Protein AF-0000000077080249 (afdb_homodimer)

Solvent-accessible surface area (backbone atoms only — not comparable to full-atom values): 45562 Å² total; per-residue (Å²): 125,86,86,41,52,81,45,50,29,49,49,34,49,52,46,43,71,72,45,48,53,83,56,49,34,33,29,31,32,39,28,31,31,67,19,73,74,48,73,50,35,30,39,40,52,58,63,45,52,38,62,74,57,43,44,39,67,54,45,46,74,69,49,51,52,52,37,46,57,47,40,34,64,26,60,35,77,87,50,59,55,57,68,62,52,51,46,34,34,70,76,44,60,9,18,46,51,35,38,29,30,26,47,61,57,18,39,75,42,54,41,70,30,68,46,34,37,36,27,34,72,36,49,89,41,22,52,51,42,66,39,48,40,32,54,58,44,25,34,40,44,23,20,46,25,22,28,52,40,42,53,42,49,53,53,51,47,52,47,26,65,67,34,33,95,59,71,83,60,57,44,53,36,48,23,38,55,22,40,40,52,17,64,33,69,67,32,21,10,47,30,38,34,24,35,38,48,62,22,36,26,36,31,30,38,31,10,33,57,40,31,31,73,61,20,73,23,86,65,52,41,31,51,49,52,37,53,48,62,62,42,36,28,63,38,32,81,91,26,40,60,56,34,53,49,43,52,52,62,73,48,54,55,44,60,36,35,38,58,40,29,51,43,48,44,65,52,37,40,45,46,36,48,38,51,76,38,28,67,60,52,52,53,26,29,74,68,62,9,26,46,28,44,24,52,64,52,55,59,57,44,61,44,54,50,51,50,49,50,44,41,28,73,56,73,36,65,43,70,49,95,76,65,17,35,32,53,51,88,33,44,38,35,37,48,38,63,79,36,36,76,70,46,47,53,51,34,53,48,44,30,50,74,69,39,32,20,50,78,39,49,30,36,25,23,17,53,55,52,57,25,72,57,47,48,62,45,36,37,49,47,71,43,54,10,22,34,26,43,70,89,35,80,41,68,13,54,44,56,26,73,68,39,70,89,63,56,54,66,41,31,45,74,32,31,33,74,56,98,89,33,83,42,55,29,46,61,59,70,45,53,81,89,57,31,55,49,38,70,35,32,46,51,22,38,73,67,56,83,68,41,50,67,59,23,27,64,55,48,54,54,71,90,71,68,110,125,86,84,42,52,82,45,51,30,48,48,35,49,52,46,42,73,71,44,47,52,84,56,49,32,33,29,32,30,41,28,31,32,66,19,76,76,48,74,50,34,30,39,39,52,58,64,46,53,38,61,75,56,42,45,40,66,54,44,45,74,69,49,50,54,52,37,46,55,49,38,34,64,26,61,34,76,88,50,62,56,57,68,62,52,50,45,34,33,70,78,44,61,10,18,45,51,35,37,30,31,26,47,60,56,17,39,76,41,55,42,69,30,68,44,34,36,36,27,33,72,36,50,90,40,23,50,49,42,66,40,47,39,32,54,59,44,26,33,39,43,23,19,46,26,23,27,51,39,41,52,43,48,54,53,52,48,52,47,26,68,68,33,36,95,61,70,84,61,56,44,54,36,50,24,37,54,23,40,40,53,16,63,33,69,66,32,22,10,46,30,40,35,24,34,38,49,63,22,34,28,35,31,30,38,33,10,34,57,40,31,30,72,59,21,73,22,88,65,52,42,30,51,49,53,37,52,47,60,62,40,35,29,64,38,34,82,91,27,39,60,55,33,54,50,43,52,51,63,74,49,55,56,44,60,36,35,38,57,38,30,53,43,46,43,66,52,36,39,44,47,38,49,37,50,77,38,28,65,59,51,52,54,27,30,76,69,62,9,25,45,28,44,24,53,63,54,55,56,55,43,62,44,54,50,51,48,51,52,43,43,29,73,55,71,38,64,44,68,49,95,75,66,16,37,33,52,50,88,33,45,37,35,36,47,40,63,79,36,38,76,70,46,46,54,52,33,53,49,45,31,51,75,70,39,33,20,50,78,40,51,30,36,24,24,18,52,55,53,59,26,71,57,48,48,62,46,36,35,49,47,72,43,54,9,23,34,26,43,71,90,34,81,41,69,13,54,43,56,26,73,68,39,70,90,62,57,54,67,40,29,46,73,32,31,32,74,56,95,90,33,82,42,56,31,46,62,59,69,45,52,80,89,58,32,56,49,39,72,35,33,46,52,23,38,72,68,57,83,67,42,49,66,59,24,27,63,55,48,54,55,70,88,71,69,112

Structure (mmCIF, N/CA/C/O backbone):
data_AF-0000000077080249-model_v1
#
loop_
_entity.id
_entity.type
_entity.pdbx_description
1 polymer 'Nicotinamide phosphoribosyltransferase'
#
loop_
_atom_site.group_PDB
_atom_site.id
_atom_site.type_symbol
_atom_site.label_atom_id
_atom_site.label_alt_id
_atom_site.label_comp_id
_atom_site.label_asym_id
_atom_site.label_entity_id
_atom_site.label_seq_id
_atom_site.pdbx_PDB_ins_code
_atom_site.Cartn_x
_atom_site.Cartn_y
_atom_site.Cartn_z
_atom_site.occupancy
_atom_site.B_iso_or_equiv
_atom_site.auth_seq_id
_atom_site.auth_comp_id
_atom_site.auth_asym_id
_atom_site.auth_atom_id
_atom_site.pdbx_PDB_model_num
ATOM 1 N N . MET A 1 1 ? 6.043 -0.335 21.594 1 70.81 1 MET A N 1
ATOM 2 C CA . MET A 1 1 ? 4.996 -1.352 21.672 1 70.81 1 MET A CA 1
ATOM 3 C C . MET A 1 1 ? 4.289 -1.503 20.328 1 70.81 1 MET A C 1
ATOM 5 O O . MET A 1 1 ? 4.141 -0.529 19.594 1 70.81 1 MET A O 1
ATOM 9 N N . GLU A 1 2 ? 3.924 -2.734 20.109 1 76.75 2 GLU A N 1
ATOM 10 C CA . GLU A 1 2 ? 3.211 -3.01 18.859 1 76.75 2 GLU A CA 1
ATOM 11 C C . GLU A 1 2 ? 1.764 -2.531 18.938 1 76.75 2 GLU A C 1
ATOM 13 O O . GLU A 1 2 ? 1.121 -2.643 19.984 1 76.75 2 GLU A O 1
ATOM 18 N N . ASN A 1 3 ? 1.202 -1.863 18.047 1 85.56 3 ASN A N 1
ATOM 19 C CA . ASN A 1 3 ? -0.186 -1.454 17.859 1 85.56 3 ASN A CA 1
ATOM 20 C C . ASN A 1 3 ? -0.612 -0.424 18.906 1 85.56 3 ASN A C 1
ATOM 22 O O . ASN A 1 3 ? -1.645 -0.586 19.562 1 85.56 3 ASN A O 1
ATOM 26 N N . ASN A 1 4 ? 0.205 0.554 19.234 1 97.12 4 ASN A N 1
ATOM 27 C CA . ASN A 1 4 ? -0.193 1.692 20.047 1 97.12 4 ASN A CA 1
ATOM 28 C C . ASN A 1 4 ? -1.088 2.656 19.281 1 97.12 4 ASN A C 1
ATOM 30 O O . ASN A 1 4 ? -0.599 3.473 18.5 1 97.12 4 ASN A O 1
ATOM 34 N N . LEU A 1 5 ? -2.34 2.551 19.562 1 97.81 5 LEU A N 1
ATOM 35 C CA . LEU A 1 5 ? -3.352 3.35 18.875 1 97.81 5 LEU A CA 1
ATOM 36 C C . LEU A 1 5 ? -2.99 4.832 18.906 1 97.81 5 LEU A C 1
ATOM 38 O O . LEU A 1 5 ? -3.246 5.559 17.953 1 97.81 5 LEU A O 1
ATOM 42 N N . LEU A 1 6 ? -2.365 5.285 19.984 1 98.44 6 LEU A N 1
ATOM 43 C CA . LEU A 1 6 ? -2.047 6.695 20.188 1 98.44 6 LEU A CA 1
ATOM 44 C C . LEU A 1 6 ? -0.987 7.16 19.188 1 98.44 6 LEU A C 1
ATOM 46 O O . LEU A 1 6 ? -0.771 8.367 19.016 1 98.44 6 LEU A O 1
ATOM 50 N N . LEU A 1 7 ? -0.348 6.176 18.531 1 98.25 7 LEU A N 1
ATOM 51 C CA . LEU A 1 7 ? 0.711 6.5 17.578 1 98.25 7 LEU A CA 1
ATOM 52 C C . LEU A 1 7 ? 0.292 6.152 16.156 1 98.25 7 LEU A C 1
ATOM 54 O O . LEU A 1 7 ? 1.127 6.109 15.25 1 98.25 7 LEU A O 1
ATOM 58 N N . THR A 1 8 ? -0.985 5.809 15.914 1 97.75 8 THR A N 1
ATOM 59 C CA . THR A 1 8 ? -1.538 5.492 14.602 1 97.75 8 THR A CA 1
ATOM 60 C C . THR A 1 8 ? -2.459 6.609 14.117 1 97.75 8 THR A C 1
ATOM 62 O O . THR A 1 8 ? -3.646 6.379 13.883 1 97.75 8 THR A O 1
ATOM 65 N N . VAL A 1 9 ? -1.829 7.797 13.977 1 98.06 9 VAL A N 1
ATOM 66 C CA . VAL A 1 9 ? -2.617 9 13.711 1 98.06 9 VAL A CA 1
ATOM 67 C C . VAL A 1 9 ? -1.774 10.008 12.938 1 98.06 9 VAL A C 1
ATOM 69 O O . VAL A 1 9 ? -0.542 9.969 12.992 1 98.06 9 VAL A O 1
ATOM 72 N N . ASP A 1 10 ? -2.42 10.883 12.125 1 97.94 10 ASP A N 1
ATOM 73 C CA . ASP A 1 10 ? -1.744 12.07 11.609 1 97.94 10 ASP A CA 1
ATOM 74 C C . ASP A 1 10 ? -1.333 13.008 12.75 1 97.94 10 ASP A C 1
ATOM 76 O O . ASP A 1 10 ? -2.115 13.258 13.664 1 97.94 10 ASP A O 1
ATOM 80 N N . SER A 1 11 ? -0.203 13.594 12.641 1 97.69 11 SER A N 1
ATOM 81 C CA . SER A 1 11 ? 0.403 14.359 13.727 1 97.69 11 SER A CA 1
ATOM 82 C C . SER A 1 11 ? -0.5 15.516 14.156 1 97.69 11 SER A C 1
ATOM 84 O O . SER A 1 11 ? -0.615 15.805 15.344 1 97.69 11 SER A O 1
ATOM 86 N N . TYR A 1 12 ? -1.079 16.141 13.203 1 96.12 12 TYR A N 1
ATOM 87 C CA . TYR A 1 12 ? -1.81 17.359 13.516 1 96.12 12 TYR A CA 1
ATOM 88 C C . TYR A 1 12 ? -3.059 17.062 14.328 1 96.12 12 TYR A C 1
ATOM 90 O O . TYR A 1 12 ? -3.604 17.953 14.992 1 96.12 12 TYR A O 1
ATOM 98 N N . LYS A 1 13 ? -3.52 15.859 14.367 1 97.88 13 LYS A N 1
ATOM 99 C CA . LYS A 1 13 ? -4.73 15.508 15.109 1 97.88 13 LYS A CA 1
ATOM 100 C C . LYS A 1 13 ? -4.465 15.461 16.609 1 97.88 13 LYS A C 1
ATOM 102 O O . LYS A 1 13 ? -5.395 15.516 17.406 1 97.88 13 LYS A O 1
ATOM 107 N N . VAL A 1 14 ? -3.254 15.391 16.969 1 97.75 14 VAL A N 1
ATOM 108 C CA . VAL A 1 14 ? -2.834 15.258 18.359 1 97.75 14 VAL A CA 1
ATOM 109 C C . VAL A 1 14 ? -3.23 16.516 19.141 1 97.75 14 VAL A C 1
ATOM 111 O O . VAL A 1 14 ? -3.508 16.438 20.344 1 97.75 14 VAL A O 1
ATOM 114 N N . THR A 1 15 ? -3.34 17.625 18.469 1 97.88 15 THR A N 1
ATOM 115 C CA . THR A 1 15 ? -3.627 18.875 19.172 1 97.88 15 THR A CA 1
ATOM 116 C C . THR A 1 15 ? -5.066 19.312 18.922 1 97.88 15 THR A C 1
ATOM 118 O O . THR A 1 15 ? -5.473 20.406 19.328 1 97.88 15 THR A O 1
ATOM 121 N N . HIS A 1 16 ? -5.871 18.516 18.281 1 97.94 16 HIS A N 1
ATOM 122 C CA . HIS A 1 16 ? -7.211 18.938 17.891 1 97.94 16 HIS A CA 1
ATOM 123 C C . HIS A 1 16 ? -8.117 19.109 19.109 1 97.94 16 HIS A C 1
ATOM 125 O O . HIS A 1 16 ? -9.109 19.844 19.047 1 97.94 16 HIS A O 1
ATOM 131 N N . TYR A 1 17 ? -7.809 18.516 20.203 1 97.5 17 TYR A N 1
ATOM 132 C CA . TYR A 1 17 ? -8.641 18.578 21.406 1 97.5 17 TYR A CA 1
ATOM 133 C C . TYR A 1 17 ? -8.805 20.016 21.875 1 97.5 17 TYR A C 1
ATOM 135 O O . TYR A 1 17 ? -9.797 20.359 22.531 1 97.5 17 TYR A O 1
ATOM 143 N N . CYS A 1 18 ? -7.883 20.938 21.5 1 97.44 18 CYS A N 1
ATOM 144 C CA . CYS A 1 18 ? -7.973 22.312 21.984 1 97.44 18 CYS A CA 1
ATOM 145 C C . CYS A 1 18 ? -8.312 23.266 20.844 1 97.44 18 CYS A C 1
ATOM 147 O O . CYS A 1 18 ? -8.102 24.484 20.953 1 97.44 18 CYS A O 1
ATOM 149 N N . GLN A 1 19 ? -8.789 22.719 19.75 1 98.25 19 GLN A N 1
ATOM 150 C CA . GLN A 1 19 ? -9.023 23.562 18.578 1 98.25 19 GLN A CA 1
ATOM 151 C C . GLN A 1 19 ? -10.516 23.766 18.328 1 98.25 19 GLN A C 1
ATOM 153 O O . GLN A 1 19 ? -10.922 24.656 17.594 1 98.25 19 GLN A O 1
ATOM 158 N N . TYR A 1 20 ? -11.352 22.938 18.953 1 97.75 20 TYR A N 1
ATOM 159 C CA . TYR A 1 20 ? -12.805 23.031 18.797 1 97.75 20 TYR A CA 1
ATOM 160 C C . TYR A 1 20 ? -13.359 24.172 19.641 1 97.75 20 TYR A C 1
ATOM 162 O O . TYR A 1 20 ? -12.711 24.641 20.578 1 97.75 20 TYR A O 1
ATOM 170 N N . PRO A 1 21 ? -14.617 24.625 19.266 1 97.56 21 PRO A N 1
ATOM 171 C CA . PRO A 1 21 ? -15.242 25.625 20.125 1 97.56 21 PRO A CA 1
ATOM 172 C C . PRO A 1 21 ? -15.359 25.141 21.578 1 97.56 21 PRO A C 1
ATOM 174 O O . PRO A 1 21 ? -15.68 23.984 21.828 1 97.56 21 PRO A O 1
ATOM 177 N N . PRO A 1 22 ? -14.984 26.141 22.453 1 96.81 22 PRO A N 1
ATOM 178 C CA . PRO A 1 22 ? -15.258 25.766 23.844 1 96.81 22 PRO A CA 1
ATOM 179 C C . PRO A 1 22 ? -16.688 25.281 24.062 1 96.81 22 PRO A C 1
ATOM 181 O O . PRO A 1 22 ? -17.625 25.859 23.5 1 96.81 22 PRO A O 1
ATOM 184 N N . GLY A 1 23 ? -16.875 24.281 24.797 1 97.44 23 GLY A N 1
ATOM 185 C CA . GLY A 1 23 ? -18.188 23.734 25.062 1 97.44 23 GLY A CA 1
ATOM 186 C C . GLY A 1 23 ? -18.594 22.625 24.125 1 97.44 23 GLY A C 1
ATOM 187 O O . GLY A 1 23 ? -19.703 22.109 24.188 1 97.44 23 GLY A O 1
ATOM 188 N N . THR A 1 24 ? -17.656 22.266 23.219 1 98.25 24 THR A N 1
ATOM 189 C CA . THR A 1 24 ? -17.922 21.141 22.328 1 98.25 24 THR A CA 1
ATOM 190 C C . THR A 1 24 ? -18.078 19.844 23.125 1 98.25 24 THR A C 1
ATOM 192 O O . THR A 1 24 ? -17.25 19.531 23.984 1 98.25 24 THR A O 1
ATOM 195 N N . SER A 1 25 ? -19.141 19.094 22.859 1 98.62 25 SER A N 1
ATOM 196 C CA . SER A 1 25 ? -19.391 17.859 23.609 1 98.62 25 SER A CA 1
ATOM 197 C C . SER A 1 25 ? -19.625 16.672 22.688 1 98.62 25 SER A C 1
ATOM 199 O O . SER A 1 25 ? -19.578 15.523 23.125 1 98.62 25 SER A O 1
ATOM 201 N N . LYS A 1 26 ? -19.859 16.953 21.469 1 98.38 26 LYS A N 1
ATOM 202 C CA . LYS A 1 26 ? -20.094 15.891 20.484 1 98.38 26 LYS A CA 1
ATOM 203 C C . LYS A 1 26 ? -19.531 16.266 19.125 1 98.38 26 LYS A C 1
ATOM 205 O O . LYS A 1 26 ? -19.641 17.406 18.688 1 98.38 26 LYS A O 1
ATOM 210 N N . VAL A 1 27 ? -18.891 15.367 18.547 1 98.31 27 VAL A N 1
ATOM 211 C CA . VAL A 1 27 ? -18.453 15.438 17.156 1 98.31 27 VAL A CA 1
ATOM 212 C C . VAL A 1 27 ? -18.906 14.188 16.406 1 98.31 27 VAL A C 1
ATOM 214 O O . VAL A 1 27 ? -18.797 13.07 16.938 1 98.31 27 VAL A O 1
ATOM 217 N N . TYR A 1 28 ? -19.531 14.344 15.289 1 98.44 28 TYR A N 1
ATOM 218 C CA . TYR A 1 28 ? -20.094 13.281 14.461 1 98.44 28 TYR A CA 1
ATOM 219 C C . TYR A 1 28 ? -19.516 13.328 13.047 1 98.44 28 TYR A C 1
ATOM 221 O O . TYR A 1 28 ? -19.5 14.391 12.414 1 98.44 28 TYR A O 1
ATOM 229 N N . SER A 1 29 ? -18.969 12.172 12.617 1 98.38 29 SER A N 1
ATOM 230 C CA . SER A 1 29 ? -18.359 12.086 11.297 1 98.38 29 SER A CA 1
ATOM 231 C C . SER A 1 29 ? -18.938 10.93 10.492 1 98.38 29 SER A C 1
ATOM 233 O O . SER A 1 29 ? -19.547 10.016 11.062 1 98.38 29 SER A O 1
ATOM 235 N N . TYR A 1 30 ? -18.812 10.992 9.18 1 98.19 30 TYR A N 1
ATOM 236 C CA . TYR A 1 30 ? -19.281 9.938 8.289 1 98.19 30 TYR A CA 1
ATOM 237 C C . TYR A 1 30 ? -18.219 9.602 7.242 1 98.19 30 TYR A C 1
ATOM 239 O O . TYR A 1 30 ? -17.312 10.398 6.996 1 98.19 30 TYR A O 1
ATOM 247 N N . PHE A 1 31 ? -18.297 8.422 6.73 1 98.5 31 PHE A N 1
ATOM 248 C CA . PHE A 1 31 ? -17.453 7.93 5.648 1 98.5 31 PHE A CA 1
ATOM 249 C C . PHE A 1 31 ? -18.297 7.543 4.438 1 98.5 31 PHE A C 1
ATOM 251 O O . PHE A 1 31 ? -19.359 6.926 4.582 1 98.5 31 PHE A O 1
ATOM 258 N N . GLU A 1 32 ? -17.859 7.922 3.264 1 98 32 GLU A N 1
ATOM 259 C CA . GLU A 1 32 ? -18.531 7.551 2.02 1 98 32 GLU A CA 1
ATOM 260 C C . GLU A 1 32 ? -17.531 7.453 0.867 1 98 32 GLU A C 1
ATOM 262 O O . GLU A 1 32 ? -16.406 7.918 0.979 1 98 32 GLU A O 1
ATOM 267 N N . CYS A 1 33 ? -17.859 6.777 -0.142 1 97.69 33 CYS A N 1
ATOM 268 C CA . CYS A 1 33 ? -17.203 6.824 -1.44 1 97.69 33 CYS A CA 1
ATOM 269 C C . CYS A 1 33 ? -17.953 7.734 -2.404 1 97.69 33 CYS A C 1
ATOM 271 O O . CYS A 1 33 ? -19.141 7.555 -2.631 1 97.69 33 CYS A O 1
ATOM 273 N N . ARG A 1 34 ? -17.266 8.664 -2.969 1 95 34 ARG A N 1
ATOM 274 C CA . ARG A 1 34 ? -17.953 9.695 -3.746 1 95 34 ARG A CA 1
ATOM 275 C C . ARG A 1 34 ? -17.906 9.375 -5.234 1 95 34 ARG A C 1
ATOM 277 O O . ARG A 1 34 ? -18.422 10.133 -6.055 1 95 34 ARG A O 1
ATOM 284 N N . GLY A 1 35 ? -17.25 8.172 -5.52 1 91.69 35 GLY A N 1
ATOM 285 C CA . GLY A 1 35 ? -17.156 7.75 -6.906 1 91.69 35 GLY A CA 1
ATOM 286 C C . GLY A 1 35 ? -15.734 7.762 -7.434 1 91.69 35 GLY A C 1
ATOM 287 O O . GLY A 1 35 ? -14.781 7.566 -6.672 1 91.69 35 GLY A O 1
ATOM 288 N N . GLY A 1 36 ? -15.562 7.902 -8.719 1 92 36 GLY A N 1
ATOM 289 C CA . GLY A 1 36 ? -14.297 7.84 -9.438 1 92 36 GLY A CA 1
ATOM 290 C C . GLY A 1 36 ? -14.312 6.844 -10.578 1 92 36 GLY A C 1
ATOM 291 O O . GLY A 1 36 ? -14.648 7.195 -11.711 1 92 36 GLY A O 1
ATOM 292 N N . VAL A 1 37 ? -14.094 5.543 -10.219 1 95.5 37 VAL A N 1
ATOM 293 C CA . VAL A 1 37 ? -13.977 4.551 -11.281 1 95.5 37 VAL A CA 1
ATOM 294 C C . VAL A 1 37 ? -15.273 3.744 -11.383 1 95.5 37 VAL A C 1
ATOM 296 O O . VAL A 1 37 ? -15.797 3.539 -12.477 1 95.5 37 VAL A O 1
ATOM 299 N N . PHE A 1 38 ? -15.812 3.326 -10.219 1 96.88 38 PHE A N 1
ATOM 300 C CA . PHE A 1 38 ? -16.984 2.453 -10.211 1 96.88 38 PHE A CA 1
ATOM 301 C C . PHE A 1 38 ? -18.188 3.17 -9.609 1 96.88 38 PHE A C 1
ATOM 303 O O . PHE A 1 38 ? -18.047 3.955 -8.672 1 96.88 38 PHE A O 1
ATOM 310 N N . PRO A 1 39 ? -19.406 2.885 -10.086 1 97.19 39 PRO A N 1
ATOM 311 C CA . PRO A 1 39 ? -20.609 3.586 -9.633 1 97.19 39 PRO A CA 1
ATOM 312 C C . PRO A 1 39 ? -21.141 3.031 -8.32 1 97.19 39 PRO A C 1
ATOM 314 O O . PRO A 1 39 ? -22.047 3.627 -7.719 1 97.19 39 PRO A O 1
ATOM 317 N N . GLU A 1 40 ? -20.656 1.894 -7.891 1 97.12 40 GLU A N 1
ATOM 318 C CA . GLU A 1 40 ? -21.078 1.268 -6.641 1 97.12 40 GLU A CA 1
ATOM 319 C C . GLU A 1 40 ? -19.859 0.849 -5.805 1 97.12 40 GLU A C 1
ATOM 321 O O . GLU A 1 40 ? -18.734 0.833 -6.305 1 97.12 40 GLU A O 1
ATOM 326 N N . THR A 1 41 ? -20.188 0.542 -4.559 1 98.06 41 THR A N 1
ATOM 327 C CA . THR A 1 41 ? -19.172 0.163 -3.592 1 98.06 41 THR A CA 1
ATOM 328 C C . THR A 1 41 ? -19.531 -1.146 -2.9 1 98.06 41 THR A C 1
ATOM 330 O O . THR A 1 41 ? -20.672 -1.334 -2.486 1 98.06 41 THR A O 1
ATOM 333 N N . VAL A 1 42 ? -18.625 -2.082 -2.877 1 98.69 42 VAL A N 1
ATOM 334 C CA . VAL A 1 42 ? -18.766 -3.207 -1.958 1 98.69 42 VAL A CA 1
ATOM 335 C C . VAL A 1 42 ? -18.109 -2.873 -0.624 1 98.69 42 VAL A C 1
ATOM 337 O O . VAL A 1 42 ? -16.891 -2.652 -0.562 1 98.69 42 VAL A O 1
ATOM 340 N N . PHE A 1 43 ? -18.906 -2.82 0.426 1 98.88 43 PHE A N 1
ATOM 341 C CA . PHE A 1 43 ? -18.391 -2.434 1.73 1 98.88 43 PHE A CA 1
ATOM 342 C C . PHE A 1 43 ? -17.656 -3.598 2.391 1 98.88 43 PHE A C 1
ATOM 344 O O . PHE A 1 43 ? -18.234 -4.684 2.545 1 98.88 43 PHE A O 1
ATOM 351 N N . PHE A 1 44 ? -16.328 -3.432 2.748 1 98.88 44 PHE A N 1
ATOM 352 C CA . PHE A 1 44 ? -15.523 -4.484 3.352 1 98.88 44 PHE A CA 1
ATOM 353 C C . PHE A 1 44 ? -14.312 -3.9 4.066 1 98.88 44 PHE A C 1
ATOM 355 O O . PHE A 1 44 ? -13.734 -2.908 3.613 1 98.88 44 PHE A O 1
ATOM 362 N N . GLY A 1 45 ? -13.969 -4.477 5.219 1 98.81 45 GLY A N 1
ATOM 363 C CA . GLY A 1 45 ? -12.664 -4.191 5.812 1 98.81 45 GLY A CA 1
ATOM 364 C C . GLY A 1 45 ? -12.766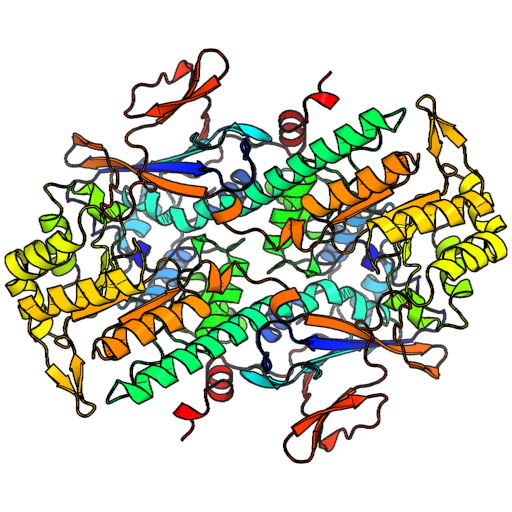 -3.434 7.121 1 98.81 45 GLY A C 1
ATOM 365 O O . GLY A 1 45 ? -11.773 -3.314 7.848 1 98.81 45 GLY A O 1
ATOM 366 N N . LEU A 1 46 ? -13.922 -2.893 7.477 1 98.88 46 LEU A N 1
ATOM 367 C CA . LEU A 1 46 ? -14.07 -2.127 8.711 1 98.88 46 LEU A CA 1
ATOM 368 C C . LEU A 1 46 ? -13.859 -3.016 9.93 1 98.88 46 LEU A C 1
ATOM 370 O O . LEU A 1 46 ? -13.219 -2.602 10.898 1 98.88 46 LEU A O 1
ATOM 374 N N . GLN A 1 47 ? -14.414 -4.227 9.906 1 98.81 47 GLN A N 1
ATOM 375 C CA . GLN A 1 47 ? -14.297 -5.148 11.031 1 98.81 47 GLN A CA 1
ATOM 376 C C . GLN A 1 47 ? -12.836 -5.41 11.375 1 98.81 47 GLN A C 1
ATOM 378 O O . GLN A 1 47 ? -12.477 -5.512 12.547 1 98.81 47 GLN A O 1
ATOM 383 N N . TYR A 1 48 ? -12 -5.578 10.383 1 98.62 48 TYR A N 1
ATOM 384 C CA . TYR A 1 48 ? -10.57 -5.75 10.609 1 98.62 48 TYR A CA 1
ATOM 385 C C . TYR A 1 48 ? -9.992 -4.574 11.383 1 98.62 48 TYR A C 1
ATOM 387 O O . TYR A 1 48 ? -9.258 -4.766 12.359 1 98.62 48 TYR A O 1
ATOM 395 N N . ILE A 1 49 ? -10.297 -3.357 11.016 1 98.62 49 ILE A N 1
ATOM 396 C CA . ILE A 1 49 ? -9.773 -2.162 11.672 1 98.62 49 ILE A CA 1
ATOM 397 C C . ILE A 1 49 ? -10.25 -2.119 13.117 1 98.62 49 ILE A C 1
ATOM 399 O O . ILE A 1 49 ? -9.461 -1.852 14.031 1 98.62 49 ILE A O 1
ATOM 403 N N . LEU A 1 50 ? -11.5 -2.418 13.305 1 98.81 50 LEU A N 1
ATOM 404 C CA . LEU A 1 50 ? -12.07 -2.406 14.648 1 98.81 50 LEU A CA 1
ATOM 405 C C . LEU A 1 50 ? -11.367 -3.424 15.539 1 98.81 50 LEU A C 1
ATOM 407 O O . LEU A 1 50 ? -10.891 -3.08 16.625 1 98.81 50 LEU A O 1
ATOM 411 N N . LYS A 1 51 ? -11.281 -4.645 15.07 1 98.38 51 LYS A N 1
ATOM 412 C CA . LYS A 1 51 ? -10.727 -5.73 15.867 1 98.38 51 LYS A CA 1
ATOM 413 C C . LYS A 1 51 ? -9.25 -5.477 16.188 1 98.38 51 LYS A C 1
ATOM 415 O O . LYS A 1 51 ? -8.789 -5.773 17.297 1 98.38 51 LYS A O 1
ATOM 420 N N . LYS A 1 52 ? -8.578 -4.973 15.289 1 97.56 52 LYS A N 1
ATOM 421 C CA . LYS A 1 52 ? -7.129 -4.836 15.461 1 97.56 52 LYS A CA 1
ATOM 422 C C . LYS A 1 52 ? -6.789 -3.635 16.328 1 97.56 52 LYS A C 1
ATOM 424 O O . LYS A 1 52 ? -5.832 -3.676 17.109 1 97.56 52 LYS A O 1
ATOM 429 N N . TYR A 1 53 ? -7.609 -2.564 16.266 1 98 53 TYR A N 1
ATOM 430 C CA . TYR A 1 53 ? -7.094 -1.317 16.812 1 98 53 TYR A CA 1
ATOM 431 C C . TYR A 1 53 ? -8.039 -0.761 17.875 1 98 53 TYR A C 1
ATOM 433 O O . TYR A 1 53 ? -7.625 0.038 18.719 1 98 53 TYR A O 1
ATOM 441 N N . LEU A 1 54 ? -9.305 -1.117 17.844 1 98.56 54 LEU A N 1
ATOM 442 C CA . LEU A 1 54 ? -10.234 -0.348 18.656 1 98.56 54 LEU A CA 1
ATOM 443 C C . LEU A 1 54 ? -10.844 -1.218 19.766 1 98.56 54 LEU A C 1
ATOM 445 O O . LEU A 1 54 ? -11.18 -0.721 20.828 1 98.56 54 LEU A O 1
ATOM 449 N N . VAL A 1 55 ? -11.023 -2.514 19.5 1 98.62 55 VAL A N 1
ATOM 450 C CA . VAL A 1 55 ? -11.742 -3.395 20.422 1 98.62 55 VAL A CA 1
ATOM 451 C C . VAL A 1 55 ? -10.875 -3.684 21.641 1 98.62 55 VAL A C 1
ATOM 453 O O . VAL A 1 55 ? -9.68 -3.943 21.516 1 98.62 55 VAL A O 1
ATOM 456 N N . GLY A 1 56 ? -11.445 -3.584 22.797 1 98.5 56 GLY A N 1
ATOM 457 C CA . GLY A 1 56 ? -10.766 -3.938 24.047 1 98.5 56 GLY A CA 1
ATOM 458 C C . GLY A 1 56 ? -10.109 -2.752 24.719 1 98.5 56 GLY A C 1
ATOM 459 O O . GLY A 1 56 ? -10.516 -1.606 24.516 1 98.5 56 GLY A O 1
ATOM 460 N N . LYS A 1 57 ? -9.234 -3.033 25.641 1 98.44 57 LYS A N 1
ATOM 461 C CA . LYS A 1 57 ? -8.477 -2.014 26.359 1 98.44 57 LYS A CA 1
ATOM 462 C C . LYS A 1 57 ? -7.285 -1.533 25.547 1 98.44 57 LYS A C 1
ATOM 464 O O . LYS A 1 57 ? -6.152 -1.943 25.781 1 98.44 57 LYS A O 1
ATOM 469 N N . VAL A 1 58 ? -7.551 -0.592 24.719 1 98.38 58 VAL A N 1
ATOM 470 C CA . VAL A 1 58 ? -6.523 -0.199 23.75 1 98.38 58 VAL A CA 1
ATOM 471 C C . VAL A 1 58 ? -5.742 0.997 24.297 1 98.38 58 VAL A C 1
ATOM 473 O O . VAL A 1 58 ? -4.73 1.396 23.703 1 98.38 58 VAL A O 1
ATOM 476 N N . VAL A 1 59 ? -6.164 1.617 25.359 1 98.75 59 VAL A N 1
ATOM 477 C CA . VAL A 1 59 ? -5.445 2.68 26.047 1 98.75 59 VAL A CA 1
ATOM 478 C C . VAL A 1 59 ? -4.906 2.156 27.375 1 98.75 59 VAL A C 1
ATOM 480 O O . VAL A 1 59 ? -5.676 1.735 28.25 1 98.75 59 VAL A O 1
ATOM 483 N N . THR A 1 60 ? -3.65 2.133 27.516 1 98.56 60 THR A N 1
ATOM 484 C CA . THR A 1 60 ? -2.992 1.705 28.75 1 98.56 60 THR A CA 1
ATOM 485 C C . THR A 1 60 ? -1.974 2.744 29.203 1 98.56 60 THR A C 1
ATOM 487 O O . THR A 1 60 ? -1.622 3.652 28.453 1 98.56 60 THR A O 1
ATOM 490 N N . GLU A 1 61 ? -1.538 2.596 30.453 1 98.31 61 GLU A N 1
ATOM 491 C CA . GLU A 1 61 ? -0.543 3.516 31 1 98.31 61 GLU A CA 1
ATOM 492 C C . GLU A 1 61 ? 0.744 3.484 30.188 1 98.31 61 GLU A C 1
ATOM 494 O O . GLU A 1 61 ? 1.327 4.531 29.891 1 98.31 61 GLU A O 1
ATOM 499 N N . GLU A 1 62 ? 1.169 2.297 29.797 1 98.19 62 GLU A N 1
ATOM 500 C CA . GLU A 1 62 ? 2.391 2.141 29.016 1 98.19 62 GLU A CA 1
ATOM 501 C C . GLU A 1 62 ? 2.27 2.832 27.672 1 98.19 62 GLU A C 1
ATOM 503 O O . GLU A 1 62 ? 3.215 3.477 27.203 1 98.19 62 GLU A O 1
ATOM 508 N N . LYS A 1 63 ? 1.133 2.676 27.047 1 98.44 63 LYS A N 1
ATOM 509 C CA . LYS A 1 63 ? 0.918 3.277 25.734 1 98.44 63 LYS A CA 1
ATOM 510 C C . LYS A 1 63 ? 0.848 4.801 25.828 1 98.44 63 LYS A C 1
ATOM 512 O O . LYS A 1 63 ? 1.312 5.508 24.938 1 98.44 63 LYS A O 1
ATOM 517 N N . ILE A 1 64 ? 0.264 5.328 26.844 1 98.69 64 ILE A N 1
ATOM 518 C CA . ILE A 1 64 ? 0.204 6.77 27.062 1 98.69 64 ILE A CA 1
ATOM 519 C C . ILE A 1 64 ? 1.616 7.324 27.234 1 98.69 64 ILE A C 1
ATOM 521 O O . ILE A 1 64 ? 1.972 8.336 26.625 1 98.69 64 ILE A O 1
ATOM 525 N N . GLN A 1 65 ? 2.402 6.672 28.031 1 98.25 65 GLN A N 1
ATOM 526 C CA . GLN A 1 65 ? 3.766 7.133 28.281 1 98.25 65 GLN A CA 1
ATOM 527 C C . GLN A 1 65 ? 4.602 7.098 27.016 1 98.25 65 GLN A C 1
ATOM 529 O O . GLN A 1 65 ? 5.359 8.023 26.734 1 98.25 65 GLN A O 1
ATOM 534 N N . GLU A 1 66 ? 4.457 6.02 26.312 1 97.94 66 GLU A N 1
ATOM 535 C CA . GLU A 1 66 ? 5.172 5.914 25.047 1 97.94 66 GLU A CA 1
ATOM 536 C C . GLU A 1 66 ? 4.77 7.035 24.078 1 97.94 66 GLU A C 1
ATOM 538 O O . GLU A 1 66 ? 5.629 7.652 23.453 1 97.94 66 GLU A O 1
ATOM 543 N N . ALA A 1 67 ? 3.52 7.258 23.984 1 98.31 67 ALA A N 1
ATOM 544 C CA . ALA A 1 67 ? 3.02 8.297 23.094 1 98.31 67 ALA A CA 1
ATOM 545 C C . ALA A 1 67 ? 3.525 9.672 23.516 1 98.31 67 ALA A C 1
ATOM 547 O O . ALA A 1 67 ? 3.932 10.477 22.672 1 98.31 67 ALA A O 1
ATOM 548 N N . LYS A 1 68 ? 3.445 9.93 24.797 1 98.19 68 LYS A N 1
ATOM 549 C CA . LYS A 1 68 ? 3.926 11.203 25.312 1 98.19 68 LYS A CA 1
ATOM 550 C C . LYS A 1 68 ? 5.379 11.445 24.922 1 98.19 68 LYS A C 1
ATOM 552 O O . LYS A 1 68 ? 5.73 12.539 24.469 1 98.19 68 LYS A O 1
ATOM 557 N N . GLU A 1 69 ? 6.164 10.445 25.078 1 97.75 69 GLU A N 1
ATOM 558 C CA . GLU A 1 69 ? 7.582 10.555 24.734 1 97.75 69 GLU A CA 1
ATOM 559 C C . GLU A 1 69 ? 7.766 10.852 23.25 1 97.75 69 GLU A C 1
ATOM 561 O O . GLU A 1 69 ? 8.562 11.711 22.891 1 97.75 69 GLU A O 1
ATOM 566 N N . VAL A 1 70 ? 7.051 10.164 22.422 1 97.94 70 VAL A N 1
ATOM 567 C CA . VAL A 1 70 ? 7.16 10.336 20.969 1 97.94 70 VAL A CA 1
ATOM 568 C C . VAL A 1 70 ? 6.715 11.742 20.578 1 97.94 70 VAL A C 1
ATOM 570 O O . VAL A 1 70 ? 7.418 12.438 19.844 1 97.94 70 VAL A O 1
ATOM 573 N N . TYR A 1 71 ? 5.613 12.219 21.109 1 98.25 71 TYR A N 1
ATOM 574 C CA . TYR A 1 71 ? 5.055 13.508 20.688 1 98.25 71 TYR A CA 1
ATOM 575 C C . TYR A 1 71 ? 5.871 14.664 21.266 1 98.25 71 TYR A C 1
ATOM 577 O O . TYR A 1 71 ? 5.996 15.711 20.625 1 98.25 71 TYR A O 1
ATOM 585 N N . ASP A 1 72 ? 6.438 14.477 22.453 1 97.94 72 ASP A N 1
ATOM 586 C CA . ASP A 1 72 ? 7.324 15.508 22.984 1 97.94 72 ASP A CA 1
ATOM 587 C C . ASP A 1 72 ? 8.516 15.742 22.062 1 97.94 72 ASP A C 1
ATOM 589 O O . ASP A 1 72 ? 8.938 16.891 21.875 1 97.94 72 ASP A O 1
ATOM 593 N N . GLY A 1 73 ? 9.016 14.672 21.562 1 97.56 73 GLY A N 1
ATOM 594 C CA . GLY A 1 73 ? 10.125 14.805 20.625 1 97.56 73 GLY A CA 1
ATOM 595 C C . GLY A 1 73 ? 9.703 15.273 19.25 1 97.56 73 GLY A C 1
ATOM 596 O O . GLY A 1 73 ? 10.453 15.969 18.562 1 97.56 73 GLY A O 1
ATOM 597 N N . HIS A 1 74 ? 8.539 14.984 18.781 1 98.25 74 HIS A N 1
ATOM 598 C CA . HIS A 1 74 ? 8.039 15.172 17.422 1 98.25 74 HIS A CA 1
ATOM 599 C C . HIS A 1 74 ? 7.398 16.547 17.25 1 98.25 74 HIS A C 1
ATOM 601 O O . HIS A 1 74 ? 7.621 17.203 16.25 1 98.25 74 HIS A O 1
ATOM 607 N N . LEU A 1 75 ? 6.598 17 18.25 1 96.88 75 LEU A N 1
ATOM 608 C CA . LEU A 1 75 ? 5.801 18.219 18.188 1 96.88 75 LEU A CA 1
ATOM 609 C C . LEU A 1 75 ? 6.312 19.266 19.172 1 96.88 75 LEU A C 1
ATOM 611 O O . LEU A 1 75 ? 6.137 20.469 18.969 1 96.88 75 LEU A O 1
ATOM 615 N N . GLY A 1 76 ? 6.902 18.797 20.234 1 95.12 76 GLY A N 1
ATOM 616 C CA . GLY A 1 76 ? 7.242 19.641 21.375 1 95.12 76 GLY A CA 1
ATOM 617 C C . GLY A 1 76 ? 6.469 19.281 22.625 1 95.12 76 GLY A C 1
ATOM 618 O O . GLY A 1 76 ? 5.41 18.656 22.562 1 95.12 76 GLY A O 1
ATOM 619 N N . SER A 1 77 ? 6.922 19.734 23.734 1 93.94 77 SER A N 1
ATOM 620 C CA . SER A 1 77 ? 6.355 19.359 25.016 1 93.94 77 SER A CA 1
ATOM 621 C C . SER A 1 77 ? 5.027 20.062 25.266 1 93.94 77 SER A C 1
ATOM 623 O O . SER A 1 77 ? 4.836 21.203 24.844 1 93.94 77 SER A O 1
ATOM 625 N N . GLY A 1 78 ? 4.125 19.375 25.906 1 93.38 78 GLY A N 1
ATOM 626 C CA . GLY A 1 78 ? 2.906 19.984 26.406 1 93.38 78 GLY A CA 1
ATOM 627 C C . GLY A 1 78 ? 1.766 19.969 25.406 1 93.38 78 GLY A C 1
ATOM 628 O O . GLY A 1 78 ? 0.667 20.438 25.703 1 93.38 78 GLY A O 1
ATOM 629 N N . LEU A 1 79 ? 1.981 19.391 24.234 1 96 79 LEU A N 1
ATOM 630 C CA . LEU A 1 79 ? 0.96 19.438 23.188 1 96 79 LEU A CA 1
ATOM 631 C C . LEU A 1 79 ? 0.134 18.156 23.188 1 96 79 LEU A C 1
ATOM 633 O O . LEU A 1 79 ? -1.015 18.156 22.734 1 96 79 LEU A O 1
ATOM 637 N N . PHE A 1 80 ? 0.71 17.062 23.703 1 97.88 80 PHE A N 1
ATOM 638 C CA . PHE A 1 80 ? 0.033 15.766 23.797 1 97.88 80 PHE A CA 1
ATOM 639 C C . PHE A 1 80 ? -1.114 15.82 24.797 1 97.88 80 PHE A C 1
ATOM 641 O O . PHE A 1 80 ? -0.945 16.312 25.906 1 97.88 80 PHE A O 1
ATOM 648 N N . ASN A 1 81 ? -2.299 15.406 24.375 1 98.06 81 ASN A N 1
ATOM 649 C CA . ASN A 1 81 ? -3.484 15.406 25.219 1 98.06 81 ASN A CA 1
ATOM 650 C C . ASN A 1 81 ? -3.414 14.305 26.281 1 98.06 81 ASN A C 1
ATOM 652 O O . ASN A 1 81 ? -4.32 13.469 26.375 1 98.06 81 ASN A O 1
ATOM 656 N N . GLU A 1 82 ? -2.447 14.367 27.125 1 98.31 82 GLU A N 1
ATOM 657 C CA . GLU A 1 82 ? -2.244 13.344 28.156 1 98.31 82 GLU A CA 1
ATOM 658 C C . GLU A 1 82 ? -3.455 13.234 29.078 1 98.31 82 GLU A C 1
ATOM 660 O O . GLU A 1 82 ? -3.875 12.133 29.422 1 98.31 82 GLU A O 1
ATOM 665 N N . GLU A 1 83 ? -4 14.367 29.469 1 98.19 83 GLU A N 1
ATOM 666 C CA . GLU A 1 83 ? -5.156 14.375 30.359 1 98.19 83 GLU A CA 1
ATOM 667 C C . GLU A 1 83 ? -6.34 13.641 29.75 1 98.19 83 GLU A C 1
ATOM 669 O O . GLU A 1 83 ? -7.023 12.867 30.422 1 98.19 83 GLU A O 1
ATOM 674 N N . GLY A 1 84 ? -6.578 13.914 28.453 1 98.62 84 GLY A N 1
ATOM 675 C CA . GLY A 1 84 ? -7.664 13.242 27.766 1 98.62 84 GLY A CA 1
ATOM 676 C C . GLY A 1 84 ? -7.5 11.734 27.734 1 98.62 84 GLY A C 1
ATOM 677 O O . GLY A 1 84 ? -8.461 10.992 27.953 1 98.62 84 GLY A O 1
ATOM 678 N N . TRP A 1 85 ? -6.348 11.258 27.516 1 98.81 85 TRP A N 1
ATOM 679 C CA . TRP A 1 85 ? -6.094 9.828 27.406 1 98.81 85 TRP A CA 1
ATOM 680 C C . TRP A 1 85 ? -6.148 9.172 28.797 1 98.81 85 TRP A C 1
ATOM 682 O O . TRP A 1 85 ? -6.641 8.047 28.938 1 98.81 85 TRP A O 1
ATOM 692 N N . ARG A 1 86 ? -5.621 9.867 29.797 1 98.69 86 ARG A N 1
ATOM 693 C CA . ARG A 1 86 ? -5.715 9.352 31.156 1 98.69 86 ARG A CA 1
ATOM 694 C C . ARG A 1 86 ? -7.168 9.266 31.625 1 98.69 86 ARG A C 1
ATOM 696 O O . ARG A 1 86 ? -7.535 8.367 32.375 1 98.69 86 ARG A O 1
ATOM 703 N N . TYR A 1 87 ? -7.953 10.258 31.203 1 98.88 87 TYR A N 1
ATOM 704 C CA . TYR A 1 87 ? -9.383 10.203 31.484 1 98.88 87 TYR A CA 1
ATOM 705 C C . TYR A 1 87 ? -10.008 8.938 30.906 1 98.88 87 TYR A C 1
ATOM 707 O O . TYR A 1 87 ? -10.773 8.25 31.578 1 98.88 87 TYR A O 1
ATOM 715 N N . ILE A 1 88 ? -9.719 8.578 29.672 1 98.88 88 ILE A N 1
ATOM 716 C CA . ILE A 1 88 ? -10.25 7.383 29.016 1 98.88 88 ILE A CA 1
ATOM 717 C C . ILE A 1 88 ? -9.797 6.141 29.781 1 98.88 88 ILE A C 1
ATOM 719 O O . ILE A 1 88 ? -10.586 5.219 30 1 98.88 88 ILE A O 1
ATOM 723 N N . LEU A 1 89 ? -8.484 6.098 30.188 1 98.81 89 LEU A N 1
ATOM 724 C CA . LEU A 1 89 ? -7.977 4.977 30.969 1 98.81 89 LEU A CA 1
ATOM 725 C C . LEU A 1 89 ? -8.742 4.832 32.281 1 98.81 89 LEU A C 1
ATOM 727 O O . LEU A 1 89 ? -9.172 3.73 32.625 1 98.81 89 LEU A O 1
ATOM 731 N N . ALA A 1 90 ? -9.016 5.93 32.938 1 98.75 90 ALA A N 1
ATOM 732 C CA . ALA A 1 90 ? -9.609 5.914 34.281 1 98.75 90 ALA A CA 1
ATOM 733 C C . ALA A 1 90 ? -11.117 5.695 34.219 1 98.75 90 ALA A C 1
ATOM 735 O O . ALA A 1 90 ? -11.664 4.871 34.938 1 98.75 90 ALA A O 1
ATOM 736 N N . GLN A 1 91 ? -11.789 6.402 33.312 1 98.75 91 GLN A N 1
ATOM 737 C CA . GLN A 1 91 ? -13.242 6.445 33.312 1 98.75 91 GLN A CA 1
ATOM 738 C C . GLN A 1 91 ? -13.828 5.316 32.469 1 98.75 91 GLN A C 1
ATOM 740 O O . GLN A 1 91 ? -14.945 4.863 32.719 1 98.75 91 GLN A O 1
ATOM 745 N N . HIS A 1 92 ? -13.078 4.918 31.484 1 98.81 92 HIS A N 1
ATOM 746 C CA . HIS A 1 92 ? -13.602 3.93 30.547 1 98.81 92 HIS A CA 1
ATOM 747 C C . HIS A 1 92 ? -12.75 2.664 30.547 1 98.81 92 HIS A C 1
ATOM 749 O O . HIS A 1 92 ? -12.898 1.814 29.672 1 98.81 92 HIS A O 1
ATOM 755 N N . ASN A 1 93 ? -11.828 2.562 31.469 1 98.69 93 ASN A N 1
ATOM 756 C CA . ASN A 1 93 ? -10.945 1.41 31.594 1 98.69 93 ASN A CA 1
ATOM 757 C C . ASN A 1 93 ? -10.18 1.152 30.297 1 98.69 93 ASN A C 1
ATOM 759 O O . ASN A 1 93 ? -10.016 0.003 29.891 1 98.69 93 ASN A O 1
ATOM 763 N N . GLY A 1 94 ? -9.828 2.174 29.656 1 98.81 94 GLY A N 1
ATOM 764 C CA . GLY A 1 94 ? -9 2.088 28.453 1 98.81 94 GLY A CA 1
ATOM 765 C C . GLY A 1 94 ? -9.781 1.724 27.219 1 98.81 94 GLY A C 1
ATOM 766 O O . GLY A 1 94 ? -9.195 1.531 26.141 1 98.81 94 GLY A O 1
ATOM 767 N N . HIS A 1 95 ? -11.117 1.555 27.359 1 98.88 95 HIS A N 1
ATOM 768 C CA . HIS A 1 95 ? -11.984 1.338 26.203 1 98.88 95 HIS A CA 1
ATOM 769 C C . HIS A 1 95 ? -12.398 2.662 25.578 1 98.88 95 HIS A C 1
ATOM 771 O O . HIS A 1 95 ? -12.648 3.641 26.281 1 98.88 95 HIS A O 1
ATOM 777 N N . LEU A 1 96 ? -12.422 2.715 24.297 1 98.88 96 LEU A N 1
ATOM 778 C CA . LEU A 1 96 ? -12.711 3.975 23.625 1 98.88 96 LEU A CA 1
ATOM 779 C C . LEU A 1 96 ? -14.203 4.301 23.688 1 98.88 96 LEU A C 1
ATOM 781 O O . LEU A 1 96 ? -15.039 3.508 23.266 1 98.88 96 LEU A O 1
ATOM 785 N N . PRO A 1 97 ? -14.555 5.43 24.156 1 98.94 97 PRO A N 1
ATOM 786 C CA . PRO A 1 97 ? -15.953 5.844 24.203 1 98.94 97 PRO A CA 1
ATOM 787 C C . PRO A 1 97 ? -16.453 6.363 22.859 1 98.94 97 PRO A C 1
ATOM 789 O O . PRO A 1 97 ? -16.703 7.562 22.703 1 98.94 97 PRO A O 1
ATOM 792 N N . LEU A 1 98 ? -16.656 5.477 21.938 1 98.88 98 LEU A N 1
ATOM 793 C CA . LEU A 1 98 ? -17.125 5.738 20.578 1 98.88 98 LEU A CA 1
ATOM 794 C C . LEU A 1 98 ? -18.266 4.805 20.203 1 98.88 98 LEU A C 1
ATOM 796 O O . LEU A 1 98 ? -18.406 3.723 20.781 1 98.88 98 LEU A O 1
ATOM 800 N N . LYS A 1 99 ? -19.078 5.273 19.344 1 98.88 99 LYS A N 1
ATOM 801 C CA . LYS A 1 99 ? -20.094 4.477 18.656 1 98.88 99 LYS A CA 1
ATOM 802 C C . LYS A 1 99 ? -19.922 4.547 17.141 1 98.88 99 LYS A C 1
ATOM 804 O O . LYS A 1 99 ? -19.75 5.633 16.578 1 98.88 99 LYS A O 1
ATOM 809 N N . ILE A 1 100 ? -19.844 3.4 16.516 1 98.94 100 ILE A N 1
ATOM 810 C CA . ILE A 1 100 ? -19.703 3.307 15.07 1 98.94 100 ILE A CA 1
ATOM 811 C C . ILE A 1 100 ? -20.875 2.504 14.5 1 98.94 100 ILE A C 1
ATOM 813 O O . ILE A 1 100 ? -21.172 1.404 14.969 1 98.94 100 ILE A O 1
ATOM 817 N N . LYS A 1 101 ? -21.594 3.074 13.602 1 98.81 101 LYS A N 1
ATOM 818 C CA . LYS A 1 101 ? -22.609 2.387 12.805 1 98.81 101 LYS A CA 1
ATOM 819 C C . LYS A 1 101 ? -22.141 2.195 11.359 1 98.81 101 LYS A C 1
ATOM 821 O O . LYS A 1 101 ? -21.406 3.029 10.828 1 98.81 101 LYS A O 1
ATOM 826 N N . ALA A 1 102 ? -22.469 1.108 10.758 1 98.94 102 ALA A N 1
ATOM 827 C CA . ALA A 1 102 ? -22.031 0.83 9.391 1 98.94 102 ALA A CA 1
ATOM 828 C C . ALA A 1 102 ? -23.047 -0.059 8.664 1 98.94 102 ALA A C 1
ATOM 830 O O . ALA A 1 102 ? -23.844 -0.748 9.305 1 98.94 102 ALA A O 1
ATOM 831 N N . VAL A 1 103 ? -23.047 0.042 7.391 1 98.81 103 VAL A N 1
ATOM 832 C CA . VAL A 1 103 ? -23.75 -0.982 6.617 1 98.81 103 VAL A CA 1
ATOM 833 C C . VAL A 1 103 ? -23.062 -2.33 6.805 1 98.81 103 VAL A C 1
ATOM 835 O O . VAL A 1 103 ? -21.859 -2.387 7.117 1 98.81 103 VAL A O 1
ATOM 838 N N . PRO A 1 104 ? -23.766 -3.422 6.641 1 98.5 104 PRO A N 1
ATOM 839 C CA . PRO A 1 104 ? -23.125 -4.734 6.75 1 98.5 104 PRO A CA 1
ATOM 840 C C . PRO A 1 104 ? -22 -4.926 5.73 1 98.5 104 PRO A C 1
ATOM 842 O O . PRO A 1 104 ? -22.125 -4.496 4.582 1 98.5 104 PRO A O 1
ATOM 845 N N . GLU A 1 105 ? -20.906 -5.527 6.168 1 98.69 105 GLU A N 1
ATOM 846 C CA . GLU A 1 105 ? -19.875 -5.863 5.199 1 98.69 105 GLU A CA 1
ATOM 847 C C . GLU A 1 105 ? -20.391 -6.836 4.145 1 98.69 105 GLU A C 1
ATOM 849 O O . GLU A 1 105 ? -21.172 -7.742 4.453 1 98.69 105 GLU A O 1
ATOM 854 N N . GLY A 1 106 ? -20.016 -6.641 2.932 1 98.56 106 GLY A N 1
ATOM 855 C CA . GLY A 1 106 ? -20.5 -7.395 1.787 1 98.56 106 GLY A CA 1
ATOM 856 C C . GLY A 1 106 ? -21.594 -6.676 1.019 1 98.56 106 GLY A C 1
ATOM 857 O O . GLY A 1 106 ? -21.875 -7.023 -0.128 1 98.56 106 GLY A O 1
ATOM 858 N N . MET A 1 107 ? -22.203 -5.664 1.654 1 98.44 107 MET A N 1
ATOM 859 C CA . MET A 1 107 ? -23.312 -4.941 1.027 1 98.44 107 MET A CA 1
ATOM 860 C C . MET A 1 107 ? -22.812 -4.09 -0.136 1 98.44 107 MET A C 1
ATOM 862 O O . MET A 1 107 ? -21.734 -3.488 -0.056 1 98.44 107 MET A O 1
ATOM 866 N N . ILE A 1 108 ? -23.562 -4.051 -1.207 1 98.19 108 ILE A N 1
ATOM 867 C CA . ILE A 1 108 ? -23.328 -3.197 -2.361 1 98.19 108 ILE A CA 1
ATOM 868 C C . ILE A 1 108 ? -24.094 -1.89 -2.213 1 98.19 108 ILE A C 1
ATOM 870 O O . ILE A 1 108 ? -25.328 -1.896 -2.119 1 98.19 108 ILE A O 1
ATOM 874 N N . VAL A 1 109 ? -23.375 -0.752 -2.156 1 98.44 109 VAL A N 1
ATOM 875 C CA . VAL A 1 109 ? -24 0.556 -1.951 1 98.44 109 VAL A CA 1
ATOM 876 C C . VAL A 1 109 ? -23.547 1.516 -3.051 1 98.44 109 VAL A C 1
ATOM 878 O O . VAL A 1 109 ? -22.344 1.665 -3.303 1 98.44 109 VAL A O 1
ATOM 881 N N . PRO A 1 110 ? -24.5 2.174 -3.764 1 98.31 110 PRO A N 1
ATOM 882 C CA . PRO A 1 110 ? -24.094 3.18 -4.742 1 98.31 110 PRO A CA 1
ATOM 883 C C . PRO A 1 110 ? -23.219 4.273 -4.133 1 98.31 110 PRO A C 1
ATOM 885 O O . PRO A 1 110 ? -23.375 4.613 -2.959 1 98.31 110 PRO A O 1
ATOM 888 N N . VAL A 1 111 ? -22.328 4.797 -4.898 1 97.69 111 VAL A N 1
ATOM 889 C CA . VAL A 1 111 ? -21.438 5.859 -4.43 1 97.69 111 VAL A CA 1
ATOM 890 C C . VAL A 1 111 ? -22.281 7.039 -3.93 1 97.69 111 VAL A C 1
ATOM 892 O O . VAL A 1 111 ? -23.484 7.113 -4.199 1 97.69 111 VAL A O 1
ATOM 895 N N . LYS A 1 112 ? -21.719 7.918 -3.152 1 96.75 112 LYS A N 1
ATOM 896 C CA . LYS A 1 112 ? -22.328 9.133 -2.598 1 96.75 112 LYS A CA 1
ATOM 897 C C . LYS A 1 112 ? -23.328 8.797 -1.502 1 96.75 112 LYS A C 1
ATOM 899 O O . LYS A 1 112 ? -24.219 9.594 -1.207 1 96.75 112 LYS A O 1
ATOM 904 N N . ASN A 1 113 ? -23.266 7.574 -1.018 1 98.5 113 ASN A N 1
ATOM 905 C CA . ASN A 1 113 ? -24.047 7.211 0.165 1 98.5 113 ASN A CA 1
ATOM 906 C C . ASN A 1 113 ? -23.141 6.891 1.352 1 98.5 113 ASN A C 1
ATOM 908 O O . ASN A 1 113 ? -22.062 6.328 1.177 1 98.5 113 ASN A O 1
ATOM 912 N N . VAL A 1 114 ? -23.641 7.246 2.514 1 98.62 114 VAL A N 1
ATOM 913 C CA . VAL A 1 114 ? -22.875 7.016 3.74 1 98.62 114 VAL A CA 1
ATOM 914 C C . VAL A 1 114 ? -22.688 5.516 3.955 1 98.62 114 VAL A C 1
ATOM 916 O O . VAL A 1 114 ? -23.594 4.727 3.713 1 98.62 114 VAL A O 1
ATOM 919 N N . LEU A 1 115 ? -21.453 5.113 4.375 1 98.88 115 LEU A N 1
ATOM 920 C CA . LEU A 1 115 ? -21.141 3.709 4.602 1 98.88 115 LEU A CA 1
ATOM 921 C C . LEU A 1 115 ? -20.984 3.42 6.09 1 98.88 115 LEU A C 1
ATOM 923 O O . LEU A 1 115 ? -21.312 2.33 6.555 1 98.88 115 LEU A O 1
ATOM 927 N N . PHE A 1 116 ? -20.375 4.336 6.828 1 98.94 116 PHE A N 1
ATOM 928 C CA . PHE A 1 116 ? -20.344 4.219 8.281 1 98.94 116 PHE A CA 1
ATOM 929 C C . PHE A 1 116 ? -20.234 5.59 8.93 1 98.94 116 PHE A C 1
ATOM 931 O O . PHE A 1 116 ? -19.891 6.57 8.266 1 98.94 116 PHE A O 1
ATOM 938 N N . THR A 1 117 ? -20.594 5.715 10.188 1 98.81 117 THR A N 1
ATOM 939 C CA . THR A 1 117 ? -20.516 6.934 10.984 1 98.81 117 THR A CA 1
ATOM 940 C C . THR A 1 117 ? -19.781 6.68 12.297 1 98.81 117 THR A C 1
ATOM 942 O O . THR A 1 117 ? -19.719 5.539 12.766 1 98.81 117 THR A O 1
ATOM 945 N N . VAL A 1 118 ? -19.172 7.668 12.812 1 98.88 118 VAL A N 1
ATOM 946 C CA . VAL A 1 118 ? -18.453 7.625 14.078 1 98.88 118 VAL A CA 1
ATOM 947 C C . VAL A 1 118 ? -18.891 8.789 14.969 1 98.88 118 VAL A C 1
ATOM 949 O O . VAL A 1 118 ? -19.031 9.914 14.492 1 98.88 118 VAL A O 1
ATOM 952 N N . GLU A 1 119 ? -19.141 8.547 16.219 1 98.81 119 GLU A N 1
ATOM 953 C CA . GLU A 1 119 ? -19.453 9.586 17.188 1 98.81 119 GLU A CA 1
ATOM 954 C C . GLU A 1 119 ? -18.953 9.203 18.578 1 98.81 119 GLU A C 1
ATOM 956 O O . GLU A 1 119 ? -18.797 8.023 18.891 1 98.81 119 GLU A O 1
ATOM 961 N N . ASN A 1 120 ? -18.641 10.195 19.375 1 98.88 120 ASN A N 1
ATOM 962 C CA . ASN A 1 120 ? -18.234 9.938 20.766 1 98.88 120 ASN A CA 1
ATOM 963 C C . ASN A 1 120 ? -19.438 9.68 21.656 1 98.88 120 ASN A C 1
ATOM 965 O O . ASN A 1 120 ? -20.516 10.258 21.453 1 98.88 120 ASN A O 1
ATOM 969 N N . THR A 1 121 ? -19.25 8.859 22.641 1 98.88 121 THR A N 1
ATOM 970 C CA . THR A 1 121 ? -20.328 8.523 23.578 1 98.88 121 THR A CA 1
ATOM 971 C C . THR A 1 121 ? -20.125 9.219 24.922 1 98.88 121 THR A C 1
ATOM 973 O O . THR A 1 121 ? -21 9.188 25.781 1 98.88 121 THR A O 1
ATOM 976 N N . ASP A 1 122 ? -19.016 9.773 25.156 1 98.88 122 ASP A N 1
ATOM 977 C CA . ASP A 1 122 ? -18.688 10.594 26.312 1 98.88 122 ASP A CA 1
ATOM 978 C C . ASP A 1 122 ? -18.391 12.031 25.906 1 98.88 122 ASP A C 1
ATOM 980 O O . ASP A 1 122 ? -17.453 12.281 25.156 1 98.88 122 ASP A O 1
ATOM 984 N N . PRO A 1 123 ? -19.109 13 26.422 1 98.5 123 PRO A N 1
ATOM 985 C CA . PRO A 1 123 ? -18.953 14.406 26.016 1 98.5 123 PRO A CA 1
ATOM 986 C C . PRO A 1 123 ? -17.531 14.922 26.219 1 98.5 123 PRO A C 1
ATOM 988 O O . PRO A 1 123 ? -17.094 15.828 25.5 1 98.5 123 PRO A O 1
ATOM 991 N N . LYS A 1 124 ? -16.781 14.359 27.109 1 98.31 124 LYS A N 1
ATOM 992 C CA . LYS A 1 124 ? -15.414 14.812 27.359 1 98.31 124 LYS A CA 1
ATOM 993 C C . LYS A 1 124 ? -14.445 14.273 26.312 1 98.31 124 LYS A C 1
ATOM 995 O O . LYS A 1 124 ? -13.305 14.727 26.219 1 98.31 124 LYS A O 1
ATOM 1000 N N . CYS A 1 125 ? -14.914 13.336 25.5 1 98.75 125 CYS A N 1
ATOM 1001 C CA . CYS A 1 125 ? -14.055 12.68 24.531 1 98.75 125 CYS A CA 1
ATOM 1002 C C . CYS A 1 125 ? -14.469 13.031 23.109 1 98.75 125 CYS A C 1
ATOM 1004 O O . CYS A 1 125 ? -14.32 12.219 22.188 1 98.75 125 CYS A O 1
ATOM 1006 N N . PHE A 1 126 ? -15.008 14.266 22.906 1 98.62 126 PHE A N 1
ATOM 1007 C CA . PHE A 1 126 ? -15.5 14.719 21.609 1 98.62 126 PHE A CA 1
ATOM 1008 C C . PHE A 1 126 ? -14.391 14.688 20.562 1 98.62 126 PHE A C 1
ATOM 1010 O O . PHE A 1 126 ? -14.648 14.438 19.391 1 98.62 126 PHE A O 1
ATOM 1017 N N . TRP A 1 127 ? -13.125 14.844 20.938 1 98.19 127 TRP A N 1
ATOM 1018 C CA . TRP A 1 127 ? -11.961 14.961 20.047 1 98.19 127 TRP A CA 1
ATOM 1019 C C . TRP A 1 127 ? -11.578 13.602 19.484 1 98.19 127 TRP A C 1
ATOM 1021 O O . TRP A 1 127 ? -10.836 13.523 18.5 1 98.19 127 TRP A O 1
ATOM 1031 N N . LEU A 1 128 ? -12.086 12.5 20.016 1 98.44 128 LEU A N 1
ATOM 1032 C CA . LEU A 1 128 ? -11.703 11.141 19.656 1 98.44 128 LEU A CA 1
ATOM 1033 C C . LEU A 1 128 ? -12.203 10.789 18.266 1 98.44 128 LEU A C 1
ATOM 1035 O O . LEU A 1 128 ? -11.547 10.047 17.531 1 98.44 128 LEU A O 1
ATOM 1039 N N . THR A 1 129 ? -13.383 11.266 17.906 1 97.88 129 THR A N 1
ATOM 1040 C CA . THR A 1 129 ? -14.031 10.945 16.641 1 97.88 129 THR A CA 1
ATOM 1041 C C . THR A 1 129 ? -13.125 11.273 15.469 1 97.88 129 THR A C 1
ATOM 1043 O O . THR A 1 129 ? -12.961 10.461 14.555 1 97.88 129 THR A O 1
ATOM 1046 N N . ASN A 1 130 ? -12.5 12.453 15.516 1 96 130 ASN A N 1
ATOM 1047 C CA . ASN A 1 130 ? -11.625 12.844 14.422 1 96 130 ASN A CA 1
ATOM 1048 C C . ASN A 1 130 ? -10.211 12.305 14.617 1 96 130 ASN A C 1
ATOM 1050 O O . ASN A 1 130 ? -9.43 12.219 13.664 1 96 130 ASN A O 1
ATOM 1054 N N . PHE A 1 131 ? -9.875 11.977 15.906 1 97.94 131 PHE A N 1
ATOM 1055 C CA . PHE A 1 131 ? -8.57 11.383 16.172 1 97.94 131 PHE A CA 1
ATOM 1056 C C . PHE A 1 131 ? -8.414 10.062 15.445 1 97.94 131 PHE A C 1
ATOM 1058 O O . PHE A 1 131 ? -7.355 9.781 14.867 1 97.94 131 PHE A O 1
ATOM 1065 N N . ILE A 1 132 ? -9.453 9.234 15.367 1 98.19 132 ILE A N 1
ATOM 1066 C CA . ILE A 1 132 ? -9.328 7.891 14.812 1 98.19 132 ILE A CA 1
ATOM 1067 C C . ILE A 1 132 ? -9.531 7.938 13.297 1 98.19 132 ILE A C 1
ATOM 1069 O O . ILE A 1 132 ? -9.453 6.906 12.625 1 98.19 132 ILE A O 1
ATOM 1073 N N . GLU A 1 133 ? -9.781 9.117 12.734 1 98.12 133 GLU A N 1
ATOM 1074 C CA . GLU A 1 133 ? -10.016 9.289 11.297 1 98.12 133 GLU A CA 1
ATOM 1075 C C . GLU A 1 133 ? -8.891 8.664 10.477 1 98.12 133 GLU A C 1
ATOM 1077 O O . GLU A 1 133 ? -9.148 8.008 9.461 1 98.12 133 GLU A O 1
ATOM 1082 N N . THR A 1 134 ? -7.66 8.891 10.922 1 97.81 134 THR A N 1
ATOM 1083 C CA . THR A 1 134 ? -6.508 8.398 10.18 1 97.81 134 THR A CA 1
ATOM 1084 C C . THR A 1 134 ? -6.629 6.895 9.922 1 97.81 134 THR A C 1
ATOM 1086 O O . THR A 1 134 ? -6.449 6.434 8.797 1 97.81 134 THR A O 1
ATOM 1089 N N . LEU A 1 135 ? -6.977 6.145 10.938 1 98 135 LEU A N 1
ATOM 1090 C CA . LEU A 1 135 ? -7.133 4.699 10.836 1 98 135 LEU A CA 1
ATOM 1091 C C . LEU A 1 135 ? -8.375 4.344 10.023 1 98 135 LEU A C 1
ATOM 1093 O O . LEU A 1 135 ? -8.336 3.461 9.164 1 98 135 LEU A O 1
ATOM 1097 N N . MET A 1 136 ? -9.453 5.059 10.297 1 98.38 136 MET A N 1
ATOM 1098 C CA . MET A 1 136 ? -10.75 4.711 9.711 1 98.38 136 MET A CA 1
ATOM 1099 C C . MET A 1 136 ? -10.734 4.902 8.195 1 98.38 136 MET A C 1
ATOM 1101 O O . MET A 1 136 ? -11.352 4.137 7.461 1 98.38 136 MET A O 1
ATOM 1105 N N . VAL A 1 137 ? -10.031 5.906 7.762 1 98 137 VAL A N 1
ATOM 1106 C CA . VAL A 1 137 ? -10.008 6.223 6.336 1 98 137 VAL A CA 1
ATOM 1107 C C . VAL A 1 137 ? -9.266 5.121 5.578 1 98 137 VAL A C 1
ATOM 1109 O O . VAL A 1 137 ? -9.461 4.953 4.371 1 98 137 VAL A O 1
ATOM 1112 N N . GLN A 1 138 ? -8.453 4.332 6.227 1 97.88 138 GLN A N 1
ATOM 1113 C CA . GLN A 1 138 ? -7.727 3.264 5.551 1 97.88 138 GLN A CA 1
ATOM 1114 C C . GLN A 1 138 ? -8.68 2.176 5.066 1 97.88 138 GLN A C 1
ATOM 1116 O O . GLN A 1 138 ? -8.289 1.319 4.266 1 97.88 138 GLN A O 1
ATOM 1121 N N . ALA A 1 139 ? -9.953 2.268 5.445 1 98.56 139 ALA A N 1
ATOM 1122 C CA . ALA A 1 139 ? -10.961 1.355 4.91 1 98.56 139 ALA A CA 1
ATOM 1123 C C . ALA A 1 139 ? -11.109 1.529 3.4 1 98.56 139 ALA A C 1
ATOM 1125 O O . ALA A 1 139 ? -11.641 0.651 2.717 1 98.56 139 ALA A O 1
ATOM 1126 N N . TRP A 1 140 ? -10.609 2.654 2.891 1 98.62 140 TRP A N 1
ATOM 1127 C CA . TRP A 1 140 ? -10.711 2.887 1.453 1 98.62 140 TRP A CA 1
ATOM 1128 C C . TRP A 1 140 ? -10.07 1.743 0.672 1 98.62 140 TRP A C 1
ATOM 1130 O O . TRP A 1 140 ? -10.562 1.366 -0.397 1 98.62 140 TRP A O 1
ATOM 1140 N N . TYR A 1 141 ? -9 1.175 1.156 1 98.81 141 TYR A N 1
ATOM 1141 C CA . TYR A 1 141 ? -8.203 0.22 0.397 1 98.81 141 TYR A CA 1
ATOM 1142 C C . TYR A 1 141 ? -8.953 -1.093 0.211 1 98.81 141 TYR A C 1
ATOM 1144 O O . TYR A 1 141 ? -9.195 -1.523 -0.92 1 98.81 141 TYR A O 1
ATOM 1152 N N . PRO A 1 142 ? -9.344 -1.819 1.337 1 98.88 142 PRO A N 1
ATOM 1153 C CA . PRO A 1 142 ? -10.109 -3.047 1.107 1 98.88 142 PRO A CA 1
ATOM 1154 C C . PRO A 1 142 ? -11.406 -2.795 0.348 1 98.88 142 PRO A C 1
ATOM 1156 O O . PRO A 1 142 ? -11.836 -3.637 -0.446 1 98.88 142 PRO A O 1
ATOM 1159 N N . ILE A 1 143 ? -12.062 -1.64 0.551 1 98.81 143 ILE A N 1
ATOM 1160 C CA . ILE A 1 143 ? -13.289 -1.298 -0.162 1 98.81 143 ILE A CA 1
ATOM 1161 C C . ILE A 1 143 ? -13.008 -1.216 -1.66 1 98.81 143 ILE A C 1
ATOM 1163 O O . ILE A 1 143 ? -13.75 -1.78 -2.469 1 98.81 143 ILE A O 1
ATOM 1167 N N . THR A 1 144 ? -11.906 -0.541 -1.99 1 98.62 144 THR A N 1
ATOM 1168 C CA . THR A 1 144 ? -11.578 -0.322 -3.395 1 98.62 144 THR A CA 1
ATOM 1169 C C . THR A 1 144 ? -11.211 -1.638 -4.074 1 98.62 144 THR A C 1
ATOM 1171 O O . THR A 1 144 ? -11.664 -1.918 -5.184 1 98.62 144 THR A O 1
ATOM 1174 N N . VAL A 1 145 ? -10.383 -2.453 -3.428 1 98.75 145 VAL A N 1
ATOM 1175 C CA . VAL A 1 145 ? -9.984 -3.734 -4 1 98.75 145 VAL A CA 1
ATOM 1176 C C . VAL A 1 145 ? -11.211 -4.637 -4.148 1 98.75 145 VAL A C 1
ATOM 1178 O O . VAL A 1 145 ? -11.398 -5.273 -5.191 1 98.75 145 VAL A O 1
ATOM 1181 N N . CYS A 1 146 ? -12.039 -4.703 -3.111 1 98.81 146 CYS A N 1
ATOM 1182 C CA . CYS A 1 146 ? -13.234 -5.539 -3.135 1 98.81 146 CYS A CA 1
ATOM 1183 C C . CYS A 1 146 ? -14.172 -5.117 -4.262 1 98.81 146 CYS A C 1
ATOM 1185 O O . CYS A 1 146 ? -14.711 -5.965 -4.973 1 98.81 146 CYS A O 1
ATOM 1187 N N . THR A 1 147 ? -14.367 -3.818 -4.398 1 98.62 147 THR A N 1
ATOM 1188 C CA . THR A 1 147 ? -15.234 -3.258 -5.434 1 98.62 147 THR A CA 1
ATOM 1189 C C . THR A 1 147 ? -14.68 -3.568 -6.82 1 98.62 147 THR A C 1
ATOM 1191 O O . THR A 1 147 ? -15.43 -3.992 -7.707 1 98.62 147 THR A O 1
ATOM 1194 N N . SER A 1 148 ? -13.414 -3.344 -6.996 1 98.06 148 SER A N 1
ATOM 1195 C CA . SER A 1 148 ? -12.758 -3.643 -8.266 1 98.06 148 SER A CA 1
ATOM 1196 C C . SER A 1 148 ? -12.852 -5.129 -8.602 1 98.06 148 SER A C 1
ATOM 1198 O O . SER A 1 148 ? -13.102 -5.5 -9.75 1 98.06 148 SER A O 1
ATOM 1200 N N . SER A 1 149 ? -12.609 -5.953 -7.652 1 98.5 149 SER A N 1
ATOM 1201 C CA . SER A 1 149 ? -12.703 -7.398 -7.812 1 98.5 149 SER A CA 1
ATOM 1202 C C . SER A 1 149 ? -14.109 -7.812 -8.234 1 98.5 149 SER A C 1
ATOM 1204 O O . SER A 1 149 ? -14.273 -8.656 -9.125 1 98.5 149 SER A O 1
ATOM 1206 N N . ARG A 1 150 ? -15.141 -7.258 -7.609 1 98.31 150 ARG A N 1
ATOM 1207 C CA . ARG A 1 150 ? -16.516 -7.562 -7.98 1 98.31 150 ARG A CA 1
ATOM 1208 C C . ARG A 1 150 ? -16.797 -7.152 -9.422 1 98.31 150 ARG A C 1
ATOM 1210 O O . ARG A 1 150 ? -17.469 -7.883 -10.156 1 98.31 150 ARG A O 1
ATOM 1217 N N . ALA A 1 151 ? -16.344 -5.945 -9.766 1 97.31 151 ALA A N 1
ATOM 1218 C CA . ALA A 1 151 ? -16.531 -5.473 -11.133 1 97.31 151 ALA A CA 1
ATOM 1219 C C . ALA A 1 151 ? -15.922 -6.441 -12.141 1 97.31 151 ALA A C 1
ATOM 1221 O O . ALA A 1 151 ? -16.516 -6.707 -13.195 1 97.31 151 ALA A O 1
ATOM 1222 N N . GLN A 1 152 ? -14.781 -6.93 -11.875 1 98.19 152 GLN A N 1
ATOM 1223 C CA . GLN A 1 152 ? -14.125 -7.902 -12.742 1 98.19 152 GLN A CA 1
ATOM 1224 C C . GLN A 1 152 ? -14.906 -9.219 -12.781 1 98.19 152 GLN A C 1
ATOM 1226 O O . GLN A 1 152 ? -14.977 -9.867 -13.82 1 98.19 152 GLN A O 1
ATOM 1231 N N . LYS A 1 153 ? -15.453 -9.633 -11.609 1 98.25 153 LYS A N 1
ATOM 1232 C CA . LYS A 1 153 ? -16.281 -10.836 -11.562 1 98.25 153 LYS A CA 1
ATOM 1233 C C . LYS A 1 153 ? -17.5 -10.703 -12.477 1 98.25 153 LYS A C 1
ATOM 1235 O O . LYS A 1 153 ? -17.828 -11.641 -13.211 1 98.25 153 LYS A O 1
ATOM 1240 N N . GLU A 1 154 ? -18.125 -9.555 -12.422 1 97.62 154 GLU A N 1
ATOM 1241 C CA . GLU A 1 154 ? -19.281 -9.297 -13.273 1 97.62 154 GLU A CA 1
ATOM 1242 C C . GLU A 1 154 ? -18.906 -9.375 -14.75 1 97.62 154 GLU A C 1
ATOM 1244 O O . GLU A 1 154 ? -19.656 -9.945 -15.555 1 97.62 154 GLU A O 1
ATOM 1249 N N . LEU A 1 155 ? -17.812 -8.836 -15.055 1 97.31 155 LEU A N 1
ATOM 1250 C CA . LEU A 1 155 ? -17.344 -8.828 -16.438 1 97.31 155 LEU A CA 1
ATOM 1251 C C . LEU A 1 155 ? -17.062 -10.25 -16.922 1 97.31 155 LEU A C 1
ATOM 1253 O O . LEU A 1 155 ? -17.5 -10.641 -18 1 97.31 155 LEU A O 1
ATOM 1257 N N . ILE A 1 156 ? -16.344 -10.992 -16.156 1 98.38 156 ILE A N 1
ATOM 1258 C CA . ILE A 1 156 ? -16.016 -12.367 -16.516 1 98.38 156 ILE A CA 1
ATOM 1259 C C . ILE A 1 156 ? -17.281 -13.195 -16.609 1 98.38 156 ILE A C 1
ATOM 1261 O O . ILE A 1 156 ? -17.438 -14.008 -17.516 1 98.38 156 ILE A O 1
ATOM 1265 N N . ALA A 1 157 ? -18.172 -12.969 -15.648 1 98.06 157 ALA A N 1
ATOM 1266 C CA . ALA A 1 157 ? -19.453 -13.68 -15.633 1 98.06 157 ALA A CA 1
ATOM 1267 C C . ALA A 1 157 ? -20.234 -13.438 -16.922 1 98.06 157 ALA A C 1
ATOM 1269 O O . ALA A 1 157 ? -20.875 -14.344 -17.453 1 98.06 157 ALA A O 1
ATOM 1270 N N . LYS A 1 158 ? -20.234 -12.242 -17.375 1 96.94 158 LYS A N 1
ATOM 1271 C CA . LYS A 1 158 ? -20.922 -11.898 -18.625 1 96.94 158 LYS A CA 1
ATOM 1272 C C . LYS A 1 158 ? -20.422 -12.742 -19.781 1 96.94 158 LYS A C 1
ATOM 1274 O O . LYS A 1 158 ? -21.203 -13.312 -20.531 1 96.94 158 LYS A O 1
ATOM 1279 N N . TYR A 1 159 ? -19.125 -12.828 -19.922 1 97.81 159 TYR A N 1
ATOM 1280 C CA . TYR A 1 159 ? -18.547 -13.562 -21.031 1 97.81 159 TYR A CA 1
ATOM 1281 C C . TYR A 1 159 ? -18.703 -15.07 -20.844 1 97.81 159 TYR A C 1
ATOM 1283 O O . TYR A 1 159 ? -18.875 -15.812 -21.812 1 97.81 159 TYR A O 1
ATOM 1291 N N . LEU A 1 160 ? -18.625 -15.523 -19.578 1 97.81 160 LEU A N 1
ATOM 1292 C CA . LEU A 1 160 ? -18.922 -16.922 -19.312 1 97.81 160 LEU A CA 1
ATOM 1293 C C . LEU A 1 160 ? -20.359 -17.25 -19.719 1 97.81 160 LEU A C 1
ATOM 1295 O O . LEU A 1 160 ? -20.609 -18.297 -20.344 1 97.81 160 LEU A O 1
ATOM 1299 N N . ASN A 1 161 ? -21.25 -16.375 -19.375 1 96.75 161 ASN A N 1
ATOM 1300 C CA . ASN A 1 161 ? -22.656 -16.578 -19.719 1 96.75 161 ASN A CA 1
ATOM 1301 C C . ASN A 1 161 ? -22.844 -16.656 -21.234 1 96.75 161 ASN A C 1
ATOM 1303 O O . ASN A 1 161 ? -23.719 -17.375 -21.719 1 96.75 161 ASN A O 1
ATOM 1307 N N . GLU A 1 162 ? -22.078 -15.969 -21.938 1 97.31 162 GLU A N 1
ATOM 1308 C CA . GLU A 1 162 ? -22.219 -15.898 -23.391 1 97.31 162 GLU A CA 1
ATOM 1309 C C . GLU A 1 162 ? -21.516 -17.062 -24.062 1 97.31 162 GLU A C 1
ATOM 1311 O O . GLU A 1 162 ? -21.922 -17.5 -25.141 1 97.31 162 GLU A O 1
ATOM 1316 N N . THR A 1 163 ? -20.422 -17.578 -23.438 1 98.38 163 THR A N 1
ATOM 1317 C CA . THR A 1 163 ? -19.547 -18.438 -24.219 1 98.38 163 THR A CA 1
ATOM 1318 C C . THR A 1 163 ? -19.406 -19.812 -23.562 1 98.38 163 THR A C 1
ATOM 1320 O O . THR A 1 163 ? -18.781 -20.719 -24.125 1 98.38 163 THR A O 1
ATOM 1323 N N . SER A 1 164 ? -19.922 -20.031 -22.359 1 97.19 164 SER A N 1
ATOM 1324 C CA . SER A 1 164 ? -19.766 -21.266 -21.594 1 97.19 164 SER A CA 1
ATOM 1325 C C . SER A 1 164 ? -21.125 -21.875 -21.25 1 97.19 164 SER A C 1
ATOM 1327 O O . SER A 1 164 ? -22.109 -21.141 -21.094 1 97.19 164 SER A O 1
ATOM 1329 N N . ASP A 1 165 ? -21.141 -23.219 -21.094 1 96.44 165 ASP A N 1
ATOM 1330 C CA . ASP A 1 165 ? -22.375 -23.922 -20.734 1 96.44 165 ASP A CA 1
ATOM 1331 C C . ASP A 1 165 ? -22.594 -23.891 -19.219 1 96.44 165 ASP A C 1
ATOM 1333 O O . ASP A 1 165 ? -23.656 -24.312 -18.734 1 96.44 165 ASP A O 1
ATOM 1337 N N . SER A 1 166 ? -21.625 -23.422 -18.5 1 94.12 166 SER A N 1
ATOM 1338 C CA . SER A 1 166 ? -21.703 -23.484 -17.047 1 94.12 166 SER A CA 1
ATOM 1339 C C . SER A 1 166 ? -21.047 -22.266 -16.406 1 94.12 166 SER A C 1
ATOM 1341 O O . SER A 1 166 ? -20.125 -21.672 -16.984 1 94.12 166 SER A O 1
ATOM 1343 N N . MET A 1 167 ? -21.516 -21.891 -15.18 1 94.5 167 MET A N 1
ATOM 1344 C CA . MET A 1 167 ? -20.922 -20.797 -14.391 1 94.5 167 MET A CA 1
ATOM 1345 C C . MET A 1 167 ? -20.125 -21.359 -13.219 1 94.5 167 MET A C 1
ATOM 1347 O O . MET A 1 167 ? -19.578 -20.594 -12.422 1 94.5 167 MET A O 1
ATOM 1351 N N . GLU A 1 168 ? -19.953 -22.609 -13.125 1 93.38 168 GLU A N 1
ATOM 1352 C CA . GLU A 1 168 ? -19.391 -23.281 -11.953 1 93.38 168 GLU A CA 1
ATOM 1353 C C . GLU A 1 168 ? -17.922 -22.875 -11.75 1 93.38 168 GLU A C 1
ATOM 1355 O O . GLU A 1 168 ? -17.453 -22.828 -10.609 1 93.38 168 GLU A O 1
ATOM 1360 N N . GLY A 1 169 ? -17.25 -22.5 -12.773 1 95.56 169 GLY A N 1
ATOM 1361 C CA . GLY A 1 169 ? -15.828 -22.172 -12.68 1 95.56 169 GLY A CA 1
ATOM 1362 C C . GLY A 1 169 ? -15.578 -20.719 -12.305 1 95.56 169 GLY A C 1
ATOM 1363 O O . GLY A 1 169 ? -14.438 -20.344 -12.023 1 95.56 169 GLY A O 1
ATOM 1364 N N . LEU A 1 170 ? -16.625 -19.906 -12.195 1 97.88 170 LEU A N 1
ATOM 1365 C CA . LEU A 1 170 ? -16.516 -18.453 -12.055 1 97.88 170 LEU A CA 1
ATOM 1366 C C . LEU A 1 170 ? -15.695 -18.094 -10.812 1 97.88 170 LEU A C 1
ATOM 1368 O O . LEU A 1 170 ? -14.82 -17.234 -10.875 1 97.88 170 LEU A O 1
ATOM 1372 N N . PRO A 1 171 ? -15.836 -18.734 -9.625 1 97.69 171 PRO A N 1
ATOM 1373 C CA . PRO A 1 171 ? -15.102 -18.344 -8.422 1 97.69 171 PRO A CA 1
ATOM 1374 C C . PRO A 1 171 ? -13.586 -18.453 -8.594 1 97.69 171 PRO A C 1
ATOM 1376 O O . PRO A 1 171 ? -12.836 -17.828 -7.836 1 97.69 171 PRO A O 1
ATOM 1379 N N . PHE A 1 172 ? -13.133 -19.141 -9.641 1 98.25 172 PHE A N 1
ATOM 1380 C CA . PHE A 1 172 ? -11.703 -19.375 -9.797 1 98.25 172 PHE A CA 1
ATOM 1381 C C . PHE A 1 172 ? -11.188 -18.75 -11.086 1 98.25 172 PHE A C 1
ATOM 1383 O O . PHE A 1 172 ? -10.086 -19.062 -11.539 1 98.25 172 PHE A O 1
ATOM 1390 N N . LYS A 1 173 ? -11.984 -17.859 -11.641 1 98.62 173 LYS A N 1
ATOM 1391 C CA . LYS A 1 173 ? -11.617 -17.312 -12.945 1 98.62 173 LYS A CA 1
ATOM 1392 C C . LYS A 1 173 ? -10.641 -16.141 -12.805 1 98.62 173 LYS A C 1
ATOM 1394 O O . LYS A 1 173 ? -10.008 -15.742 -13.781 1 98.62 173 LYS A O 1
ATOM 1399 N N . LEU A 1 174 ? -10.508 -15.617 -11.641 1 98.75 174 LEU A N 1
ATOM 1400 C CA . LEU A 1 174 ? -9.539 -14.562 -11.391 1 98.75 174 LEU A CA 1
ATOM 1401 C C . LEU A 1 174 ? -8.781 -14.82 -10.086 1 98.75 174 LEU A C 1
ATOM 1403 O O . LEU A 1 174 ? -9.383 -14.852 -9.008 1 98.75 174 LEU A O 1
ATOM 1407 N N . HIS A 1 175 ? -7.457 -15 -10.195 1 98.69 175 HIS A N 1
ATOM 1408 C CA . HIS A 1 175 ? -6.582 -15.258 -9.062 1 98.69 175 HIS A CA 1
ATOM 1409 C C . HIS A 1 175 ? -5.82 -14.008 -8.648 1 98.69 175 HIS A C 1
ATOM 1411 O O . HIS A 1 175 ? -5.418 -13.211 -9.5 1 98.69 175 HIS A O 1
ATOM 1417 N N . ASP A 1 176 ? -5.625 -13.891 -7.344 1 98.69 176 ASP A N 1
ATOM 1418 C CA . ASP A 1 176 ? -4.773 -12.828 -6.812 1 98.69 176 ASP A CA 1
ATOM 1419 C C . ASP A 1 176 ? -3.299 -13.211 -6.895 1 98.69 176 ASP A C 1
ATOM 1421 O O . ASP A 1 176 ? -2.855 -14.141 -6.219 1 98.69 176 ASP A O 1
ATOM 1425 N N . PHE A 1 177 ? -2.537 -12.414 -7.645 1 97.69 177 PHE A N 1
ATOM 1426 C CA . PHE A 1 177 ? -1.098 -12.578 -7.809 1 97.69 177 PHE A CA 1
ATOM 1427 C C . PHE A 1 177 ? -0.348 -11.383 -7.227 1 97.69 177 PHE A C 1
ATOM 1429 O O . PHE A 1 177 ? 0.779 -11.094 -7.637 1 97.69 177 PHE A O 1
ATOM 1436 N N . GLY A 1 178 ? -0.931 -10.734 -6.25 1 97.38 178 GLY A N 1
ATOM 1437 C CA . GLY A 1 178 ? -0.459 -9.391 -5.988 1 97.38 178 GLY A CA 1
ATOM 1438 C C . GLY A 1 178 ? 0.429 -9.289 -4.766 1 97.38 178 GLY A C 1
ATOM 1439 O O . GLY A 1 178 ? 0.818 -8.195 -4.359 1 97.38 178 GLY A O 1
ATOM 1440 N N . PHE A 1 179 ? 0.921 -10.367 -4.156 1 97.88 179 PHE A N 1
ATOM 1441 C CA . PHE A 1 179 ? 1.625 -10.312 -2.879 1 97.88 179 PHE A CA 1
ATOM 1442 C C . PHE A 1 179 ? 2.943 -9.562 -3.02 1 97.88 179 PHE A C 1
ATOM 1444 O O . PHE A 1 179 ? 3.178 -8.578 -2.318 1 97.88 179 PHE A O 1
ATOM 1451 N N . ARG A 1 180 ? 3.758 -9.914 -3.881 1 94.25 180 ARG A N 1
ATOM 1452 C CA . ARG A 1 180 ? 5.113 -9.375 -3.961 1 94.25 180 ARG A CA 1
ATOM 1453 C C . ARG A 1 180 ? 5.094 -7.906 -4.352 1 94.25 180 ARG A C 1
ATOM 1455 O O . ARG A 1 180 ? 6.047 -7.172 -4.078 1 94.25 180 ARG A O 1
ATOM 1462 N N . GLY A 1 181 ? 4.004 -7.48 -5.004 1 95.62 181 GLY A N 1
ATOM 1463 C CA . GLY A 1 181 ? 3.891 -6.086 -5.398 1 95.62 181 GLY A CA 1
ATOM 1464 C C . GLY A 1 181 ? 3.242 -5.215 -4.34 1 95.62 181 GLY A C 1
ATOM 1465 O O . GLY A 1 181 ? 3.244 -3.988 -4.449 1 95.62 181 GLY A O 1
ATOM 1466 N N . SER A 1 182 ? 2.691 -5.855 -3.32 1 97.62 182 SER A N 1
ATOM 1467 C CA . SER A 1 182 ? 2.084 -5.086 -2.238 1 97.62 182 SER A CA 1
ATOM 1468 C C . SER A 1 182 ? 3.137 -4.309 -1.455 1 97.62 182 SER A C 1
ATOM 1470 O O . SER A 1 182 ? 4.316 -4.664 -1.469 1 97.62 182 SER A O 1
ATOM 1472 N N . THR A 1 183 ? 2.695 -3.27 -0.757 1 98.06 183 THR A N 1
ATOM 1473 C CA . THR A 1 183 ? 3.625 -2.373 -0.081 1 98.06 183 THR A CA 1
ATOM 1474 C C . THR A 1 183 ? 4.082 -2.967 1.249 1 98.06 183 THR A C 1
ATOM 1476 O O . THR A 1 183 ? 5.051 -2.496 1.845 1 98.06 183 THR A O 1
ATOM 1479 N N . SER A 1 184 ? 3.385 -3.957 1.76 1 97.81 184 SER A N 1
ATOM 1480 C CA . SER A 1 184 ? 3.705 -4.652 3.004 1 97.81 184 SER A CA 1
ATOM 1481 C C . SER A 1 184 ? 2.945 -5.969 3.113 1 97.81 184 SER A C 1
ATOM 1483 O O . SER A 1 184 ? 2.016 -6.219 2.346 1 97.81 184 SER A O 1
ATOM 1485 N N . VAL A 1 185 ? 3.346 -6.789 4.074 1 98 185 VAL A N 1
ATOM 1486 C CA . VAL A 1 185 ? 2.65 -8.047 4.328 1 98 185 VAL A CA 1
ATOM 1487 C C . VAL A 1 185 ? 1.225 -7.766 4.797 1 98 185 VAL A C 1
ATOM 1489 O O . VAL A 1 185 ? 0.282 -8.445 4.383 1 98 185 VAL A O 1
ATOM 1492 N N . GLU A 1 186 ? 1.061 -6.703 5.605 1 97.38 186 GLU A N 1
ATOM 1493 C CA . GLU A 1 186 ? -0.268 -6.316 6.074 1 97.38 186 GLU A CA 1
ATOM 1494 C C . GLU A 1 186 ? -1.169 -5.918 4.91 1 97.38 186 GLU A C 1
ATOM 1496 O O . GLU A 1 186 ? -2.32 -6.352 4.828 1 97.38 186 GLU A O 1
ATOM 1501 N N . SER A 1 187 ? -0.632 -5.129 4.008 1 98.19 187 SER A N 1
ATOM 1502 C CA . SER A 1 187 ? -1.397 -4.684 2.848 1 98.19 187 SER A CA 1
ATOM 1503 C C . SER A 1 187 ? -1.782 -5.859 1.954 1 98.19 187 SER A C 1
ATOM 1505 O O . SER A 1 187 ? -2.877 -5.883 1.389 1 98.19 187 SER A O 1
ATOM 1507 N N . ALA A 1 188 ? -0.846 -6.793 1.835 1 98.5 188 ALA A N 1
ATOM 1508 C CA . ALA A 1 188 ? -1.137 -7.988 1.049 1 98.5 188 ALA A CA 1
ATOM 1509 C C . ALA A 1 188 ? -2.309 -8.766 1.645 1 98.5 188 ALA A C 1
ATOM 1511 O O . ALA A 1 188 ? -3.184 -9.234 0.915 1 98.5 188 ALA A O 1
ATOM 1512 N N . GLY A 1 189 ? -2.289 -8.914 2.979 1 98.44 189 GLY A N 1
ATOM 1513 C CA . GLY A 1 189 ? -3.379 -9.602 3.654 1 98.44 189 GLY A CA 1
ATOM 1514 C C . GLY A 1 189 ? -4.719 -8.906 3.479 1 98.44 189 GLY A C 1
ATOM 1515 O O . GLY A 1 189 ? -5.723 -9.555 3.176 1 98.44 189 GLY A O 1
ATOM 1516 N N . ILE A 1 190 ? -4.746 -7.562 3.617 1 98.75 190 ILE A N 1
ATOM 1517 C CA . ILE A 1 190 ? -5.965 -6.77 3.504 1 98.75 190 ILE A CA 1
ATOM 1518 C C . ILE A 1 190 ? -6.52 -6.879 2.086 1 98.75 190 ILE A C 1
ATOM 1520 O O . ILE A 1 190 ? -7.684 -7.246 1.894 1 98.75 190 ILE A O 1
ATOM 1524 N N . GLY A 1 191 ? -5.645 -6.578 1.11 1 98.75 191 GLY A N 1
ATOM 1525 C CA . GLY A 1 191 ? -6.082 -6.586 -0.277 1 98.75 191 GLY A CA 1
ATOM 1526 C C . GLY A 1 191 ? -6.461 -7.969 -0.774 1 98.75 191 GLY A C 1
ATOM 1527 O O . GLY A 1 191 ? -7.461 -8.125 -1.479 1 98.75 191 GLY A O 1
ATOM 1528 N N . GLY A 1 192 ? -5.625 -8.938 -0.403 1 98.81 192 GLY A N 1
ATOM 1529 C CA . GLY A 1 192 ? -5.93 -10.305 -0.8 1 98.81 192 GLY A CA 1
ATOM 1530 C C . GLY A 1 192 ? -7.262 -10.797 -0.265 1 98.81 192 GLY A C 1
ATOM 1531 O O . GLY A 1 192 ? -8.023 -11.438 -0.985 1 98.81 192 GLY A O 1
ATOM 1532 N N . ALA A 1 193 ? -7.543 -10.508 1.002 1 98.88 193 ALA A N 1
ATOM 1533 C CA . ALA A 1 193 ? -8.82 -10.914 1.59 1 98.88 193 ALA A CA 1
ATOM 1534 C C . ALA A 1 193 ? -9.984 -10.195 0.915 1 98.88 193 ALA A C 1
ATOM 1536 O O . ALA A 1 193 ? -11.047 -10.781 0.712 1 98.88 193 ALA A O 1
ATOM 1537 N N . ALA A 1 194 ? -9.789 -8.938 0.594 1 98.94 194 ALA A N 1
ATOM 1538 C CA . ALA A 1 194 ? -10.82 -8.188 -0.111 1 98.94 194 ALA A CA 1
ATOM 1539 C C . ALA A 1 194 ? -11.164 -8.836 -1.447 1 98.94 194 ALA A C 1
ATOM 1541 O O . ALA A 1 194 ? -12.336 -8.914 -1.826 1 98.94 194 ALA A O 1
ATOM 1542 N N . HIS A 1 195 ? -10.148 -9.305 -2.15 1 98.94 195 HIS A N 1
ATOM 1543 C CA . HIS A 1 195 ? -10.344 -10.031 -3.398 1 98.94 195 HIS A CA 1
ATOM 1544 C C . HIS A 1 195 ? -11.133 -11.32 -3.166 1 98.94 195 HIS A C 1
ATOM 1546 O O . HIS A 1 195 ? -12.016 -11.664 -3.953 1 98.94 195 HIS A O 1
ATOM 1552 N N . LEU A 1 196 ? -10.852 -11.992 -2.076 1 98.94 196 LEU A N 1
ATOM 1553 C CA . LEU A 1 196 ? -11.398 -13.32 -1.796 1 98.94 196 LEU A CA 1
ATOM 1554 C C . LEU A 1 196 ? -12.867 -13.227 -1.381 1 98.94 196 LEU A C 1
ATOM 1556 O O . LEU A 1 196 ? -13.539 -14.25 -1.253 1 98.94 196 LEU A O 1
ATOM 1560 N N . VAL A 1 197 ? -13.344 -12.016 -1.161 1 98.88 197 VAL A N 1
ATOM 1561 C CA . VAL A 1 197 ? -14.789 -11.852 -0.985 1 98.88 197 VAL A CA 1
ATOM 1562 C C . VAL A 1 197 ? -15.516 -12.25 -2.268 1 98.88 197 VAL A C 1
ATOM 1564 O O . VAL A 1 197 ? -16.594 -12.828 -2.217 1 98.88 197 VAL A O 1
ATOM 1567 N N . ASN A 1 198 ? -14.867 -12.016 -3.4 1 98.69 198 ASN A N 1
ATOM 1568 C CA . ASN A 1 198 ? -15.539 -12.172 -4.684 1 98.69 198 ASN A CA 1
ATOM 1569 C C . ASN A 1 198 ? -15.07 -13.422 -5.418 1 98.69 198 ASN A C 1
ATOM 1571 O O . ASN A 1 198 ? -15.781 -13.953 -6.273 1 98.69 198 ASN A O 1
ATOM 1575 N N . PHE A 1 199 ? -13.859 -13.859 -5.145 1 98.81 199 PHE A N 1
ATOM 1576 C CA . PHE A 1 199 ? -13.266 -15.016 -5.797 1 98.81 199 PHE A CA 1
ATOM 1577 C C . PHE A 1 199 ? -12.672 -15.969 -4.77 1 98.81 199 PHE A C 1
ATOM 1579 O O . PHE A 1 199 ? -12.672 -15.68 -3.57 1 98.81 199 PHE A O 1
ATOM 1586 N N . SER A 1 200 ? -12.172 -17.141 -5.254 1 98.62 200 SER A N 1
ATOM 1587 C CA . SER A 1 200 ? -11.641 -18.141 -4.34 1 98.62 200 SER A CA 1
ATOM 1588 C C . SER A 1 200 ? -10.195 -18.484 -4.676 1 98.62 200 SER A C 1
ATOM 1590 O O . SER A 1 200 ? -9.57 -19.297 -3.998 1 98.62 200 SER A O 1
ATOM 1592 N N . GLY A 1 201 ? -9.664 -17.922 -5.715 1 98.69 201 GLY A N 1
ATOM 1593 C CA . GLY A 1 201 ? -8.289 -18.172 -6.117 1 98.69 201 GLY A CA 1
ATOM 1594 C C . GLY A 1 201 ? -7.32 -17.094 -5.668 1 98.69 201 GLY A C 1
ATOM 1595 O O . GLY A 1 201 ? -7.578 -15.906 -5.852 1 98.69 201 GLY A O 1
ATOM 1596 N N . THR A 1 202 ? -6.223 -17.516 -5.062 1 98.81 202 THR A N 1
ATOM 1597 C CA . THR A 1 202 ? -5.223 -16.547 -4.637 1 98.81 202 THR A CA 1
ATOM 1598 C C . THR A 1 202 ? -3.867 -17.203 -4.438 1 98.81 202 THR A C 1
ATOM 1600 O O . THR A 1 202 ? -3.793 -18.344 -3.961 1 98.81 202 THR A O 1
ATOM 1603 N N . ASP A 1 203 ? -2.809 -16.531 -4.828 1 98.5 203 ASP A N 1
ATOM 1604 C CA . ASP A 1 203 ? -1.457 -16.938 -4.453 1 98.5 203 ASP A CA 1
ATOM 1605 C C . ASP A 1 203 ? -0.941 -16.109 -3.277 1 98.5 203 ASP A C 1
ATOM 1607 O O . ASP A 1 203 ? 0.177 -16.328 -2.805 1 98.5 203 ASP A O 1
ATOM 1611 N N . THR A 1 204 ? -1.714 -15.188 -2.752 1 98.5 204 THR A N 1
ATOM 1612 C CA . THR A 1 204 ? -1.331 -14.336 -1.632 1 98.5 204 THR A CA 1
ATOM 1613 C C . THR A 1 204 ? -1.676 -15 -0.302 1 98.5 204 THR A C 1
ATOM 1615 O O . THR A 1 204 ? -2.77 -14.805 0.23 1 98.5 204 THR A O 1
ATOM 1618 N N . VAL A 1 205 ? -0.742 -15.664 0.267 1 98.5 205 VAL A N 1
ATOM 1619 C CA . VAL A 1 205 ? -0.98 -16.484 1.448 1 98.5 205 VAL A CA 1
ATOM 1620 C C . VAL A 1 205 ? -1.36 -15.602 2.631 1 98.5 205 VAL A C 1
ATOM 1622 O O . VAL A 1 205 ? -2.158 -16 3.482 1 98.5 205 VAL A O 1
ATOM 1625 N N . ALA A 1 206 ? -0.839 -14.375 2.672 1 98.06 206 ALA A N 1
ATOM 1626 C CA . ALA A 1 206 ? -1.145 -13.445 3.754 1 98.06 206 ALA A CA 1
ATOM 1627 C C . ALA A 1 206 ? -2.648 -13.211 3.867 1 98.06 206 ALA A C 1
ATOM 1629 O O . ALA A 1 206 ? -3.16 -12.938 4.957 1 98.06 206 ALA A O 1
ATOM 1630 N N . ALA A 1 207 ? -3.365 -13.352 2.781 1 98.56 207 ALA A N 1
ATOM 1631 C CA . ALA A 1 207 ? -4.812 -13.164 2.764 1 98.56 207 ALA A CA 1
ATOM 1632 C C . ALA A 1 207 ? -5.516 -14.227 3.604 1 98.56 207 ALA A C 1
ATOM 1634 O O . ALA A 1 207 ? -6.539 -13.953 4.234 1 98.56 207 ALA A O 1
ATOM 1635 N N . LEU A 1 208 ? -4.969 -15.453 3.627 1 98.5 208 LEU A N 1
ATOM 1636 C CA . LEU A 1 208 ? -5.559 -16.547 4.379 1 98.5 208 LEU A CA 1
ATOM 1637 C C . LEU A 1 208 ? -5.453 -16.312 5.879 1 98.5 208 LEU A C 1
ATOM 1639 O O . LEU A 1 208 ? -6.434 -16.484 6.609 1 98.5 208 LEU A O 1
ATOM 1643 N N . SER A 1 209 ? -4.258 -15.867 6.289 1 97.31 209 SER A N 1
ATOM 1644 C CA . SER A 1 209 ? -4.059 -15.539 7.695 1 97.31 209 SER A CA 1
ATOM 1645 C C . SER A 1 209 ? -4.965 -14.398 8.133 1 97.31 209 SER A C 1
ATOM 1647 O O . SER A 1 209 ? -5.512 -14.414 9.242 1 97.31 209 SER A O 1
ATOM 1649 N N . PHE A 1 210 ? -5.086 -13.438 7.277 1 98 210 PHE A N 1
ATOM 1650 C CA . PHE A 1 210 ? -5.938 -12.281 7.547 1 98 210 PHE A CA 1
ATOM 1651 C C . PHE A 1 210 ? -7.387 -12.711 7.738 1 98 210 PHE A C 1
ATOM 1653 O O . PHE A 1 210 ? -8.031 -12.328 8.719 1 98 210 PHE A O 1
ATOM 1660 N N . ALA A 1 211 ? -7.93 -13.508 6.781 1 98.5 211 ALA A N 1
ATOM 1661 C CA . ALA A 1 211 ? -9.32 -13.953 6.824 1 98.5 211 ALA A CA 1
ATOM 1662 C C . ALA A 1 211 ? -9.578 -14.828 8.047 1 98.5 211 ALA A C 1
ATOM 1664 O O . ALA A 1 211 ? -10.648 -14.758 8.656 1 98.5 211 ALA A O 1
ATOM 1665 N N . LYS A 1 212 ? -8.617 -15.633 8.375 1 97.62 212 LYS A N 1
ATOM 1666 C CA . LYS A 1 212 ? -8.75 -16.469 9.555 1 97.62 212 LYS A CA 1
ATOM 1667 C C . LYS A 1 212 ? -8.805 -15.633 10.828 1 97.62 212 LYS A C 1
ATOM 1669 O O . LYS A 1 212 ? -9.672 -15.852 11.688 1 97.62 212 LYS A O 1
ATOM 1674 N N . LYS A 1 213 ? -7.945 -14.688 10.938 1 97.25 213 LYS A N 1
ATOM 1675 C CA . LYS A 1 213 ? -7.773 -13.906 12.156 1 97.25 213 LYS A CA 1
ATOM 1676 C C . LYS A 1 213 ? -8.945 -12.953 12.367 1 97.25 213 LYS A C 1
ATOM 1678 O O . LYS A 1 213 ? -9.453 -12.82 13.484 1 97.25 213 LYS A O 1
ATOM 1683 N N . TYR A 1 214 ? -9.43 -12.312 11.32 1 98.31 214 TYR A N 1
ATOM 1684 C CA . TYR A 1 214 ? -10.344 -11.195 11.516 1 98.31 214 TYR A CA 1
ATOM 1685 C C . TYR A 1 214 ? -11.758 -11.562 11.094 1 98.31 214 TYR A C 1
ATOM 1687 O O . TYR A 1 214 ? -12.719 -10.875 11.438 1 98.31 214 TYR A O 1
ATOM 1695 N N . TYR A 1 215 ? -11.883 -12.68 10.359 1 98.56 215 TYR A N 1
ATOM 1696 C CA . TYR A 1 215 ? -13.211 -13 9.844 1 98.56 215 TYR A CA 1
ATOM 1697 C C . TYR A 1 215 ? -13.547 -14.469 10.062 1 98.56 215 TYR A C 1
ATOM 1699 O O . TYR A 1 215 ? -14.445 -15.008 9.43 1 98.56 215 TYR A O 1
ATOM 1707 N N . ASN A 1 216 ? -12.781 -15.172 10.797 1 97.12 216 ASN A N 1
ATOM 1708 C CA . ASN A 1 216 ? -13.055 -16.531 11.258 1 97.12 216 ASN A CA 1
ATOM 1709 C C . ASN A 1 216 ? -13.188 -17.5 10.094 1 97.12 216 ASN A C 1
ATOM 1711 O O . ASN A 1 216 ? -14.102 -18.312 10.062 1 97.12 216 ASN A O 1
ATOM 1715 N N . CYS A 1 217 ? -12.367 -17.312 9.148 1 98 217 CYS A N 1
ATOM 1716 C CA . CYS A 1 217 ? -12.383 -18.203 7.996 1 98 217 CYS A CA 1
ATOM 1717 C C . CYS A 1 217 ? -11.133 -19.078 7.961 1 98 217 CYS A C 1
ATOM 1719 O O . CYS A 1 217 ? -10.023 -18.578 7.766 1 98 217 CYS A O 1
ATOM 1721 N N . LYS A 1 218 ? -11.25 -20.359 8.094 1 95.75 218 LYS A N 1
ATOM 1722 C CA . LYS A 1 218 ? -10.109 -21.266 8.18 1 95.75 218 LYS A CA 1
ATOM 1723 C C . LYS A 1 218 ? -9.367 -21.328 6.848 1 95.75 218 LYS A C 1
ATOM 1725 O O . LYS A 1 218 ? -8.133 -21.312 6.82 1 95.75 218 LYS A O 1
ATOM 1730 N N . VAL A 1 219 ? -10.094 -21.453 5.719 1 97.81 219 VAL A N 1
ATOM 1731 C CA . VAL A 1 219 ? -9.516 -21.5 4.379 1 97.81 219 VAL A CA 1
ATOM 1732 C C . VAL A 1 219 ? -10.32 -20.594 3.443 1 97.81 219 VAL A C 1
ATOM 1734 O O . VAL A 1 219 ? -11.336 -21 2.891 1 97.81 219 VAL A O 1
ATOM 1737 N N . ALA A 1 220 ? -9.781 -19.438 3.199 1 98.31 220 ALA A N 1
ATOM 1738 C CA . ALA A 1 220 ? -10.539 -18.438 2.463 1 98.31 220 ALA A CA 1
ATOM 1739 C C . ALA A 1 220 ? -10.305 -18.547 0.961 1 98.31 220 ALA A C 1
ATOM 1741 O O . ALA A 1 220 ? -11.125 -18.109 0.157 1 98.31 220 ALA A O 1
ATOM 1742 N N . GLY A 1 221 ? -9.203 -19.141 0.618 1 98.62 221 GLY A N 1
ATOM 1743 C CA . GLY A 1 221 ? -8.844 -19.219 -0.789 1 98.62 221 GLY A CA 1
ATOM 1744 C C . GLY A 1 221 ? -7.953 -20.406 -1.106 1 98.62 221 GLY A C 1
ATOM 1745 O O . GLY A 1 221 ? -7.402 -21.031 -0.201 1 98.62 221 GLY A O 1
ATOM 1746 N N . PHE A 1 222 ? -7.809 -20.672 -2.395 1 98.62 222 PHE A N 1
ATOM 1747 C CA . PHE A 1 222 ? -7.137 -21.891 -2.857 1 98.62 222 PHE A CA 1
ATOM 1748 C C . PHE A 1 222 ? -6.141 -21.562 -3.965 1 98.62 222 PHE A C 1
ATOM 1750 O O . PHE A 1 222 ? -6.246 -20.516 -4.617 1 98.62 222 PHE A O 1
ATOM 1757 N N . SER A 1 223 ? -5.184 -22.359 -4.102 1 98.25 223 SER A N 1
ATOM 1758 C CA . SER A 1 223 ? -4.195 -22.312 -5.176 1 98.25 223 SER A CA 1
ATOM 1759 C C . SER A 1 223 ? -3.752 -23.703 -5.586 1 98.25 223 SER A C 1
ATOM 1761 O O . SER A 1 223 ? -4.359 -24.703 -5.184 1 98.25 223 SER A O 1
ATOM 1763 N N . ILE A 1 224 ? -2.865 -23.797 -6.551 1 97.69 224 ILE A N 1
ATOM 1764 C CA . ILE A 1 224 ? -2.365 -25.047 -7.098 1 97.69 224 ILE A CA 1
ATOM 1765 C C . ILE A 1 224 ? -0.844 -25 -7.215 1 97.69 224 ILE A C 1
ATOM 1767 O O . ILE A 1 224 ? -0.256 -23.906 -7.207 1 97.69 224 ILE A O 1
ATOM 1771 N N . PRO A 1 225 ? -0.201 -26.156 -7.273 1 97.69 225 PRO A N 1
ATOM 1772 C CA . PRO A 1 225 ? 1.224 -26.109 -7.605 1 97.69 225 PRO A CA 1
ATOM 1773 C C . PRO A 1 225 ? 1.488 -25.422 -8.945 1 97.69 225 PRO A C 1
ATOM 1775 O O . PRO A 1 225 ? 0.744 -25.625 -9.906 1 97.69 225 PRO A O 1
ATOM 1778 N N . ALA A 1 226 ? 2.441 -24.594 -8.93 1 97.94 226 ALA A N 1
ATOM 1779 C CA . ALA A 1 226 ? 2.762 -23.875 -10.156 1 97.94 226 ALA A CA 1
ATOM 1780 C C . ALA A 1 226 ? 4.266 -23.625 -10.273 1 97.94 226 ALA A C 1
ATOM 1782 O O . ALA A 1 226 ? 4.938 -23.391 -9.266 1 97.94 226 ALA A O 1
ATOM 1783 N N . ALA A 1 227 ? 4.754 -23.688 -11.469 1 96.88 227 ALA A N 1
ATOM 1784 C CA . ALA A 1 227 ? 6.152 -23.391 -11.742 1 96.88 227 ALA A CA 1
ATOM 1785 C C . ALA A 1 227 ? 6.336 -21.906 -12.055 1 96.88 227 ALA A C 1
ATOM 1787 O O . ALA A 1 227 ? 5.391 -21.234 -12.477 1 96.88 227 ALA A O 1
ATOM 1788 N N . GLU A 1 228 ? 7.477 -21.422 -11.773 1 94.12 228 GLU A N 1
ATOM 1789 C CA . GLU A 1 228 ? 7.879 -20.094 -12.227 1 94.12 228 GLU A CA 1
ATOM 1790 C C . GLU A 1 228 ? 9.164 -20.156 -13.047 1 94.12 228 GLU A C 1
ATOM 1792 O O . GLU A 1 228 ? 9.727 -21.234 -13.25 1 94.12 228 GLU A O 1
ATOM 1797 N N . HIS A 1 229 ? 9.594 -19.078 -13.539 1 91.25 229 HIS A N 1
ATOM 1798 C CA . HIS A 1 229 ? 10.742 -19.062 -14.445 1 91.25 229 HIS A CA 1
ATOM 1799 C C . HIS A 1 229 ? 11.992 -19.609 -13.773 1 91.25 229 HIS A C 1
ATOM 1801 O O . HIS A 1 229 ? 12.758 -20.359 -14.383 1 91.25 229 HIS A O 1
ATOM 1807 N N . SER A 1 230 ? 12.211 -19.312 -12.555 1 92.62 230 SER A N 1
ATOM 1808 C CA . SER A 1 230 ? 13.414 -19.75 -11.867 1 92.62 230 SER A CA 1
ATOM 1809 C C . SER A 1 230 ? 13.5 -21.266 -11.812 1 92.62 230 SER A C 1
ATOM 1811 O O . SER A 1 230 ? 14.578 -21.844 -11.992 1 92.62 230 SER A O 1
ATOM 1813 N N . THR A 1 231 ? 12.352 -21.984 -11.609 1 96 231 THR A N 1
ATOM 1814 C CA . THR A 1 231 ? 12.359 -23.438 -11.453 1 96 231 THR A CA 1
ATOM 1815 C C . THR A 1 231 ? 12.43 -24.109 -12.82 1 96 231 THR A C 1
ATOM 1817 O O . THR A 1 231 ? 12.781 -25.297 -12.906 1 96 231 THR A O 1
ATOM 1820 N N . ILE A 1 232 ? 12.07 -23.375 -13.898 1 95.75 232 ILE A N 1
ATOM 1821 C CA . ILE A 1 232 ? 12.133 -23.938 -15.242 1 95.75 232 ILE A CA 1
ATOM 1822 C C . ILE A 1 232 ? 13.508 -23.672 -15.852 1 95.75 232 ILE A C 1
ATOM 1824 O O . ILE A 1 232 ? 14.141 -24.578 -16.391 1 95.75 232 ILE A O 1
ATOM 1828 N N . THR A 1 233 ? 13.984 -22.484 -15.695 1 94.12 233 THR A N 1
ATOM 1829 C CA . THR A 1 233 ? 15.203 -22.078 -16.391 1 94.12 233 THR A CA 1
ATOM 1830 C C . THR A 1 233 ? 16.438 -22.656 -15.703 1 94.12 233 THR A C 1
ATOM 1832 O O . THR A 1 233 ? 17.516 -22.688 -16.297 1 94.12 233 THR A O 1
ATOM 1835 N N . SER A 1 234 ? 16.297 -23.094 -14.484 1 94.94 234 SER A N 1
ATOM 1836 C CA . SER A 1 234 ? 17.406 -23.766 -13.82 1 94.94 234 SER A CA 1
ATOM 1837 C C . SER A 1 234 ? 17.75 -25.078 -14.523 1 94.94 234 SER A C 1
ATOM 1839 O O . SER A 1 234 ? 18.844 -25.609 -14.344 1 94.94 234 SER A O 1
ATOM 1841 N N . TRP A 1 235 ? 16.812 -25.625 -15.352 1 96.12 235 TRP A N 1
ATOM 1842 C CA . TRP A 1 235 ? 17.047 -26.828 -16.156 1 96.12 235 TRP A CA 1
ATOM 1843 C C . TRP A 1 235 ? 17.734 -26.469 -17.469 1 96.12 235 TRP A C 1
ATOM 1845 O O . TRP A 1 235 ? 18.094 -27.359 -18.25 1 96.12 235 TRP A O 1
ATOM 1855 N N . THR A 1 236 ? 17.906 -25.203 -17.781 1 92.5 236 THR A N 1
ATOM 1856 C CA . THR A 1 236 ? 18.469 -24.656 -19 1 92.5 236 THR A CA 1
ATOM 1857 C C . THR A 1 236 ? 17.531 -24.875 -20.188 1 92.5 236 THR A C 1
ATOM 1859 O O . THR A 1 236 ? 16.484 -25.531 -20.031 1 92.5 236 THR A O 1
ATOM 1862 N N . LYS A 1 237 ? 17.891 -24.297 -21.297 1 91.94 237 LYS A N 1
ATOM 1863 C CA . LYS A 1 237 ? 17.047 -24.375 -22.5 1 91.94 237 LYS A CA 1
ATOM 1864 C C . LYS A 1 237 ? 16.938 -25.812 -23 1 91.94 237 LYS A C 1
ATOM 1866 O O . LYS A 1 237 ? 15.844 -26.266 -23.375 1 91.94 237 LYS A O 1
ATOM 1871 N N . GLU A 1 238 ? 18.031 -26.531 -22.938 1 93.56 238 GLU A N 1
ATOM 1872 C CA . GLU A 1 238 ? 18.062 -27.906 -23.422 1 93.56 238 GLU A CA 1
ATOM 1873 C C . GLU A 1 238 ? 17.25 -28.828 -22.531 1 93.56 238 GLU A C 1
ATOM 1875 O O . GLU A 1 238 ? 16.766 -29.875 -22.984 1 93.56 238 GLU A O 1
ATOM 1880 N N . GLY A 1 239 ? 17.078 -28.422 -21.281 1 95.75 239 GLY A N 1
ATOM 1881 C CA . GLY A 1 239 ? 16.375 -29.266 -20.328 1 95.75 239 GLY A CA 1
ATOM 1882 C C . GLY A 1 239 ? 14.938 -28.828 -20.094 1 95.75 239 GLY A C 1
ATOM 1883 O O . GLY A 1 239 ? 14.289 -29.297 -19.156 1 95.75 239 GLY A O 1
ATOM 1884 N N . GLU A 1 240 ? 14.453 -27.969 -20.938 1 96.5 240 GLU A N 1
ATOM 1885 C CA . GLU A 1 240 ? 13.109 -27.453 -20.734 1 96.5 240 GLU A CA 1
ATOM 1886 C C . GLU A 1 240 ? 12.07 -28.562 -20.734 1 96.5 240 GLU A C 1
ATOM 1888 O O . GLU A 1 240 ? 11.148 -28.562 -19.906 1 96.5 240 GLU A O 1
ATOM 1893 N N . VAL A 1 241 ? 12.211 -29.531 -21.625 1 98.12 241 VAL A N 1
ATOM 1894 C CA . VAL A 1 241 ? 11.266 -30.641 -21.688 1 98.12 241 VAL A CA 1
ATOM 1895 C C . VAL A 1 241 ? 11.344 -31.453 -20.406 1 98.12 241 VAL A C 1
ATOM 1897 O O . VAL A 1 241 ? 10.328 -31.984 -19.938 1 98.12 241 VAL A O 1
ATOM 1900 N N . ASP A 1 242 ? 12.516 -31.578 -19.875 1 98.25 242 ASP A N 1
ATOM 1901 C CA . ASP A 1 242 ? 12.695 -32.312 -18.625 1 98.25 242 ASP A CA 1
ATOM 1902 C C . ASP A 1 242 ? 12.062 -31.578 -17.453 1 98.25 242 ASP A C 1
ATOM 1904 O O . ASP A 1 242 ? 11.523 -32.188 -16.531 1 98.25 242 ASP A O 1
ATOM 1908 N N . ALA A 1 243 ? 12.195 -30.281 -17.469 1 98.19 243 ALA A N 1
ATOM 1909 C CA . ALA A 1 243 ? 11.523 -29.469 -16.453 1 98.19 243 ALA A CA 1
ATOM 1910 C C . ALA A 1 243 ? 10.016 -29.688 -16.469 1 98.19 243 ALA A C 1
ATOM 1912 O O . ALA A 1 243 ? 9.391 -29.859 -15.43 1 98.19 243 ALA A O 1
ATOM 1913 N N . PHE A 1 244 ? 9.477 -29.656 -17.719 1 98.62 244 PHE A N 1
ATOM 1914 C CA . PHE A 1 244 ? 8.047 -29.891 -17.875 1 98.62 244 PHE A CA 1
ATOM 1915 C C . PHE A 1 244 ? 7.66 -31.281 -17.422 1 98.62 244 PHE A C 1
ATOM 1917 O O . PHE A 1 244 ? 6.668 -31.469 -16.703 1 98.62 244 PHE A O 1
ATOM 1924 N N . ARG A 1 245 ? 8.461 -32.281 -17.797 1 98.44 245 ARG A N 1
ATOM 1925 C CA . ARG A 1 245 ? 8.219 -33.656 -17.375 1 98.44 245 ARG A CA 1
ATOM 1926 C C . ARG A 1 245 ? 8.25 -33.781 -15.859 1 98.44 245 ARG A C 1
ATOM 1928 O O . ARG A 1 245 ? 7.43 -34.5 -15.281 1 98.44 245 ARG A O 1
ATOM 1935 N N . ASN A 1 246 ? 9.172 -33.094 -15.281 1 98.25 246 ASN A N 1
ATOM 1936 C CA . ASN A 1 246 ? 9.273 -33.094 -13.828 1 98.25 246 ASN A CA 1
ATOM 1937 C C . ASN A 1 246 ? 7.996 -32.594 -13.172 1 98.25 246 ASN A C 1
ATOM 1939 O O . ASN A 1 246 ? 7.535 -33.125 -12.172 1 98.25 246 ASN A O 1
ATOM 1943 N N . MET A 1 247 ? 7.449 -31.5 -13.695 1 98.19 247 MET A N 1
ATOM 1944 C CA . MET A 1 247 ? 6.199 -30.953 -13.164 1 98.19 247 MET A CA 1
ATOM 1945 C C . MET A 1 247 ? 5.09 -32 -13.227 1 98.19 247 MET A C 1
ATOM 1947 O O . MET A 1 247 ? 4.359 -32.188 -12.258 1 98.19 247 MET A O 1
ATOM 1951 N N . LEU A 1 248 ? 4.984 -32.688 -14.336 1 97.69 248 LEU A N 1
ATOM 1952 C CA . LEU A 1 248 ? 3.959 -33.719 -14.523 1 97.69 248 LEU A CA 1
ATOM 1953 C C . LEU A 1 248 ? 4.176 -34.906 -13.57 1 97.69 248 LEU A C 1
ATOM 1955 O O . LEU A 1 248 ? 3.213 -35.531 -13.117 1 97.69 248 LEU A O 1
ATOM 1959 N N . THR A 1 249 ? 5.402 -35.125 -13.289 1 96.06 249 THR A N 1
ATOM 1960 C CA . THR A 1 249 ? 5.754 -36.281 -12.453 1 96.06 249 THR A CA 1
ATOM 1961 C C . THR A 1 249 ? 5.582 -35.938 -10.977 1 96.06 249 THR A C 1
ATOM 1963 O O . THR A 1 249 ? 5.078 -36.781 -10.203 1 96.06 249 THR A O 1
ATOM 1966 N N . GLN A 1 250 ? 5.973 -34.75 -10.57 1 96.12 250 GLN A N 1
ATOM 1967 C CA . GLN A 1 250 ? 5.922 -34.344 -9.172 1 96.12 250 GLN A CA 1
ATOM 1968 C C . GLN A 1 250 ? 4.488 -34.062 -8.734 1 96.12 250 GLN A C 1
ATOM 1970 O O . GLN A 1 250 ? 4.164 -34.188 -7.547 1 96.12 250 GLN A O 1
ATOM 1975 N N . PHE A 1 251 ? 3.688 -33.688 -9.656 1 96.44 251 PHE A N 1
ATOM 1976 C CA . PHE A 1 251 ? 2.289 -33.375 -9.375 1 96.44 251 PHE A CA 1
ATOM 1977 C C . PHE A 1 251 ? 1.365 -34.219 -10.266 1 96.44 251 PHE A C 1
ATOM 1979 O O . PHE A 1 251 ? 0.689 -33.656 -11.141 1 96.44 251 PHE A O 1
ATOM 1986 N N . PRO A 1 252 ? 1.219 -35.469 -10.008 1 93.25 252 PRO A N 1
ATOM 1987 C CA . PRO A 1 252 ? 0.566 -36.406 -10.914 1 93.25 252 PRO A CA 1
ATOM 1988 C C . PRO A 1 252 ? -0.951 -36.25 -10.953 1 93.25 252 PRO A C 1
ATOM 1990 O O . PRO A 1 252 ? -1.597 -36.656 -11.93 1 93.25 252 PRO A O 1
ATOM 1993 N N . ASN A 1 253 ? -1.466 -35.688 -9.883 1 91.5 253 ASN A N 1
ATOM 1994 C CA . ASN A 1 253 ? -2.916 -35.531 -9.812 1 91.5 253 ASN A CA 1
ATOM 1995 C C . ASN A 1 253 ? -3.326 -34.094 -9.594 1 91.5 253 ASN A C 1
ATOM 1997 O O . ASN A 1 253 ? -2.504 -33.25 -9.188 1 91.5 253 ASN A O 1
ATOM 2001 N N . GLY A 1 254 ? -4.516 -33.812 -9.961 1 93.69 254 GLY A N 1
ATOM 2002 C CA . GLY A 1 254 ? -5.062 -32.5 -9.68 1 93.69 254 GLY A CA 1
ATOM 2003 C C . GLY A 1 254 ? -4.621 -31.438 -10.672 1 93.69 254 GLY A C 1
ATOM 2004 O O . GLY A 1 254 ? -4.199 -31.766 -11.789 1 93.69 254 GLY A O 1
ATOM 2005 N N . LEU A 1 255 ? -4.773 -30.203 -10.312 1 96.56 255 LEU A N 1
ATOM 2006 C CA . LEU A 1 255 ? -4.402 -29.078 -11.172 1 96.56 255 LEU A CA 1
ATOM 2007 C C . LEU A 1 255 ? -2.945 -28.688 -10.953 1 96.56 255 LEU A C 1
ATOM 2009 O O . LEU A 1 255 ? -2.455 -28.703 -9.82 1 96.56 255 LEU A O 1
ATOM 2013 N N . MET A 1 256 ? -2.291 -28.391 -11.977 1 97.38 256 MET A N 1
ATOM 2014 C CA . MET A 1 256 ? -0.923 -27.875 -11.922 1 97.38 256 MET A CA 1
ATOM 2015 C C . MET A 1 256 ? -0.67 -26.891 -13.055 1 97.38 256 MET A C 1
ATOM 2017 O O . MET A 1 256 ? -1.093 -27.109 -14.188 1 97.38 256 MET A O 1
ATOM 2021 N N . ALA A 1 257 ? -0.076 -25.766 -12.688 1 98.19 257 ALA A N 1
ATOM 2022 C CA . ALA A 1 257 ? 0.235 -24.75 -13.68 1 98.19 257 ALA A CA 1
ATOM 2023 C C . ALA A 1 257 ? 1.726 -24.734 -14 1 98.19 257 ALA A C 1
ATOM 2025 O O . ALA A 1 257 ? 2.562 -24.938 -13.125 1 98.19 257 ALA A O 1
ATOM 2026 N N . CYS A 1 258 ? 2.012 -24.453 -15.242 1 98.25 258 CYS A N 1
ATOM 2027 C CA . CYS A 1 258 ? 3.408 -24.422 -15.656 1 98.25 258 CYS A CA 1
ATOM 2028 C C . CYS A 1 258 ? 3.689 -23.234 -16.562 1 98.25 258 CYS A C 1
ATOM 2030 O O . CYS A 1 258 ? 3.082 -23.109 -17.625 1 98.25 258 CYS A O 1
ATOM 2032 N N . VAL A 1 259 ? 4.555 -22.422 -16.094 1 96.31 259 VAL A N 1
ATOM 2033 C CA . VAL A 1 259 ? 5.031 -21.344 -16.953 1 96.31 259 VAL A CA 1
ATOM 2034 C C . VAL A 1 259 ? 5.727 -21.922 -18.172 1 96.31 259 VAL A C 1
ATOM 2036 O O . VAL A 1 259 ? 6.578 -22.812 -18.062 1 96.31 259 VAL A O 1
ATOM 2039 N N . SER A 1 260 ? 5.383 -21.406 -19.328 1 96.19 260 SER A N 1
ATOM 2040 C CA . SER A 1 260 ? 5.824 -22.094 -20.547 1 96.19 260 SER A CA 1
ATOM 2041 C C . SER A 1 260 ? 6.477 -21.109 -21.516 1 96.19 260 SER A C 1
ATOM 2043 O O . SER A 1 260 ? 6.789 -21.469 -22.656 1 96.19 260 SER A O 1
ATOM 2045 N N . ASP A 1 261 ? 6.699 -19.891 -21.047 1 93.5 261 ASP A N 1
ATOM 2046 C CA . ASP A 1 261 ? 7.207 -18.875 -21.969 1 93.5 261 ASP A CA 1
ATOM 2047 C C . ASP A 1 261 ? 8.633 -18.469 -21.609 1 93.5 261 ASP A C 1
ATOM 2049 O O . ASP A 1 261 ? 9.055 -17.344 -21.906 1 93.5 261 ASP A O 1
ATOM 2053 N N . SER A 1 262 ? 9.359 -19.297 -20.875 1 91.75 262 SER A N 1
ATOM 2054 C CA . SER A 1 262 ? 10.719 -18.953 -20.5 1 91.75 262 SER A CA 1
ATOM 2055 C C . SER A 1 262 ? 11.602 -18.734 -21.719 1 91.75 262 SER A C 1
ATOM 2057 O O . SER A 1 262 ? 12.539 -17.922 -21.688 1 91.75 262 SER A O 1
ATOM 2059 N N . TYR A 1 263 ? 11.297 -19.484 -22.828 1 92.62 263 TYR A N 1
ATOM 2060 C CA . TYR A 1 263 ? 12.086 -19.391 -24.047 1 92.62 263 TYR A CA 1
ATOM 2061 C C . TYR A 1 263 ? 11.195 -19.141 -25.25 1 92.62 263 TYR A C 1
ATOM 2063 O O . TYR A 1 263 ? 11.062 -18 -25.703 1 92.62 263 TYR A O 1
ATOM 2071 N N . ASN A 1 264 ? 10.547 -20.141 -25.703 1 94.56 264 ASN A N 1
ATOM 2072 C CA . ASN A 1 264 ? 9.648 -20.047 -26.844 1 94.56 264 ASN A CA 1
ATOM 2073 C C . ASN A 1 264 ? 8.281 -20.656 -26.547 1 94.56 264 ASN A C 1
ATOM 2075 O O . ASN A 1 264 ? 8.094 -21.859 -26.719 1 94.56 264 ASN A O 1
ATOM 2079 N N . ILE A 1 265 ? 7.289 -19.859 -26.328 1 95.88 265 ILE A N 1
ATOM 2080 C CA . ILE A 1 265 ? 5.965 -20.297 -25.891 1 95.88 265 ILE A CA 1
ATOM 2081 C C . ILE A 1 265 ? 5.32 -21.141 -26.984 1 95.88 265 ILE A C 1
ATOM 2083 O O . ILE A 1 265 ? 4.598 -22.094 -26.703 1 95.88 265 ILE A O 1
ATOM 2087 N N . TRP A 1 266 ? 5.555 -20.828 -28.281 1 96.94 266 TRP A N 1
ATOM 2088 C CA . TRP A 1 266 ? 4.953 -21.562 -29.391 1 96.94 266 TRP A CA 1
ATOM 2089 C C . TRP A 1 266 ? 5.516 -22.984 -29.469 1 96.94 266 TRP A C 1
ATOM 2091 O O . TRP A 1 266 ? 4.758 -23.953 -29.578 1 96.94 266 TRP A O 1
ATOM 2101 N N . ASP A 1 267 ? 6.812 -23.062 -29.344 1 97.06 267 ASP A N 1
ATOM 2102 C CA . ASP A 1 267 ? 7.469 -24.375 -29.344 1 97.06 267 ASP A CA 1
ATOM 2103 C C . ASP A 1 267 ? 7.078 -25.188 -28.109 1 97.06 267 ASP A C 1
ATOM 2105 O O . ASP A 1 267 ? 6.91 -26.406 -28.188 1 97.06 267 ASP A O 1
ATOM 2109 N N . ALA A 1 268 ? 7.004 -24.516 -27.031 1 97.56 268 ALA A N 1
ATOM 2110 C CA . ALA A 1 268 ? 6.605 -25.172 -25.797 1 97.56 268 ALA A CA 1
ATOM 2111 C C . ALA A 1 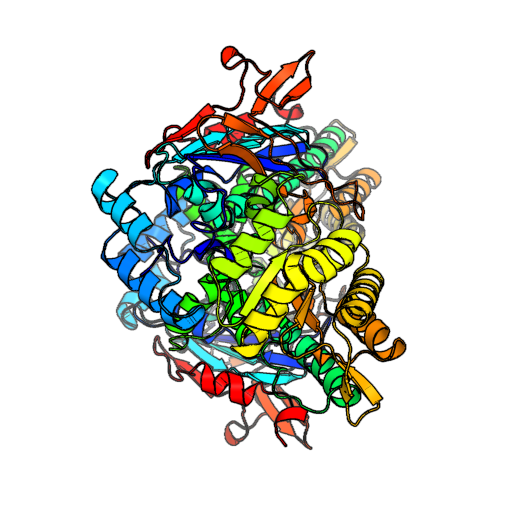268 ? 5.234 -25.828 -25.953 1 97.56 268 ALA A C 1
ATOM 2113 O O . ALA A 1 268 ? 5.043 -26.984 -25.547 1 97.56 268 ALA A O 1
ATOM 2114 N N . CYS A 1 269 ? 4.309 -25.156 -26.531 1 98.31 269 CYS A N 1
ATOM 2115 C CA . CYS A 1 269 ? 2.951 -25.672 -26.688 1 98.31 269 CYS A CA 1
ATOM 2116 C C . CYS A 1 269 ? 2.887 -26.734 -27.781 1 98.31 269 CYS A C 1
ATOM 2118 O O . CYS A 1 269 ? 2.244 -27.766 -27.609 1 98.31 269 CYS A O 1
ATOM 2120 N N . GLU A 1 270 ? 3.514 -26.453 -28.906 1 98.44 270 GLU A N 1
ATOM 2121 C CA . GLU A 1 270 ? 3.412 -27.328 -30.062 1 98.44 270 GLU A CA 1
ATOM 2122 C C . GLU A 1 270 ? 4.27 -28.578 -29.875 1 98.44 270 GLU A C 1
ATOM 2124 O O . GLU A 1 270 ? 3.766 -29.703 -29.953 1 98.44 270 GLU A O 1
ATOM 2129 N N . LYS A 1 271 ? 5.531 -28.391 -29.547 1 98.5 271 LYS A N 1
ATOM 2130 C CA . LYS A 1 271 ? 6.492 -29.484 -29.594 1 98.5 271 LYS A CA 1
ATOM 2131 C C . LYS A 1 271 ? 6.641 -30.156 -28.234 1 98.5 271 LYS A C 1
ATOM 2133 O O . LYS A 1 271 ? 6.707 -31.375 -28.125 1 98.5 271 LYS A O 1
ATOM 2138 N N . LEU A 1 272 ? 6.734 -29.391 -27.172 1 98.56 272 LEU A N 1
ATOM 2139 C CA . LEU A 1 272 ? 6.992 -29.969 -25.859 1 98.56 272 LEU A CA 1
ATOM 2140 C C . LEU A 1 272 ? 5.715 -30.547 -25.266 1 98.56 272 LEU A C 1
ATOM 2142 O O . LEU A 1 272 ? 5.59 -31.766 -25.125 1 98.56 272 LEU A O 1
ATOM 2146 N N . TRP A 1 273 ? 4.707 -29.734 -25.047 1 98.62 273 TRP A N 1
ATOM 2147 C CA . TRP A 1 273 ? 3.445 -30.234 -24.5 1 98.62 273 TRP A CA 1
ATOM 2148 C C . TRP A 1 273 ? 2.691 -31.062 -25.531 1 98.62 273 TRP A C 1
ATOM 2150 O O . TRP A 1 273 ? 2.18 -32.125 -25.219 1 98.62 273 TRP A O 1
ATOM 2160 N N . GLY A 1 274 ? 2.629 -30.594 -26.797 1 98.56 274 GLY A N 1
ATOM 2161 C CA . GLY A 1 274 ? 1.741 -31.125 -27.828 1 98.56 274 GLY A CA 1
ATOM 2162 C C . GLY A 1 274 ? 2.303 -32.344 -28.516 1 98.56 274 GLY A C 1
ATOM 2163 O O . GLY A 1 274 ? 1.576 -33.062 -29.219 1 98.56 274 GLY A O 1
ATOM 2164 N N . GLU A 1 275 ? 3.617 -32.594 -28.391 1 98.56 275 GLU A N 1
ATOM 2165 C CA . GLU A 1 275 ? 4.219 -33.75 -29.047 1 98.56 275 GLU A CA 1
ATOM 2166 C C . GLU A 1 275 ? 5.039 -34.594 -28.078 1 98.56 275 GLU A C 1
ATOM 2168 O O . GLU A 1 275 ? 4.617 -35.688 -27.672 1 98.56 275 GLU A O 1
ATOM 2173 N N . LYS A 1 276 ? 6.062 -34.062 -27.531 1 98.5 276 LYS A N 1
ATOM 2174 C CA . LYS A 1 276 ? 7.008 -34.844 -26.734 1 98.5 276 LYS A CA 1
ATOM 2175 C C . LYS A 1 276 ? 6.359 -35.344 -25.438 1 98.5 276 LYS A C 1
ATOM 2177 O O . LYS A 1 276 ? 6.66 -36.438 -24.969 1 98.5 276 LYS A O 1
ATOM 2182 N N . LEU A 1 277 ? 5.504 -34.531 -24.844 1 98.69 277 LEU A N 1
ATOM 2183 C CA . LEU A 1 277 ? 4.93 -34.875 -23.547 1 98.69 277 LEU A CA 1
ATOM 2184 C C . LEU A 1 277 ? 3.428 -35.125 -23.656 1 98.69 277 LEU A C 1
ATOM 2186 O O . LEU A 1 277 ? 2.729 -35.188 -22.641 1 98.69 277 LEU A O 1
ATOM 2190 N N . LYS A 1 278 ? 2.947 -35.188 -24.891 1 98.5 278 LYS A N 1
ATOM 2191 C CA . LYS A 1 278 ? 1.511 -35.281 -25.141 1 98.5 278 LYS A CA 1
ATOM 2192 C C . LYS A 1 278 ? 0.899 -36.469 -24.406 1 98.5 278 LYS A C 1
ATOM 2194 O O . LYS A 1 278 ? -0.128 -36.344 -23.734 1 98.5 278 LYS A O 1
ATOM 2199 N N . ASP A 1 279 ? 1.524 -37.656 -24.484 1 97.88 279 ASP A N 1
ATOM 2200 C CA . ASP A 1 279 ? 0.998 -38.875 -23.875 1 97.88 279 ASP A CA 1
ATOM 2201 C C . ASP A 1 279 ? 0.909 -38.719 -22.359 1 97.88 279 ASP A C 1
ATOM 2203 O O . ASP A 1 279 ? -0.062 -39.156 -21.734 1 97.88 279 ASP A O 1
ATOM 2207 N N . LEU A 1 280 ? 1.907 -38.094 -21.812 1 97.62 280 LEU A N 1
ATOM 2208 C CA . LEU A 1 280 ? 1.932 -37.906 -20.359 1 97.62 280 LEU A CA 1
ATOM 2209 C C . LEU A 1 280 ? 0.821 -36.969 -19.922 1 97.62 280 LEU A C 1
ATOM 2211 O O . LEU A 1 280 ? 0.208 -37.188 -18.859 1 97.62 280 LEU A O 1
ATOM 2215 N N . VAL A 1 281 ? 0.591 -35.938 -20.672 1 98.19 281 VAL A N 1
ATOM 2216 C CA . VAL A 1 281 ? -0.467 -34.969 -20.375 1 98.19 281 VAL A CA 1
ATOM 2217 C C . VAL A 1 281 ? -1.826 -35.656 -20.438 1 98.19 281 VAL A C 1
ATOM 2219 O O . VAL A 1 281 ? -2.658 -35.5 -19.547 1 98.19 281 VAL A O 1
ATOM 2222 N N . GLU A 1 282 ? -1.999 -36.469 -21.484 1 97.81 282 GLU A N 1
ATOM 2223 C CA . GLU A 1 282 ? -3.264 -37.188 -21.688 1 97.81 282 GLU A CA 1
ATOM 2224 C C . GLU A 1 282 ? -3.471 -38.25 -20.609 1 97.81 282 GLU A C 1
ATOM 2226 O O . GLU A 1 282 ? -4.582 -38.406 -20.094 1 97.81 282 GLU A O 1
ATOM 2231 N N . GLU A 1 283 ? -2.414 -38.938 -20.266 1 97.06 283 GLU A N 1
ATOM 2232 C CA . GLU A 1 283 ? -2.488 -39.938 -19.219 1 97.06 283 GLU A CA 1
ATOM 2233 C C . GLU A 1 283 ? -2.881 -39.312 -17.891 1 97.06 283 GLU A C 1
ATOM 2235 O O . GLU A 1 283 ? -3.691 -39.875 -17.141 1 97.06 283 GLU A O 1
ATOM 2240 N N . ARG A 1 284 ? -2.301 -38.188 -17.547 1 96.31 284 ARG A N 1
ATOM 2241 C CA . ARG A 1 284 ? -2.674 -37.438 -16.344 1 96.31 284 ARG A CA 1
ATOM 2242 C C . ARG A 1 284 ? -4.141 -37.031 -16.391 1 96.31 284 ARG A C 1
ATOM 2244 O O . ARG A 1 284 ? -4.828 -37.062 -15.367 1 96.31 284 ARG A O 1
ATOM 2251 N N . GLY A 1 285 ? -4.52 -36.656 -17.547 1 96.06 285 GLY A N 1
ATOM 2252 C CA . GLY A 1 285 ? -5.91 -36.281 -17.75 1 96.06 285 GLY A CA 1
ATOM 2253 C C . GLY A 1 285 ? -6.883 -37.406 -17.438 1 96.06 285 GLY A C 1
ATOM 2254 O O . GLY A 1 285 ? -7.969 -37.156 -16.906 1 96.06 285 GLY A O 1
ATOM 2255 N N . GLU A 1 286 ? -6.492 -38.625 -17.734 1 95.56 286 GLU A N 1
ATOM 2256 C CA . GLU A 1 286 ? -7.336 -39.781 -17.484 1 95.56 286 GLU A CA 1
ATOM 2257 C C . GLU A 1 286 ? -7.543 -40 -15.984 1 95.56 286 GLU A C 1
ATOM 2259 O O . GLU A 1 286 ? -8.531 -40.594 -15.57 1 95.56 286 GLU A O 1
ATOM 2264 N N . ARG A 1 287 ? -6.668 -39.469 -15.25 1 94.44 287 ARG A N 1
ATOM 2265 C CA . ARG A 1 287 ? -6.762 -39.594 -13.805 1 94.44 287 ARG A CA 1
ATOM 2266 C C . ARG A 1 287 ? -7.332 -38.312 -13.18 1 94.44 287 ARG A C 1
ATOM 2268 O O . ARG A 1 287 ? -7.289 -38.156 -11.953 1 94.44 287 ARG A O 1
ATOM 2275 N N . GLY A 1 288 ? -7.711 -37.438 -13.969 1 93.38 288 GLY A N 1
ATOM 2276 C CA . GLY A 1 288 ? -8.375 -36.25 -13.484 1 93.38 288 GLY A CA 1
ATOM 2277 C C . GLY A 1 288 ? -7.445 -35.062 -13.328 1 93.38 288 GLY A C 1
ATOM 2278 O O . GLY A 1 288 ? -7.832 -34.031 -12.789 1 93.38 288 GLY A O 1
ATOM 2279 N N . GLY A 1 289 ? -6.266 -35.219 -13.758 1 96.12 289 GLY A N 1
ATOM 2280 C CA . GLY A 1 289 ? -5.305 -34.125 -13.688 1 96.12 289 GLY A CA 1
ATOM 2281 C C . GLY A 1 289 ? -5.48 -33.094 -14.797 1 96.12 289 GLY A C 1
ATOM 2282 O O . GLY A 1 289 ? -5.867 -33.438 -15.914 1 96.12 289 GLY A O 1
ATOM 2283 N N . THR A 1 290 ? -5.199 -31.844 -14.5 1 97.88 290 THR A N 1
ATOM 2284 C CA . THR A 1 290 ? -5.289 -30.766 -15.484 1 97.88 290 THR A CA 1
ATOM 2285 C C . THR A 1 290 ? -3.986 -29.984 -15.555 1 97.88 290 THR A C 1
ATOM 2287 O O . THR A 1 290 ? -3.461 -29.562 -14.516 1 97.88 290 THR A O 1
ATOM 2290 N N . LEU A 1 291 ? -3.441 -29.859 -16.719 1 98.5 291 LEU A N 1
ATOM 2291 C CA . LEU A 1 291 ? -2.32 -28.969 -16.984 1 98.5 291 LEU A CA 1
ATOM 2292 C C . LEU A 1 291 ? -2.812 -27.562 -17.344 1 98.5 291 LEU A C 1
ATOM 2294 O O . LEU A 1 291 ? -3.646 -27.406 -18.234 1 98.5 291 LEU A O 1
ATOM 2298 N N . VAL A 1 292 ? -2.361 -26.594 -16.609 1 98.56 292 VAL A N 1
ATOM 2299 C CA . VAL A 1 292 ? -2.658 -25.203 -16.922 1 98.56 292 VAL A CA 1
ATOM 2300 C C . VAL A 1 292 ? -1.416 -24.531 -17.5 1 98.56 292 VAL A C 1
ATOM 2302 O O . VAL A 1 292 ? -0.433 -24.312 -16.781 1 98.56 292 VAL A O 1
ATOM 2305 N N . VAL A 1 293 ? -1.458 -24.141 -18.75 1 98.62 293 VAL A N 1
ATOM 2306 C CA . VAL A 1 293 ? -0.333 -23.531 -19.438 1 98.62 293 VAL A CA 1
ATOM 2307 C C . VAL A 1 293 ? -0.338 -22.016 -19.203 1 98.62 293 VAL A C 1
ATOM 2309 O O . VAL A 1 293 ? -1.373 -21.359 -19.344 1 98.62 293 VAL A O 1
ATOM 2312 N N . ARG A 1 294 ? 0.818 -21.484 -18.875 1 96.94 294 ARG A N 1
ATOM 2313 C CA . ARG A 1 294 ? 0.915 -20.062 -18.562 1 96.94 294 ARG A CA 1
ATOM 2314 C C . ARG A 1 294 ? 1.877 -19.375 -19.516 1 96.94 294 ARG A C 1
ATOM 2316 O O . ARG A 1 294 ? 3.096 -19.484 -19.375 1 96.94 294 ARG A O 1
ATOM 2323 N N . PRO A 1 295 ? 1.547 -18.578 -20.547 1 90.56 295 PRO A N 1
ATOM 2324 C CA . PRO A 1 295 ? 2.414 -17.844 -21.469 1 90.56 295 PRO A CA 1
ATOM 2325 C C . PRO A 1 295 ? 2.91 -16.516 -20.906 1 90.56 295 PRO A C 1
ATOM 2327 O O . PRO A 1 295 ? 3.941 -16 -21.344 1 90.56 295 PRO A O 1
ATOM 2330 N N . ASP A 1 296 ? 2.68 -15.789 -20 1 81.81 296 ASP A N 1
ATOM 2331 C CA . ASP A 1 296 ? 2.865 -14.57 -19.234 1 81.81 296 ASP A CA 1
ATOM 2332 C C . ASP A 1 296 ? 3.74 -13.57 -19.984 1 81.81 296 ASP A C 1
ATOM 2334 O O . ASP A 1 296 ? 4.512 -12.828 -19.375 1 81.81 296 ASP A O 1
ATOM 2338 N N . SER A 1 297 ? 3.82 -13.539 -21.344 1 83.81 297 SER A N 1
ATOM 2339 C CA . SER A 1 297 ? 4.562 -12.57 -22.141 1 83.81 297 SER A CA 1
ATOM 2340 C C . SER A 1 297 ? 3.785 -12.164 -23.391 1 83.81 297 SER A C 1
ATOM 2342 O O . SER A 1 297 ? 2.801 -12.812 -23.75 1 83.81 297 SER A O 1
ATOM 2344 N N . GLY A 1 298 ? 4.199 -11.023 -23.906 1 86.44 298 GLY A N 1
ATOM 2345 C CA . GLY A 1 298 ? 3.592 -10.562 -25.141 1 86.44 298 GLY A CA 1
ATOM 2346 C C . GLY A 1 298 ? 2.244 -9.898 -24.922 1 86.44 298 GLY A C 1
ATOM 2347 O O . GLY A 1 298 ? 1.907 -9.5 -23.812 1 86.44 298 GLY A O 1
ATOM 2348 N N . ASP A 1 299 ? 1.612 -9.672 -26.016 1 92.06 299 ASP A N 1
ATOM 2349 C CA . ASP A 1 299 ? 0.269 -9.102 -25.984 1 92.06 299 ASP A CA 1
ATOM 2350 C C . ASP A 1 299 ? -0.771 -10.156 -25.625 1 92.06 299 ASP A C 1
ATOM 2352 O O . ASP A 1 299 ? -1.046 -11.055 -26.422 1 92.06 299 ASP A O 1
ATOM 2356 N N . PRO A 1 300 ? -1.462 -9.992 -24.531 1 94.38 300 PRO A N 1
ATOM 2357 C CA . PRO A 1 300 ? -2.256 -11.086 -23.984 1 94.38 300 PRO A CA 1
ATOM 2358 C C . PRO A 1 300 ? -3.371 -11.539 -24.922 1 94.38 300 PRO A C 1
ATOM 2360 O O . PRO A 1 300 ? -3.541 -12.742 -25.156 1 94.38 300 PRO A O 1
ATOM 2363 N N . PRO A 1 301 ? -4.18 -10.633 -25.547 1 96 301 PRO A N 1
ATOM 2364 C CA . PRO A 1 301 ? -5.227 -11.117 -26.453 1 96 301 PRO A CA 1
ATOM 2365 C C . PRO A 1 301 ? -4.68 -11.969 -27.594 1 96 301 PRO A C 1
ATOM 2367 O O . PRO A 1 301 ? -5.266 -13 -27.938 1 96 301 PRO A O 1
ATOM 2370 N N . THR A 1 302 ? -3.572 -11.578 -28.094 1 95.94 302 THR A N 1
ATOM 2371 C CA . THR A 1 302 ? -2.967 -12.281 -29.219 1 95.94 302 THR A CA 1
ATOM 2372 C C . THR A 1 302 ? -2.348 -13.602 -28.766 1 95.94 302 THR A C 1
ATOM 2374 O O . THR A 1 302 ? -2.547 -14.641 -29.391 1 95.94 302 THR A O 1
ATOM 2377 N N . VAL A 1 303 ? -1.636 -13.555 -27.703 1 95.75 303 VAL A N 1
ATOM 2378 C CA . VAL A 1 303 ? -0.874 -14.703 -27.234 1 95.75 303 VAL A CA 1
ATOM 2379 C C . VAL A 1 303 ? -1.828 -15.789 -26.734 1 95.75 303 VAL A C 1
ATOM 2381 O O . VAL A 1 303 ? -1.636 -16.969 -27.031 1 95.75 303 VAL A O 1
ATOM 2384 N N . VAL A 1 304 ? -2.867 -15.453 -26.047 1 97.31 304 VAL A N 1
ATOM 2385 C CA . VAL A 1 304 ? -3.793 -16.422 -25.469 1 97.31 304 VAL A CA 1
ATOM 2386 C C . VAL A 1 304 ? -4.516 -17.172 -26.594 1 97.31 304 VAL A C 1
ATOM 2388 O O . VAL A 1 304 ? -4.629 -18.391 -26.547 1 97.31 304 VAL A O 1
ATOM 2391 N N . VAL A 1 305 ? -5 -16.438 -27.625 1 98.19 305 VAL A N 1
ATOM 2392 C CA . VAL A 1 305 ? -5.711 -17.062 -28.734 1 98.19 305 VAL A CA 1
ATOM 2393 C C . VAL A 1 305 ? -4.77 -18.016 -29.484 1 98.19 305 VAL A C 1
ATOM 2395 O O . VAL A 1 305 ? -5.145 -19.141 -29.812 1 98.19 305 VAL A O 1
ATOM 2398 N N . LYS A 1 306 ? -3.549 -17.547 -29.719 1 98 306 LYS A N 1
ATOM 2399 C CA . LYS A 1 306 ? -2.588 -18.359 -30.453 1 98 306 LYS A CA 1
ATOM 2400 C C . LYS A 1 306 ? -2.246 -19.641 -29.672 1 98 306 LYS A C 1
ATOM 2402 O O . LYS A 1 306 ? -2.113 -20.703 -30.266 1 98 306 LYS A O 1
ATOM 2407 N N . VAL A 1 307 ? -2.1 -19.516 -28.391 1 98.31 307 VAL A N 1
ATOM 2408 C CA . VAL A 1 307 ? -1.813 -20.672 -27.547 1 98.31 307 VAL A CA 1
ATOM 2409 C C . VAL A 1 307 ? -2.973 -21.656 -27.609 1 98.31 307 VAL A C 1
ATOM 2411 O O . VAL A 1 307 ? -2.76 -22.859 -27.75 1 98.31 307 VAL A O 1
ATOM 2414 N N . LEU A 1 308 ? -4.195 -21.203 -27.516 1 98.69 308 LEU A N 1
ATOM 2415 C CA . LEU A 1 308 ? -5.375 -22.062 -27.609 1 98.69 308 LEU A CA 1
ATOM 2416 C C . LEU A 1 308 ? -5.441 -22.766 -28.953 1 98.69 308 LEU A C 1
ATOM 2418 O O . LEU A 1 308 ? -5.789 -23.953 -29.016 1 98.69 308 LEU A O 1
ATOM 2422 N N . GLU A 1 309 ? -5.133 -22.047 -30.016 1 98.69 309 GLU A N 1
ATOM 2423 C CA . GLU A 1 309 ? -5.145 -22.625 -31.344 1 98.69 309 GLU A CA 1
ATOM 2424 C C . GLU A 1 309 ? -4.129 -23.75 -31.469 1 98.69 309 GLU A C 1
ATOM 2426 O O . GLU A 1 309 ? -4.434 -24.828 -32 1 98.69 309 GLU A O 1
ATOM 2431 N N . ILE A 1 310 ? -2.928 -23.5 -30.953 1 98.75 310 ILE A N 1
ATOM 2432 C CA . ILE A 1 310 ? -1.872 -24.516 -31.031 1 98.75 310 ILE A CA 1
ATOM 2433 C C . ILE A 1 310 ? -2.264 -25.734 -30.203 1 98.75 310 ILE A C 1
ATOM 2435 O O . ILE A 1 310 ? -2.189 -26.859 -30.703 1 98.75 310 ILE A O 1
ATOM 2439 N N . LEU A 1 311 ? -2.688 -25.531 -28.984 1 98.75 311 LEU A N 1
ATOM 2440 C CA . LEU A 1 311 ? -3.078 -26.625 -28.109 1 98.75 311 LEU A CA 1
ATOM 2441 C C . LEU A 1 311 ? -4.273 -27.375 -28.688 1 98.75 311 LEU A C 1
ATOM 2443 O O . LEU A 1 311 ? -4.336 -28.609 -28.625 1 98.75 311 LEU A O 1
ATOM 2447 N N . GLY A 1 312 ? -5.254 -26.641 -29.234 1 98.69 312 GLY A N 1
ATOM 2448 C CA . GLY A 1 312 ? -6.391 -27.266 -29.891 1 98.69 312 GLY A CA 1
ATOM 2449 C C . GLY A 1 312 ? -5.992 -28.156 -31.047 1 98.69 312 GLY A C 1
ATOM 2450 O O . GLY A 1 312 ? -6.574 -29.219 -31.25 1 98.69 312 GLY A O 1
ATOM 2451 N N . SER A 1 313 ? -5.066 -27.688 -31.828 1 98.62 313 SER A N 1
ATOM 2452 C CA . SER A 1 313 ? -4.613 -28.453 -33 1 98.62 313 SER A CA 1
ATOM 2453 C C . SER A 1 313 ? -3.912 -29.734 -32.562 1 98.62 313 SER A C 1
ATOM 2455 O O . SER A 1 313 ? -3.971 -30.75 -33.281 1 98.62 313 SER A O 1
ATOM 2457 N N . LYS A 1 314 ? -3.264 -29.734 -31.453 1 98.62 314 LYS A N 1
ATOM 2458 C CA . LYS A 1 314 ? -2.457 -30.875 -31.016 1 98.62 314 LYS A CA 1
ATOM 2459 C C . LYS A 1 314 ? -3.279 -31.844 -30.156 1 98.62 314 LYS A C 1
ATOM 2461 O O . LYS A 1 314 ? -3.072 -33.062 -30.219 1 98.62 314 LYS A O 1
ATOM 2466 N N . PHE A 1 315 ? -4.266 -31.344 -29.406 1 98.5 315 PHE A N 1
ATOM 2467 C CA . PHE A 1 315 ? -4.961 -32.156 -28.422 1 98.5 315 PHE A CA 1
ATOM 2468 C C . PHE A 1 315 ? -6.43 -32.344 -28.797 1 98.5 315 PHE A C 1
ATOM 2470 O O . PHE A 1 315 ? -7.141 -33.156 -28.203 1 98.5 315 PHE A O 1
ATOM 2477 N N . GLY A 1 316 ? -6.887 -31.562 -29.766 1 98.12 316 GLY A N 1
ATOM 2478 C CA . GLY A 1 316 ? -8.289 -31.578 -30.156 1 98.12 316 GLY A CA 1
ATOM 2479 C C . GLY A 1 316 ? -9.133 -30.594 -29.359 1 98.12 316 GLY A C 1
ATOM 2480 O O . GLY A 1 316 ? -8.664 -30 -28.391 1 98.12 316 GLY A O 1
ATOM 2481 N N . THR A 1 317 ? -10.328 -30.344 -29.859 1 98.25 317 THR A N 1
ATOM 2482 C CA . THR A 1 317 ? -11.273 -29.453 -29.203 1 98.25 317 THR A CA 1
ATOM 2483 C C . THR A 1 317 ? -12.672 -30.062 -29.203 1 98.25 317 THR A C 1
ATOM 2485 O O . THR A 1 317 ? -12.953 -31 -29.953 1 98.25 317 THR A O 1
ATOM 2488 N N . ILE A 1 318 ? -13.438 -29.594 -28.328 1 96.88 318 ILE A N 1
ATOM 2489 C CA . ILE A 1 318 ? -14.867 -29.891 -28.297 1 96.88 318 ILE A CA 1
ATOM 2490 C C . ILE A 1 318 ? -15.656 -28.594 -28.469 1 96.88 318 ILE A C 1
ATOM 2492 O O . ILE A 1 318 ? -15.258 -27.547 -27.953 1 96.88 318 ILE A O 1
ATOM 2496 N N . THR A 1 319 ? -16.75 -28.641 -29.156 1 97.94 319 THR A N 1
ATOM 2497 C CA . THR A 1 319 ? -17.641 -27.484 -29.297 1 97.94 319 THR A CA 1
ATOM 2498 C C . THR A 1 319 ? -18.797 -27.578 -28.297 1 97.94 319 THR A C 1
ATOM 2500 O O . THR A 1 319 ? -19.5 -28.594 -28.25 1 97.94 319 THR A O 1
ATOM 2503 N N . ASN A 1 320 ? -18.969 -26.641 -27.469 1 97.56 320 ASN A N 1
ATOM 2504 C CA . ASN A 1 320 ? -20.031 -26.688 -26.469 1 97.56 320 ASN A CA 1
ATOM 2505 C C . ASN A 1 320 ? -21.391 -26.312 -27.062 1 97.56 320 ASN A C 1
ATOM 2507 O O . ASN A 1 320 ? -21.5 -26.109 -28.281 1 97.56 320 ASN A O 1
ATOM 2511 N N . LYS A 1 321 ? -22.422 -26.297 -26.281 1 98 321 LYS A N 1
ATOM 2512 C CA . LYS A 1 321 ? -23.797 -26.109 -26.734 1 98 321 LYS A CA 1
ATOM 2513 C C . LYS A 1 321 ? -23.969 -24.719 -27.359 1 98 321 LYS A C 1
ATOM 2515 O O . LYS A 1 321 ? -24.828 -24.531 -28.219 1 98 321 LYS A O 1
ATOM 2520 N N . LYS A 1 322 ? -23.109 -23.781 -27.062 1 97.62 322 LYS A N 1
ATOM 2521 C CA . LYS A 1 322 ? -23.25 -22.406 -27.516 1 97.62 322 LYS A CA 1
ATOM 2522 C C . LYS A 1 322 ? -22.375 -22.141 -28.734 1 97.62 322 LYS A C 1
ATOM 2524 O O . LYS A 1 322 ? -22.344 -21.031 -29.25 1 97.62 322 LYS A O 1
ATOM 2529 N N . GLY A 1 323 ? -21.656 -23.141 -29.141 1 98.25 323 GLY A N 1
ATOM 2530 C CA . GLY A 1 323 ? -20.906 -23.047 -30.391 1 98.25 323 GLY A CA 1
ATOM 2531 C C . GLY A 1 323 ? -19.484 -22.578 -30.188 1 98.25 323 GLY A C 1
ATOM 2532 O O . GLY A 1 323 ? -18.844 -22.125 -31.141 1 98.25 323 GLY A O 1
ATOM 2533 N N . TYR A 1 324 ? -18.984 -22.656 -29.031 1 98.75 324 TYR A N 1
ATOM 2534 C CA . TYR A 1 324 ? -17.625 -22.234 -28.734 1 98.75 324 TYR A CA 1
ATOM 2535 C C . TYR A 1 324 ? -16.719 -23.422 -28.453 1 98.75 324 TYR A C 1
ATOM 2537 O O . TYR A 1 324 ? -17.172 -24.438 -27.906 1 98.75 324 TYR A O 1
ATOM 2545 N N . LYS A 1 325 ? -15.477 -23.312 -28.781 1 98.69 325 LYS A N 1
ATOM 2546 C CA . LYS A 1 325 ? -14.5 -24.391 -28.656 1 98.69 325 LYS A CA 1
ATOM 2547 C C . LYS A 1 325 ? -13.969 -24.484 -27.219 1 98.69 325 LYS A C 1
ATOM 2549 O O . LYS A 1 325 ? -13.734 -23.469 -26.578 1 98.69 325 LYS A O 1
ATOM 2554 N N . LEU A 1 326 ? -13.812 -25.734 -26.766 1 98.31 326 LEU A N 1
ATOM 2555 C CA . LEU A 1 326 ? -13.172 -26.062 -25.5 1 98.31 326 LEU A CA 1
ATOM 2556 C C . LEU A 1 326 ? -12.016 -27.031 -25.703 1 98.31 326 LEU A C 1
ATOM 2558 O O . LEU A 1 326 ? -12.117 -27.969 -26.5 1 98.31 326 LEU A O 1
ATOM 2562 N N . LEU A 1 327 ? -10.922 -26.672 -25.047 1 98.5 327 LEU A N 1
ATOM 2563 C CA . LEU A 1 327 ? -9.891 -27.703 -24.922 1 98.5 327 LEU A CA 1
ATOM 2564 C C . LEU A 1 327 ? -10.391 -28.875 -24.094 1 98.5 327 LEU A C 1
ATOM 2566 O O . LEU A 1 327 ? -11.367 -28.75 -23.359 1 98.5 327 LEU A O 1
ATOM 2570 N N . PRO A 1 328 ? -9.695 -30.062 -24.266 1 97.69 328 PRO A N 1
ATOM 2571 C CA . PRO A 1 328 ? -10.039 -31.141 -23.328 1 97.69 328 PRO A CA 1
ATOM 2572 C C . PRO A 1 328 ? -9.938 -30.703 -21.875 1 97.69 328 PRO A C 1
ATOM 2574 O O . PRO A 1 328 ? -9.148 -29.812 -21.547 1 97.69 328 PRO A O 1
ATOM 2577 N N . PRO A 1 329 ? -10.742 -31.328 -20.984 1 96.12 329 PRO A N 1
ATOM 2578 C CA . PRO A 1 329 ? -10.828 -30.859 -19.609 1 96.12 329 PRO A CA 1
ATOM 2579 C C . PRO A 1 329 ? -9.477 -30.906 -18.875 1 96.12 329 PRO A C 1
ATOM 2581 O O . PRO A 1 329 ? -9.312 -30.25 -17.844 1 96.12 329 PRO A O 1
ATOM 2584 N N . TYR A 1 330 ? -8.539 -31.672 -19.406 1 97.5 330 TYR A N 1
ATOM 2585 C CA . TYR A 1 330 ? -7.25 -31.828 -18.75 1 97.5 330 TYR A CA 1
ATOM 2586 C C . TYR A 1 330 ? -6.266 -30.75 -19.219 1 97.5 330 TYR A C 1
ATOM 2588 O O . TYR A 1 330 ? -5.074 -30.812 -18.906 1 97.5 330 TYR A O 1
ATOM 2596 N N . LEU A 1 331 ? -6.742 -29.734 -19.969 1 98.19 331 LEU A N 1
ATOM 2597 C CA . LEU A 1 331 ? -5.906 -28.641 -20.453 1 98.19 331 LEU A CA 1
ATOM 2598 C C . LEU A 1 331 ? -6.617 -27.297 -20.266 1 98.19 331 LEU A C 1
ATOM 2600 O O . LEU A 1 331 ? -7.781 -27.156 -20.656 1 98.19 331 LEU A O 1
ATOM 2604 N N . ARG A 1 332 ? -5.949 -26.375 -19.656 1 98.31 332 ARG A N 1
ATOM 2605 C CA . ARG A 1 332 ? -6.418 -25 -19.516 1 98.31 332 ARG A CA 1
ATOM 2606 C C . ARG A 1 332 ? -5.266 -24 -19.656 1 98.31 332 ARG A C 1
ATOM 2608 O O . ARG A 1 332 ? -4.102 -24.406 -19.734 1 98.31 332 ARG A O 1
ATOM 2615 N N . VAL A 1 333 ? -5.59 -22.703 -19.75 1 98.38 333 VAL A N 1
ATOM 2616 C CA . VAL A 1 333 ? -4.602 -21.641 -19.891 1 98.38 333 VAL A CA 1
ATOM 2617 C C . VAL A 1 333 ? -4.812 -20.594 -18.812 1 98.38 333 VAL A C 1
ATOM 2619 O O . VAL A 1 333 ? -5.949 -20.312 -18.422 1 98.38 333 VAL A O 1
ATOM 2622 N N . ILE A 1 334 ? -3.729 -20.062 -18.266 1 98.12 334 ILE A N 1
ATOM 2623 C CA . ILE A 1 334 ? -3.82 -18.953 -17.328 1 98.12 334 ILE A CA 1
ATOM 2624 C C . ILE A 1 334 ? -2.955 -17.797 -17.812 1 98.12 334 ILE A C 1
ATOM 2626 O O . ILE A 1 334 ? -1.817 -18 -18.234 1 98.12 334 ILE A O 1
ATOM 2630 N N . GLN A 1 335 ? -3.51 -16.641 -17.797 1 97.19 335 GLN A N 1
ATOM 2631 C CA . GLN A 1 335 ? -2.807 -15.414 -18.141 1 97.19 335 GLN A CA 1
ATOM 2632 C C . GLN A 1 335 ? -2.633 -14.516 -16.922 1 97.19 335 GLN A C 1
ATOM 2634 O O . GLN A 1 335 ? -3.609 -14.18 -16.25 1 97.19 335 GLN A O 1
ATOM 2639 N N . GLY A 1 336 ? -1.389 -14.141 -16.578 1 94.19 336 GLY A N 1
ATOM 2640 C CA . GLY A 1 336 ? -1.12 -13.391 -15.367 1 94.19 336 GLY A CA 1
ATOM 2641 C C . GLY A 1 336 ? -0.578 -12 -15.633 1 94.19 336 GLY A C 1
ATOM 2642 O O . GLY A 1 336 ? -0.858 -11.062 -14.883 1 94.19 336 GLY A O 1
ATOM 2643 N N . ASP A 1 337 ? 0.175 -11.773 -16.641 1 87 337 ASP A N 1
ATOM 2644 C CA . ASP A 1 337 ? 0.841 -10.508 -16.922 1 87 337 ASP A CA 1
ATOM 2645 C C . ASP A 1 337 ? -0.137 -9.484 -17.5 1 87 337 ASP A C 1
ATOM 2647 O O . ASP A 1 337 ? -0.849 -9.781 -18.469 1 87 337 ASP A O 1
ATOM 2651 N N . GLY A 1 338 ? -0.218 -8.383 -16.828 1 86.25 338 GLY A N 1
ATOM 2652 C CA . GLY A 1 338 ? -0.938 -7.258 -17.406 1 86.25 338 GLY A CA 1
ATOM 2653 C C . GLY A 1 338 ? -2.441 -7.363 -17.234 1 86.25 338 GLY A C 1
ATOM 2654 O O . GLY A 1 338 ? -3.201 -6.809 -18.031 1 86.25 338 GLY A O 1
ATOM 2655 N N . ILE A 1 339 ? -2.924 -8.086 -16.281 1 95.56 339 ILE A N 1
ATOM 2656 C CA . ILE A 1 339 ? -4.359 -8.281 -16.125 1 95.56 339 ILE A CA 1
ATOM 2657 C C . ILE A 1 339 ? -4.945 -7.145 -15.289 1 95.56 339 ILE A C 1
ATOM 2659 O O . ILE A 1 339 ? -4.5 -6.902 -14.164 1 95.56 339 ILE A O 1
ATOM 2663 N N . SER A 1 340 ? -5.828 -6.426 -15.812 1 95.5 340 SER A N 1
ATOM 2664 C CA . SER A 1 340 ? -6.609 -5.344 -15.211 1 95.5 340 SER A CA 1
ATOM 2665 C C . SER A 1 340 ? -8.062 -5.383 -15.68 1 95.5 340 SER A C 1
ATOM 2667 O O . SER A 1 340 ? -8.422 -6.195 -16.531 1 95.5 340 SER A O 1
ATOM 2669 N N . TYR A 1 341 ? -8.906 -4.566 -15.109 1 95.19 341 TYR A N 1
ATOM 2670 C CA . TYR A 1 341 ? -10.297 -4.477 -15.539 1 95.19 341 TYR A CA 1
ATOM 2671 C C . TYR A 1 341 ? -10.391 -4.211 -17.047 1 95.19 341 TYR A C 1
ATOM 2673 O O . TYR A 1 341 ? -11.203 -4.82 -17.734 1 95.19 341 TYR A O 1
ATOM 2681 N N . GLU A 1 342 ? -9.5 -3.357 -17.547 1 94.19 342 GLU A N 1
ATOM 2682 C CA . GLU A 1 342 ? -9.531 -2.961 -18.953 1 94.19 342 GLU A CA 1
ATOM 2683 C C . GLU A 1 342 ? -9.016 -4.078 -19.844 1 94.19 342 GLU A C 1
ATOM 2685 O O . GLU A 1 342 ? -9.57 -4.332 -20.922 1 94.19 342 GLU A O 1
ATOM 2690 N N . SER A 1 343 ? -7.961 -4.723 -19.422 1 96.31 343 SER A N 1
ATOM 2691 C CA . SER A 1 343 ? -7.359 -5.738 -20.281 1 96.31 343 SER A CA 1
ATOM 2692 C C . SER A 1 343 ? -8.219 -6.996 -20.344 1 96.31 343 SER A C 1
ATOM 2694 O O . SER A 1 343 ? -8.219 -7.711 -21.344 1 96.31 343 SER A O 1
ATOM 2696 N N . LEU A 1 344 ? -8.984 -7.242 -19.312 1 97.44 344 LEU A N 1
ATOM 2697 C CA . LEU A 1 344 ? -9.867 -8.398 -19.281 1 97.44 344 LEU A CA 1
ATOM 2698 C C . LEU A 1 344 ? -10.836 -8.391 -20.453 1 97.44 344 LEU A C 1
ATOM 2700 O O . LEU A 1 344 ? -11.016 -9.406 -21.125 1 97.44 344 LEU A O 1
ATOM 2704 N N . THR A 1 345 ? -11.43 -7.246 -20.688 1 96.38 345 THR A N 1
ATOM 2705 C CA . THR A 1 345 ? -12.406 -7.109 -21.75 1 96.38 345 THR A CA 1
ATOM 2706 C C . THR A 1 345 ? -11.773 -7.434 -23.109 1 96.38 345 THR A C 1
ATOM 2708 O O . THR A 1 345 ? -12.344 -8.18 -23.906 1 96.38 345 THR A O 1
ATOM 2711 N N . LYS A 1 346 ? -10.625 -6.93 -23.266 1 97.56 346 LYS A N 1
ATOM 2712 C CA . LYS A 1 346 ? -9.93 -7.129 -24.547 1 97.56 346 LYS A CA 1
ATOM 2713 C C . LYS A 1 346 ? -9.617 -8.602 -24.781 1 97.56 346 LYS A C 1
ATOM 2715 O O . LYS A 1 346 ? -9.781 -9.109 -25.891 1 97.56 346 LYS A O 1
ATOM 2720 N N . ILE A 1 347 ? -9.164 -9.258 -23.781 1 98.06 347 ILE A N 1
ATOM 2721 C CA . ILE A 1 347 ? -8.773 -10.664 -23.891 1 98.06 347 ILE A CA 1
ATOM 2722 C C . ILE A 1 347 ? -10.016 -11.531 -24.094 1 98.06 347 ILE A C 1
ATOM 2724 O O . ILE A 1 347 ? -10.031 -12.406 -24.969 1 98.06 347 ILE A O 1
ATOM 2728 N N . LEU A 1 348 ? -11.078 -11.242 -23.328 1 98.44 348 LEU A N 1
ATOM 2729 C CA . LEU A 1 348 ? -12.305 -12.023 -23.406 1 98.44 348 LEU A CA 1
ATOM 2730 C C . LEU A 1 348 ? -13 -11.82 -24.734 1 98.44 348 LEU A C 1
ATOM 2732 O O . LEU A 1 348 ? -13.562 -12.758 -25.312 1 98.44 348 LEU A O 1
ATOM 2736 N N . GLU A 1 349 ? -12.961 -10.594 -25.25 1 98.19 349 GLU A N 1
ATOM 2737 C CA . GLU A 1 349 ? -13.5 -10.32 -26.578 1 98.19 349 GLU A CA 1
ATOM 2738 C C . GLU A 1 349 ? -12.734 -11.086 -27.656 1 98.19 349 GLU A C 1
ATOM 2740 O O . GLU A 1 349 ? -13.336 -11.617 -28.578 1 98.19 349 GLU A O 1
ATOM 2745 N N . ALA A 1 350 ? -11.438 -11.078 -27.516 1 98.38 350 ALA A N 1
ATOM 2746 C CA . ALA A 1 350 ? -10.617 -11.805 -28.469 1 98.38 350 ALA A CA 1
ATOM 2747 C C . ALA A 1 350 ? -10.961 -13.297 -28.484 1 98.38 350 ALA A C 1
ATOM 2749 O O . ALA A 1 350 ? -11.008 -13.922 -29.531 1 98.38 350 ALA A O 1
ATOM 2750 N N . LEU A 1 351 ? -11.172 -13.883 -27.328 1 98.69 351 LEU A N 1
ATOM 2751 C CA . LEU A 1 351 ? -11.578 -15.281 -27.234 1 98.69 351 LEU A CA 1
ATOM 2752 C C . LEU A 1 351 ? -12.914 -15.5 -27.938 1 98.69 351 LEU A C 1
ATOM 2754 O O . LEU A 1 351 ? -13.047 -16.422 -28.75 1 98.69 351 LEU A O 1
ATOM 2758 N N . LYS A 1 352 ? -13.875 -14.656 -27.578 1 98.5 352 LYS A N 1
ATOM 2759 C CA . LYS A 1 352 ? -15.211 -14.773 -28.141 1 98.5 352 LYS A CA 1
ATOM 2760 C C . LYS A 1 352 ? -15.18 -14.664 -29.656 1 98.5 352 LYS A C 1
ATOM 2762 O O . LYS A 1 352 ? -15.781 -15.477 -30.359 1 98.5 352 LYS A O 1
ATOM 2767 N N . ASP A 1 353 ? -14.438 -13.711 -30.125 1 98.38 353 ASP A N 1
ATOM 2768 C CA . ASP A 1 353 ? -14.352 -13.445 -31.562 1 98.38 353 ASP A CA 1
ATOM 2769 C C . ASP A 1 353 ? -13.734 -14.625 -32.312 1 98.38 353 ASP A C 1
ATOM 2771 O O . ASP A 1 353 ? -14.016 -14.844 -33.5 1 98.38 353 ASP A O 1
ATOM 2775 N N . ASN A 1 354 ? -12.914 -15.344 -31.672 1 98.5 354 ASN A N 1
ATOM 2776 C CA . ASN A 1 354 ? -12.242 -16.469 -32.312 1 98.5 354 ASN A CA 1
ATOM 2777 C C . ASN A 1 354 ? -12.906 -17.797 -31.938 1 98.5 354 ASN A C 1
ATOM 2779 O O . ASN A 1 354 ? -12.32 -18.859 -32.125 1 98.5 354 ASN A O 1
ATOM 2783 N N . LYS A 1 355 ? -14.078 -17.734 -31.297 1 98.56 355 LYS A N 1
ATOM 2784 C CA . LYS A 1 355 ? -14.977 -18.859 -31.031 1 98.56 355 LYS A CA 1
ATOM 2785 C C . LYS A 1 355 ? -14.375 -19.797 -29.984 1 98.56 355 LYS A C 1
ATOM 2787 O O . LYS A 1 355 ? -14.555 -21.016 -30.062 1 98.56 355 LYS A O 1
ATOM 2792 N N . TRP A 1 356 ? -13.602 -19.25 -29.094 1 98.81 356 TRP A N 1
ATOM 2793 C CA . TRP A 1 356 ? -13.125 -19.984 -27.922 1 98.81 356 TRP A CA 1
ATOM 2794 C C . TRP A 1 356 ? -13.953 -19.641 -26.703 1 98.81 356 TRP A C 1
ATOM 2796 O O . TRP A 1 356 ? -14.258 -18.469 -26.453 1 98.81 356 TRP A O 1
ATOM 2806 N N . SER A 1 357 ? -14.367 -20.672 -25.984 1 98.69 357 SER A N 1
ATOM 2807 C CA . SER A 1 357 ? -15.086 -20.453 -24.734 1 98.69 357 SER A CA 1
ATOM 2808 C C . SER A 1 357 ? -14.188 -19.812 -23.688 1 98.69 357 SER A C 1
ATOM 2810 O O . SER A 1 357 ? -13.016 -20.172 -23.562 1 98.69 357 SER A O 1
ATOM 2812 N N . SER A 1 358 ? -14.742 -18.922 -22.859 1 98.12 358 SER A N 1
ATOM 2813 C CA . SER A 1 358 ? -14.016 -18.312 -21.75 1 98.12 358 SER A CA 1
ATOM 2814 C C . SER A 1 358 ? -13.672 -19.344 -20.688 1 98.12 358 SER A C 1
ATOM 2816 O O . SER A 1 358 ? -12.828 -19.094 -19.828 1 98.12 358 SER A O 1
ATOM 2818 N N . ASP A 1 359 ? -14.211 -20.5 -20.781 1 97.31 359 ASP A N 1
ATOM 2819 C CA . ASP A 1 359 ? -13.922 -21.594 -19.844 1 97.31 359 ASP A CA 1
ATOM 2820 C C . ASP A 1 359 ? -12.469 -22.031 -19.969 1 97.31 359 ASP A C 1
ATOM 2822 O O . ASP A 1 359 ? -11.922 -22.625 -19.031 1 97.31 359 ASP A O 1
ATOM 2826 N N . ASN A 1 360 ? -11.875 -21.766 -21.078 1 98.25 360 ASN A N 1
ATOM 2827 C CA . ASN A 1 360 ? -10.523 -22.219 -21.344 1 98.25 360 ASN A CA 1
ATOM 2828 C C . ASN A 1 360 ? -9.484 -21.438 -20.562 1 98.25 360 ASN A C 1
ATOM 2830 O O . ASN A 1 360 ? -8.344 -21.859 -20.406 1 98.25 360 ASN A O 1
ATOM 2834 N N . LEU A 1 361 ? -9.938 -20.266 -20.047 1 97.75 361 LEU A N 1
ATOM 2835 C CA . LEU A 1 361 ? -8.945 -19.281 -19.594 1 97.75 361 LEU A CA 1
ATOM 2836 C C . LEU A 1 361 ? -9.227 -18.844 -18.172 1 97.75 361 LEU A C 1
ATOM 2838 O O . LEU A 1 361 ? -10.383 -18.609 -17.797 1 97.75 361 LEU A O 1
ATOM 2842 N N . VAL A 1 362 ? -8.203 -18.859 -17.359 1 97.94 362 VAL A N 1
ATOM 2843 C CA . VAL A 1 362 ? -8.203 -18.234 -16.031 1 97.94 362 VAL A CA 1
ATOM 2844 C C . VAL A 1 362 ? -7.234 -17.062 -16.016 1 97.94 362 VAL A C 1
ATOM 2846 O O . VAL A 1 362 ? -6.312 -16.984 -16.828 1 97.94 362 VAL A O 1
ATOM 2849 N N . PHE A 1 363 ? -7.5 -16.078 -15.109 1 98.25 363 PHE A N 1
ATOM 2850 C CA . PHE A 1 363 ? -6.672 -14.883 -15.039 1 98.25 363 PHE A CA 1
ATOM 2851 C C . PHE A 1 363 ? -5.961 -14.797 -13.695 1 98.25 363 PHE A C 1
ATOM 2853 O O . PHE A 1 363 ? -6.48 -15.266 -12.68 1 98.25 363 PHE A O 1
ATOM 2860 N N . GLY A 1 364 ? -4.758 -14.32 -13.656 1 97.56 364 GLY A N 1
ATOM 2861 C CA . GLY A 1 364 ? -4.059 -13.836 -12.477 1 97.56 364 GLY A CA 1
ATOM 2862 C C . GLY A 1 364 ? -3.76 -12.344 -12.523 1 97.56 364 GLY A C 1
ATOM 2863 O O . GLY A 1 364 ? -3.152 -11.859 -13.484 1 97.56 364 GLY A O 1
ATOM 2864 N N . SER A 1 365 ? -4.219 -11.648 -11.531 1 97.19 365 SER A N 1
ATOM 2865 C CA . SER A 1 365 ? -3.994 -10.211 -11.5 1 97.19 365 SER A CA 1
ATOM 2866 C C . SER A 1 365 ? -3.113 -9.82 -10.312 1 97.19 365 SER A C 1
ATOM 2868 O O . SER A 1 365 ? -3.35 -10.258 -9.188 1 97.19 365 SER A O 1
ATOM 2870 N N . GLY A 1 366 ? -2.121 -9.023 -10.531 1 94.94 366 GLY A N 1
ATOM 2871 C CA . GLY A 1 366 ? -1.203 -8.578 -9.5 1 94.94 366 GLY A CA 1
ATOM 2872 C C . GLY A 1 366 ? -1.301 -7.09 -9.211 1 94.94 366 GLY A C 1
ATOM 2873 O O . GLY A 1 366 ? -2.211 -6.645 -8.516 1 94.94 366 GLY A O 1
ATOM 2874 N N . GLY A 1 367 ? -0.477 -6.312 -9.945 1 92.19 367 GLY A N 1
ATOM 2875 C CA . GLY A 1 367 ? -0.373 -4.879 -9.734 1 92.19 367 GLY A CA 1
ATOM 2876 C C . GLY A 1 367 ? -1.702 -4.156 -9.859 1 92.19 367 GLY A C 1
ATOM 2877 O O . GLY A 1 367 ? -2.033 -3.305 -9.031 1 92.19 367 GLY A O 1
ATOM 2878 N N . ALA A 1 368 ? -2.467 -4.504 -10.789 1 94.38 368 ALA A N 1
ATOM 2879 C CA . ALA A 1 368 ? -3.723 -3.803 -11.039 1 94.38 368 ALA A CA 1
ATOM 2880 C C . ALA A 1 368 ? -4.762 -4.137 -9.977 1 94.38 368 ALA A C 1
ATOM 2882 O O . ALA A 1 368 ? -5.727 -3.395 -9.781 1 94.38 368 ALA A O 1
ATOM 2883 N N . LEU A 1 369 ? -4.516 -5.246 -9.328 1 97 369 LEU A N 1
ATOM 2884 C CA . LEU A 1 369 ? -5.496 -5.688 -8.344 1 97 369 LEU A CA 1
ATOM 2885 C C . LEU A 1 369 ? -5.184 -5.098 -6.969 1 97 369 LEU A C 1
ATOM 2887 O O . LEU A 1 369 ? -6.062 -4.516 -6.324 1 97 369 LEU A O 1
ATOM 2891 N N . LEU A 1 370 ? -3.916 -5.207 -6.508 1 97.38 370 LEU A N 1
ATOM 2892 C CA . LEU A 1 370 ? -3.623 -4.848 -5.125 1 97.38 370 LEU A CA 1
ATOM 2893 C C . LEU A 1 370 ? -2.826 -3.551 -5.055 1 97.38 370 LEU A C 1
ATOM 2895 O O . LEU A 1 370 ? -2.764 -2.91 -4.004 1 97.38 370 LEU A O 1
ATOM 2899 N N . GLN A 1 371 ? -2.201 -3.094 -6.156 1 94.38 371 GLN A N 1
ATOM 2900 C CA . GLN A 1 371 ? -1.204 -2.037 -6.023 1 94.38 371 GLN A CA 1
ATOM 2901 C C . GLN A 1 371 ? -1.653 -0.764 -6.734 1 94.38 371 GLN A C 1
ATOM 2903 O O . GLN A 1 371 ? -1.449 0.342 -6.23 1 94.38 371 GLN A O 1
ATOM 2908 N N . LYS A 1 372 ? -2.141 -0.861 -7.934 1 94.75 372 LYS A N 1
ATOM 2909 C CA . LYS A 1 372 ? -2.418 0.288 -8.789 1 94.75 372 LYS A CA 1
ATOM 2910 C C . LYS A 1 372 ? -3.783 0.894 -8.477 1 94.75 372 LYS A C 1
ATOM 2912 O O . LYS A 1 372 ? -4.547 1.225 -9.383 1 94.75 372 LYS A O 1
ATOM 2917 N N . VAL A 1 373 ? -4.152 0.841 -7.184 1 95 373 VAL A N 1
ATOM 2918 C CA . VAL A 1 373 ? -5.316 1.543 -6.652 1 95 373 VAL A CA 1
ATOM 2919 C C . VAL A 1 373 ? -4.879 2.559 -5.602 1 95 373 VAL A C 1
ATOM 2921 O O . VAL A 1 373 ? -3.818 2.406 -4.988 1 95 373 VAL A O 1
ATOM 2924 N N . HIS A 1 374 ? -5.637 3.562 -5.469 1 94.62 374 HIS A N 1
ATOM 2925 C CA . HIS A 1 374 ? -5.375 4.59 -4.465 1 94.62 374 HIS A CA 1
ATOM 2926 C C . HIS A 1 374 ? -6.676 5.172 -3.922 1 94.62 374 HIS A C 1
ATOM 2928 O O . HIS A 1 374 ? -7.762 4.816 -4.387 1 94.62 374 HIS A O 1
ATOM 2934 N N . ARG A 1 375 ? -6.605 5.996 -3.004 1 92.94 375 ARG A N 1
ATOM 2935 C CA . ARG A 1 375 ? -7.773 6.512 -2.297 1 92.94 375 ARG A CA 1
ATOM 2936 C C . ARG A 1 375 ? -8.727 7.219 -3.254 1 92.94 375 ARG A C 1
ATOM 2938 O O . ARG A 1 375 ? -9.945 7.18 -3.066 1 92.94 375 ARG A O 1
ATOM 2945 N N . ASP A 1 376 ? -8.227 7.793 -4.344 1 92.81 376 ASP A N 1
ATOM 2946 C CA . ASP A 1 376 ? -9.039 8.555 -5.289 1 92.81 376 ASP A CA 1
ATOM 2947 C C . ASP A 1 376 ? -9.703 7.629 -6.309 1 92.81 376 ASP A C 1
ATOM 2949 O O . ASP A 1 376 ? -10.562 8.062 -7.078 1 92.81 376 ASP A O 1
ATOM 2953 N N . THR A 1 377 ? -9.312 6.352 -6.285 1 96.06 377 THR A N 1
ATOM 2954 C CA . THR A 1 377 ? -9.969 5.398 -7.172 1 96.06 377 THR A CA 1
ATOM 2955 C C . THR A 1 377 ? -11.477 5.391 -6.93 1 96.06 377 THR A C 1
ATOM 2957 O O . THR A 1 377 ? -12.266 5.371 -7.879 1 96.06 377 THR A O 1
ATOM 2960 N N . GLN A 1 378 ? -11.875 5.426 -5.629 1 97.25 378 GLN A N 1
ATOM 2961 C CA . GLN A 1 378 ? -13.289 5.52 -5.277 1 97.25 378 GLN A CA 1
ATOM 2962 C C . GLN A 1 378 ? -13.586 6.805 -4.512 1 97.25 378 GLN A C 1
ATOM 2964 O O . GLN A 1 378 ? -14.648 6.945 -3.902 1 97.25 378 GLN A O 1
ATOM 2969 N N . LYS A 1 379 ? -12.633 7.703 -4.492 1 95.5 379 LYS A N 1
ATOM 2970 C CA . LYS A 1 379 ? -12.758 9.008 -3.852 1 95.5 379 LYS A CA 1
ATOM 2971 C C . LYS A 1 379 ? -13.398 8.891 -2.471 1 95.5 379 LYS A C 1
ATOM 2973 O O . LYS A 1 379 ? -14.383 9.57 -2.176 1 95.5 379 LYS A O 1
ATOM 2978 N N . CYS A 1 380 ? -12.828 8.07 -1.669 1 96.38 380 CYS A N 1
ATOM 2979 C CA . CYS A 1 380 ? -13.312 7.863 -0.308 1 96.38 380 CYS A CA 1
ATOM 2980 C C . CYS A 1 380 ? -12.992 9.07 0.57 1 96.38 380 CYS A C 1
ATOM 2982 O O . CYS A 1 380 ? -11.938 9.688 0.427 1 96.38 380 CYS A O 1
ATOM 2984 N N . ALA A 1 381 ? -13.938 9.391 1.482 1 93.94 381 ALA A N 1
ATOM 2985 C CA . ALA A 1 381 ? -13.758 10.547 2.355 1 93.94 381 ALA A CA 1
ATOM 2986 C C . ALA A 1 381 ? -14.367 10.297 3.732 1 93.94 381 ALA A C 1
ATOM 2988 O O . ALA A 1 381 ? -15.406 9.648 3.848 1 93.94 381 ALA A O 1
ATOM 2989 N N . PHE A 1 382 ? -13.75 10.719 4.719 1 96.75 382 PHE A N 1
ATOM 2990 C CA . PHE A 1 382 ? -14.195 10.805 6.105 1 96.75 382 PHE A CA 1
ATOM 2991 C C . PHE A 1 382 ? -14.359 12.258 6.531 1 96.75 382 PHE A C 1
ATOM 2993 O O . PHE A 1 382 ? -13.391 13.023 6.504 1 96.75 382 PHE A O 1
ATOM 3000 N N . LYS A 1 383 ? -15.609 12.703 6.93 1 95.19 383 LYS A N 1
ATOM 3001 C CA . LYS A 1 383 ? -15.875 14.117 7.184 1 95.19 383 LYS A CA 1
ATOM 3002 C C . LYS A 1 383 ? -16.688 14.305 8.461 1 95.19 383 LYS A C 1
ATOM 3004 O O . LYS A 1 383 ? -17.609 13.531 8.734 1 95.19 383 LYS A O 1
ATOM 3009 N N . CYS A 1 384 ? -16.281 15.266 9.164 1 96.75 384 CYS A N 1
ATOM 3010 C CA . CYS A 1 384 ? -17.141 15.719 10.25 1 96.75 384 CYS A CA 1
ATOM 3011 C C . CYS A 1 384 ? -18.359 16.438 9.711 1 96.75 384 CYS A C 1
ATOM 3013 O O . CYS A 1 384 ? -18.25 17.328 8.859 1 96.75 384 CYS A O 1
ATOM 3015 N N . SER A 1 385 ? -19.562 16.047 10.211 1 96.88 385 SER A N 1
ATOM 3016 C CA . SER A 1 385 ? -20.766 16.641 9.633 1 96.88 385 SER A CA 1
ATOM 3017 C C . SER A 1 385 ? -21.641 17.281 10.703 1 96.88 385 SER A C 1
ATOM 3019 O O . SER A 1 385 ? -22.594 18 10.398 1 96.88 385 SER A O 1
ATOM 3021 N N . TYR A 1 386 ? -21.359 17 11.914 1 97.38 386 TYR A N 1
ATOM 3022 C CA . TYR A 1 386 ? -22.203 17.5 13 1 97.38 386 TYR A CA 1
ATOM 3023 C C . TYR A 1 386 ? -21.406 17.609 14.297 1 97.38 386 TYR A C 1
ATOM 3025 O O . TYR A 1 386 ? -20.484 16.828 14.547 1 97.38 386 TYR A O 1
ATOM 3033 N N . ALA A 1 387 ? -21.703 18.656 15.125 1 97.81 387 ALA A N 1
ATOM 3034 C CA . ALA A 1 387 ? -21.141 18.844 16.453 1 97.81 387 ALA A CA 1
ATOM 3035 C C . ALA A 1 387 ? -22.172 19.438 17.422 1 97.81 387 ALA A C 1
ATOM 3037 O O . ALA A 1 387 ? -23.188 19.984 16.984 1 97.81 387 ALA A O 1
ATOM 3038 N N . VAL A 1 388 ? -22.016 19.156 18.641 1 98.25 388 VAL A N 1
ATOM 3039 C CA . VAL A 1 388 ? -22.781 19.844 19.672 1 98.25 388 VAL A CA 1
ATOM 3040 C C . VAL A 1 388 ? -21.859 20.797 20.453 1 98.25 388 VAL A C 1
ATOM 3042 O O . VAL A 1 388 ? -20.844 20.375 20.984 1 98.25 388 VAL A O 1
ATOM 3045 N N . VAL A 1 389 ? -22.156 22.094 20.422 1 97.38 389 VAL A N 1
ATOM 3046 C CA . VAL A 1 389 ? -21.422 23.141 21.125 1 97.38 389 VAL A CA 1
ATOM 3047 C C . VAL A 1 389 ? -22.359 23.875 22.094 1 97.38 389 VAL A C 1
ATOM 3049 O O . VAL A 1 389 ? -23.391 24.422 21.672 1 97.38 389 VAL A O 1
ATOM 3052 N N . ASN A 1 390 ? -22.047 23.875 23.359 1 96.94 390 ASN A N 1
ATOM 3053 C CA . ASN A 1 390 ? -22.891 24.469 24.391 1 96.94 390 ASN A CA 1
ATOM 3054 C C . ASN A 1 390 ? -24.328 23.969 24.281 1 96.94 390 ASN A C 1
ATOM 3056 O O . ASN A 1 390 ? -25.266 24.766 24.234 1 96.94 390 ASN A O 1
ATOM 3060 N N . ASP A 1 391 ? -24.5 22.688 24.031 1 96.38 391 ASP A N 1
ATOM 3061 C CA . ASP A 1 391 ? -25.766 21.969 24.047 1 96.38 391 ASP A CA 1
ATOM 3062 C C . ASP A 1 391 ? -26.609 22.328 22.828 1 96.38 391 ASP A C 1
ATOM 3064 O O . ASP A 1 391 ? -27.812 22.094 22.812 1 96.38 391 ASP A O 1
ATOM 3068 N N . LYS A 1 392 ? -25.969 22.906 21.906 1 96.25 392 LYS A N 1
ATOM 3069 C CA . LYS A 1 392 ? -26.656 23.234 20.656 1 96.25 392 LYS A CA 1
ATOM 3070 C C . LYS A 1 392 ? -26.016 22.516 19.469 1 96.25 392 LYS A C 1
ATOM 3072 O O . LYS A 1 392 ? -24.781 22.5 19.328 1 96.25 392 LYS A O 1
ATOM 3077 N N . GLY A 1 393 ? -26.859 21.938 18.719 1 95.19 393 GLY A N 1
ATOM 3078 C CA . GLY A 1 393 ? -26.375 21.25 17.531 1 95.19 393 GLY A CA 1
ATOM 3079 C C . GLY A 1 393 ? -25.922 22.203 16.438 1 95.19 393 GLY A C 1
ATOM 3080 O O . GLY A 1 393 ? -26.547 23.25 16.219 1 95.19 393 GLY A O 1
ATOM 3081 N N . VAL A 1 394 ? -24.828 21.859 15.852 1 93.5 394 VAL A N 1
ATOM 3082 C CA . VAL A 1 394 ? -24.266 22.641 14.758 1 93.5 394 VAL A CA 1
ATOM 3083 C C . VAL A 1 394 ? -23.969 21.734 13.562 1 93.5 394 VAL A C 1
ATOM 3085 O O . VAL A 1 394 ? -23.344 20.688 13.711 1 93.5 394 VAL A O 1
ATOM 3088 N N . ASN A 1 395 ? -24.516 22.141 12.367 1 91.62 395 ASN A N 1
ATOM 3089 C CA . ASN A 1 395 ? -24.094 21.484 11.141 1 91.62 395 ASN A CA 1
ATOM 3090 C C . ASN A 1 395 ? -22.688 21.891 10.734 1 91.62 395 ASN A C 1
ATOM 3092 O O . ASN A 1 395 ? -22.359 23.078 10.711 1 91.62 395 ASN A O 1
ATOM 3096 N N . VAL A 1 396 ? -21.875 20.938 10.531 1 90.56 396 VAL A N 1
ATOM 3097 C CA . VAL A 1 396 ? -20.484 21.172 10.125 1 90.56 396 VAL A CA 1
ATOM 3098 C C . VAL A 1 396 ? -20.312 20.797 8.656 1 90.56 396 VAL A C 1
ATOM 3100 O O . VAL A 1 396 ? -20.594 19.672 8.25 1 90.56 396 VAL A O 1
ATOM 3103 N N . TYR A 1 397 ? -19.906 21.703 7.852 1 87.5 397 TYR A N 1
ATOM 3104 C CA . TYR A 1 397 ? -19.703 21.453 6.43 1 87.5 397 TYR A CA 1
ATOM 3105 C C . TYR A 1 397 ? -18.781 22.484 5.809 1 87.5 397 TYR A C 1
ATOM 3107 O O . TYR A 1 397 ? -18.609 23.578 6.355 1 87.5 397 TYR A O 1
ATOM 3115 N N . LYS A 1 398 ? -18.078 22.078 4.781 1 84.31 398 LYS A N 1
ATOM 3116 C CA . LYS A 1 398 ? -17.203 23.016 4.059 1 84.31 398 LYS A CA 1
ATOM 3117 C C . LYS A 1 398 ? -17.781 23.344 2.682 1 84.31 398 LYS A C 1
ATOM 3119 O O . LYS A 1 398 ? -18.422 22.484 2.053 1 84.31 398 LYS A O 1
ATOM 3124 N N . THR A 1 399 ? -17.578 24.594 2.307 1 82.38 399 THR A N 1
ATOM 3125 C CA . THR A 1 399 ? -17.984 25.078 0.994 1 82.38 399 THR A CA 1
ATOM 3126 C C . THR A 1 399 ? -16.906 26 0.41 1 82.38 399 THR A C 1
ATOM 3128 O O . THR A 1 399 ? -17.125 27.203 0.272 1 82.38 399 THR A O 1
ATOM 3131 N N . PRO A 1 400 ? -15.852 25.359 -0.049 1 81.44 400 PRO A N 1
ATOM 3132 C CA . PRO A 1 400 ? -14.789 26.219 -0.572 1 81.44 400 PRO A CA 1
ATOM 3133 C C . PRO A 1 400 ? -15.188 26.938 -1.861 1 81.44 400 PRO A C 1
ATOM 3135 O O . PRO A 1 400 ? -15.789 26.328 -2.75 1 81.44 400 PRO A O 1
ATOM 3138 N N . ILE A 1 401 ? -14.867 28.156 -1.978 1 81.81 401 ILE A N 1
ATOM 3139 C CA . ILE A 1 401 ? -15.25 28.953 -3.131 1 81.81 401 ILE A CA 1
ATOM 3140 C C . ILE A 1 401 ? -14.438 28.531 -4.352 1 81.81 401 ILE A C 1
ATOM 3142 O O . ILE A 1 401 ? -14.891 28.688 -5.488 1 81.81 401 ILE A O 1
ATOM 3146 N N . THR A 1 402 ? -13.305 27.984 -4.137 1 79.5 402 THR A N 1
ATOM 3147 C CA . THR A 1 402 ? -12.383 27.688 -5.227 1 79.5 402 THR A CA 1
ATOM 3148 C C . THR A 1 402 ? -12.625 26.281 -5.762 1 79.5 402 THR A C 1
ATOM 3150 O O . THR A 1 402 ? -12.055 25.891 -6.781 1 79.5 402 THR A O 1
ATOM 3153 N N . ASP A 1 403 ? -13.445 25.422 -5.02 1 78.25 403 ASP A N 1
ATOM 3154 C CA . ASP A 1 403 ? -13.719 24.062 -5.43 1 78.25 403 ASP A CA 1
ATOM 3155 C C . ASP A 1 403 ? -15.125 23.625 -4.996 1 78.25 403 ASP A C 1
ATOM 3157 O O . ASP A 1 403 ? -15.273 22.812 -4.074 1 78.25 403 ASP A O 1
ATOM 3161 N N . PRO A 1 404 ? -16.141 23.984 -5.785 1 71.56 404 PRO A N 1
ATOM 3162 C CA . PRO A 1 404 ? -17.531 23.672 -5.395 1 71.56 404 PRO A CA 1
ATOM 3163 C C . PRO A 1 404 ? -17.812 22.172 -5.391 1 71.56 404 PRO A C 1
ATOM 3165 O O . PRO A 1 404 ? -18.719 21.719 -4.684 1 71.56 404 PRO A O 1
ATOM 3168 N N . GLY A 1 405 ? -17.078 21.406 -6.156 1 68.69 405 GLY A N 1
ATOM 3169 C CA . GLY A 1 405 ? -17.281 19.969 -6.223 1 68.69 405 GLY A CA 1
ATOM 3170 C C . GLY A 1 405 ? -16.906 19.25 -4.938 1 68.69 405 GLY A C 1
ATOM 3171 O O . GLY A 1 405 ? -17.266 18.094 -4.738 1 68.69 405 GLY A O 1
ATOM 3172 N N . LYS A 1 406 ? -16.422 19.984 -3.979 1 73.56 406 LYS A N 1
ATOM 3173 C CA . LYS A 1 406 ? -15.922 19.391 -2.736 1 73.56 406 LYS A CA 1
ATOM 3174 C C . LYS A 1 406 ? -16.844 19.719 -1.567 1 73.56 406 LYS A C 1
ATOM 3176 O O . LYS A 1 406 ? -16.438 19.641 -0.406 1 73.56 406 LYS A O 1
ATOM 3181 N N . LYS A 1 407 ? -18.062 19.906 -1.859 1 80.38 407 LYS A N 1
ATOM 3182 C CA . LYS A 1 407 ? -19.031 20.125 -0.796 1 80.38 407 LYS A CA 1
ATOM 3183 C C . LYS A 1 407 ? -19.281 18.844 -0.005 1 80.38 407 LYS A C 1
ATOM 3185 O O . LYS A 1 407 ? -19.312 17.75 -0.574 1 80.38 407 LYS A O 1
ATOM 3190 N N . SER A 1 408 ? -19.469 19 1.351 1 86.56 408 SER A N 1
ATOM 3191 C CA . SER A 1 408 ? -19.672 17.828 2.199 1 86.56 408 SER A CA 1
ATOM 3192 C C . SER A 1 408 ? -21.094 17.766 2.723 1 86.56 408 SER A C 1
ATOM 3194 O O . SER A 1 408 ? -21.797 18.781 2.75 1 86.56 408 SER A O 1
ATOM 3196 N N . LYS A 1 409 ? -21.531 16.594 3.074 1 91.38 409 LYS A N 1
ATOM 3197 C CA . LYS A 1 409 ? -22.828 16.391 3.705 1 91.38 409 LYS A CA 1
ATOM 3198 C C . LYS A 1 409 ? -22.844 16.953 5.125 1 91.38 409 LYS A C 1
ATOM 3200 O O . LYS A 1 409 ? -21.797 17.156 5.727 1 91.38 409 LYS A O 1
ATOM 3205 N N . LYS A 1 410 ? -24.047 17.203 5.566 1 93.38 410 LYS A N 1
ATOM 3206 C CA . LYS A 1 410 ? -24.109 17.844 6.879 1 93.38 410 LYS A CA 1
ATOM 3207 C C . LYS A 1 410 ? -25.156 17.188 7.766 1 93.38 410 LYS A C 1
ATOM 3209 O O . LYS A 1 410 ? -26.141 16.625 7.27 1 93.38 410 LYS A O 1
ATOM 3214 N N . GLY A 1 411 ? -24.891 17.203 9.094 1 95.5 411 GLY A N 1
ATOM 3215 C CA . GLY A 1 411 ? -25.812 16.719 10.102 1 95.5 411 GLY A CA 1
ATOM 3216 C C . GLY A 1 411 ? -25.688 15.234 10.375 1 95.5 411 GLY A C 1
ATOM 3217 O O . GLY A 1 411 ? -24.688 14.617 9.984 1 95.5 411 GLY A O 1
ATOM 3218 N N . LEU A 1 412 ? -26.609 14.758 11.172 1 97 412 LEU A N 1
ATOM 3219 C CA . LEU A 1 412 ? -26.703 13.328 11.445 1 97 412 LEU A CA 1
ATOM 3220 C C . LEU A 1 412 ? -27.266 12.586 10.242 1 97 412 LEU A C 1
ATOM 3222 O O . LEU A 1 412 ? -28.141 13.102 9.539 1 97 412 LEU A O 1
ATOM 3226 N N . MET A 1 413 ? -26.781 11.344 10.102 1 97.38 413 MET A N 1
ATOM 3227 C CA . MET A 1 413 ? -27.125 10.688 8.852 1 97.38 413 MET A CA 1
ATOM 3228 C C . MET A 1 413 ? -27.719 9.297 9.102 1 97.38 413 MET A C 1
ATOM 3230 O O . MET A 1 413 ? -27.391 8.664 10.109 1 97.38 413 MET A O 1
ATOM 3234 N N . THR A 1 414 ? -28.609 8.914 8.25 1 98.06 414 THR A N 1
ATOM 3235 C CA . THR A 1 414 ? -29.062 7.543 8.07 1 98.06 414 THR A CA 1
ATOM 3236 C C . THR A 1 414 ? -28.984 7.133 6.602 1 98.06 414 THR A C 1
ATOM 3238 O O . THR A 1 414 ? -28.891 7.984 5.719 1 98.06 414 THR A O 1
ATOM 3241 N N . LEU A 1 415 ? -28.844 5.934 6.379 1 98.75 415 LEU A N 1
ATOM 3242 C CA . LEU A 1 415 ? -28.984 5.367 5.043 1 98.75 415 LEU A CA 1
ATOM 3243 C C . LEU A 1 415 ? -30.297 4.594 4.93 1 98.75 415 LEU A C 1
ATOM 3245 O O . LEU A 1 415 ? -30.562 3.684 5.719 1 98.75 415 LEU A O 1
ATOM 3249 N N . GLU A 1 416 ? -31.125 4.934 3.949 1 98.5 416 GLU A N 1
ATOM 3250 C CA . GLU A 1 416 ? -32.438 4.344 3.789 1 98.5 416 GLU A CA 1
ATOM 3251 C C . GLU A 1 416 ? -32.719 3.959 2.336 1 98.5 416 GLU A C 1
ATOM 3253 O O . GLU A 1 416 ? -31.953 4.328 1.443 1 98.5 416 GLU A O 1
ATOM 3258 N N . ILE A 1 417 ? -33.656 3.125 2.133 1 97.69 417 ILE A N 1
ATOM 3259 C CA . ILE A 1 417 ? -34.156 2.812 0.792 1 97.69 417 ILE A CA 1
ATOM 3260 C C . ILE A 1 417 ? -35.469 3.541 0.534 1 97.69 417 ILE A C 1
ATOM 3262 O O . ILE A 1 417 ? -36.438 3.355 1.27 1 97.69 417 ILE A O 1
ATOM 3266 N N . GLU A 1 418 ? -35.438 4.391 -0.437 1 95.5 418 GLU A N 1
ATOM 3267 C CA . GLU A 1 418 ? -36.625 5.098 -0.909 1 95.5 418 GLU A CA 1
ATOM 3268 C C . GLU A 1 418 ? -36.906 4.805 -2.383 1 95.5 418 GLU A C 1
ATOM 3270 O O . GLU A 1 418 ? -36.062 5.102 -3.24 1 95.5 418 GLU A O 1
ATOM 3275 N N . ASP A 1 419 ? -38.094 4.305 -2.717 1 95.31 419 ASP A N 1
ATOM 3276 C CA . ASP A 1 419 ? -38.469 3.973 -4.086 1 95.31 419 ASP A CA 1
ATOM 3277 C C . ASP A 1 419 ? -37.406 3.078 -4.746 1 95.31 419 ASP A C 1
ATOM 3279 O O . ASP A 1 419 ? -36.969 3.352 -5.863 1 95.31 419 ASP A O 1
ATOM 3283 N N . GLY A 1 420 ? -36.875 2.238 -3.982 1 94.25 420 GLY A N 1
ATOM 3284 C CA . GLY A 1 420 ? -35.969 1.236 -4.5 1 94.25 420 GLY A CA 1
ATOM 3285 C C . GLY A 1 420 ? -34.531 1.74 -4.621 1 94.25 420 GLY A C 1
ATOM 3286 O O . GLY A 1 420 ? -33.656 1.024 -5.105 1 94.25 420 GLY A O 1
ATOM 3287 N N . GLN A 1 421 ? -34.344 2.918 -4.105 1 96.81 421 GLN A N 1
ATOM 3288 C CA . GLN A 1 421 ? -33 3.5 -4.238 1 96.81 421 GLN A CA 1
ATOM 3289 C C . GLN A 1 421 ? -32.406 3.828 -2.873 1 96.81 421 GLN A C 1
ATOM 3291 O O . GLN A 1 421 ? -33.125 4.277 -1.97 1 96.81 421 GLN A O 1
ATOM 3296 N N . TYR A 1 422 ? -31.125 3.586 -2.744 1 97.94 422 TYR A N 1
ATOM 3297 C CA . TYR A 1 422 ? -30.422 3.994 -1.533 1 97.94 422 TYR A CA 1
ATOM 3298 C C . TYR A 1 422 ? -30.328 5.512 -1.442 1 97.94 422 TYR A C 1
ATOM 3300 O O . TYR A 1 422 ? -29.969 6.18 -2.418 1 97.94 422 TYR A O 1
ATOM 3308 N N . VAL A 1 423 ? -30.641 6.02 -0.283 1 97.81 423 VAL A N 1
ATOM 3309 C CA . VAL A 1 423 ? -30.578 7.461 -0.077 1 97.81 423 VAL A CA 1
ATOM 3310 C C . VAL A 1 423 ? -30.016 7.766 1.306 1 97.81 423 VAL A C 1
ATOM 3312 O O . VAL A 1 423 ? -30.516 7.27 2.316 1 97.81 423 VAL A O 1
ATOM 3315 N N . THR A 1 424 ? -29 8.539 1.346 1 98 424 THR A N 1
ATOM 3316 C CA . THR A 1 424 ? -28.516 9.07 2.617 1 98 424 THR A CA 1
ATOM 3317 C C . THR A 1 424 ? -29.375 10.25 3.07 1 98 424 THR A C 1
ATOM 3319 O O . THR A 1 424 ? -29.422 11.281 2.393 1 98 424 THR A O 1
ATOM 3322 N N . LYS A 1 425 ? -29.984 10.086 4.215 1 97.81 425 LYS A N 1
ATOM 3323 C CA . LYS A 1 425 ? -30.719 11.18 4.84 1 97.81 425 LYS A CA 1
ATOM 3324 C C . LYS A 1 425 ? -29.797 12.016 5.73 1 97.81 425 LYS A C 1
ATOM 3326 O O . LYS A 1 425 ? -29 11.469 6.496 1 97.81 425 LYS A O 1
ATOM 3331 N N . GLN A 1 426 ? -29.875 13.336 5.574 1 96.56 426 GLN A N 1
ATOM 3332 C CA . GLN A 1 426 ? -29 14.25 6.297 1 96.56 426 GLN A CA 1
ATOM 3333 C C . GLN A 1 426 ? -29.781 15.039 7.348 1 96.56 426 GLN A C 1
ATOM 3335 O O . GLN A 1 426 ? -31 14.961 7.406 1 96.56 426 GLN A O 1
ATOM 3340 N N . GLU A 1 427 ? -29.078 15.711 8.234 1 95.88 427 GLU A N 1
ATOM 3341 C CA . GLU A 1 427 ? -29.578 16.688 9.203 1 95.88 427 GLU A CA 1
ATOM 3342 C C . GLU A 1 427 ? -30.625 16.047 10.125 1 95.88 427 GLU A C 1
ATOM 3344 O O . GLU A 1 427 ? -31.594 16.703 10.508 1 95.88 427 GLU A O 1
ATOM 3349 N N . GLY A 1 428 ? -30.484 14.789 10.266 1 94.19 428 GLY A N 1
ATOM 3350 C CA . GLY A 1 428 ? -31.328 14.109 11.227 1 94.19 428 GLY A CA 1
ATOM 3351 C C . GLY A 1 428 ? -32.75 13.883 10.727 1 94.19 428 GLY A C 1
ATOM 3352 O O . GLY A 1 428 ? -33.656 13.625 11.516 1 94.19 428 GLY A O 1
ATOM 3353 N N . THR A 1 429 ? -32.906 13.93 9.477 1 94.88 429 THR A N 1
ATOM 3354 C CA . THR A 1 429 ? -34.25 13.82 8.906 1 94.88 429 THR A CA 1
ATOM 3355 C C . THR A 1 429 ? -34.625 12.359 8.688 1 94.88 429 THR A C 1
ATOM 3357 O O . THR A 1 429 ? -35.781 12.055 8.352 1 94.88 429 THR A O 1
ATOM 3360 N N . GLY A 1 430 ? -33.719 11.5 8.852 1 95.25 430 GLY A N 1
ATOM 3361 C CA . GLY A 1 430 ? -33.969 10.094 8.594 1 95.25 430 GLY A CA 1
ATOM 3362 C C . GLY A 1 430 ? -34.688 9.406 9.742 1 95.25 430 GLY A C 1
ATOM 3363 O O . GLY A 1 430 ? -34.875 9.992 10.805 1 95.25 430 GLY A O 1
ATOM 3364 N N . SER A 1 431 ? -35.094 8.211 9.438 1 95.12 431 SER A N 1
ATOM 3365 C CA . SER A 1 431 ? -35.781 7.379 10.43 1 95.12 431 SER A CA 1
ATOM 3366 C C . SER A 1 431 ? -34.875 6.289 10.969 1 95.12 431 SER A C 1
ATOM 3368 O O . SER A 1 431 ? -34.344 5.48 10.195 1 95.12 431 SER A O 1
ATOM 3370 N N . PRO A 1 432 ? -34.75 6.262 12.227 1 94 432 PRO A N 1
ATOM 3371 C CA . PRO A 1 432 ? -33.906 5.207 12.812 1 94 432 PRO A CA 1
ATOM 3372 C C . PRO A 1 432 ? -34.406 3.805 12.453 1 94 432 PRO A C 1
ATOM 3374 O O . PRO A 1 432 ? -33.594 2.887 12.289 1 94 432 PRO A O 1
ATOM 3377 N N . GLU A 1 433 ? -35.688 3.633 12.25 1 95.19 433 GLU A N 1
ATOM 3378 C CA . GLU A 1 433 ? -36.25 2.326 11.969 1 95.19 433 GLU A CA 1
ATOM 3379 C C . GLU A 1 433 ? -35.906 1.851 10.562 1 95.19 433 GLU A C 1
ATOM 3381 O O . GLU A 1 433 ? -35.875 0.647 10.297 1 95.19 433 GLU A O 1
ATOM 3386 N N . ARG A 1 434 ? -35.688 2.717 9.688 1 96.25 434 ARG A N 1
ATOM 3387 C CA . ARG A 1 434 ? -35.406 2.371 8.297 1 96.25 434 ARG A CA 1
ATOM 3388 C C . ARG A 1 434 ? -33.906 2.453 8 1 96.25 434 ARG A C 1
ATOM 3390 O O . ARG A 1 434 ? -33.469 2.238 6.867 1 96.25 434 ARG A O 1
ATOM 3397 N N . ASP A 1 435 ? -33.125 2.748 9.047 1 98.31 435 ASP A N 1
ATOM 3398 C CA . ASP A 1 435 ? -31.672 2.951 8.875 1 98.31 435 ASP A CA 1
ATOM 3399 C C . ASP A 1 435 ? -30.969 1.633 8.578 1 98.31 435 ASP A C 1
ATOM 3401 O O . ASP A 1 435 ? -31.094 0.667 9.328 1 98.31 435 ASP A O 1
ATOM 3405 N N . LEU A 1 436 ? -30.219 1.67 7.508 1 98.5 436 LEU A N 1
ATOM 3406 C CA . LEU A 1 436 ? -29.469 0.48 7.121 1 98.5 436 LEU A CA 1
ATOM 3407 C C . LEU A 1 436 ? -28.125 0.421 7.848 1 98.5 436 LEU A C 1
ATOM 3409 O O . LEU A 1 436 ? -27.469 -0.616 7.848 1 98.5 436 LEU A O 1
ATOM 3413 N N . LEU A 1 437 ? -27.734 1.562 8.453 1 98.69 437 LEU A N 1
ATOM 3414 C CA . LEU A 1 437 ? -26.562 1.544 9.32 1 98.69 437 LEU A CA 1
ATOM 3415 C C . LEU A 1 437 ? -26.875 0.859 10.641 1 98.69 437 LEU A C 1
ATOM 3417 O O . LEU A 1 437 ? -27.812 1.241 11.336 1 98.69 437 LEU A O 1
ATOM 3421 N N . VAL A 1 438 ? -26.094 -0.068 10.984 1 98.19 438 VAL A N 1
ATOM 3422 C CA . VAL A 1 438 ? -26.297 -0.765 12.25 1 98.19 438 VAL A CA 1
ATOM 3423 C C . VAL A 1 438 ? -25.094 -0.558 13.156 1 98.19 438 VAL A C 1
ATOM 3425 O O . VAL A 1 438 ? -23.953 -0.467 12.672 1 98.19 438 VAL A O 1
ATOM 3428 N N . PRO A 1 439 ? -25.312 -0.414 14.492 1 98.62 439 PRO A N 1
ATOM 3429 C CA . PRO A 1 439 ? -24.156 -0.317 15.383 1 98.62 439 PRO A CA 1
ATOM 3430 C C . PRO A 1 439 ? -23.234 -1.529 15.289 1 98.62 439 PRO A C 1
ATOM 3432 O O . PRO A 1 439 ? -23.688 -2.668 15.438 1 98.62 439 PRO A O 1
ATOM 3435 N N . VAL A 1 440 ? -21.984 -1.314 15.047 1 98.88 440 VAL A N 1
ATOM 3436 C CA . VAL A 1 440 ? -21.047 -2.424 14.914 1 98.88 440 VAL A CA 1
ATOM 3437 C C . VAL A 1 440 ? -19.984 -2.328 16 1 98.88 440 VAL A C 1
ATOM 3439 O O . VAL A 1 440 ? -19.266 -3.299 16.266 1 98.88 440 VAL A O 1
ATOM 3442 N N . PHE A 1 441 ? -19.812 -1.223 16.656 1 98.94 441 PHE A N 1
ATOM 3443 C CA . PHE A 1 441 ? -18.844 -0.98 17.734 1 98.94 441 PHE A CA 1
ATOM 3444 C C . PHE A 1 441 ? -19.391 0.029 18.734 1 98.94 441 PHE A C 1
ATOM 3446 O O . PHE A 1 441 ? -19.984 1.035 18.344 1 98.94 441 PHE A O 1
ATOM 3453 N N . GLU A 1 442 ? -19.234 -0.223 19.969 1 98.88 442 GLU A N 1
ATOM 3454 C CA . GLU A 1 442 ? -19.625 0.728 21 1 98.88 442 GLU A CA 1
ATOM 3455 C C . GLU A 1 442 ? -18.781 0.557 22.266 1 98.88 442 GLU A C 1
ATOM 3457 O O . GLU A 1 442 ? -18.766 -0.521 22.859 1 98.88 442 GLU A O 1
ATOM 3462 N N . ASN A 1 443 ? -18.062 1.582 22.609 1 98.88 443 ASN A N 1
ATOM 3463 C CA . ASN A 1 443 ? -17.312 1.656 23.859 1 98.88 443 ASN A CA 1
ATOM 3464 C C . ASN A 1 443 ? -16.375 0.472 24.016 1 98.88 443 ASN A C 1
ATOM 3466 O O . ASN A 1 443 ? -16.359 -0.185 25.047 1 98.88 443 ASN A O 1
ATOM 3470 N N . GLY A 1 444 ? -15.695 0.177 22.984 1 98.75 444 GLY A N 1
ATOM 3471 C CA . GLY A 1 444 ? -14.633 -0.811 23.031 1 98.75 444 GLY A CA 1
ATOM 3472 C C . GLY A 1 444 ? -15.117 -2.225 22.766 1 98.75 444 GLY A C 1
ATOM 3473 O O . GLY A 1 444 ? -14.344 -3.18 22.875 1 98.75 444 GLY A O 1
ATOM 3474 N N . VAL A 1 445 ? -16.391 -2.369 22.375 1 98.81 445 VAL A N 1
ATOM 3475 C CA . VAL A 1 445 ? -16.969 -3.695 22.172 1 98.81 445 VAL A CA 1
ATOM 3476 C C . VAL A 1 445 ? -17.453 -3.84 20.734 1 98.81 445 VAL A C 1
ATOM 3478 O O . VAL A 1 445 ? -18.125 -2.951 20.203 1 98.81 445 VAL A O 1
ATOM 3481 N N . LEU A 1 446 ? -17.031 -4.941 20.125 1 98.75 446 LEU A N 1
ATOM 3482 C CA . LEU A 1 446 ? -17.562 -5.293 18.812 1 98.75 446 LEU A CA 1
ATOM 3483 C C . LEU A 1 446 ? -19 -5.809 18.938 1 98.75 446 LEU A C 1
ATOM 3485 O O . LEU A 1 446 ? -19.25 -6.785 19.641 1 98.75 446 LEU A O 1
ATOM 3489 N N . LEU A 1 447 ? -19.922 -5.23 18.25 1 98.81 447 LEU A N 1
ATOM 3490 C CA . LEU A 1 447 ? -21.328 -5.586 18.406 1 98.81 447 LEU A CA 1
ATOM 3491 C C . LEU A 1 447 ? -21.781 -6.535 17.312 1 98.81 447 LEU A C 1
ATOM 3493 O O . LEU A 1 447 ? -22.781 -7.242 17.453 1 98.81 447 LEU A O 1
ATOM 3497 N N . LYS A 1 448 ? -21.156 -6.461 16.188 1 98.19 448 LYS A N 1
ATOM 3498 C CA . LYS A 1 448 ? -21.391 -7.363 15.07 1 98.19 448 LYS A CA 1
ATOM 3499 C C . LYS A 1 448 ? -20.094 -8.039 14.625 1 98.19 448 LYS A C 1
ATOM 3501 O O . LYS A 1 448 ? -19.078 -7.375 14.43 1 98.19 448 LYS A O 1
ATOM 3506 N N . ASP A 1 449 ? -20.078 -9.344 14.539 1 98.44 449 ASP A N 1
ATOM 3507 C CA . ASP A 1 449 ? -18.953 -10.125 14.062 1 98.44 449 ASP A CA 1
ATOM 3508 C C . ASP A 1 449 ? -19.328 -10.906 12.797 1 98.44 449 ASP A C 1
ATOM 3510 O O . ASP A 1 449 ? -19.812 -12.031 12.875 1 98.44 449 ASP A O 1
ATOM 3514 N N . TYR A 1 450 ? -19.094 -10.305 11.688 1 98.38 450 TYR A N 1
ATOM 3515 C CA . TYR A 1 450 ? -19.422 -10.922 10.406 1 98.38 450 TYR A CA 1
ATOM 3516 C C . TYR A 1 450 ? -18.438 -12.031 10.062 1 98.38 450 TYR A C 1
ATOM 3518 O O . TYR A 1 450 ? -17.234 -11.859 10.203 1 98.38 450 TYR A O 1
ATOM 3526 N N . SER A 1 451 ? -18.938 -13.156 9.648 1 98.44 451 SER A N 1
ATOM 3527 C CA . SER A 1 451 ? -18.078 -14.195 9.109 1 98.44 451 SER A CA 1
ATOM 3528 C C . SER A 1 451 ? -17.766 -13.945 7.633 1 98.44 451 SER A C 1
ATOM 3530 O O . SER A 1 451 ? -18.516 -13.242 6.949 1 98.44 451 SER A O 1
ATOM 3532 N N . PHE A 1 452 ? -16.719 -14.531 7.227 1 98.62 452 PHE A N 1
ATOM 3533 C CA . PHE A 1 452 ? -16.328 -14.383 5.828 1 98.62 452 PHE A CA 1
ATOM 3534 C C . PHE A 1 452 ? -17.422 -14.906 4.902 1 98.62 452 PHE A C 1
ATOM 3536 O O . PHE A 1 452 ? -17.719 -14.297 3.875 1 98.62 452 PHE A O 1
ATOM 3543 N N . ASP A 1 453 ? -18.062 -15.992 5.246 1 97.75 453 ASP A N 1
ATOM 3544 C CA . ASP A 1 453 ? -19.109 -16.625 4.441 1 97.75 453 ASP A CA 1
ATOM 3545 C C . ASP A 1 453 ? -20.328 -15.703 4.312 1 97.75 453 ASP A C 1
ATOM 3547 O O . ASP A 1 453 ? -20.922 -15.609 3.238 1 97.75 453 ASP A O 1
ATOM 3551 N N . GLU A 1 454 ? -20.703 -15.055 5.391 1 97.88 454 GLU A N 1
ATOM 3552 C CA . GLU A 1 454 ? -21.812 -14.109 5.359 1 97.88 454 GLU A CA 1
ATOM 3553 C C . GLU A 1 454 ? -21.531 -12.961 4.391 1 97.88 454 GLU A C 1
ATOM 3555 O O . GLU A 1 454 ? -22.422 -12.539 3.652 1 97.88 454 GLU A O 1
ATOM 3560 N N . ILE A 1 455 ? -20.344 -12.516 4.434 1 98.75 455 ILE A N 1
ATOM 3561 C CA . ILE A 1 455 ? -19.938 -11.391 3.598 1 98.75 455 ILE A CA 1
ATOM 3562 C C . ILE A 1 455 ? -19.953 -11.805 2.127 1 98.75 455 ILE A C 1
ATOM 3564 O O . ILE A 1 455 ? -20.469 -11.078 1.278 1 98.75 455 ILE A O 1
ATOM 3568 N N . ARG A 1 456 ? -19.422 -12.977 1.809 1 98.44 456 ARG A N 1
ATOM 3569 C CA . ARG A 1 456 ? -19.422 -13.508 0.448 1 98.44 456 ARG A CA 1
ATOM 3570 C C . ARG A 1 456 ? -20.828 -13.648 -0.096 1 98.44 456 ARG A C 1
ATOM 3572 O O . ARG A 1 456 ? -21.094 -13.289 -1.246 1 98.44 456 ARG A O 1
ATOM 3579 N N . LYS A 1 457 ? -21.703 -14.172 0.712 1 97.5 457 LYS A N 1
ATOM 3580 C CA . LYS A 1 457 ? -23.094 -14.359 0.299 1 97.5 457 LYS A CA 1
ATOM 3581 C C . LYS A 1 457 ? -23.75 -13.023 -0.036 1 97.5 457 LYS A C 1
ATOM 3583 O O . LYS A 1 457 ? -24.453 -12.906 -1.036 1 97.5 457 LYS A O 1
ATOM 3588 N N . LEU A 1 458 ? -23.5 -12.023 0.792 1 97.44 458 LEU A N 1
ATOM 3589 C CA . LEU A 1 458 ? -24.094 -10.703 0.6 1 97.44 458 LEU A CA 1
ATOM 3590 C C . LEU A 1 458 ? -23.516 -10.016 -0.629 1 97.44 458 LEU A C 1
ATOM 3592 O O . LEU A 1 458 ? -24.219 -9.281 -1.327 1 97.44 458 LEU A O 1
ATOM 3596 N N . ALA A 1 459 ? -22.266 -10.266 -0.956 1 98.19 459 ALA A N 1
ATOM 3597 C CA . ALA A 1 459 ? -21.562 -9.57 -2.025 1 98.19 459 ALA A CA 1
ATOM 3598 C C . ALA A 1 459 ? -21.797 -10.258 -3.371 1 98.19 459 ALA A C 1
ATOM 3600 O O . ALA A 1 459 ? -21.375 -9.742 -4.414 1 98.19 459 ALA A O 1
ATOM 3601 N N . GLU A 1 460 ? -22.375 -11.406 -3.391 1 96.88 460 GLU A N 1
ATOM 3602 C CA . GLU A 1 460 ? -22.5 -12.211 -4.605 1 96.88 460 GLU A CA 1
ATOM 3603 C C . GLU A 1 460 ? -23.219 -11.453 -5.703 1 96.88 460 GLU A C 1
ATOM 3605 O O . GLU A 1 460 ? -24.094 -10.617 -5.422 1 96.88 460 GLU A O 1
ATOM 3610 N N . ILE A 1 461 ? -22.906 -11.648 -6.953 1 94.44 461 ILE A N 1
ATOM 3611 C CA . ILE A 1 461 ? -23.453 -10.93 -8.094 1 94.44 461 ILE A CA 1
ATOM 3612 C C . ILE A 1 461 ? -24.844 -11.477 -8.414 1 94.44 461 ILE A C 1
ATOM 3614 O O . ILE A 1 461 ? -25.156 -12.625 -8.094 1 94.44 461 ILE A O 1
ATOM 3618 N N . GLU A 1 462 ? -25.656 -10.656 -9.039 1 84.81 462 GLU A N 1
ATOM 3619 C CA . GLU A 1 462 ? -27.062 -10.969 -9.328 1 84.81 462 GLU A CA 1
ATOM 3620 C C . GLU A 1 462 ? -27.172 -12.18 -10.25 1 84.81 462 GLU A C 1
ATOM 3622 O O . GLU A 1 462 ? -28.078 -12.992 -10.102 1 84.81 462 GLU A O 1
ATOM 3627 N N . LEU A 1 463 ? -26.25 -12.273 -11.156 1 83.81 463 LEU A N 1
ATOM 3628 C CA . LEU A 1 463 ? -26.297 -13.352 -12.141 1 83.81 463 LEU A CA 1
ATOM 3629 C C . LEU A 1 463 ? -26.234 -14.711 -11.453 1 83.81 463 LEU A C 1
ATOM 3631 O O . LEU A 1 463 ? -26.672 -15.719 -12.016 1 83.81 463 LEU A O 1
ATOM 3635 N N . LEU A 1 464 ? -25.672 -14.75 -10.281 1 77.62 464 LEU A N 1
ATOM 3636 C CA . LEU A 1 464 ? -25.516 -16.016 -9.578 1 77.62 464 LEU A CA 1
ATOM 3637 C C . LEU A 1 464 ? -26.562 -16.156 -8.477 1 77.62 464 LEU A C 1
ATOM 3639 O O . LEU A 1 464 ? -26.656 -17.203 -7.828 1 77.62 464 LEU A O 1
ATOM 3643 N N . LYS A 1 465 ? -27.25 -15.047 -8.148 1 68.88 465 LYS A N 1
ATOM 3644 C CA . LYS A 1 465 ? -28.25 -15.086 -7.086 1 68.88 465 LYS A CA 1
ATOM 3645 C C . LYS A 1 465 ? -29.547 -15.734 -7.574 1 68.88 465 LYS A C 1
ATOM 3647 O O . LYS A 1 465 ? -30.438 -16.047 -6.773 1 68.88 465 LYS A O 1
ATOM 3652 N N . SER A 1 466 ? -29.734 -16.109 -8.898 1 50.09 466 SER A N 1
ATOM 3653 C CA . SER A 1 466 ? -31 -16.688 -9.367 1 50.09 466 SER A CA 1
ATOM 3654 C C . SER A 1 466 ? -31.172 -18.109 -8.852 1 50.09 466 SER A C 1
ATOM 3656 O O . SER A 1 466 ? -30.203 -18.859 -8.727 1 50.09 466 SER A O 1
ATOM 3658 N N . MET B 1 1 ? -0.405 -17.141 14.539 1 70.25 1 MET B N 1
ATOM 3659 C CA . MET B 1 1 ? 0.739 -16.438 15.117 1 70.25 1 MET B CA 1
ATOM 3660 C C . MET B 1 1 ? 1.126 -15.234 14.258 1 70.25 1 MET B C 1
ATOM 3662 O O . MET B 1 1 ? 0.991 -15.273 13.039 1 70.25 1 MET B O 1
ATOM 3666 N N . GLU B 1 2 ? 1.563 -14.242 14.984 1 76.75 2 GLU B N 1
ATOM 3667 C CA . GLU B 1 2 ? 1.994 -13.039 14.289 1 76.75 2 GLU B CA 1
ATOM 3668 C C . GLU B 1 2 ? 3.354 -13.242 13.625 1 76.75 2 GLU B C 1
ATOM 3670 O O . GLU B 1 2 ? 4.23 -13.898 14.188 1 76.75 2 GLU B O 1
ATOM 3675 N N . ASN B 1 3 ? 3.615 -12.93 12.453 1 85.56 3 ASN B N 1
ATOM 3676 C CA . ASN B 1 3 ? 4.867 -12.891 11.703 1 85.56 3 ASN B CA 1
ATOM 3677 C C . ASN B 1 3 ? 5.406 -14.289 11.438 1 85.56 3 ASN B C 1
ATOM 3679 O O . ASN B 1 3 ? 6.574 -14.57 11.703 1 85.56 3 ASN B O 1
ATOM 3683 N N . ASN B 1 4 ? 4.582 -15.242 11.07 1 97.12 4 ASN B N 1
ATOM 3684 C CA . ASN B 1 4 ? 5.031 -16.547 10.594 1 97.12 4 ASN B CA 1
ATOM 3685 C C . ASN B 1 4 ? 5.605 -16.469 9.188 1 97.12 4 ASN B C 1
ATOM 3687 O O . ASN B 1 4 ? 4.855 -16.453 8.211 1 97.12 4 ASN B O 1
ATOM 3691 N N . LEU B 1 5 ? 6.891 -16.469 9.133 1 97.81 5 LEU B N 1
ATOM 3692 C CA . LEU B 1 5 ? 7.613 -16.344 7.875 1 97.81 5 LEU B CA 1
ATOM 3693 C C . LEU B 1 5 ? 7.109 -17.359 6.852 1 97.81 5 LEU B C 1
ATOM 3695 O O . LEU B 1 5 ? 7.043 -17.062 5.656 1 97.81 5 LEU B O 1
ATOM 3699 N N . LEU B 1 6 ? 6.707 -18.531 7.301 1 98.44 6 LEU B N 1
ATOM 3700 C CA . LEU B 1 6 ? 6.289 -19.625 6.426 1 98.44 6 LEU B CA 1
ATOM 3701 C C . LEU B 1 6 ? 4.977 -19.281 5.727 1 98.44 6 LEU B C 1
ATOM 3703 O O . LEU B 1 6 ? 4.594 -19.938 4.762 1 98.44 6 LEU B O 1
ATOM 3707 N N . LEU B 1 7 ? 4.316 -18.219 6.227 1 98.19 7 LEU B N 1
ATOM 3708 C CA . LEU B 1 7 ? 3.031 -17.828 5.66 1 98.19 7 LEU B CA 1
ATOM 3709 C C . LEU B 1 7 ? 3.139 -16.469 4.969 1 98.19 7 LEU B C 1
ATOM 3711 O O . LEU B 1 7 ? 2.121 -15.852 4.652 1 98.19 7 LEU B O 1
ATOM 3715 N N . THR B 1 8 ? 4.352 -15.93 4.777 1 97.75 8 THR B N 1
ATOM 3716 C CA . THR B 1 8 ? 4.609 -14.664 4.102 1 97.75 8 THR B CA 1
ATOM 3717 C C . THR B 1 8 ? 5.254 -14.898 2.738 1 97.75 8 THR B C 1
ATOM 3719 O O . THR B 1 8 ? 6.371 -14.438 2.484 1 97.75 8 THR B O 1
ATOM 3722 N N . VAL B 1 9 ? 4.469 -15.609 1.896 1 98 9 VAL B N 1
ATOM 3723 C CA . VAL B 1 9 ? 5.035 -16.078 0.637 1 98 9 VAL B CA 1
ATOM 3724 C C . VAL B 1 9 ? 3.926 -16.234 -0.401 1 98 9 VAL B C 1
ATOM 3726 O O . VAL B 1 9 ? 2.754 -16.391 -0.049 1 98 9 VAL B O 1
ATOM 3729 N N . ASP B 1 10 ? 4.258 -16.109 -1.712 1 97.94 10 ASP B N 1
ATOM 3730 C CA . ASP B 1 10 ? 3.355 -16.562 -2.77 1 97.94 10 ASP B CA 1
ATOM 3731 C C . ASP B 1 10 ? 3.127 -18.062 -2.699 1 97.94 10 ASP B C 1
ATOM 3733 O O . ASP B 1 10 ? 4.07 -18.828 -2.52 1 97.94 10 ASP B O 1
ATOM 3737 N N . SER B 1 11 ? 1.945 -18.469 -2.938 1 97.62 11 SER B N 1
ATOM 3738 C CA . SER B 1 11 ? 1.531 -19.859 -2.729 1 97.62 11 SER B CA 1
ATOM 3739 C C . SER B 1 11 ? 2.373 -20.812 -3.564 1 97.62 11 SER B C 1
ATOM 3741 O O . SER B 1 11 ? 2.732 -21.906 -3.1 1 97.62 11 SER B O 1
ATOM 3743 N N . TYR B 1 12 ? 2.631 -20.422 -4.754 1 96 12 TYR B N 1
ATOM 3744 C CA . TYR B 1 12 ? 3.27 -21.359 -5.676 1 96 12 TYR B CA 1
ATOM 3745 C C . TYR B 1 12 ? 4.703 -21.656 -5.246 1 96 12 TYR B C 1
ATOM 3747 O O . TYR B 1 12 ? 5.285 -22.656 -5.656 1 96 12 TYR B O 1
ATOM 3755 N N . LYS B 1 13 ? 5.297 -20.859 -4.41 1 97.81 13 LYS B N 1
ATOM 3756 C CA . LYS B 1 13 ? 6.68 -21.062 -3.986 1 97.81 13 LYS B CA 1
ATOM 3757 C C . LYS B 1 13 ? 6.785 -22.219 -2.982 1 97.81 13 LYS B C 1
ATOM 3759 O O . LYS B 1 13 ? 7.867 -22.766 -2.768 1 97.81 13 LYS B O 1
ATOM 3764 N N . VAL B 1 14 ? 5.715 -22.594 -2.428 1 97.69 14 VAL B N 1
ATOM 3765 C CA . VAL B 1 14 ? 5.656 -23.609 -1.39 1 97.69 14 VAL B CA 1
ATOM 3766 C C . VAL B 1 14 ? 6.082 -24.969 -1.968 1 97.69 14 VAL B C 1
ATOM 3768 O O . VAL B 1 14 ? 6.641 -25.797 -1.257 1 97.69 14 VAL B O 1
ATOM 3771 N N . THR B 1 15 ? 5.902 -25.141 -3.248 1 97.88 15 THR B N 1
ATOM 3772 C CA . THR B 1 15 ? 6.199 -26.438 -3.852 1 97.88 15 THR B CA 1
ATOM 3773 C C . THR B 1 15 ? 7.48 -26.375 -4.68 1 97.88 15 THR B C 1
ATOM 3775 O O . THR B 1 15 ? 7.852 -27.344 -5.344 1 97.88 15 THR B O 1
ATOM 3778 N N . HIS B 1 16 ? 8.203 -25.297 -4.645 1 97.88 16 HIS B N 1
ATOM 3779 C CA . HIS B 1 16 ? 9.359 -25.109 -5.52 1 97.88 16 HIS B CA 1
ATOM 3780 C C . HIS B 1 16 ? 10.5 -26.031 -5.133 1 97.88 16 HIS B C 1
ATOM 3782 O O . HIS B 1 16 ? 11.352 -26.359 -5.965 1 97.88 16 HIS B O 1
ATOM 3788 N N . TYR B 1 17 ? 10.523 -26.531 -3.938 1 97.5 17 TYR B N 1
ATOM 3789 C CA . TYR B 1 17 ? 11.602 -27.391 -3.463 1 97.5 17 TYR B CA 1
ATOM 3790 C C . TYR B 1 17 ? 11.711 -28.656 -4.312 1 97.5 17 TYR B C 1
ATOM 3792 O O . TYR B 1 17 ? 12.789 -29.25 -4.418 1 97.5 17 TYR B O 1
ATOM 3800 N N . CYS B 1 18 ? 10.625 -29.062 -5.023 1 97.44 18 CYS B N 1
ATOM 3801 C CA . CYS B 1 18 ? 10.672 -30.297 -5.805 1 97.44 18 CYS B CA 1
ATOM 3802 C C . CYS B 1 18 ? 10.617 -29.984 -7.297 1 97.44 18 CYS B C 1
ATOM 3804 O O . CYS B 1 18 ? 10.305 -30.875 -8.102 1 97.44 18 CYS B O 1
ATOM 3806 N N . GLN B 1 19 ? 10.883 -28.75 -7.652 1 98.25 19 GLN B N 1
ATOM 3807 C CA . GLN B 1 19 ? 10.742 -28.375 -9.055 1 98.25 19 GLN B CA 1
ATOM 3808 C C . GLN B 1 19 ? 12.102 -28.156 -9.703 1 98.25 19 GLN B C 1
ATOM 3810 O O . GLN B 1 19 ? 12.211 -28.125 -10.93 1 98.25 19 GLN B O 1
ATOM 3815 N N . TYR B 1 20 ? 13.148 -28.016 -8.898 1 97.75 20 TYR B N 1
ATOM 3816 C CA . TYR B 1 20 ? 14.5 -27.781 -9.414 1 97.75 20 TYR B CA 1
ATOM 3817 C C . TYR B 1 20 ? 15.109 -29.094 -9.914 1 97.75 20 TYR B C 1
ATOM 3819 O O . TYR B 1 20 ? 14.648 -30.172 -9.547 1 97.75 20 TYR B O 1
ATOM 3827 N N . PRO B 1 21 ? 16.172 -28.953 -10.789 1 97.5 21 PRO B N 1
ATOM 3828 C CA . PRO B 1 21 ? 16.875 -30.172 -11.164 1 97.5 21 PRO B CA 1
ATOM 3829 C C . PRO B 1 21 ? 17.391 -30.953 -9.961 1 97.5 21 PRO B C 1
ATOM 3831 O O . PRO B 1 21 ? 17.891 -30.359 -9 1 97.5 21 PRO B O 1
ATOM 3834 N N . PRO B 1 22 ? 17.141 -32.312 -10.094 1 96.75 22 PRO B N 1
ATOM 3835 C CA . PRO B 1 22 ? 17.766 -33.094 -9.031 1 96.75 22 PRO B CA 1
ATOM 3836 C C . PRO B 1 22 ? 19.25 -32.781 -8.883 1 96.75 22 PRO B C 1
ATOM 3838 O O . PRO B 1 22 ? 19.953 -32.625 -9.875 1 96.75 22 PRO B O 1
ATOM 3841 N N . GLY B 1 23 ? 19.703 -32.688 -7.707 1 97.44 23 GLY B N 1
ATOM 3842 C CA . GLY B 1 23 ? 21.109 -32.406 -7.453 1 97.44 23 GLY B CA 1
ATOM 3843 C C . GLY B 1 23 ? 21.391 -30.922 -7.262 1 97.44 23 GLY B C 1
ATOM 3844 O O . GLY B 1 23 ? 22.547 -30.516 -7.098 1 97.44 23 GLY B O 1
ATOM 3845 N N . THR B 1 24 ? 20.312 -30.109 -7.309 1 98.19 24 THR B N 1
ATOM 3846 C CA . THR B 1 24 ? 20.484 -28.688 -7.055 1 98.19 24 THR B CA 1
ATOM 3847 C C . THR B 1 24 ? 20.969 -28.438 -5.625 1 98.19 24 THR B C 1
ATOM 3849 O O . THR B 1 24 ? 20.406 -28.984 -4.676 1 98.19 24 THR B O 1
ATOM 3852 N N . SER B 1 25 ? 22.031 -27.641 -5.473 1 98.62 25 SER B N 1
ATOM 3853 C CA . SER B 1 25 ? 22.594 -27.406 -4.145 1 98.62 25 SER B CA 1
ATOM 3854 C C . SER B 1 25 ? 22.719 -25.922 -3.848 1 98.62 25 SER B C 1
ATOM 3856 O O . SER B 1 25 ? 22.906 -25.516 -2.695 1 98.62 25 SER B O 1
ATOM 3858 N N . LYS B 1 26 ? 22.625 -25.141 -4.844 1 98.38 26 LYS B N 1
ATOM 3859 C CA . LYS B 1 26 ? 22.75 -23.688 -4.68 1 98.38 26 LYS B CA 1
ATOM 3860 C C . LYS B 1 26 ? 21.828 -22.953 -5.652 1 98.38 26 LYS B C 1
ATOM 3862 O O . LYS B 1 26 ? 21.703 -23.344 -6.816 1 98.38 26 LYS B O 1
ATOM 3867 N N . VAL B 1 27 ? 21.172 -22.016 -5.172 1 98.31 27 VAL B N 1
ATOM 3868 C CA . VAL B 1 27 ? 20.422 -21.047 -5.969 1 98.31 27 VAL B CA 1
ATOM 3869 C C . VAL B 1 27 ? 20.828 -19.625 -5.562 1 98.31 27 VAL B C 1
ATOM 3871 O O . VAL B 1 27 ? 20.953 -19.328 -4.375 1 98.31 27 VAL B O 1
ATOM 3874 N N . TYR B 1 28 ? 21.156 -18.797 -6.5 1 98.38 28 TYR B N 1
ATOM 3875 C CA . TYR B 1 28 ? 21.609 -17.422 -6.324 1 98.38 28 TYR B CA 1
ATOM 3876 C C . TYR B 1 28 ? 20.719 -16.453 -7.078 1 98.38 28 TYR B C 1
ATOM 3878 O O . TYR B 1 28 ? 20.422 -16.641 -8.258 1 98.38 28 TYR B O 1
ATOM 3886 N N . SER B 1 29 ? 20.219 -15.438 -6.324 1 98.38 29 SER B N 1
ATOM 3887 C CA . SER B 1 29 ? 19.328 -14.445 -6.918 1 98.38 29 SER B CA 1
ATOM 3888 C C . SER B 1 29 ? 19.828 -13.031 -6.656 1 98.38 29 SER B C 1
ATOM 3890 O O . SER B 1 29 ? 20.656 -12.812 -5.762 1 98.38 29 SER B O 1
ATOM 3892 N N . TYR B 1 30 ? 19.406 -12.094 -7.465 1 98.19 30 TYR B N 1
ATOM 3893 C CA . TYR B 1 30 ? 19.75 -10.68 -7.309 1 98.19 30 TYR B CA 1
ATOM 3894 C C . TYR B 1 30 ? 18.516 -9.797 -7.434 1 98.19 30 TYR B C 1
ATOM 3896 O O . TYR B 1 30 ? 17.5 -10.219 -7.977 1 98.19 30 TYR B O 1
ATOM 3904 N N . PHE B 1 31 ? 18.594 -8.648 -6.855 1 98.56 31 PHE B N 1
ATOM 3905 C CA . PHE B 1 31 ? 17.578 -7.605 -6.934 1 98.56 31 PHE B CA 1
ATOM 3906 C C . PHE B 1 31 ? 18.141 -6.34 -7.566 1 98.56 31 PHE B C 1
ATOM 3908 O O . PHE B 1 31 ? 19.266 -5.938 -7.258 1 98.56 31 PHE B O 1
ATOM 3915 N N . GLU B 1 32 ? 17.406 -5.738 -8.461 1 98 32 GLU B N 1
ATOM 3916 C CA . GLU B 1 32 ? 17.797 -4.477 -9.078 1 98 32 GLU B CA 1
ATOM 3917 C C . GLU B 1 32 ? 16.578 -3.65 -9.469 1 98 32 GLU B C 1
ATOM 3919 O O . GLU B 1 32 ? 15.461 -4.164 -9.492 1 98 32 GLU B O 1
ATOM 3924 N N . CYS B 1 33 ? 16.719 -2.414 -9.641 1 97.75 33 CYS B N 1
ATOM 3925 C CA . CYS B 1 33 ? 15.766 -1.532 -10.305 1 97.75 33 CYS B CA 1
ATOM 3926 C C . CYS B 1 33 ? 16.156 -1.296 -11.758 1 97.75 33 CYS B C 1
ATOM 3928 O O . CYS B 1 33 ? 17.281 -0.874 -12.039 1 97.75 33 CYS B O 1
ATOM 3930 N N . ARG B 1 34 ? 15.273 -1.53 -12.641 1 95.12 34 ARG B N 1
ATOM 3931 C CA . ARG B 1 34 ? 15.617 -1.521 -14.055 1 95.12 34 ARG B CA 1
ATOM 3932 C C . ARG B 1 34 ? 15.266 -0.185 -14.695 1 95.12 34 ARG B C 1
ATOM 3934 O O . ARG B 1 34 ? 15.484 0.012 -15.891 1 95.12 34 ARG B O 1
ATOM 3941 N N . GLY B 1 35 ? 14.703 0.723 -13.789 1 91.69 35 GLY B N 1
ATOM 3942 C CA . GLY B 1 35 ? 14.32 2.037 -14.289 1 91.69 35 GLY B CA 1
ATOM 3943 C C . GLY B 1 35 ? 12.82 2.271 -14.273 1 91.69 35 GLY B C 1
ATOM 3944 O O . GLY B 1 35 ? 12.109 1.707 -13.445 1 91.69 35 GLY B O 1
ATOM 3945 N N . GLY B 1 36 ? 12.336 3.145 -15.125 1 92.19 36 GLY B N 1
ATOM 3946 C CA . GLY B 1 36 ? 10.953 3.588 -15.211 1 92.19 36 GLY B CA 1
ATOM 3947 C C . GLY B 1 36 ? 10.805 5.094 -15.133 1 92.19 36 GLY B C 1
ATOM 3948 O O . GLY B 1 36 ? 10.836 5.777 -16.156 1 92.19 36 GLY B O 1
ATOM 3949 N N . VAL B 1 37 ? 10.82 5.629 -13.875 1 95.5 37 VAL B N 1
ATOM 3950 C CA . VAL B 1 37 ? 10.562 7.059 -13.727 1 95.5 37 VAL B CA 1
ATOM 3951 C C . VAL B 1 37 ? 11.875 7.797 -13.477 1 95.5 37 VAL B C 1
ATOM 3953 O O . VAL B 1 37 ? 12.141 8.828 -14.094 1 95.5 37 VAL B O 1
ATOM 3956 N N . PHE B 1 38 ? 12.727 7.234 -12.594 1 96.88 38 PHE B N 1
ATOM 3957 C CA . PHE B 1 38 ? 13.953 7.918 -12.203 1 96.88 38 PHE B CA 1
ATOM 3958 C C . PHE B 1 38 ? 15.18 7.148 -12.672 1 96.88 38 PHE B C 1
ATOM 3960 O O . PHE B 1 38 ? 15.18 5.914 -12.68 1 96.88 38 PHE B O 1
ATOM 3967 N N . PRO B 1 39 ? 16.281 7.828 -13.031 1 97.12 39 PRO B N 1
ATOM 3968 C CA . PRO B 1 39 ? 17.469 7.176 -13.578 1 97.12 39 PRO B CA 1
ATOM 3969 C C . PRO B 1 39 ? 18.375 6.586 -12.492 1 97.12 39 PRO B C 1
ATOM 3971 O O . PRO B 1 39 ? 19.312 5.855 -12.797 1 97.12 39 PRO B O 1
ATOM 3974 N N . GLU B 1 40 ? 18.125 6.922 -11.25 1 97.12 40 GLU B N 1
ATOM 3975 C CA . GLU B 1 40 ? 18.891 6.414 -10.117 1 97.12 40 GLU B CA 1
ATOM 3976 C C . GLU B 1 40 ? 17.969 5.914 -9.008 1 97.12 40 GLU B C 1
ATOM 3978 O O . GLU B 1 40 ? 16.766 6.188 -9.023 1 97.12 40 GLU B O 1
ATOM 3983 N N . THR B 1 41 ? 18.594 5.195 -8.102 1 98.06 41 THR B N 1
ATOM 3984 C CA . THR B 1 41 ? 17.875 4.59 -6.984 1 98.06 41 THR B CA 1
ATOM 3985 C C . THR B 1 41 ? 18.547 4.934 -5.656 1 98.06 41 THR B C 1
ATOM 3987 O O . THR B 1 41 ? 19.781 4.855 -5.539 1 98.06 41 THR B O 1
ATOM 3990 N N . VAL B 1 42 ? 17.797 5.43 -4.715 1 98.69 42 VAL B N 1
ATOM 3991 C CA . VAL B 1 42 ? 18.281 5.461 -3.342 1 98.69 42 VAL B CA 1
ATOM 3992 C C . VAL B 1 42 ? 17.922 4.16 -2.633 1 98.69 42 VAL B C 1
ATOM 3994 O O . VAL B 1 42 ? 16.75 3.838 -2.471 1 98.69 42 VAL B O 1
ATOM 3997 N N . PHE B 1 43 ? 18.938 3.408 -2.229 1 98.88 43 PHE B N 1
ATOM 3998 C CA . PHE B 1 43 ? 18.703 2.109 -1.615 1 98.88 43 PHE B CA 1
ATOM 3999 C C . PHE B 1 43 ? 18.297 2.266 -0.157 1 98.88 43 PHE B C 1
ATOM 4001 O O . PHE B 1 43 ? 19 2.904 0.628 1 98.88 43 PHE B O 1
ATOM 4008 N N . PHE B 1 44 ? 17.078 1.735 0.249 1 98.88 44 PHE B N 1
ATOM 4009 C CA . PHE B 1 44 ? 16.562 1.853 1.609 1 98.88 44 PHE B CA 1
ATOM 4010 C C . PHE B 1 44 ? 15.492 0.797 1.88 1 98.88 44 PHE B C 1
ATOM 4012 O O . PHE B 1 44 ? 14.719 0.446 0.988 1 98.88 44 PHE B O 1
ATOM 4019 N N . GLY B 1 45 ? 15.5 0.245 3.098 1 98.81 45 GLY B N 1
ATOM 4020 C CA . GLY B 1 45 ? 14.359 -0.535 3.545 1 98.81 45 GLY B CA 1
ATOM 4021 C C . GLY B 1 45 ? 14.68 -2.006 3.732 1 98.81 45 GLY B C 1
ATOM 4022 O O . GLY B 1 45 ? 13.883 -2.748 4.312 1 98.81 45 GLY B O 1
ATOM 4023 N N . LEU B 1 46 ? 15.82 -2.486 3.256 1 98.88 46 LEU B N 1
ATOM 4024 C CA . LEU B 1 46 ? 16.172 -3.896 3.379 1 98.88 46 LEU B CA 1
ATOM 4025 C C . LEU B 1 46 ? 16.359 -4.285 4.84 1 98.88 46 LEU B C 1
ATOM 4027 O O . LEU B 1 46 ? 15.922 -5.363 5.262 1 98.88 46 LEU B O 1
ATOM 4031 N N . GLN B 1 47 ? 17.016 -3.439 5.613 1 98.81 47 GLN B N 1
ATOM 4032 C CA . GLN B 1 47 ? 17.281 -3.721 7.02 1 98.81 47 GLN B CA 1
ATOM 4033 C C . GLN B 1 47 ? 15.977 -3.984 7.773 1 98.81 47 GLN B C 1
ATOM 4035 O O . GLN B 1 47 ? 15.93 -4.859 8.641 1 98.81 47 GLN B O 1
ATOM 4040 N N . TYR B 1 48 ? 14.953 -3.219 7.508 1 98.62 48 TYR B N 1
ATOM 4041 C CA . TYR B 1 48 ? 13.648 -3.441 8.117 1 98.62 48 TYR B CA 1
ATOM 4042 C C . TYR B 1 48 ? 13.141 -4.848 7.82 1 98.62 48 TYR B C 1
ATOM 4044 O O . TYR B 1 48 ? 12.688 -5.555 8.727 1 98.62 48 TYR B O 1
ATOM 4052 N N . ILE B 1 49 ? 13.211 -5.309 6.602 1 98.62 49 ILE B N 1
ATOM 4053 C CA . ILE B 1 49 ? 12.734 -6.629 6.207 1 98.62 49 ILE B CA 1
ATOM 4054 C C . ILE B 1 49 ? 13.531 -7.707 6.938 1 98.62 49 ILE B C 1
ATOM 4056 O O . ILE B 1 49 ? 12.961 -8.664 7.465 1 98.62 49 ILE B O 1
ATOM 4060 N N . LEU B 1 50 ? 14.812 -7.516 6.973 1 98.81 50 LEU B N 1
ATOM 4061 C CA . LEU B 1 50 ? 15.68 -8.484 7.637 1 98.81 50 LEU B CA 1
ATOM 4062 C C . LEU B 1 50 ? 15.336 -8.602 9.117 1 98.81 50 LEU B C 1
ATOM 4064 O O . LEU B 1 50 ? 15.086 -9.695 9.617 1 98.81 50 LEU B O 1
ATOM 4068 N N . LYS B 1 51 ? 15.273 -7.465 9.789 1 98.38 51 LYS B N 1
ATOM 4069 C CA . LYS B 1 51 ? 15.047 -7.453 11.234 1 98.38 51 LYS B CA 1
ATOM 4070 C C . LYS B 1 51 ? 13.68 -8.023 11.578 1 98.38 51 LYS B C 1
ATOM 4072 O O . LYS B 1 51 ? 13.531 -8.734 12.578 1 98.38 51 LYS B O 1
ATOM 4077 N N . LYS B 1 52 ? 12.758 -7.734 10.82 1 97.56 52 LYS B N 1
ATOM 4078 C CA . LYS B 1 52 ? 11.391 -8.117 11.156 1 97.56 52 LYS B CA 1
ATOM 4079 C C . LYS B 1 52 ? 11.133 -9.586 10.852 1 97.56 52 LYS B C 1
ATOM 4081 O O . LYS B 1 52 ? 10.398 -10.266 11.578 1 97.56 52 LYS B O 1
ATOM 4086 N N . TYR B 1 53 ? 11.781 -10.125 9.797 1 98 53 TYR B N 1
ATOM 4087 C CA . TYR B 1 53 ? 11.281 -11.398 9.297 1 98 53 TYR B CA 1
ATOM 4088 C C . TYR B 1 53 ? 12.375 -12.453 9.289 1 98 53 TYR B C 1
ATOM 4090 O O . TYR B 1 53 ? 12.094 -13.656 9.281 1 98 53 TYR B O 1
ATOM 4098 N N . LEU B 1 54 ? 13.633 -12.055 9.234 1 98.56 54 LEU B N 1
ATOM 4099 C CA . LEU B 1 54 ? 14.641 -13.062 8.922 1 98.56 54 LEU B CA 1
ATOM 4100 C C . LEU B 1 54 ? 15.578 -13.273 10.102 1 98.56 54 LEU B C 1
ATOM 4102 O O . LEU B 1 54 ? 16.109 -14.375 10.289 1 98.56 54 LEU B O 1
ATOM 4106 N N . VAL B 1 55 ? 15.852 -12.227 10.883 1 98.62 55 VAL B N 1
ATOM 4107 C CA . VAL B 1 55 ? 16.859 -12.281 11.93 1 98.62 55 VAL B CA 1
ATOM 4108 C C . VAL B 1 55 ? 16.344 -13.125 13.102 1 98.62 55 VAL B C 1
ATOM 4110 O O . VAL B 1 55 ? 15.18 -12.984 13.508 1 98.62 55 VAL B O 1
ATOM 4113 N N . GLY B 1 56 ? 17.141 -14.016 13.594 1 98.5 56 GLY B N 1
ATOM 4114 C CA . GLY B 1 56 ? 16.812 -14.805 14.773 1 98.5 56 GLY B CA 1
ATOM 4115 C C . GLY B 1 56 ? 16.219 -16.156 14.438 1 98.5 56 GLY B C 1
ATOM 4116 O O . GLY B 1 56 ? 16.438 -16.688 13.344 1 98.5 56 GLY B O 1
ATOM 4117 N N . LYS B 1 57 ? 15.633 -16.781 15.414 1 98.44 57 LYS B N 1
ATOM 4118 C CA . LYS B 1 57 ? 14.953 -18.062 15.25 1 98.44 57 LYS B CA 1
ATOM 4119 C C . LYS B 1 57 ? 13.555 -17.875 14.664 1 98.44 57 LYS B C 1
ATOM 4121 O O . LYS B 1 57 ? 12.562 -17.922 15.398 1 98.44 57 LYS B O 1
ATOM 4126 N N . VAL B 1 58 ? 13.5 -17.812 13.398 1 98.44 58 VAL B N 1
ATOM 4127 C CA . VAL B 1 58 ? 12.234 -17.453 12.758 1 98.44 58 VAL B CA 1
ATOM 4128 C C . VAL B 1 58 ? 11.477 -18.719 12.359 1 98.44 58 VAL B C 1
ATOM 4130 O O . VAL B 1 58 ? 10.32 -18.641 11.938 1 98.44 58 VAL B O 1
ATOM 4133 N N . VAL B 1 59 ? 12.062 -19.875 12.422 1 98.75 59 VAL B N 1
ATOM 4134 C CA . VAL B 1 59 ? 11.414 -21.156 12.203 1 98.75 59 VAL B CA 1
ATOM 4135 C C . VAL B 1 59 ? 11.273 -21.906 13.531 1 98.75 59 VAL B C 1
ATOM 4137 O O . VAL B 1 59 ? 12.273 -22.219 14.188 1 98.75 59 VAL B O 1
ATOM 4140 N N . THR B 1 60 ? 10.109 -22.125 13.93 1 98.56 60 THR B N 1
ATOM 4141 C CA . THR B 1 60 ? 9.812 -22.875 15.148 1 98.56 60 THR B CA 1
ATOM 4142 C C . THR B 1 60 ? 8.82 -24 14.875 1 98.56 60 THR B C 1
ATOM 4144 O O . THR B 1 60 ? 8.203 -24.047 13.812 1 98.56 60 THR B O 1
ATOM 4147 N N . GLU B 1 61 ? 8.719 -24.906 15.844 1 98.31 61 GLU B N 1
ATOM 4148 C CA . GLU B 1 61 ? 7.785 -26.016 15.711 1 98.31 61 GLU B CA 1
ATOM 4149 C C . GLU B 1 61 ? 6.352 -25.516 15.547 1 98.31 61 GLU B C 1
ATOM 4151 O O . GLU B 1 61 ? 5.605 -26.031 14.711 1 98.31 61 GLU B O 1
ATOM 4156 N N . GLU B 1 62 ? 5.977 -24.516 16.328 1 98.19 62 GLU B N 1
ATOM 4157 C CA . GLU B 1 62 ? 4.629 -23.969 16.266 1 98.19 62 GLU B CA 1
ATOM 4158 C C . GLU B 1 62 ? 4.348 -23.359 14.891 1 98.19 62 GLU B C 1
ATOM 4160 O O . GLU B 1 62 ? 3.254 -23.516 14.344 1 98.19 62 GLU B O 1
ATOM 4165 N N . LYS B 1 63 ? 5.312 -22.672 14.367 1 98.44 63 LYS B N 1
ATOM 4166 C CA . LYS B 1 63 ? 5.141 -22.031 13.062 1 98.44 63 LYS B CA 1
ATOM 4167 C C . LYS B 1 63 ? 5.062 -23.062 11.945 1 98.44 63 LYS B C 1
ATOM 4169 O O . LYS B 1 63 ? 4.32 -22.875 10.977 1 98.44 63 LYS B O 1
ATOM 4174 N N . ILE B 1 64 ? 5.801 -24.094 12.016 1 98.69 64 ILE B N 1
ATOM 4175 C CA . ILE B 1 64 ? 5.75 -25.172 11.039 1 98.69 64 ILE B CA 1
ATOM 4176 C C . ILE B 1 64 ? 4.363 -25.812 11.055 1 98.69 64 ILE B C 1
ATOM 4178 O O . ILE B 1 64 ? 3.762 -26.031 10 1 98.69 64 ILE B O 1
ATOM 4182 N N . GLN B 1 65 ? 3.873 -26.109 12.219 1 98.25 65 GLN B N 1
ATOM 4183 C CA . GLN B 1 65 ? 2.566 -26.75 12.344 1 98.25 65 GLN B CA 1
ATOM 4184 C C . GLN B 1 65 ? 1.459 -25.844 11.797 1 98.25 65 GLN B C 1
ATOM 4186 O O . GLN B 1 65 ? 0.554 -26.312 11.109 1 98.25 65 GLN B O 1
ATOM 4191 N N . GLU B 1 66 ? 1.555 -24.609 12.156 1 97.94 66 GLU B N 1
ATOM 4192 C CA . GLU B 1 66 ? 0.575 -23.656 11.648 1 97.94 66 GLU B CA 1
ATOM 4193 C C . GLU B 1 66 ? 0.607 -23.594 10.117 1 97.94 66 GLU B C 1
ATOM 4195 O O . GLU B 1 66 ? -0.44 -23.594 9.469 1 97.94 66 GLU B O 1
ATOM 4200 N N . ALA B 1 67 ? 1.762 -23.516 9.602 1 98.25 67 ALA B N 1
ATOM 4201 C CA . ALA B 1 67 ? 1.913 -23.453 8.148 1 98.25 67 ALA B CA 1
ATOM 4202 C C . ALA B 1 67 ? 1.371 -24.703 7.477 1 98.25 67 ALA B C 1
ATOM 4204 O O . ALA B 1 67 ? 0.688 -24.625 6.453 1 98.25 67 ALA B O 1
ATOM 4205 N N . LYS B 1 68 ? 1.728 -25.828 8.023 1 98.19 68 LYS B N 1
ATOM 4206 C CA . LYS B 1 68 ? 1.246 -27.094 7.48 1 98.19 68 LYS B CA 1
ATOM 4207 C C . LYS B 1 68 ? -0.278 -27.109 7.406 1 98.19 68 LYS B C 1
ATOM 4209 O O . LYS B 1 68 ? -0.85 -27.5 6.387 1 98.19 68 LYS B O 1
ATOM 4214 N N . GLU B 1 69 ? -0.888 -26.688 8.461 1 97.75 69 GLU B N 1
ATOM 4215 C CA . GLU B 1 69 ? -2.346 -26.656 8.508 1 97.75 69 GLU B CA 1
ATOM 4216 C C . GLU B 1 69 ? -2.912 -25.734 7.43 1 97.75 69 GLU B C 1
ATOM 4218 O O . GLU B 1 69 ? -3.871 -26.094 6.738 1 97.75 69 GLU B O 1
ATOM 4223 N N . VAL B 1 70 ? -2.34 -24.578 7.277 1 97.88 70 VAL B N 1
ATOM 4224 C CA . VAL B 1 70 ? -2.811 -23.594 6.301 1 97.88 70 VAL B CA 1
ATOM 4225 C C . VAL B 1 70 ? -2.633 -24.141 4.887 1 97.88 70 VAL B C 1
ATOM 4227 O O . VAL B 1 70 ? -3.564 -24.109 4.082 1 97.88 70 VAL B O 1
ATOM 4230 N N . TYR B 1 71 ? -1.504 -24.719 4.574 1 98.25 71 TYR B N 1
ATOM 4231 C CA . TYR B 1 71 ? -1.206 -25.172 3.215 1 98.25 71 TYR B CA 1
ATOM 4232 C C . TYR B 1 71 ? -1.99 -26.422 2.865 1 98.25 71 TYR B C 1
ATOM 4234 O O . TYR B 1 71 ? -2.383 -26.625 1.713 1 98.25 71 TYR B O 1
ATOM 4242 N N . ASP B 1 72 ? -2.229 -27.281 3.863 1 97.94 72 ASP B N 1
ATOM 4243 C CA . ASP B 1 72 ? -3.07 -28.453 3.617 1 97.94 72 ASP B CA 1
ATOM 4244 C C . ASP B 1 72 ? -4.469 -28.031 3.162 1 97.94 72 ASP B C 1
ATOM 4246 O O . ASP B 1 72 ? -5.051 -28.656 2.277 1 97.94 72 ASP B O 1
ATOM 4250 N N . GLY B 1 73 ? -4.949 -27.016 3.795 1 97.56 73 GLY B N 1
ATOM 4251 C CA . GLY B 1 73 ? -6.258 -26.531 3.404 1 97.56 73 GLY B CA 1
ATOM 4252 C C . GLY B 1 73 ? -6.234 -25.734 2.113 1 97.56 73 GLY B C 1
ATOM 4253 O O . GLY B 1 73 ? -7.203 -25.734 1.353 1 97.56 73 GLY B O 1
ATOM 4254 N N . HIS B 1 74 ? -5.191 -25.047 1.771 1 98.25 74 HIS B N 1
ATOM 4255 C CA . HIS B 1 74 ? -5.059 -24.078 0.696 1 98.25 74 HIS B CA 1
ATOM 4256 C C . HIS B 1 74 ? -4.633 -24.75 -0.606 1 98.25 74 HIS B C 1
ATOM 4258 O O . HIS B 1 74 ? -5.168 -24.438 -1.673 1 98.25 74 HIS B O 1
ATOM 4264 N N . LEU B 1 75 ? -3.662 -25.703 -0.554 1 96.88 75 LEU B N 1
ATOM 4265 C CA . LEU B 1 75 ? -3.049 -26.344 -1.715 1 96.88 75 LEU B CA 1
ATOM 4266 C C . LEU B 1 75 ? -3.428 -27.812 -1.789 1 96.88 75 LEU B C 1
ATOM 4268 O O . LEU B 1 75 ? -3.453 -28.406 -2.875 1 96.88 75 LEU B O 1
ATOM 4272 N N . GLY B 1 76 ? -3.689 -28.391 -0.657 1 95.06 76 GLY B N 1
ATOM 4273 C CA . GLY B 1 76 ? -3.842 -29.844 -0.531 1 95.06 76 GLY B CA 1
ATOM 4274 C C . GLY B 1 76 ? -2.762 -30.484 0.319 1 95.06 76 GLY B C 1
ATOM 4275 O O . GLY B 1 76 ? -1.688 -29.906 0.508 1 95.06 76 GLY B O 1
ATOM 4276 N N . SER B 1 77 ? -2.996 -31.656 0.726 1 93.88 77 SER B N 1
ATOM 4277 C CA . SER B 1 77 ? -2.102 -32.344 1.655 1 93.88 77 SER B CA 1
ATOM 4278 C C . SER B 1 77 ? -0.841 -32.844 0.952 1 93.88 77 SER B C 1
ATOM 4280 O O . SER B 1 77 ? -0.887 -33.219 -0.219 1 93.88 77 SER B O 1
ATOM 4282 N N . GLY B 1 78 ? 0.257 -32.781 1.644 1 93.31 78 GLY B N 1
ATOM 4283 C CA . GLY B 1 78 ? 1.483 -33.406 1.19 1 93.31 78 GLY B CA 1
ATOM 4284 C C . GLY B 1 78 ? 2.35 -32.5 0.342 1 93.31 78 GLY B C 1
ATOM 4285 O O . GLY B 1 78 ? 3.424 -32.906 -0.111 1 93.31 78 GLY B O 1
ATOM 4286 N N . LEU B 1 79 ? 1.934 -31.281 0.126 1 95.94 79 LEU B N 1
ATOM 4287 C CA . LEU B 1 79 ? 2.666 -30.391 -0.772 1 95.94 79 LEU B CA 1
ATOM 4288 C C . LEU B 1 79 ? 3.605 -29.484 0.009 1 95.94 79 LEU B C 1
ATOM 4290 O O . LEU B 1 79 ? 4.609 -29 -0.529 1 95.94 79 LEU B O 1
ATOM 4294 N N . PHE B 1 80 ? 3.295 -29.234 1.29 1 97.88 80 PHE B N 1
ATOM 4295 C CA . PHE B 1 80 ? 4.113 -28.406 2.16 1 97.88 80 PHE B CA 1
ATOM 4296 C C . PHE B 1 80 ? 5.453 -29.062 2.449 1 97.88 80 PHE B C 1
ATOM 4298 O O . PHE B 1 80 ? 5.504 -30.25 2.795 1 97.88 80 PHE B O 1
ATOM 4305 N N . ASN B 1 81 ? 6.539 -28.344 2.236 1 98.06 81 ASN B N 1
ATOM 4306 C CA . ASN B 1 81 ? 7.887 -28.859 2.469 1 98.06 81 ASN B CA 1
ATOM 4307 C C . ASN B 1 81 ? 8.195 -28.969 3.959 1 98.06 81 ASN B C 1
ATOM 4309 O O . ASN B 1 81 ? 9.18 -28.406 4.434 1 98.06 81 ASN B O 1
ATOM 4313 N N . GLU B 1 82 ? 7.461 -29.766 4.652 1 98.31 82 GLU B N 1
ATOM 4314 C CA . GLU B 1 82 ? 7.621 -29.906 6.094 1 98.31 82 GLU B CA 1
ATOM 4315 C C . GLU B 1 82 ? 9.023 -30.406 6.449 1 98.31 82 GLU B C 1
ATOM 4317 O O . GLU B 1 82 ? 9.633 -29.922 7.398 1 98.31 82 GLU B O 1
ATOM 4322 N N . GLU B 1 83 ? 9.523 -31.375 5.703 1 98.19 83 GLU B N 1
ATOM 4323 C CA . GLU B 1 83 ? 10.844 -31.922 5.965 1 98.19 83 GLU B CA 1
ATOM 4324 C C . GLU B 1 83 ? 11.922 -30.859 5.867 1 98.19 83 GLU B C 1
ATOM 4326 O O . GLU B 1 83 ? 12.828 -30.797 6.699 1 98.19 83 GLU B O 1
ATOM 4331 N N . GLY B 1 84 ? 11.812 -30.031 4.82 1 98.56 84 GLY B N 1
ATOM 4332 C CA . GLY B 1 84 ? 12.781 -28.953 4.664 1 98.56 84 GLY B CA 1
ATOM 4333 C C . GLY B 1 84 ? 12.781 -27.969 5.828 1 98.56 84 GLY B C 1
ATOM 4334 O O . GLY B 1 84 ? 13.844 -27.562 6.301 1 98.56 84 GLY B O 1
ATOM 4335 N N . TRP B 1 85 ? 11.672 -27.641 6.328 1 98.81 85 TRP B N 1
ATOM 4336 C CA . TRP B 1 85 ? 11.562 -26.672 7.422 1 98.81 85 TRP B CA 1
ATOM 4337 C C . TRP B 1 85 ? 12.016 -27.297 8.742 1 98.81 85 TRP B C 1
ATOM 4339 O O . TRP B 1 85 ? 12.656 -26.641 9.562 1 98.81 85 TRP B O 1
ATOM 4349 N N . ARG B 1 86 ? 11.672 -28.578 8.938 1 98.69 86 ARG B N 1
ATOM 4350 C CA . ARG B 1 86 ? 12.141 -29.266 10.133 1 98.69 86 ARG B CA 1
ATOM 4351 C C . ARG B 1 86 ? 13.664 -29.406 10.125 1 98.69 86 ARG B C 1
ATOM 4353 O O . ARG B 1 86 ? 14.305 -29.375 11.18 1 98.69 86 ARG B O 1
ATOM 4360 N N . TYR B 1 87 ? 14.211 -29.625 8.938 1 98.88 87 TYR B N 1
ATOM 4361 C CA . TYR B 1 87 ? 15.656 -29.656 8.805 1 98.88 87 TYR B CA 1
ATOM 4362 C C . TYR B 1 87 ? 16.266 -28.328 9.273 1 98.88 87 TYR B C 1
ATOM 4364 O O . TYR B 1 87 ? 17.25 -28.328 10.023 1 98.88 87 TYR B O 1
ATOM 4372 N N . ILE B 1 88 ? 15.734 -27.188 8.875 1 98.88 88 ILE B N 1
ATOM 4373 C CA . ILE B 1 88 ? 16.234 -25.875 9.266 1 98.88 88 ILE B CA 1
ATOM 4374 C C . ILE B 1 88 ? 16.125 -25.719 10.781 1 98.88 88 ILE B C 1
ATOM 4376 O O . ILE B 1 88 ? 17.031 -25.203 11.422 1 98.88 88 ILE B O 1
ATOM 4380 N N . LEU B 1 89 ? 14.969 -26.141 11.367 1 98.81 89 LEU B N 1
ATOM 4381 C CA . LEU B 1 89 ? 14.789 -26.078 12.812 1 98.81 89 LEU B CA 1
ATOM 4382 C C . LEU B 1 89 ? 15.852 -26.906 13.531 1 98.81 89 LEU B C 1
ATOM 4384 O O . LEU B 1 89 ? 16.469 -26.422 14.484 1 98.81 89 LEU B O 1
ATOM 4388 N N . ALA B 1 90 ? 16.141 -28.078 13.031 1 98.75 90 ALA B N 1
ATOM 4389 C CA . ALA B 1 90 ? 17.031 -29.031 13.703 1 98.75 90 ALA B CA 1
ATOM 4390 C C . ALA B 1 90 ? 18.5 -28.656 13.477 1 98.75 90 ALA B C 1
ATOM 4392 O O . ALA B 1 90 ? 19.297 -28.625 14.414 1 98.75 90 ALA B O 1
ATOM 4393 N N . GLN B 1 91 ? 18.859 -28.359 12.242 1 98.75 91 GLN B N 1
ATOM 4394 C CA . GLN B 1 91 ? 20.266 -28.219 11.859 1 98.75 91 GLN B CA 1
ATOM 4395 C C . GLN B 1 91 ? 20.75 -26.781 12.07 1 98.75 91 GLN B C 1
ATOM 4397 O O . GLN B 1 91 ? 21.938 -26.562 12.305 1 98.75 91 GLN B O 1
ATOM 4402 N N . HIS B 1 92 ? 19.828 -25.875 11.961 1 98.81 92 HIS B N 1
ATOM 4403 C CA . HIS B 1 92 ? 20.234 -24.469 12.031 1 98.81 92 HIS B CA 1
ATOM 4404 C C . HIS B 1 92 ? 19.547 -23.75 13.195 1 98.81 92 HIS B C 1
ATOM 4406 O O . HIS B 1 92 ? 19.562 -22.531 13.273 1 98.81 92 HIS B O 1
ATOM 4412 N N . ASN B 1 93 ? 18.891 -24.5 14.039 1 98.69 93 ASN B N 1
ATOM 4413 C CA . ASN B 1 93 ? 18.188 -23.953 15.203 1 98.69 93 ASN B CA 1
ATOM 4414 C C . ASN B 1 93 ? 17.172 -22.891 14.797 1 98.69 93 ASN B C 1
ATOM 4416 O O . ASN B 1 93 ? 17.047 -21.859 15.461 1 98.69 93 ASN B O 1
ATOM 4420 N N . GLY B 1 94 ? 16.562 -23.094 13.719 1 98.81 94 GLY B N 1
ATOM 4421 C CA . GLY B 1 94 ? 15.492 -22.219 13.258 1 98.81 94 GLY B CA 1
ATOM 4422 C C . GLY B 1 94 ? 15.992 -20.953 12.602 1 98.81 94 GLY B C 1
ATOM 4423 O O . GLY B 1 94 ? 15.203 -20.078 12.234 1 98.81 94 GLY B O 1
ATOM 4424 N N . HIS B 1 95 ? 17.344 -20.797 12.5 1 98.88 95 HIS B N 1
ATOM 4425 C CA . HIS B 1 95 ? 17.922 -19.672 11.766 1 98.88 95 HIS B CA 1
ATOM 4426 C C . HIS B 1 95 ? 18.016 -19.984 10.281 1 98.88 95 HIS B C 1
ATOM 4428 O O . HIS B 1 95 ? 18.328 -21.125 9.898 1 98.88 95 HIS B O 1
ATOM 4434 N N . LEU B 1 96 ? 17.734 -19.062 9.469 1 98.88 96 LEU B N 1
ATOM 4435 C CA . LEU B 1 96 ? 17.703 -19.312 8.031 1 98.88 96 LEU B CA 1
ATOM 4436 C C . LEU B 1 96 ? 19.125 -19.406 7.469 1 98.88 96 LEU B C 1
ATOM 4438 O O . LEU B 1 96 ? 19.922 -18.484 7.617 1 98.88 96 LEU B O 1
ATOM 4442 N N . PRO B 1 97 ? 19.453 -20.438 6.809 1 98.94 97 PRO B N 1
ATOM 4443 C CA . PRO B 1 97 ? 20.766 -20.578 6.184 1 98.94 97 PRO B CA 1
ATOM 4444 C C . PRO B 1 97 ? 20.875 -19.828 4.859 1 98.94 97 PRO B C 1
ATOM 4446 O O . PRO B 1 97 ? 20.938 -20.453 3.795 1 98.94 97 PRO B O 1
ATOM 4449 N N . LEU B 1 98 ? 20.953 -18.531 4.93 1 98.88 98 LEU B N 1
ATOM 4450 C CA . LEU B 1 98 ? 21.047 -17.609 3.805 1 98.88 98 LEU B CA 1
ATOM 4451 C C . LEU B 1 98 ? 22.172 -16.609 4.02 1 98.88 98 LEU B C 1
ATOM 4453 O O . LEU B 1 98 ? 22.578 -16.344 5.156 1 98.88 98 LEU B O 1
ATOM 4457 N N . LYS B 1 99 ? 22.688 -16.156 2.949 1 98.88 99 LYS B N 1
ATOM 4458 C CA . LYS B 1 99 ? 23.594 -15.016 2.902 1 98.88 99 LYS B CA 1
ATOM 4459 C C . LYS B 1 99 ? 23.062 -13.922 1.979 1 98.88 99 LYS B C 1
ATOM 4461 O O . LYS B 1 99 ? 22.641 -14.203 0.854 1 98.88 99 LYS B O 1
ATOM 4466 N N . ILE B 1 100 ? 22.969 -12.734 2.502 1 98.94 100 ILE B N 1
ATOM 4467 C CA . ILE B 1 100 ? 22.516 -11.578 1.734 1 98.94 100 ILE B CA 1
ATOM 4468 C C . ILE B 1 100 ? 23.594 -10.5 1.726 1 98.94 100 ILE B C 1
ATOM 4470 O O . ILE B 1 100 ? 24.109 -10.125 2.779 1 98.94 100 ILE B O 1
ATOM 4474 N N . LYS B 1 101 ? 24.016 -10.094 0.574 1 98.81 101 LYS B N 1
ATOM 4475 C CA . LYS B 1 101 ? 24.875 -8.93 0.378 1 98.81 101 LYS B CA 1
ATOM 4476 C C . LYS B 1 101 ? 24.094 -7.766 -0.23 1 98.81 101 LYS B C 1
ATOM 4478 O O . LYS B 1 101 ? 23.172 -7.977 -1.016 1 98.81 101 LYS B O 1
ATOM 4483 N N . ALA B 1 102 ? 24.391 -6.574 0.155 1 98.94 102 ALA B N 1
ATOM 4484 C CA . ALA B 1 102 ? 23.688 -5.402 -0.353 1 98.94 102 ALA B CA 1
ATOM 4485 C C . ALA B 1 102 ? 24.578 -4.172 -0.353 1 98.94 102 ALA B C 1
ATOM 4487 O O . ALA B 1 102 ? 25.578 -4.129 0.364 1 98.94 102 ALA B O 1
ATOM 4488 N N . VAL B 1 103 ? 24.266 -3.258 -1.201 1 98.81 103 VAL B N 1
ATOM 4489 C CA . VAL B 1 103 ? 24.875 -1.939 -1.052 1 98.81 103 VAL B CA 1
ATOM 4490 C C . VAL B 1 103 ? 24.406 -1.298 0.251 1 98.81 103 VAL B C 1
ATOM 4492 O O . VAL B 1 103 ? 23.328 -1.631 0.762 1 98.81 103 VAL B O 1
ATOM 4495 N N . PRO B 1 104 ? 25.172 -0.398 0.818 1 98.5 104 PRO B N 1
ATOM 4496 C CA . PRO B 1 104 ? 24.734 0.281 2.035 1 98.5 104 PRO B CA 1
ATOM 4497 C C . PRO B 1 104 ? 23.422 1.056 1.835 1 98.5 104 PRO B C 1
ATOM 4499 O O . PRO B 1 104 ? 23.234 1.67 0.784 1 98.5 104 PRO B O 1
ATOM 4502 N N . GLU B 1 105 ? 22.531 0.986 2.812 1 98.69 105 GLU B N 1
ATOM 4503 C CA . GLU B 1 105 ? 21.344 1.819 2.73 1 98.69 105 GLU B CA 1
ATOM 4504 C C . GLU B 1 105 ? 21.703 3.301 2.711 1 98.69 105 GLU B C 1
ATOM 4506 O O . GLU B 1 105 ? 22.625 3.729 3.404 1 98.69 105 GLU B O 1
ATOM 4511 N N . GLY B 1 106 ? 21.031 4.059 1.929 1 98.62 106 GLY B N 1
ATOM 4512 C CA . GLY B 1 106 ? 21.312 5.465 1.7 1 98.62 106 GLY B CA 1
ATOM 4513 C C . GLY B 1 106 ? 22.109 5.719 0.431 1 98.62 106 GLY B C 1
ATOM 4514 O O . GLY B 1 106 ? 22.156 6.844 -0.065 1 98.62 106 GLY B O 1
ATOM 4515 N N . MET B 1 107 ? 22.734 4.652 -0.106 1 98.44 107 MET B N 1
ATOM 4516 C CA . MET B 1 107 ? 23.578 4.793 -1.296 1 98.44 107 MET B CA 1
ATOM 4517 C C . MET B 1 107 ? 22.719 5.082 -2.527 1 98.44 107 MET B C 1
ATOM 4519 O O . MET B 1 107 ? 21.641 4.52 -2.684 1 98.44 107 MET B O 1
ATOM 4523 N N . ILE B 1 108 ? 23.188 5.957 -3.381 1 98.19 108 ILE B N 1
ATOM 4524 C CA . ILE B 1 108 ? 22.578 6.266 -4.668 1 98.19 108 ILE B CA 1
ATOM 4525 C C . ILE B 1 108 ? 23.219 5.41 -5.762 1 98.19 108 ILE B C 1
ATOM 4527 O O . ILE B 1 108 ? 24.422 5.488 -5.992 1 98.19 108 ILE B O 1
ATOM 4531 N N . VAL B 1 109 ? 22.406 4.562 -6.414 1 98.44 109 VAL B N 1
ATOM 4532 C CA . VAL B 1 109 ? 22.906 3.645 -7.438 1 98.44 109 VAL B CA 1
ATOM 4533 C C . VAL B 1 109 ? 22.109 3.822 -8.727 1 98.44 109 VAL B C 1
ATOM 4535 O O . VAL B 1 109 ? 20.875 3.783 -8.703 1 98.44 109 VAL B O 1
ATOM 4538 N N . PRO B 1 110 ? 22.797 4.047 -9.891 1 98.31 110 PRO B N 1
ATOM 4539 C CA . PRO B 1 110 ? 22.047 4.105 -11.148 1 98.31 110 PRO B CA 1
ATOM 4540 C C . PRO B 1 110 ? 21.219 2.846 -11.406 1 98.31 110 PRO B C 1
ATOM 4542 O O . PRO B 1 110 ? 21.609 1.753 -10.992 1 98.31 110 PRO B O 1
ATOM 4545 N N . VAL B 1 111 ? 20.109 2.996 -12.055 1 97.69 111 VAL B N 1
ATOM 4546 C CA . VAL B 1 111 ? 19.266 1.859 -12.375 1 97.69 111 VAL B CA 1
ATOM 4547 C C . VAL B 1 111 ? 20.047 0.823 -13.172 1 97.69 111 VAL B C 1
ATOM 4549 O O . VAL B 1 111 ? 21.141 1.115 -13.68 1 97.69 111 VAL B O 1
ATOM 4552 N N . LYS B 1 112 ? 19.594 -0.398 -13.242 1 96.75 112 LYS B N 1
ATOM 4553 C CA . LYS B 1 112 ? 20.172 -1.524 -13.969 1 96.75 112 LYS B CA 1
ATOM 4554 C C . LYS B 1 112 ? 21.438 -2.029 -13.289 1 96.75 112 LYS B C 1
ATOM 4556 O O . LYS B 1 112 ? 22.297 -2.654 -13.93 1 96.75 112 LYS B O 1
ATOM 4561 N N . ASN B 1 113 ? 21.641 -1.628 -12.047 1 98.5 113 ASN B N 1
ATOM 4562 C CA . ASN B 1 113 ? 22.703 -2.213 -11.25 1 98.5 113 ASN B CA 1
ATOM 4563 C C . ASN B 1 113 ? 22.141 -3.014 -10.07 1 98.5 113 ASN B C 1
ATOM 4565 O O . ASN B 1 113 ? 21.125 -2.643 -9.492 1 98.5 113 ASN B O 1
ATOM 4569 N N . VAL B 1 114 ? 22.875 -4.074 -9.758 1 98.62 114 VAL B N 1
ATOM 4570 C CA . VAL B 1 114 ? 22.453 -4.949 -8.664 1 98.62 114 VAL B CA 1
ATOM 4571 C C . VAL B 1 114 ? 22.484 -4.18 -7.348 1 98.62 114 VAL B C 1
ATOM 4573 O O . VAL B 1 114 ? 23.406 -3.385 -7.105 1 98.62 114 VAL B O 1
ATOM 4576 N N . LEU B 1 115 ? 21.453 -4.379 -6.492 1 98.88 115 LEU B N 1
ATOM 4577 C CA . LEU B 1 115 ? 21.359 -3.693 -5.211 1 98.88 115 LEU B CA 1
ATOM 4578 C C . LEU B 1 115 ? 21.594 -4.664 -4.055 1 98.88 115 LEU B C 1
ATOM 4580 O O . LEU B 1 115 ? 22.141 -4.281 -3.023 1 98.88 115 LEU B O 1
ATOM 4584 N N . PHE B 1 116 ? 21.078 -5.875 -4.168 1 98.94 116 PHE B N 1
ATOM 4585 C CA . PHE B 1 116 ? 21.422 -6.91 -3.201 1 98.94 116 PHE B CA 1
ATOM 4586 C C . PHE B 1 116 ? 21.297 -8.297 -3.826 1 98.94 116 PHE B C 1
ATOM 4588 O O . PHE B 1 116 ? 20.703 -8.453 -4.891 1 98.94 116 PHE B O 1
ATOM 4595 N N . THR B 1 117 ? 21.938 -9.281 -3.254 1 98.81 117 THR B N 1
ATOM 4596 C CA . THR B 1 117 ? 21.922 -10.68 -3.688 1 98.81 117 THR B CA 1
ATOM 4597 C C . THR B 1 117 ? 21.547 -11.594 -2.529 1 98.81 117 THR B C 1
ATOM 4599 O O . THR B 1 117 ? 21.719 -11.234 -1.363 1 98.81 117 THR B O 1
ATOM 4602 N N . VAL B 1 118 ? 20.969 -12.695 -2.826 1 98.88 118 VAL B N 1
ATOM 4603 C CA . VAL B 1 118 ? 20.578 -13.711 -1.858 1 98.88 118 VAL B CA 1
ATOM 4604 C C . VAL B 1 118 ? 21.078 -15.078 -2.314 1 98.88 118 VAL B C 1
ATOM 4606 O O . VAL B 1 118 ? 20.969 -15.422 -3.494 1 98.88 118 VAL B O 1
ATOM 4609 N N . GLU B 1 119 ? 21.641 -15.844 -1.431 1 98.81 119 GLU B N 1
ATOM 4610 C CA . GLU B 1 119 ? 22.047 -17.219 -1.709 1 98.81 119 GLU B CA 1
ATOM 4611 C C . GLU B 1 119 ? 21.938 -18.094 -0.463 1 98.81 119 GLU B C 1
ATOM 4613 O O . GLU B 1 119 ? 22 -17.594 0.661 1 98.81 119 GLU B O 1
ATOM 4618 N N . ASN B 1 120 ? 21.719 -19.391 -0.667 1 98.88 120 ASN B N 1
ATOM 4619 C CA . ASN B 1 120 ? 21.688 -20.312 0.458 1 98.88 120 ASN B CA 1
ATOM 4620 C C . ASN B 1 120 ? 23.094 -20.703 0.909 1 98.88 120 ASN B C 1
ATOM 4622 O O . ASN B 1 120 ? 24.016 -20.797 0.089 1 98.88 120 ASN B O 1
ATOM 4626 N N . THR B 1 121 ? 23.234 -20.938 2.172 1 98.88 121 THR B N 1
ATOM 4627 C CA . THR B 1 121 ? 24.531 -21.312 2.73 1 98.88 121 THR B CA 1
ATOM 4628 C C . THR B 1 121 ? 24.562 -22.812 3.059 1 98.88 121 THR B C 1
ATOM 4630 O O . THR B 1 121 ? 25.625 -23.359 3.393 1 98.88 121 THR B O 1
ATOM 4633 N N . ASP B 1 122 ? 23.5 -23.469 3.043 1 98.88 122 ASP B N 1
ATOM 4634 C CA . ASP B 1 122 ? 23.375 -24.906 3.199 1 98.88 122 ASP B CA 1
ATOM 4635 C C . ASP B 1 122 ? 22.812 -25.562 1.932 1 98.88 122 ASP B C 1
ATOM 4637 O O . ASP B 1 122 ? 21.703 -25.234 1.503 1 98.88 122 ASP B O 1
ATOM 4641 N N . PRO B 1 123 ? 23.531 -26.484 1.321 1 98.5 123 PRO B N 1
ATOM 4642 C CA . PRO B 1 123 ? 23.125 -27.094 0.05 1 98.5 123 PRO B CA 1
ATOM 4643 C C . PRO B 1 123 ? 21.75 -27.719 0.112 1 98.5 123 PRO B C 1
ATOM 4645 O O . PRO B 1 123 ? 21.047 -27.812 -0.905 1 98.5 123 PRO B O 1
ATOM 4648 N N . LYS B 1 124 ? 21.281 -28.125 1.258 1 98.31 124 LYS B N 1
ATOM 4649 C CA . LYS B 1 124 ? 19.984 -28.766 1.388 1 98.31 124 LYS B CA 1
ATOM 4650 C C . LYS B 1 124 ? 18.859 -27.734 1.396 1 98.31 124 LYS B C 1
ATOM 4652 O O . LYS B 1 124 ? 17.688 -28.078 1.264 1 98.31 124 LYS B O 1
ATOM 4657 N N . CYS B 1 125 ? 19.234 -26.469 1.506 1 98.75 125 CYS B N 1
ATOM 4658 C CA . CYS B 1 125 ? 18.234 -25.391 1.624 1 98.75 125 CYS B CA 1
ATOM 4659 C C . CYS B 1 125 ? 18.266 -24.5 0.397 1 98.75 125 CYS B C 1
ATOM 4661 O O . CYS B 1 125 ? 17.984 -23.297 0.499 1 98.75 125 CYS B O 1
ATOM 4663 N N . PHE B 1 126 ? 18.594 -25.062 -0.778 1 98.62 126 PHE B N 1
ATOM 4664 C CA . PHE B 1 126 ? 18.719 -24.312 -2.021 1 98.62 126 PHE B CA 1
ATOM 4665 C C . PHE B 1 126 ? 17.406 -23.625 -2.367 1 98.62 126 PHE B C 1
ATOM 4667 O O . PHE B 1 126 ? 17.406 -22.531 -2.947 1 98.62 126 PHE B O 1
ATOM 4674 N N . TRP B 1 127 ? 16.25 -24.141 -1.974 1 98.19 127 TRP B N 1
ATOM 4675 C CA . TRP B 1 127 ? 14.906 -23.672 -2.32 1 98.19 127 TRP B CA 1
ATOM 4676 C C . TRP B 1 127 ? 14.555 -22.422 -1.536 1 98.19 127 TRP B C 1
ATOM 4678 O O . TRP B 1 127 ? 13.617 -21.688 -1.899 1 98.19 127 TRP B O 1
ATOM 4688 N N . LEU B 1 128 ? 15.289 -22.078 -0.49 1 98.38 128 LEU B N 1
ATOM 4689 C CA . LEU B 1 128 ? 14.984 -20.984 0.418 1 98.38 128 LEU B CA 1
ATOM 4690 C C . LEU B 1 128 ? 15.18 -19.641 -0.273 1 98.38 128 LEU B C 1
ATOM 4692 O O . LEU B 1 128 ? 14.461 -18.672 0.008 1 98.38 128 LEU B O 1
ATOM 4696 N N . THR B 1 129 ? 16.188 -19.547 -1.125 1 97.88 129 THR B N 1
ATOM 4697 C CA . THR B 1 129 ? 16.547 -18.297 -1.797 1 97.88 129 THR B CA 1
ATOM 4698 C C . THR B 1 129 ? 15.352 -17.719 -2.553 1 97.88 129 THR B C 1
ATOM 4700 O O . THR B 1 129 ? 15.062 -16.531 -2.459 1 97.88 129 THR B O 1
ATOM 4703 N N . ASN B 1 130 ? 14.633 -18.594 -3.27 1 96.12 130 ASN B N 1
ATOM 4704 C CA . ASN B 1 130 ? 13.477 -18.125 -4.02 1 96.12 130 ASN B CA 1
ATOM 4705 C C . ASN B 1 130 ? 12.227 -18.062 -3.141 1 96.12 130 ASN B C 1
ATOM 4707 O O . ASN B 1 130 ? 11.281 -17.328 -3.457 1 96.12 130 ASN B O 1
ATOM 4711 N N . PHE B 1 131 ? 12.227 -18.859 -2.041 1 97.94 131 PHE B N 1
ATOM 4712 C CA . PHE B 1 131 ? 11.102 -18.828 -1.117 1 97.94 131 PHE B CA 1
ATOM 4713 C C . PHE B 1 131 ? 10.93 -17.438 -0.517 1 97.94 131 PHE B C 1
ATOM 4715 O O . PHE B 1 131 ? 9.812 -16.938 -0.398 1 97.94 131 PHE B O 1
ATOM 4722 N N . ILE B 1 132 ? 12.016 -16.75 -0.189 1 98.19 132 ILE B N 1
ATOM 4723 C CA . ILE B 1 132 ? 11.914 -15.477 0.532 1 98.19 132 ILE B CA 1
ATOM 4724 C C . ILE B 1 132 ? 11.742 -14.328 -0.461 1 98.19 132 ILE B C 1
ATOM 4726 O O . ILE B 1 132 ? 11.625 -13.172 -0.062 1 98.19 132 ILE B O 1
ATOM 4730 N N . GLU B 1 133 ? 11.719 -14.625 -1.763 1 98.12 133 GLU B N 1
ATOM 4731 C CA . GLU B 1 133 ? 11.586 -13.617 -2.811 1 98.12 133 GLU B CA 1
ATOM 4732 C C . GLU B 1 133 ? 10.375 -12.719 -2.561 1 98.12 133 GLU B C 1
ATOM 4734 O O . GLU B 1 133 ? 10.453 -11.5 -2.734 1 98.12 133 GLU B O 1
ATOM 4739 N N . THR B 1 134 ? 9.266 -13.344 -2.176 1 97.88 134 THR B N 1
ATOM 4740 C CA . THR B 1 134 ? 8.031 -12.594 -1.975 1 97.88 134 THR B CA 1
ATOM 4741 C C . THR B 1 134 ? 8.258 -11.43 -1.013 1 97.88 134 THR B C 1
ATOM 4743 O O . THR B 1 134 ? 7.863 -10.297 -1.298 1 97.88 134 THR B O 1
ATOM 4746 N N . LEU B 1 135 ? 8.914 -11.68 0.082 1 98 135 LEU B N 1
ATOM 4747 C CA . LEU B 1 135 ? 9.203 -10.664 1.089 1 98 135 LEU B CA 1
ATOM 4748 C C . LEU B 1 135 ? 10.258 -9.68 0.583 1 98 135 LEU B C 1
ATOM 4750 O O . LEU B 1 135 ? 10.109 -8.469 0.749 1 98 135 LEU B O 1
ATOM 4754 N N . MET B 1 136 ? 11.281 -10.211 -0.056 1 98.38 136 MET B N 1
ATOM 4755 C CA . MET B 1 136 ? 12.43 -9.398 -0.449 1 98.38 136 MET B CA 1
ATOM 4756 C C . MET B 1 136 ? 12.031 -8.375 -1.503 1 98.38 136 MET B C 1
ATOM 4758 O O . MET B 1 136 ? 12.547 -7.25 -1.508 1 98.38 136 MET B O 1
ATOM 4762 N N . VAL B 1 137 ? 11.133 -8.758 -2.367 1 98.06 137 VAL B N 1
ATOM 4763 C CA . VAL B 1 137 ? 10.742 -7.875 -3.459 1 98.06 137 VAL B CA 1
ATOM 4764 C C . VAL B 1 137 ? 9.969 -6.68 -2.902 1 98.06 137 VAL B C 1
ATOM 4766 O O . VAL B 1 137 ? 9.891 -5.633 -3.547 1 98.06 137 VAL B O 1
ATOM 4769 N N . GLN B 1 138 ? 9.43 -6.77 -1.714 1 97.94 138 GLN B N 1
ATOM 4770 C CA . GLN B 1 138 ? 8.688 -5.656 -1.132 1 97.94 138 GLN B CA 1
ATOM 4771 C C . GLN B 1 138 ? 9.609 -4.484 -0.815 1 97.94 138 GLN B C 1
ATOM 4773 O O . GLN B 1 138 ? 9.148 -3.373 -0.547 1 97.94 138 GLN B O 1
ATOM 4778 N N . ALA B 1 139 ? 10.922 -4.684 -0.965 1 98.62 139 ALA B N 1
ATOM 4779 C CA . ALA B 1 139 ? 11.867 -3.58 -0.832 1 98.62 139 ALA B CA 1
ATOM 4780 C C . ALA B 1 139 ? 11.633 -2.523 -1.907 1 98.62 139 ALA B C 1
ATOM 4782 O O . ALA B 1 139 ? 12.086 -1.383 -1.775 1 98.62 139 ALA B O 1
ATOM 4783 N N . TRP B 1 140 ? 10.898 -2.91 -2.951 1 98.62 140 TRP B N 1
ATOM 4784 C CA . TRP B 1 140 ? 10.625 -1.953 -4.016 1 98.62 140 TRP B CA 1
ATOM 4785 C C . TRP B 1 140 ? 9.961 -0.699 -3.465 1 98.62 140 TRP B C 1
ATOM 4787 O O . TRP B 1 140 ? 10.219 0.41 -3.939 1 98.62 140 TRP B O 1
ATOM 4797 N N . TYR B 1 141 ? 9.109 -0.829 -2.49 1 98.81 141 TYR B N 1
ATOM 4798 C CA . TYR B 1 141 ? 8.266 0.269 -2.029 1 98.81 141 TYR B CA 1
ATOM 4799 C C . TYR B 1 141 ? 9.094 1.333 -1.318 1 98.81 141 TYR B C 1
ATOM 4801 O O . TYR B 1 141 ? 9.109 2.496 -1.729 1 98.81 141 TYR B O 1
ATOM 4809 N N . PRO B 1 142 ? 9.82 0.985 -0.18 1 98.88 142 PRO B N 1
ATOM 4810 C CA . PRO B 1 142 ? 10.641 2.029 0.437 1 98.88 142 PRO B CA 1
ATOM 4811 C C . PRO B 1 142 ? 11.688 2.596 -0.519 1 98.88 142 PRO B C 1
ATOM 4813 O O . PRO B 1 142 ? 12.008 3.785 -0.455 1 98.88 142 PRO B O 1
ATOM 4816 N N . ILE B 1 143 ? 12.242 1.784 -1.432 1 98.81 143 ILE B N 1
ATOM 4817 C CA . ILE B 1 143 ? 13.211 2.244 -2.414 1 98.81 143 ILE B CA 1
ATOM 4818 C C . ILE B 1 143 ? 12.578 3.301 -3.314 1 98.81 143 ILE B C 1
ATOM 4820 O O . ILE B 1 143 ? 13.172 4.359 -3.551 1 98.81 143 ILE B O 1
ATOM 4824 N N . THR B 1 144 ? 11.359 2.994 -3.758 1 98.62 144 THR B N 1
ATOM 4825 C CA . THR B 1 144 ? 10.688 3.887 -4.691 1 98.62 144 THR B CA 1
ATOM 4826 C C . THR B 1 144 ? 10.312 5.203 -4.012 1 98.62 144 THR B C 1
ATOM 4828 O O . THR B 1 144 ? 10.516 6.277 -4.578 1 98.62 144 THR B O 1
ATOM 4831 N N . VAL B 1 145 ? 9.758 5.137 -2.811 1 98.75 145 VAL B N 1
ATOM 4832 C CA . VAL B 1 145 ? 9.383 6.348 -2.084 1 98.75 145 VAL B CA 1
ATOM 4833 C C . VAL B 1 145 ? 10.633 7.176 -1.776 1 98.75 145 VAL B C 1
ATOM 4835 O O . VAL B 1 145 ? 10.633 8.391 -1.96 1 98.75 145 VAL B O 1
ATOM 4838 N N . CYS B 1 146 ? 11.68 6.52 -1.303 1 98.88 146 CYS B N 1
ATOM 4839 C CA . CYS B 1 146 ? 12.922 7.203 -0.964 1 98.88 146 CYS B CA 1
ATOM 4840 C C . CYS B 1 146 ? 13.516 7.902 -2.186 1 98.88 146 CYS B C 1
ATOM 4842 O O . CYS B 1 146 ? 13.961 9.047 -2.096 1 98.88 146 CYS B O 1
ATOM 4844 N N . THR B 1 147 ? 13.523 7.203 -3.301 1 98.62 147 THR B N 1
ATOM 4845 C CA . THR B 1 147 ? 14.047 7.73 -4.555 1 98.62 147 THR B CA 1
ATOM 4846 C C . THR B 1 147 ? 13.227 8.922 -5.027 1 98.62 147 THR B C 1
ATOM 4848 O O . THR B 1 147 ? 13.781 9.953 -5.414 1 98.62 147 THR B O 1
ATOM 4851 N N . SER B 1 148 ? 11.93 8.766 -4.992 1 98.12 148 SER B N 1
ATOM 4852 C CA . SER B 1 148 ? 11.031 9.852 -5.379 1 98.12 148 SER B CA 1
ATOM 4853 C C . SER B 1 148 ? 11.211 11.062 -4.469 1 98.12 148 SER B C 1
ATOM 4855 O O . SER B 1 148 ? 11.219 12.203 -4.938 1 98.12 148 SER B O 1
ATOM 4857 N N . SER B 1 149 ? 11.289 10.836 -3.213 1 98.56 149 SER B N 1
ATOM 4858 C CA . SER B 1 149 ? 11.516 11.891 -2.232 1 98.56 149 SER B CA 1
ATOM 4859 C C . SER B 1 149 ? 12.812 12.641 -2.508 1 98.56 149 SER B C 1
ATOM 4861 O O . SER B 1 149 ? 12.852 13.867 -2.441 1 98.56 149 SER B O 1
ATOM 4863 N N . ARG B 1 150 ? 13.891 11.93 -2.795 1 98.31 150 ARG B N 1
ATOM 4864 C CA . ARG B 1 150 ? 15.164 12.562 -3.113 1 98.31 150 ARG B CA 1
ATOM 4865 C C . ARG B 1 150 ? 15.055 13.43 -4.363 1 98.31 150 ARG B C 1
ATOM 4867 O O . ARG B 1 150 ? 15.594 14.531 -4.41 1 98.31 150 ARG B O 1
ATOM 4874 N N . ALA B 1 151 ? 14.383 12.867 -5.379 1 97.25 151 ALA B N 1
ATOM 4875 C CA . ALA B 1 151 ? 14.195 13.625 -6.609 1 97.25 151 ALA B CA 1
ATOM 4876 C C . ALA B 1 151 ? 13.469 14.945 -6.336 1 97.25 151 ALA B C 1
ATOM 4878 O O . ALA B 1 151 ? 13.82 15.977 -6.906 1 97.25 151 ALA B O 1
ATOM 4879 N N . GLN B 1 152 ? 12.484 14.922 -5.527 1 98.19 152 GLN B N 1
ATOM 4880 C CA . GLN B 1 152 ? 11.758 16.125 -5.148 1 98.19 152 GLN B CA 1
ATOM 4881 C C . GLN B 1 152 ? 12.648 17.094 -4.359 1 98.19 152 GLN B C 1
ATOM 4883 O O . GLN B 1 152 ? 12.539 18.312 -4.504 1 98.19 152 GLN B O 1
ATOM 4888 N N . LYS B 1 153 ? 13.5 16.531 -3.471 1 98.25 153 LYS B N 1
ATOM 4889 C CA . LYS B 1 153 ? 14.445 17.344 -2.721 1 98.25 153 LYS B CA 1
ATOM 4890 C C . LYS B 1 153 ? 15.383 18.109 -3.66 1 98.25 153 LYS B C 1
ATOM 4892 O O . LYS B 1 153 ? 15.641 19.297 -3.469 1 98.25 153 LYS B O 1
ATOM 4897 N N . GLU B 1 154 ? 15.875 17.391 -4.656 1 97.62 154 GLU B N 1
ATOM 4898 C CA . GLU B 1 154 ? 16.766 18.016 -5.637 1 97.62 154 GLU B CA 1
ATOM 4899 C C . GLU B 1 154 ? 16.062 19.141 -6.383 1 97.62 154 GLU B C 1
ATOM 4901 O O . GLU B 1 154 ? 16.656 20.203 -6.613 1 97.62 154 GLU B O 1
ATOM 4906 N N . LEU B 1 155 ? 14.867 18.906 -6.723 1 97.31 155 LEU B N 1
ATOM 4907 C CA . LEU B 1 155 ? 14.086 19.906 -7.441 1 97.31 155 LEU B CA 1
ATOM 4908 C C . LEU B 1 155 ? 13.867 21.141 -6.586 1 97.31 155 LEU B C 1
ATOM 4910 O O . LEU B 1 155 ? 14.078 22.266 -7.051 1 97.31 155 LEU B O 1
ATOM 4914 N N . ILE B 1 156 ? 13.445 20.953 -5.387 1 98.38 156 ILE B N 1
ATOM 4915 C CA . ILE B 1 156 ? 13.195 22.062 -4.477 1 98.38 156 ILE B CA 1
ATOM 4916 C C . ILE B 1 156 ? 14.508 22.812 -4.203 1 98.38 156 ILE B C 1
ATOM 4918 O O . ILE B 1 156 ? 14.531 24.047 -4.176 1 98.38 156 ILE B O 1
ATOM 4922 N N . ALA B 1 157 ? 15.555 22.031 -4.008 1 98 157 ALA B N 1
ATOM 4923 C CA . ALA B 1 157 ? 16.875 22.609 -3.762 1 98 157 ALA B CA 1
ATOM 4924 C C . ALA B 1 157 ? 17.297 23.531 -4.914 1 98 157 ALA B C 1
ATOM 4926 O O . ALA B 1 157 ? 17.891 24.578 -4.691 1 98 157 ALA B O 1
ATOM 4927 N N . LYS B 1 158 ? 17.047 23.125 -6.102 1 96.94 158 LYS B N 1
ATOM 4928 C CA . LYS B 1 158 ? 17.391 23.938 -7.273 1 96.94 158 LYS B CA 1
ATOM 4929 C C . LYS B 1 158 ? 16.703 25.297 -7.215 1 96.94 158 LYS B C 1
ATOM 4931 O O . LYS B 1 158 ? 17.359 26.328 -7.418 1 96.94 158 LYS B O 1
ATOM 4936 N N . TYR B 1 159 ? 15.445 25.297 -6.922 1 97.75 159 TYR B N 1
ATOM 4937 C CA . TYR B 1 159 ? 14.703 26.562 -6.898 1 97.75 159 TYR B CA 1
ATOM 4938 C C . TYR B 1 159 ? 15.078 27.391 -5.676 1 97.75 159 TYR B C 1
ATOM 4940 O O . TYR B 1 159 ? 15.086 28.625 -5.738 1 97.75 159 TYR B O 1
ATOM 4948 N N . LEU B 1 160 ? 15.344 26.703 -4.551 1 97.75 160 LEU B N 1
ATOM 4949 C CA . LEU B 1 160 ? 15.852 27.438 -3.393 1 97.75 160 LEU B CA 1
ATOM 4950 C C . LEU B 1 160 ? 17.172 28.109 -3.719 1 97.75 160 LEU B C 1
ATOM 4952 O O . LEU B 1 160 ? 17.375 29.281 -3.367 1 97.75 160 LEU B O 1
ATOM 4956 N N . ASN B 1 161 ? 18.016 27.391 -4.391 1 96.69 161 ASN B N 1
ATOM 4957 C CA . ASN B 1 161 ? 19.312 27.953 -4.777 1 96.69 161 ASN B CA 1
ATOM 4958 C C . ASN B 1 161 ? 19.156 29.172 -5.676 1 96.69 161 ASN B C 1
ATOM 4960 O O . ASN B 1 161 ? 19.969 30.094 -5.625 1 96.69 161 ASN B O 1
ATOM 4964 N N . GLU B 1 162 ? 18.172 29.172 -6.441 1 97.31 162 GLU B N 1
ATOM 4965 C CA . GLU B 1 162 ? 17.938 30.25 -7.406 1 97.31 162 GLU B CA 1
ATOM 4966 C C . GLU B 1 162 ? 17.234 31.438 -6.766 1 97.31 162 GLU B C 1
ATOM 4968 O O . GLU B 1 162 ? 17.422 32.594 -7.176 1 97.31 162 GLU B O 1
ATOM 4973 N N . THR B 1 163 ? 16.391 31.156 -5.746 1 98.38 163 THR B N 1
ATOM 4974 C CA . THR B 1 163 ? 15.461 32.219 -5.355 1 98.38 163 THR B CA 1
ATOM 4975 C C . THR B 1 163 ? 15.641 32.562 -3.883 1 98.38 163 THR B C 1
ATOM 4977 O O . THR B 1 163 ? 15 33.5 -3.385 1 98.38 163 THR B O 1
ATOM 4980 N N . SER B 1 164 ? 16.438 31.844 -3.111 1 97.19 164 SER B N 1
ATOM 4981 C CA . SER B 1 164 ? 16.609 32.031 -1.675 1 97.19 164 SER B CA 1
ATOM 4982 C C . SER B 1 164 ? 18.078 32.312 -1.325 1 97.19 164 SER B C 1
ATOM 4984 O O . SER B 1 164 ? 18.984 31.844 -2.016 1 97.19 164 SER B O 1
ATOM 4986 N N . ASP B 1 165 ? 18.281 33.062 -0.207 1 96.44 165 ASP B N 1
ATOM 4987 C CA . ASP B 1 165 ? 19.641 33.375 0.252 1 96.44 165 ASP B CA 1
ATOM 4988 C C . ASP B 1 165 ? 20.203 32.219 1.1 1 96.44 165 ASP B C 1
ATOM 4990 O O . ASP B 1 165 ? 21.391 32.25 1.468 1 96.44 165 ASP B O 1
ATOM 4994 N N . SER B 1 166 ? 19.375 31.266 1.407 1 94.06 166 SER B N 1
ATOM 4995 C CA . SER B 1 166 ? 19.812 30.203 2.311 1 94.06 166 SER B CA 1
ATOM 4996 C C . SER B 1 166 ? 19.188 28.875 1.922 1 94.06 166 SER B C 1
ATOM 4998 O O . SER B 1 166 ? 18.109 28.828 1.333 1 94.06 166 SER B O 1
ATOM 5000 N N . MET B 1 167 ? 19.891 27.75 2.27 1 94.5 167 MET B N 1
ATOM 5001 C CA . MET B 1 167 ? 19.406 26.391 2.055 1 94.5 167 MET B CA 1
ATOM 5002 C C . MET B 1 167 ? 18.969 25.75 3.371 1 94.5 167 MET B C 1
ATOM 5004 O O . MET B 1 167 ? 18.547 24.594 3.396 1 94.5 167 MET B O 1
ATOM 5008 N N . GLU B 1 168 ? 18.969 26.453 4.426 1 93.19 168 GLU B N 1
ATOM 5009 C CA . GLU B 1 168 ? 18.781 25.922 5.77 1 93.19 168 GLU B CA 1
ATOM 5010 C C . GLU B 1 168 ? 17.375 25.328 5.934 1 93.19 168 GLU B C 1
ATOM 5012 O O . GLU B 1 168 ? 17.188 24.391 6.699 1 93.19 168 GLU B O 1
ATOM 5017 N N . GLY B 1 169 ? 16.438 25.797 5.195 1 95.44 169 GLY B N 1
ATOM 5018 C CA . GLY B 1 169 ? 15.062 25.359 5.344 1 95.44 169 GLY B CA 1
ATOM 5019 C C . GLY B 1 169 ? 14.734 24.125 4.523 1 95.44 169 GLY B C 1
ATOM 5020 O O . GLY B 1 169 ? 13.664 23.531 4.676 1 95.44 169 GLY B O 1
ATOM 5021 N N . LEU B 1 170 ? 15.68 23.641 3.721 1 97.88 170 LEU B N 1
ATOM 5022 C CA . LEU B 1 170 ? 15.438 22.594 2.73 1 97.88 170 LEU B CA 1
ATOM 5023 C C . LEU B 1 170 ? 14.906 21.328 3.395 1 97.88 170 LEU B C 1
ATOM 5025 O O . LEU B 1 170 ? 13.945 20.719 2.91 1 97.88 170 LEU B O 1
ATOM 5029 N N . PRO B 1 171 ? 15.398 20.844 4.562 1 97.56 171 PRO B N 1
ATOM 5030 C CA . PRO B 1 171 ? 14.93 19.594 5.168 1 97.56 171 PRO B CA 1
ATOM 5031 C C . PRO B 1 171 ? 13.438 19.625 5.508 1 97.56 171 PRO B C 1
ATOM 5033 O O . PRO B 1 171 ? 12.82 18.578 5.68 1 97.56 171 PRO B O 1
ATOM 5036 N N . PHE B 1 172 ? 12.836 20.812 5.512 1 98.19 172 PHE B N 1
ATOM 5037 C CA . PHE B 1 172 ? 11.445 20.922 5.945 1 98.19 172 PHE B CA 1
ATOM 5038 C C . PHE B 1 172 ? 10.57 21.453 4.812 1 98.19 172 PHE B C 1
ATOM 5040 O O . PHE B 1 172 ? 9.43 21.859 5.039 1 98.19 172 PHE B O 1
ATOM 5047 N N . LYS B 1 173 ? 11.094 21.391 3.602 1 98.62 173 LYS B N 1
ATOM 5048 C CA . LYS B 1 173 ? 10.367 22 2.49 1 98.62 173 LYS B CA 1
ATOM 5049 C C . LYS B 1 173 ? 9.328 21.047 1.919 1 98.62 173 LYS B C 1
ATOM 5051 O O . LYS B 1 173 ? 8.43 21.453 1.178 1 98.62 173 LYS B O 1
ATOM 5056 N N . LEU B 1 174 ? 9.422 19.797 2.252 1 98.75 174 LEU B N 1
ATOM 5057 C CA . LEU B 1 174 ? 8.422 18.828 1.833 1 98.75 174 LEU B CA 1
ATOM 5058 C C . LEU B 1 174 ? 8.039 17.922 2.994 1 98.75 174 LEU B C 1
ATOM 5060 O O . LEU B 1 174 ? 8.875 17.188 3.523 1 98.75 174 LEU B O 1
ATOM 5064 N N . HIS B 1 175 ? 6.754 17.953 3.371 1 98.69 175 HIS B N 1
ATOM 5065 C CA . HIS B 1 175 ? 6.207 17.156 4.465 1 98.69 175 HIS B CA 1
ATOM 5066 C C . HIS B 1 175 ? 5.43 15.961 3.938 1 98.69 175 HIS B C 1
ATOM 5068 O O . HIS B 1 175 ? 4.754 16.047 2.912 1 98.69 175 HIS B O 1
ATOM 5074 N N . ASP B 1 176 ? 5.527 14.867 4.68 1 98.69 176 ASP B N 1
ATOM 5075 C CA . ASP B 1 176 ? 4.715 13.695 4.395 1 98.69 176 ASP B CA 1
ATOM 5076 C C . ASP B 1 176 ? 3.314 13.836 4.984 1 98.69 176 ASP B C 1
ATOM 5078 O O . ASP B 1 176 ? 3.15 13.859 6.207 1 98.69 176 ASP B O 1
ATOM 5082 N N . PHE B 1 177 ? 2.314 13.82 4.102 1 97.69 177 PHE B N 1
ATOM 5083 C CA . PHE B 1 177 ? 0.904 13.891 4.465 1 97.69 177 PHE B CA 1
ATOM 5084 C C . PHE B 1 177 ? 0.182 12.602 4.086 1 97.69 177 PHE B C 1
ATOM 5086 O O . PHE B 1 177 ? -1.033 12.602 3.881 1 97.69 177 PHE B O 1
ATOM 5093 N N . GLY B 1 178 ? 0.907 11.508 4.051 1 97.44 178 GLY B N 1
ATOM 5094 C CA . GLY B 1 178 ? 0.356 10.398 3.291 1 97.44 178 GLY B CA 1
ATOM 5095 C C . GLY B 1 178 ? -0.216 9.297 4.164 1 97.44 178 GLY B C 1
ATOM 5096 O O . GLY B 1 178 ? -0.616 8.242 3.666 1 97.44 178 GLY B O 1
ATOM 5097 N N . PHE B 1 179 ? -0.413 9.461 5.473 1 97.88 179 PHE B N 1
ATOM 5098 C CA . PHE B 1 179 ? -0.797 8.375 6.367 1 97.88 179 PHE B CA 1
ATOM 5099 C C . PHE B 1 179 ? -2.189 7.855 6.023 1 97.88 179 PHE B C 1
ATOM 5101 O O . PHE B 1 179 ? -2.367 6.668 5.75 1 97.88 179 PHE B O 1
ATOM 5108 N N . ARG B 1 180 ? -3.141 8.656 5.969 1 94.25 180 ARG B N 1
ATOM 5109 C CA . ARG B 1 180 ? -4.527 8.227 5.832 1 94.25 180 ARG B CA 1
ATOM 5110 C C . ARG B 1 180 ? -4.773 7.578 4.473 1 94.25 180 ARG B C 1
ATOM 5112 O O . ARG B 1 180 ? -5.707 6.793 4.312 1 94.25 180 ARG B O 1
ATOM 5119 N N . GLY B 1 181 ? -3.936 7.922 3.498 1 95.56 181 GLY B N 1
ATOM 5120 C CA . GLY B 1 181 ? -4.086 7.344 2.174 1 95.56 181 GLY B CA 1
ATOM 5121 C C . GLY B 1 181 ? -3.305 6.051 1.997 1 95.56 181 GLY B C 1
ATOM 5122 O O . GLY B 1 181 ? -3.471 5.352 0.996 1 95.56 181 GLY B O 1
ATOM 5123 N N . SER B 1 182 ? -2.465 5.746 2.969 1 97.62 182 SER B N 1
ATOM 5124 C CA . SER B 1 182 ? -1.706 4.5 2.891 1 97.62 182 SER B CA 1
ATOM 5125 C C . SER B 1 182 ? -2.621 3.287 3.016 1 97.62 182 SER B C 1
ATOM 5127 O O . SER B 1 182 ? -3.729 3.391 3.551 1 97.62 182 SER B O 1
ATOM 5129 N N . THR B 1 183 ? -2.143 2.141 2.543 1 98.06 183 THR B N 1
ATOM 5130 C CA . THR B 1 183 ? -2.975 0.944 2.486 1 98.06 183 THR B CA 1
ATOM 5131 C C . THR B 1 183 ? -3.029 0.26 3.85 1 98.06 183 THR B C 1
ATOM 5133 O O . THR B 1 183 ? -3.875 -0.606 4.082 1 98.06 183 THR B O 1
ATOM 5136 N N . SER B 1 184 ? -2.121 0.588 4.746 1 97.75 184 SER B N 1
ATOM 5137 C CA . SER B 1 184 ? -2.055 0.046 6.098 1 97.75 184 SER B CA 1
ATOM 5138 C C . SER B 1 184 ? -1.143 0.887 6.984 1 97.75 184 SER B C 1
ATOM 5140 O O . SER B 1 184 ? -0.398 1.736 6.492 1 97.75 184 SER B O 1
ATOM 5142 N N . VAL B 1 185 ? -1.205 0.639 8.289 1 98 185 VAL B N 1
ATOM 5143 C CA . VAL B 1 185 ? -0.331 1.326 9.227 1 98 185 VAL B CA 1
ATOM 5144 C C . VAL B 1 185 ? 1.123 0.948 8.961 1 98 185 VAL B C 1
ATOM 5146 O O . VAL B 1 185 ? 2.012 1.802 9 1 98 185 VAL B O 1
ATOM 5149 N N . GLU B 1 186 ? 1.351 -0.328 8.594 1 97.38 186 GLU B N 1
ATOM 5150 C CA . GLU B 1 186 ? 2.699 -0.783 8.266 1 97.38 186 GLU B CA 1
ATOM 5151 C C . GLU B 1 186 ? 3.246 -0.049 7.043 1 97.38 186 GLU B C 1
ATOM 5153 O O . GLU B 1 186 ? 4.387 0.417 7.055 1 97.38 186 GLU B O 1
ATOM 5158 N N . SER B 1 187 ? 2.426 0.082 6.031 1 98.19 187 SER B N 1
ATOM 5159 C CA . SER B 1 187 ? 2.84 0.766 4.809 1 98.19 187 SER B CA 1
ATOM 5160 C C . SER B 1 187 ? 3.133 2.238 5.074 1 98.19 187 SER B C 1
ATOM 5162 O O . SER B 1 187 ? 4.055 2.809 4.488 1 98.19 187 SER B O 1
ATOM 5164 N N . ALA B 1 188 ? 2.309 2.822 5.934 1 98.5 188 ALA B N 1
ATOM 5165 C CA . ALA B 1 188 ? 2.539 4.219 6.305 1 98.5 188 ALA B CA 1
ATOM 5166 C C . ALA B 1 188 ? 3.896 4.391 6.977 1 98.5 188 ALA B C 1
ATOM 5168 O O . ALA B 1 188 ? 4.621 5.348 6.688 1 98.5 188 ALA B O 1
ATOM 5169 N N . GLY B 1 189 ? 4.211 3.463 7.898 1 98.44 189 GLY B N 1
ATOM 5170 C CA . GLY B 1 189 ? 5.5 3.51 8.57 1 98.44 189 GLY B CA 1
ATOM 5171 C C . GLY B 1 189 ? 6.672 3.352 7.617 1 98.44 189 GLY B C 1
ATOM 5172 O O . GLY B 1 189 ? 7.641 4.105 7.691 1 98.44 189 GLY B O 1
ATOM 5173 N N . ILE B 1 190 ? 6.574 2.391 6.672 1 98.75 190 ILE B N 1
ATOM 5174 C CA . ILE B 1 190 ? 7.637 2.107 5.711 1 98.75 190 ILE B CA 1
ATOM 5175 C C . ILE B 1 190 ? 7.848 3.32 4.805 1 98.75 190 ILE B C 1
ATOM 5177 O O . ILE B 1 190 ? 8.969 3.83 4.695 1 98.75 190 ILE B O 1
ATOM 5181 N N . GLY B 1 191 ? 6.742 3.771 4.195 1 98.75 191 GLY B N 1
ATOM 5182 C CA . GLY B 1 191 ? 6.836 4.883 3.262 1 98.75 191 GLY B CA 1
ATOM 5183 C C . GLY B 1 191 ? 7.238 6.188 3.924 1 98.75 191 GLY B C 1
ATOM 5184 O O . GLY B 1 191 ? 8.055 6.938 3.381 1 98.75 191 GLY B O 1
ATOM 5185 N N . GLY B 1 192 ? 6.629 6.43 5.082 1 98.81 192 GLY B N 1
ATOM 5186 C CA . GLY B 1 192 ? 6.984 7.637 5.812 1 98.81 192 GLY B CA 1
ATOM 5187 C C . GLY B 1 192 ? 8.453 7.695 6.195 1 98.81 192 GLY B C 1
ATOM 5188 O O . GLY B 1 192 ? 9.086 8.742 6.07 1 98.81 192 GLY B O 1
ATOM 5189 N N . ALA B 1 193 ? 8.992 6.578 6.672 1 98.88 193 ALA B N 1
ATOM 5190 C CA . ALA B 1 193 ? 10.406 6.531 7.031 1 98.88 193 ALA B CA 1
ATOM 5191 C C . ALA B 1 193 ? 11.289 6.723 5.801 1 98.88 193 ALA B C 1
ATOM 5193 O O . ALA B 1 193 ? 12.336 7.371 5.875 1 98.88 193 ALA B O 1
ATOM 5194 N N . ALA B 1 194 ? 10.883 6.145 4.695 1 98.94 194 ALA B N 1
ATOM 5195 C CA . ALA B 1 194 ? 11.625 6.316 3.451 1 98.94 194 ALA B CA 1
ATOM 5196 C C . ALA B 1 194 ? 11.711 7.789 3.061 1 98.94 194 ALA B C 1
ATOM 5198 O O . ALA B 1 194 ? 12.758 8.258 2.611 1 98.94 194 ALA B O 1
ATOM 5199 N N . HIS B 1 195 ? 10.617 8.508 3.24 1 98.94 195 HIS B N 1
ATOM 5200 C CA . HIS B 1 195 ? 10.594 9.945 2.994 1 98.94 195 HIS B CA 1
ATOM 5201 C C . HIS B 1 195 ? 11.547 10.68 3.928 1 98.94 195 HIS B C 1
ATOM 5203 O O . HIS B 1 195 ? 12.258 11.602 3.504 1 98.94 195 HIS B O 1
ATOM 5209 N N . LEU B 1 196 ? 11.625 10.25 5.168 1 98.94 196 LEU B N 1
ATOM 5210 C CA . LEU B 1 196 ? 12.367 10.938 6.215 1 98.94 196 LEU B CA 1
ATOM 5211 C C . LEU B 1 196 ? 13.867 10.734 6.043 1 98.94 196 LEU B C 1
ATOM 5213 O O . LEU B 1 196 ? 14.664 11.367 6.734 1 98.94 196 LEU B O 1
ATOM 5217 N N . VAL B 1 197 ? 14.242 9.852 5.137 1 98.88 197 VAL B N 1
ATOM 5218 C CA . VAL B 1 197 ? 15.656 9.773 4.77 1 98.88 197 VAL B CA 1
ATOM 5219 C C . VAL B 1 197 ? 16.094 11.086 4.129 1 98.88 197 VAL B C 1
ATOM 5221 O O . VAL B 1 197 ? 17.219 11.539 4.34 1 98.88 197 VAL B O 1
ATOM 5224 N N . ASN B 1 198 ? 15.172 11.719 3.424 1 98.69 198 ASN B N 1
ATOM 5225 C CA . ASN B 1 198 ? 15.539 12.875 2.607 1 98.69 198 ASN B CA 1
ATOM 5226 C C . ASN B 1 198 ? 15.047 14.18 3.23 1 98.69 198 ASN B C 1
ATOM 5228 O O . ASN B 1 198 ? 15.594 15.25 2.955 1 98.69 198 ASN B O 1
ATOM 5232 N N . PHE B 1 199 ? 14 14.109 4.02 1 98.81 199 PHE B N 1
ATOM 5233 C CA . PHE B 1 199 ? 13.398 15.273 4.652 1 98.81 199 PHE B CA 1
ATOM 5234 C C . PHE B 1 199 ? 13.18 15.039 6.141 1 98.81 199 PHE B C 1
ATOM 5236 O O . PHE B 1 199 ? 13.438 13.938 6.641 1 98.81 199 PHE B O 1
ATOM 5243 N N . SER B 1 200 ? 12.711 16.094 6.852 1 98.62 200 SER B N 1
ATOM 5244 C CA . SER B 1 200 ? 12.531 15.984 8.297 1 98.62 200 SER B CA 1
ATOM 5245 C C . SER B 1 200 ? 11.094 16.281 8.695 1 98.62 200 SER B C 1
ATOM 5247 O O . SER B 1 200 ? 10.75 16.234 9.875 1 98.62 200 SER B O 1
ATOM 5249 N N . GLY B 1 201 ? 10.266 16.656 7.77 1 98.69 201 GLY B N 1
ATOM 5250 C CA . GLY B 1 201 ? 8.875 16.984 8.055 1 98.69 201 GLY B CA 1
ATOM 5251 C C . GLY B 1 201 ? 7.922 15.844 7.734 1 98.69 201 GLY B C 1
ATOM 5252 O O . GLY B 1 201 ? 7.988 15.258 6.648 1 98.69 201 GLY B O 1
ATOM 5253 N N . THR B 1 202 ? 7.059 15.516 8.672 1 98.81 202 THR B N 1
ATOM 5254 C CA . THR B 1 202 ? 6.086 14.453 8.43 1 98.81 202 THR B CA 1
ATOM 5255 C C . THR B 1 202 ? 4.902 14.578 9.383 1 98.81 202 THR B C 1
ATOM 5257 O O . THR B 1 202 ? 5.074 14.922 10.555 1 98.81 202 THR B O 1
ATOM 5260 N N . ASP B 1 203 ? 3.709 14.336 8.883 1 98.5 203 ASP B N 1
ATOM 5261 C CA . ASP B 1 203 ? 2.541 14.148 9.734 1 98.5 203 ASP B CA 1
ATOM 5262 C C . ASP B 1 203 ? 2.232 12.672 9.938 1 98.5 203 ASP B C 1
ATOM 5264 O O . ASP B 1 203 ? 1.293 12.32 10.656 1 98.5 203 ASP B O 1
ATOM 5268 N N . THR B 1 204 ? 2.996 11.758 9.367 1 98.56 204 THR B N 1
ATOM 5269 C CA . THR B 1 204 ? 2.801 10.32 9.477 1 98.56 204 THR B CA 1
ATOM 5270 C C . THR B 1 204 ? 3.523 9.773 10.703 1 98.56 204 THR B C 1
ATOM 5272 O O . THR B 1 204 ? 4.684 9.359 10.617 1 98.56 204 THR B O 1
ATOM 5275 N N . VAL B 1 205 ? 2.832 9.656 11.781 1 98.5 205 VAL B N 1
ATOM 5276 C CA . VAL B 1 205 ? 3.436 9.305 13.062 1 98.5 205 VAL B CA 1
ATOM 5277 C C . VAL B 1 205 ? 3.98 7.883 13.008 1 98.5 205 VAL B C 1
ATOM 5279 O O . VAL B 1 205 ? 4.996 7.574 13.641 1 98.5 205 VAL B O 1
ATOM 5282 N N . ALA B 1 206 ? 3.352 7.012 12.219 1 98.12 206 ALA B N 1
ATOM 5283 C CA . ALA B 1 206 ? 3.797 5.629 12.094 1 98.12 206 ALA B CA 1
ATOM 5284 C C . ALA B 1 206 ? 5.246 5.559 11.617 1 98.12 206 ALA B C 1
ATOM 5286 O O . ALA B 1 206 ? 5.969 4.613 11.945 1 98.12 206 ALA B O 1
ATOM 5287 N N . ALA B 1 207 ? 5.695 6.562 10.898 1 98.56 207 ALA B N 1
ATOM 5288 C CA . ALA B 1 207 ? 7.066 6.617 10.406 1 98.56 207 ALA B CA 1
ATOM 5289 C C . ALA B 1 207 ? 8.062 6.73 11.555 1 98.56 207 ALA B C 1
ATOM 5291 O O . ALA B 1 207 ? 9.172 6.191 11.477 1 98.56 207 ALA B O 1
ATOM 5292 N N . LEU B 1 208 ? 7.684 7.434 12.625 1 98.5 208 LEU B N 1
ATOM 5293 C CA . LEU B 1 208 ? 8.555 7.629 13.781 1 98.5 208 LEU B CA 1
ATOM 5294 C C . LEU B 1 208 ? 8.781 6.312 14.523 1 98.5 208 LEU B C 1
ATOM 5296 O O . LEU B 1 208 ? 9.914 5.977 14.859 1 98.5 208 LEU B O 1
ATOM 5300 N N . SER B 1 209 ? 7.672 5.59 14.711 1 97.31 209 SER B N 1
ATOM 5301 C CA . SER B 1 209 ? 7.777 4.285 15.359 1 97.31 209 SER B CA 1
ATOM 5302 C C . SER B 1 209 ? 8.625 3.324 14.539 1 97.31 209 SER B C 1
ATOM 5304 O O . SER B 1 209 ? 9.414 2.555 15.094 1 97.31 209 SER B O 1
ATOM 5306 N N . PHE B 1 210 ? 8.43 3.375 13.266 1 98 210 PHE B N 1
ATOM 5307 C CA . PHE B 1 210 ? 9.188 2.531 12.344 1 98 210 PHE B CA 1
ATOM 5308 C C . PHE B 1 210 ? 10.68 2.824 12.445 1 98 210 PHE B C 1
ATOM 5310 O O . PHE B 1 210 ? 11.484 1.906 12.594 1 98 210 PHE B O 1
ATOM 5317 N N . ALA B 1 211 ? 11.062 4.121 12.344 1 98.5 211 ALA B N 1
ATOM 5318 C CA . ALA B 1 211 ? 12.469 4.535 12.383 1 98.5 211 ALA B CA 1
ATOM 5319 C C . ALA B 1 211 ? 13.102 4.184 13.719 1 98.5 211 ALA B C 1
ATOM 5321 O O . ALA B 1 211 ? 14.273 3.803 13.781 1 98.5 211 ALA B O 1
ATOM 5322 N N . LYS B 1 212 ? 12.336 4.34 14.766 1 97.69 212 LYS B N 1
ATOM 5323 C CA . LYS B 1 212 ? 12.844 3.99 16.094 1 97.69 212 LYS B CA 1
ATOM 5324 C C . LYS B 1 212 ? 13.102 2.49 16.203 1 97.69 212 LYS B C 1
ATOM 5326 O O . LYS B 1 212 ? 14.164 2.074 16.672 1 97.69 212 LYS B O 1
ATOM 5331 N N . LYS B 1 213 ? 12.203 1.714 15.742 1 97.25 213 LYS B N 1
ATOM 5332 C CA . LYS B 1 213 ? 12.234 0.266 15.93 1 97.25 213 LYS B CA 1
ATOM 5333 C C . LYS B 1 213 ? 13.305 -0.372 15.047 1 97.25 213 LYS B C 1
ATOM 5335 O O . LYS B 1 213 ? 14.047 -1.253 15.5 1 97.25 213 LYS B O 1
ATOM 5340 N N . TYR B 1 214 ? 13.453 0.079 13.812 1 98.31 214 TYR B N 1
ATOM 5341 C CA . TYR B 1 214 ? 14.258 -0.685 12.867 1 98.31 214 TYR B CA 1
ATOM 5342 C C . TYR B 1 214 ? 15.562 0.033 12.555 1 98.31 214 TYR B C 1
ATOM 5344 O O . TYR B 1 214 ? 16.5 -0.567 12.016 1 98.31 214 TYR B O 1
ATOM 5352 N N . TYR B 1 215 ? 15.633 1.317 12.93 1 98.56 215 TYR B N 1
ATOM 5353 C CA . TYR B 1 215 ? 16.828 2.062 12.547 1 98.56 215 TYR B CA 1
ATOM 5354 C C . TYR B 1 215 ? 17.375 2.865 13.727 1 98.56 215 TYR B C 1
ATOM 5356 O O . TYR B 1 215 ? 18.156 3.799 13.539 1 98.56 215 TYR B O 1
ATOM 5364 N N . ASN B 1 216 ? 16.875 2.67 14.891 1 97.12 216 ASN B N 1
ATOM 5365 C CA . ASN B 1 216 ? 17.406 3.213 16.141 1 97.12 216 ASN B CA 1
ATOM 5366 C C . ASN B 1 216 ? 17.359 4.738 16.141 1 97.12 216 ASN B C 1
ATOM 5368 O O . ASN B 1 216 ? 18.328 5.391 16.547 1 97.12 216 ASN B O 1
ATOM 5372 N N . CYS B 1 217 ? 16.344 5.254 15.625 1 98 217 CYS B N 1
ATOM 5373 C CA . CYS B 1 217 ? 16.172 6.703 15.602 1 98 217 CYS B CA 1
ATOM 5374 C C . CYS B 1 217 ? 15.062 7.145 16.531 1 98 217 CYS B C 1
ATOM 5376 O O . CYS B 1 217 ? 13.891 6.852 16.297 1 98 217 CYS B O 1
ATOM 5378 N N . LYS B 1 218 ? 15.352 7.871 17.562 1 95.88 218 LYS B N 1
ATOM 5379 C CA . LYS B 1 218 ? 14.375 8.258 18.578 1 95.88 218 LYS B CA 1
ATOM 5380 C C . LYS B 1 218 ? 13.352 9.234 18.016 1 95.88 218 LYS B C 1
ATOM 5382 O O . LYS B 1 218 ? 12.148 9.094 18.266 1 95.88 218 LYS B O 1
ATOM 5387 N N . VAL B 1 219 ? 13.797 10.25 17.25 1 97.88 219 VAL B N 1
ATOM 5388 C CA . VAL B 1 219 ? 12.938 11.234 16.609 1 97.88 219 VAL B CA 1
ATOM 5389 C C . VAL B 1 219 ? 13.383 11.461 15.172 1 97.88 219 VAL B C 1
ATOM 5391 O O . VAL B 1 219 ? 14.281 12.258 14.914 1 97.88 219 VAL B O 1
ATOM 5394 N N . ALA B 1 220 ? 12.672 10.844 14.281 1 98.31 220 ALA B N 1
ATOM 5395 C CA . ALA B 1 220 ? 13.117 10.852 12.891 1 98.31 220 ALA B CA 1
ATOM 5396 C C . ALA B 1 220 ? 12.539 12.039 12.133 1 98.31 220 ALA B C 1
ATOM 5398 O O . ALA B 1 220 ? 13.094 12.461 11.109 1 98.31 220 ALA B O 1
ATOM 5399 N N . GLY B 1 221 ? 11.469 12.555 12.633 1 98.62 221 GLY B N 1
ATOM 5400 C CA . GLY B 1 221 ? 10.797 13.641 11.93 1 98.62 221 GLY B CA 1
ATOM 5401 C C . GLY B 1 221 ? 9.992 14.539 12.852 1 98.62 221 GLY B C 1
ATOM 5402 O O . GLY B 1 221 ? 9.758 14.195 14.016 1 98.62 221 GLY B O 1
ATOM 5403 N N . PHE B 1 222 ? 9.578 15.68 12.312 1 98.62 222 PHE B N 1
ATOM 5404 C CA . PHE B 1 222 ? 8.961 16.734 13.117 1 98.62 222 PHE B CA 1
ATOM 5405 C C . PHE B 1 222 ? 7.699 17.25 12.438 1 98.62 222 PHE B C 1
ATOM 5407 O O . PHE B 1 222 ? 7.527 17.094 11.227 1 98.62 222 PHE B O 1
ATOM 5414 N N . SER B 1 223 ? 6.836 17.75 13.195 1 98.25 223 SER B N 1
ATOM 5415 C CA . SER B 1 223 ? 5.621 18.422 12.742 1 98.25 223 SER B CA 1
ATOM 5416 C C . SER B 1 223 ? 5.254 19.578 13.672 1 98.25 223 SER B C 1
ATOM 5418 O O . SER B 1 223 ? 6.051 19.984 14.523 1 98.25 223 SER B O 1
ATOM 5420 N N . ILE B 1 224 ? 4.172 20.266 13.367 1 97.75 224 ILE B N 1
ATOM 5421 C CA . ILE B 1 224 ? 3.701 21.438 14.109 1 97.75 224 ILE B CA 1
ATOM 5422 C C . ILE B 1 224 ? 2.199 21.312 14.359 1 97.75 224 ILE B C 1
ATOM 5424 O O . ILE B 1 224 ? 1.51 20.547 13.68 1 97.75 224 ILE B O 1
ATOM 5428 N N . PRO B 1 225 ? 1.705 22.031 15.367 1 97.69 225 PRO B N 1
ATOM 5429 C CA . PRO B 1 225 ? 0.244 22.078 15.461 1 97.69 225 PRO B CA 1
ATOM 5430 C C . PRO B 1 225 ? -0.408 22.641 14.195 1 97.69 225 PRO B C 1
ATOM 5432 O O . PRO B 1 225 ? 0.103 23.594 13.602 1 97.69 225 PRO B O 1
ATOM 5435 N N . ALA B 1 226 ? -1.422 22 13.797 1 98 226 ALA B N 1
ATOM 5436 C CA . ALA B 1 226 ? -2.104 22.438 12.586 1 98 226 ALA B CA 1
ATOM 5437 C C . ALA B 1 226 ? -3.607 22.203 12.68 1 98 226 ALA B C 1
ATOM 5439 O O . ALA B 1 226 ? -4.047 21.203 13.273 1 98 226 ALA B O 1
ATOM 5440 N N . ALA B 1 227 ? -4.355 23.109 12.141 1 96.94 227 ALA B N 1
ATOM 5441 C CA . ALA B 1 227 ? -5.809 22.953 12.07 1 96.94 227 ALA B CA 1
ATOM 5442 C C . ALA B 1 227 ? -6.223 22.234 10.789 1 96.94 227 ALA B C 1
ATOM 5444 O O . ALA B 1 227 ? -5.488 22.234 9.797 1 96.94 227 ALA B O 1
ATOM 5445 N N . GLU B 1 228 ? -7.309 21.562 10.859 1 94.12 228 GLU B N 1
ATOM 5446 C CA . GLU B 1 228 ? -7.957 21.016 9.672 1 94.12 228 GLU B CA 1
ATOM 5447 C C . GLU B 1 228 ? -9.383 21.547 9.531 1 94.12 228 GLU B C 1
ATOM 5449 O O . GLU B 1 228 ? -9.852 22.328 10.367 1 94.12 228 GLU B O 1
ATOM 5454 N N . HIS B 1 229 ? -10.039 21.188 8.531 1 91.38 229 HIS B N 1
ATOM 5455 C CA . HIS B 1 229 ? -11.359 21.734 8.234 1 91.38 229 HIS B CA 1
ATOM 5456 C C . HIS B 1 229 ? -12.344 21.422 9.359 1 91.38 229 HIS B C 1
ATOM 5458 O O . HIS B 1 229 ? -13.148 22.281 9.734 1 91.38 229 HIS B O 1
ATOM 5464 N N . SER B 1 230 ? -12.305 20.281 9.914 1 92.75 230 SER B N 1
ATOM 5465 C CA . SER B 1 230 ? -13.25 19.891 10.953 1 92.75 230 SER B CA 1
ATOM 5466 C C . SER B 1 230 ? -13.148 20.812 12.164 1 92.75 230 SER B C 1
ATOM 5468 O O . SER B 1 230 ? -14.164 21.203 12.742 1 92.75 230 SER B O 1
ATOM 5470 N N . THR B 1 231 ? -11.906 21.234 12.555 1 96.12 231 THR B N 1
ATOM 5471 C CA . THR B 1 231 ? -11.719 22.047 13.75 1 96.12 231 THR B CA 1
ATOM 5472 C C . THR B 1 231 ? -12.047 23.516 13.469 1 96.12 231 THR B C 1
ATOM 5474 O O . THR B 1 231 ? -12.305 24.297 14.391 1 96.12 231 THR B O 1
ATOM 5477 N N . ILE B 1 232 ? -12.023 23.922 12.172 1 95.88 232 ILE B N 1
ATOM 5478 C CA . ILE B 1 232 ? -12.336 25.297 11.805 1 95.88 232 ILE B CA 1
ATOM 5479 C C . ILE B 1 232 ? -13.836 25.438 11.562 1 95.88 232 ILE B C 1
ATOM 5481 O O . ILE B 1 232 ? -14.477 26.359 12.078 1 95.88 232 ILE B O 1
ATOM 5485 N N . THR B 1 233 ? -14.406 24.5 10.859 1 94.31 233 THR B N 1
ATOM 5486 C CA . THR B 1 233 ? -15.789 24.625 10.422 1 94.31 233 THR B CA 1
ATOM 5487 C C . THR B 1 233 ? -16.75 24.344 11.57 1 94.31 233 THR B C 1
ATOM 5489 O O . THR B 1 233 ? -17.938 24.688 11.5 1 94.31 233 THR B O 1
ATOM 5492 N N . SER B 1 234 ? -16.281 23.703 12.594 1 95.12 234 SER B N 1
ATOM 5493 C CA . SER B 1 234 ? -17.109 23.5 13.781 1 95.12 234 SER B CA 1
ATOM 5494 C C . SER B 1 234 ? -17.453 24.828 14.438 1 95.12 234 SER B C 1
ATOM 5496 O O . SER B 1 234 ? -18.406 24.906 15.219 1 95.12 234 SER B O 1
ATOM 5498 N N . TRP B 1 235 ? -16.688 25.922 14.125 1 96.31 235 TRP B N 1
ATOM 5499 C CA . TRP B 1 235 ? -16.969 27.266 14.602 1 96.31 235 TRP B CA 1
ATOM 5500 C C . TRP B 1 235 ? -17.984 27.969 13.703 1 96.31 235 TRP B C 1
ATOM 5502 O O . TRP B 1 235 ? -18.422 29.078 13.992 1 96.31 235 TRP B O 1
ATOM 5512 N N . THR B 1 236 ? -18.359 27.375 12.594 1 92.75 236 THR B N 1
ATOM 5513 C CA . THR B 1 236 ? -19.266 27.906 11.578 1 92.75 236 THR B CA 1
ATOM 5514 C C . THR B 1 236 ? -18.609 29.047 10.812 1 92.75 236 THR B C 1
ATOM 5516 O O . THR B 1 236 ? -17.5 29.469 11.148 1 92.75 236 THR B O 1
ATOM 5519 N N . LYS B 1 237 ? -19.297 29.484 9.789 1 92.06 237 LYS B N 1
ATOM 5520 C CA . LYS B 1 237 ? -18.766 30.531 8.93 1 92.06 237 LYS B CA 1
ATOM 5521 C C . LYS B 1 237 ? -18.609 31.844 9.695 1 92.06 237 LYS B C 1
ATOM 5523 O O . LYS B 1 237 ? -17.609 32.531 9.547 1 92.06 237 LYS B O 1
ATOM 5528 N N . GLU B 1 238 ? -19.562 32.125 10.523 1 93.62 238 GLU B N 1
ATOM 5529 C CA . GLU B 1 238 ? -19.562 33.375 11.289 1 93.62 238 GLU B CA 1
ATOM 5530 C C . GLU B 1 238 ? -18.453 33.375 12.344 1 93.62 238 GLU B C 1
ATOM 5532 O O . GLU B 1 238 ? -17.984 34.438 12.75 1 93.62 238 GLU B O 1
ATOM 5537 N N . GLY B 1 239 ? -18.031 32.188 12.75 1 95.81 239 GLY B N 1
ATOM 5538 C CA . GLY B 1 239 ? -17.031 32.062 13.797 1 95.81 239 GLY B CA 1
ATOM 5539 C C . GLY B 1 239 ? -15.641 31.797 13.266 1 95.81 239 GLY B C 1
ATOM 5540 O O . GLY B 1 239 ? -14.742 31.438 14.031 1 95.81 239 GLY B O 1
ATOM 5541 N N . GLU B 1 240 ? -15.469 31.938 11.992 1 96.56 240 GLU B N 1
ATOM 5542 C CA . GLU B 1 240 ? -14.18 31.609 11.398 1 96.56 240 GLU B CA 1
ATOM 5543 C C . GLU B 1 240 ? -13.055 32.438 12.008 1 96.56 240 GLU B C 1
ATOM 5545 O O . GLU B 1 240 ? -11.977 31.906 12.281 1 96.56 240 GLU B O 1
ATOM 5550 N N . VAL B 1 241 ? -13.297 33.719 12.234 1 98.12 241 VAL B N 1
ATOM 5551 C CA . VAL B 1 241 ? -12.273 34.562 12.812 1 98.12 241 VAL B CA 1
ATOM 5552 C C . VAL B 1 241 ? -11.953 34.125 14.234 1 98.12 241 VAL B C 1
ATOM 5554 O O . VAL B 1 241 ? -10.805 34.188 14.672 1 98.12 241 VAL B O 1
ATOM 5557 N N . ASP B 1 242 ? -12.953 33.656 14.922 1 98.25 242 ASP B N 1
ATOM 5558 C CA . ASP B 1 242 ? -12.742 33.156 16.281 1 98.25 242 ASP B CA 1
ATOM 5559 C C . ASP B 1 242 ? -11.938 31.859 16.266 1 98.25 242 ASP B C 1
ATOM 5561 O O . ASP B 1 242 ? -11.125 31.609 17.172 1 98.25 242 ASP B O 1
ATOM 5565 N N . ALA B 1 243 ? -12.211 31.016 15.297 1 98.25 243 ALA B N 1
ATOM 5566 C CA . ALA B 1 243 ? -11.414 29.797 15.141 1 98.25 243 ALA B CA 1
ATOM 5567 C C . ALA B 1 243 ? -9.945 30.141 14.93 1 98.25 243 ALA B C 1
ATOM 5569 O O . ALA B 1 243 ? -9.07 29.516 15.547 1 98.25 243 ALA B O 1
ATOM 5570 N N . PHE B 1 244 ? -9.719 31.125 14.039 1 98.62 244 PHE B N 1
ATOM 5571 C CA . PHE B 1 244 ? -8.352 31.562 13.773 1 98.62 244 PHE B CA 1
ATOM 5572 C C . PHE B 1 244 ? -7.715 32.156 15.023 1 98.62 244 PHE B C 1
ATOM 5574 O O . PHE B 1 244 ? -6.566 31.828 15.352 1 98.62 244 PHE B O 1
ATOM 5581 N N . ARG B 1 245 ? -8.461 32.969 15.742 1 98.44 245 ARG B N 1
ATOM 5582 C CA . ARG B 1 245 ? -7.98 33.562 16.984 1 98.44 245 ARG B CA 1
ATOM 5583 C C . ARG B 1 245 ? -7.633 32.469 18 1 98.44 245 ARG B C 1
ATOM 5585 O O . ARG B 1 245 ? -6.625 32.594 18.703 1 98.44 245 ARG B O 1
ATOM 5592 N N . ASN B 1 246 ? -8.461 31.484 18.047 1 98.25 246 ASN B N 1
ATOM 5593 C CA . ASN B 1 246 ? -8.211 30.375 18.953 1 98.25 246 ASN B CA 1
ATOM 5594 C C . ASN B 1 246 ? -6.883 29.688 18.656 1 98.25 246 ASN B C 1
ATOM 5596 O O . ASN B 1 246 ? -6.141 29.344 19.562 1 98.25 246 ASN B O 1
ATOM 5600 N N . MET B 1 247 ? -6.602 29.453 17.375 1 98.19 247 MET B N 1
ATOM 5601 C CA . MET B 1 247 ? -5.328 28.859 16.984 1 98.19 247 MET B CA 1
ATOM 5602 C C . MET B 1 247 ? -4.156 29.688 17.484 1 98.19 247 MET B C 1
ATOM 5604 O O . MET B 1 247 ? -3.193 29.156 18.031 1 98.19 247 MET B O 1
ATOM 5608 N N . LEU B 1 248 ? -4.238 31 17.328 1 97.62 248 LEU B N 1
ATOM 5609 C CA . LEU B 1 248 ? -3.178 31.906 17.75 1 97.62 248 LEU B CA 1
ATOM 5610 C C . LEU B 1 248 ? -3.029 31.906 19.266 1 97.62 248 LEU B C 1
ATOM 5612 O O . LEU B 1 248 ? -1.923 32.062 19.781 1 97.62 248 LEU B O 1
ATOM 5616 N N . THR B 1 249 ? -4.121 31.688 19.922 1 95.94 249 THR B N 1
ATOM 5617 C CA . THR B 1 249 ? -4.133 31.75 21.375 1 95.94 249 THR B CA 1
ATOM 5618 C C . THR B 1 249 ? -3.65 30.422 21.969 1 95.94 249 THR B C 1
ATOM 5620 O O . THR B 1 249 ? -2.889 30.422 22.938 1 95.94 249 THR B O 1
ATOM 5623 N N . GLN B 1 250 ? -4.07 29.312 21.391 1 96.12 250 GLN B N 1
ATOM 5624 C CA . GLN B 1 250 ? -3.73 28 21.906 1 96.12 250 GLN B CA 1
ATOM 5625 C C . GLN B 1 250 ? -2.273 27.641 21.625 1 96.12 250 GLN B C 1
ATOM 5627 O O . GLN B 1 250 ? -1.664 26.844 22.344 1 96.12 250 GLN B O 1
ATOM 5632 N N . PHE B 1 251 ? -1.765 28.203 20.594 1 96.38 251 PHE B N 1
ATOM 5633 C CA . PHE B 1 251 ? -0.384 27.953 20.188 1 96.38 251 PHE B CA 1
ATOM 5634 C C . PHE B 1 251 ? 0.388 29.266 20.062 1 96.38 251 PHE B C 1
ATOM 5636 O O . PHE B 1 251 ? 0.775 29.656 18.953 1 96.38 251 PHE B O 1
ATOM 5643 N N . PRO B 1 252 ? 0.736 29.891 21.156 1 93.19 252 PRO B N 1
ATOM 5644 C CA . PRO B 1 252 ? 1.257 31.25 21.156 1 93.19 252 PRO B CA 1
ATOM 5645 C C . PRO B 1 252 ? 2.691 31.344 20.641 1 93.19 252 PRO B C 1
ATOM 5647 O O . PRO B 1 252 ? 3.127 32.406 20.203 1 93.19 252 PRO B O 1
ATOM 5650 N N . ASN B 1 253 ? 3.383 30.219 20.75 1 91.38 253 ASN B N 1
ATOM 5651 C CA . ASN B 1 253 ? 4.781 30.25 20.328 1 91.38 253 ASN B CA 1
ATOM 5652 C C . ASN B 1 253 ? 5.066 29.188 19.266 1 91.38 253 ASN B C 1
ATOM 5654 O O . ASN B 1 253 ? 4.281 28.25 19.078 1 91.38 253 ASN B O 1
ATOM 5658 N N . GLY B 1 254 ? 6.094 29.438 18.547 1 93.56 254 GLY B N 1
ATOM 5659 C CA . GLY B 1 254 ? 6.539 28.438 17.594 1 93.56 254 GLY B CA 1
ATOM 5660 C C . GLY B 1 254 ? 5.758 28.484 16.297 1 93.56 254 GLY B C 1
ATOM 5661 O O . GLY B 1 254 ? 5.117 29.484 15.969 1 93.56 254 GLY B O 1
ATOM 5662 N N . LEU B 1 255 ? 5.848 27.42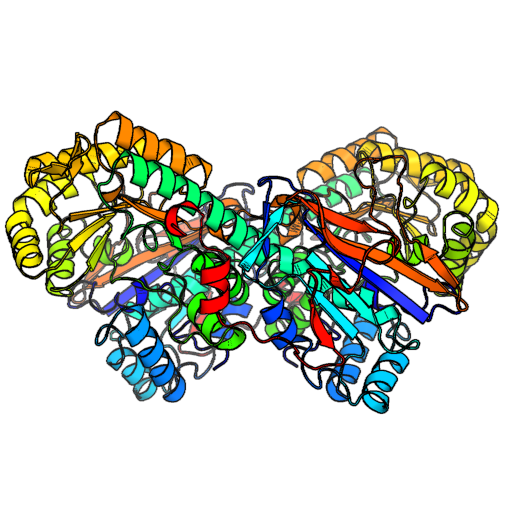2 15.523 1 96.5 255 LEU B N 1
ATOM 5663 C CA . LEU B 1 255 ? 5.164 27.328 14.242 1 96.5 255 LEU B CA 1
ATOM 5664 C C . LEU B 1 255 ? 3.766 26.734 14.414 1 96.5 255 LEU B C 1
ATOM 5666 O O . LEU B 1 255 ? 3.562 25.844 15.227 1 96.5 255 LEU B O 1
ATOM 5670 N N . MET B 1 256 ? 2.855 27.266 13.727 1 97.38 256 MET B N 1
ATOM 5671 C CA . MET B 1 256 ? 1.491 26.75 13.695 1 97.38 256 MET B CA 1
ATOM 5672 C C . MET B 1 256 ? 0.867 26.938 12.32 1 97.38 256 MET B C 1
ATOM 5674 O O . MET B 1 256 ? 1.032 28 11.703 1 97.38 256 MET B O 1
ATOM 5678 N N . ALA B 1 257 ? 0.251 25.891 11.836 1 98.19 257 ALA B N 1
ATOM 5679 C CA . ALA B 1 257 ? -0.401 25.953 10.531 1 98.19 257 ALA B CA 1
ATOM 5680 C C . ALA B 1 257 ? -1.918 26.031 10.68 1 98.19 257 ALA B C 1
ATOM 5682 O O . ALA B 1 257 ? -2.492 25.391 11.57 1 98.19 257 ALA B O 1
ATOM 5683 N N . CYS B 1 258 ? -2.52 26.766 9.789 1 98.25 258 CYS B N 1
ATOM 5684 C CA . CYS B 1 258 ? -3.969 26.906 9.852 1 98.25 258 CYS B CA 1
ATOM 5685 C C . CYS B 1 258 ? -4.59 26.812 8.461 1 98.25 258 CYS B C 1
ATOM 5687 O O . CYS B 1 258 ? -4.277 27.609 7.578 1 98.25 258 CYS B O 1
ATOM 5689 N N . VAL B 1 259 ? -5.402 25.828 8.328 1 96.38 259 VAL B N 1
ATOM 5690 C CA . VAL B 1 259 ? -6.188 25.734 7.105 1 96.38 259 VAL B CA 1
ATOM 5691 C C . VAL B 1 259 ? -7.082 26.969 6.969 1 96.38 259 VAL B C 1
ATOM 5693 O O . VAL B 1 259 ? -7.777 27.344 7.914 1 96.38 259 VAL B O 1
ATOM 5696 N N . SER B 1 260 ? -7.082 27.562 5.805 1 96.25 260 SER B N 1
ATOM 5697 C CA . SER B 1 260 ? -7.723 28.875 5.695 1 96.25 260 SER B CA 1
ATOM 5698 C C . SER B 1 260 ? -8.695 28.906 4.52 1 96.25 260 SER B C 1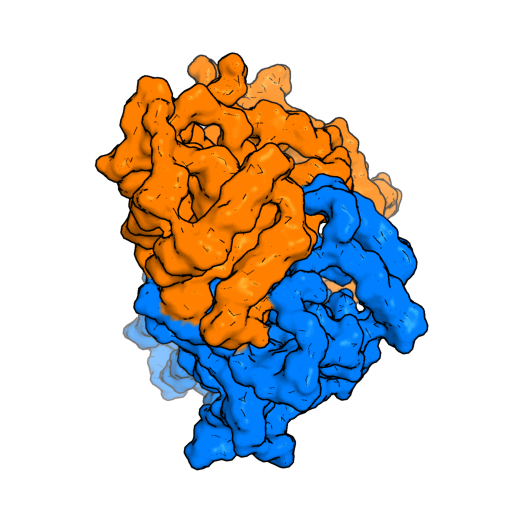
ATOM 5700 O O . SER B 1 260 ? -9.219 29.969 4.18 1 96.25 260 SER B O 1
ATOM 5702 N N . ASP B 1 261 ? -8.93 27.734 3.928 1 93.62 261 ASP B N 1
ATOM 5703 C CA . ASP B 1 261 ? -9.758 27.75 2.723 1 93.62 261 ASP B CA 1
ATOM 5704 C C . ASP B 1 261 ? -11.094 27.047 2.965 1 93.62 261 ASP B C 1
ATOM 5706 O O . ASP B 1 261 ? -11.688 26.5 2.037 1 93.62 261 ASP B O 1
ATOM 5710 N N . SER B 1 262 ? -11.523 26.922 4.207 1 91.81 262 SER B N 1
ATOM 5711 C CA . SER B 1 262 ? -12.789 26.266 4.504 1 91.81 262 SER B CA 1
ATOM 5712 C C . SER B 1 262 ? -13.953 26.953 3.812 1 91.81 262 SER B C 1
ATOM 5714 O O . SER B 1 262 ? -14.938 26.312 3.438 1 91.81 262 SER B O 1
ATOM 5716 N N . TYR B 1 263 ? -13.844 28.312 3.646 1 92.69 263 TYR B N 1
ATOM 5717 C CA . TYR B 1 263 ? -14.906 29.109 3.033 1 92.69 263 TYR B CA 1
ATOM 5718 C C . TYR B 1 263 ? -14.367 29.953 1.894 1 92.69 263 TYR B C 1
ATOM 5720 O O . TYR B 1 263 ? -14.5 29.594 0.721 1 92.69 263 TYR B O 1
ATOM 5728 N N . ASN B 1 264 ? -13.719 31.016 2.23 1 94.62 264 ASN B N 1
ATOM 5729 C CA . ASN B 1 264 ? -13.133 31.906 1.245 1 94.62 264 ASN B CA 1
ATOM 5730 C C . ASN B 1 264 ? -11.68 32.25 1.571 1 94.62 264 ASN B C 1
ATOM 5732 O O . ASN B 1 264 ? -11.398 33.156 2.348 1 94.62 264 ASN B O 1
ATOM 5736 N N . ILE B 1 265 ? -10.742 31.672 0.859 1 95.88 265 ILE B N 1
ATOM 5737 C CA . ILE B 1 265 ? -9.32 31.766 1.141 1 95.88 265 ILE B CA 1
ATOM 5738 C C . ILE B 1 265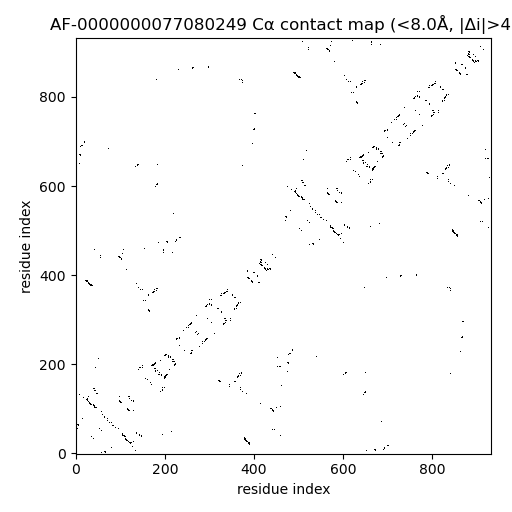 ? -8.859 33.219 0.966 1 95.88 265 ILE B C 1
ATOM 5740 O O . ILE B 1 265 ? -7.996 33.688 1.699 1 95.88 265 ILE B O 1
ATOM 5744 N N . TRP B 1 266 ? -9.43 33.969 0.01 1 96.94 266 TRP B N 1
ATOM 5745 C CA . TRP B 1 266 ? -9.031 35.375 -0.239 1 96.94 266 TRP B CA 1
ATOM 5746 C C . TRP B 1 266 ? -9.43 36.25 0.926 1 96.94 266 TRP B C 1
ATOM 5748 O O . TRP B 1 266 ? -8.617 37.062 1.417 1 96.94 266 TRP B O 1
ATOM 5758 N N . ASP B 1 267 ? -10.648 36.062 1.373 1 97 267 ASP B N 1
ATOM 5759 C CA . ASP B 1 267 ? -11.133 36.844 2.521 1 97 267 ASP B CA 1
ATOM 5760 C C . ASP B 1 267 ? -10.375 36.469 3.791 1 97 267 ASP B C 1
ATOM 5762 O O . ASP B 1 267 ? -10.094 37.312 4.629 1 97 267 ASP B O 1
ATOM 5766 N N . ALA B 1 268 ? -10.117 35.219 3.904 1 97.56 268 ALA B N 1
ATOM 5767 C CA . ALA B 1 268 ? -9.367 34.75 5.066 1 97.56 268 ALA B CA 1
ATOM 5768 C C . ALA B 1 268 ? -8.008 35.438 5.148 1 97.56 268 ALA B C 1
ATOM 5770 O O . ALA B 1 268 ? -7.598 35.875 6.219 1 97.56 268 ALA B O 1
ATOM 5771 N N . CYS B 1 269 ? -7.328 35.562 4.07 1 98.31 269 CYS B N 1
ATOM 5772 C CA . CYS B 1 269 ? -5.996 36.156 4.039 1 98.31 269 CYS B CA 1
ATOM 5773 C C . CYS B 1 269 ? -6.078 37.656 4.172 1 98.31 269 CYS B C 1
ATOM 5775 O O . CYS B 1 269 ? -5.301 38.281 4.914 1 98.31 269 CYS B O 1
ATOM 5777 N N . GLU B 1 270 ? -6.984 38.281 3.432 1 98.44 270 GLU B N 1
ATOM 5778 C CA . GLU B 1 270 ? -7.062 39.719 3.383 1 98.44 270 GLU B CA 1
ATOM 5779 C C . GLU B 1 270 ? -7.703 40.281 4.648 1 98.44 270 GLU B C 1
ATOM 5781 O O . GLU B 1 270 ? -7.113 41.125 5.328 1 98.44 270 GLU B O 1
ATOM 5786 N N . LYS B 1 271 ? -8.859 39.781 5.008 1 98.5 271 LYS B N 1
ATOM 5787 C CA . LYS B 1 271 ? -9.672 40.406 6.043 1 98.5 271 LYS B CA 1
ATOM 5788 C C . LYS B 1 271 ? -9.414 39.781 7.406 1 98.5 271 LYS B C 1
ATOM 5790 O O . LYS B 1 271 ? -9.312 40.469 8.414 1 98.5 271 LYS B O 1
ATOM 5795 N N . LEU B 1 272 ? -9.344 38.469 7.473 1 98.62 272 LEU B N 1
ATOM 5796 C CA . LEU B 1 272 ? -9.211 37.812 8.766 1 98.62 272 LEU B CA 1
ATOM 5797 C C . LEU B 1 272 ? -7.77 37.875 9.266 1 98.62 272 LEU B C 1
ATOM 5799 O O . LEU B 1 272 ? -7.477 38.562 10.25 1 98.62 272 LEU B O 1
ATOM 5803 N N . TRP B 1 273 ? -6.836 37.312 8.547 1 98.62 273 TRP B N 1
ATOM 5804 C CA . TRP B 1 273 ? -5.434 37.344 8.945 1 98.62 273 TRP B CA 1
ATOM 5805 C C . TRP B 1 273 ? -4.855 38.75 8.773 1 98.62 273 TRP B C 1
ATOM 5807 O O . TRP B 1 273 ? -4.16 39.25 9.656 1 98.62 273 TRP B O 1
ATOM 5817 N N . GLY B 1 274 ? -5.152 39.406 7.633 1 98.56 274 GLY B N 1
ATOM 5818 C CA . GLY B 1 274 ? -4.477 40.625 7.207 1 98.56 274 GLY B CA 1
ATOM 5819 C C . GLY B 1 274 ? -5.043 41.875 7.852 1 98.56 274 GLY B C 1
ATOM 5820 O O . GLY B 1 274 ? -4.426 42.938 7.801 1 98.56 274 GLY B O 1
ATOM 5821 N N . GLU B 1 275 ? -6.258 41.812 8.453 1 98.56 275 GLU B N 1
ATOM 5822 C CA . GLU B 1 275 ? -6.863 42.969 9.07 1 98.56 275 GLU B CA 1
ATOM 5823 C C . GLU B 1 275 ? -7.328 42.688 10.492 1 98.56 275 GLU B C 1
ATOM 5825 O O . GLU B 1 275 ? -6.699 43.094 11.461 1 98.56 275 GLU B O 1
ATOM 5830 N N . LYS B 1 276 ? -8.242 41.812 10.672 1 98.5 276 LYS B N 1
ATOM 5831 C CA . LYS B 1 276 ? -8.875 41.594 11.961 1 98.5 276 LYS B CA 1
ATOM 5832 C C . LYS B 1 276 ? -7.887 41 12.961 1 98.5 276 LYS B C 1
ATOM 5834 O O . LYS B 1 276 ? -7.953 41.281 14.156 1 98.5 276 LYS B O 1
ATOM 5839 N N . LEU B 1 277 ? -7.016 40.125 12.516 1 98.69 277 LEU B N 1
ATOM 5840 C CA . LEU B 1 277 ? -6.117 39.406 13.422 1 98.69 277 LEU B CA 1
ATOM 5841 C C . LEU B 1 277 ? -4.668 39.812 13.172 1 98.69 277 LEU B C 1
ATOM 5843 O O . LEU B 1 277 ? -3.744 39.156 13.672 1 98.69 277 LEU B O 1
ATOM 5847 N N . LYS B 1 278 ? -4.484 40.875 12.367 1 98.56 278 LYS B N 1
ATOM 5848 C CA . LYS B 1 278 ? -3.146 41.281 11.938 1 98.56 278 LYS B CA 1
ATOM 5849 C C . LYS B 1 278 ? -2.244 41.531 13.141 1 98.56 278 LYS B C 1
ATOM 5851 O O . LYS B 1 278 ? -1.111 41.062 13.195 1 98.56 278 LYS B O 1
ATOM 5856 N N . ASP B 1 279 ? -2.732 42.281 14.133 1 97.88 279 ASP B N 1
ATOM 5857 C CA . ASP B 1 279 ? -1.939 42.656 15.305 1 97.88 279 ASP B CA 1
ATOM 5858 C C . ASP B 1 279 ? -1.51 41.406 16.094 1 97.88 279 ASP B C 1
ATOM 5860 O O . ASP B 1 279 ? -0.377 41.344 16.562 1 97.88 279 ASP B O 1
ATOM 5864 N N . LEU B 1 280 ? -2.416 40.5 16.172 1 97.56 280 LEU B N 1
ATOM 5865 C CA . LEU B 1 280 ? -2.115 39.281 16.922 1 97.56 280 LEU B CA 1
ATOM 5866 C C . LEU B 1 280 ? -1.044 38.438 16.203 1 97.56 280 LEU B C 1
ATOM 5868 O O . LEU B 1 280 ? -0.179 37.844 16.859 1 97.56 280 LEU B O 1
ATOM 5872 N N . VAL B 1 281 ? -1.123 38.375 14.898 1 98.19 281 VAL B N 1
ATOM 5873 C CA . VAL B 1 281 ? -0.142 37.656 14.094 1 98.19 281 VAL B CA 1
ATOM 5874 C C . VAL B 1 281 ? 1.232 38.312 14.25 1 98.19 281 VAL B C 1
ATOM 5876 O O . VAL B 1 281 ? 2.23 37.625 14.469 1 98.19 281 VAL B O 1
ATOM 5879 N N . GLU B 1 282 ? 1.243 39.656 14.211 1 97.81 282 GLU B N 1
ATOM 5880 C CA . GLU B 1 282 ? 2.498 40.406 14.328 1 97.81 282 GLU B CA 1
ATOM 5881 C C . GLU B 1 282 ? 3.078 40.281 15.734 1 97.81 282 GLU B C 1
ATOM 5883 O O . GLU B 1 282 ? 4.289 40.125 15.898 1 97.81 282 GLU B O 1
ATOM 5888 N N . GLU B 1 283 ? 2.215 40.344 16.719 1 97 283 GLU B N 1
ATOM 5889 C CA . GLU B 1 283 ? 2.654 40.188 18.094 1 97 283 GLU B CA 1
ATOM 5890 C C . GLU B 1 283 ? 3.277 38.812 18.344 1 97 283 GLU B C 1
ATOM 5892 O O . GLU B 1 283 ? 4.301 38.719 19.016 1 97 283 GLU B O 1
ATOM 5897 N N . ARG B 1 284 ? 2.666 37.781 17.812 1 96.31 284 ARG B N 1
ATOM 5898 C CA . ARG B 1 284 ? 3.227 36.438 17.891 1 96.31 284 ARG B CA 1
ATOM 5899 C C . ARG B 1 284 ? 4.582 36.375 17.203 1 96.31 284 ARG B C 1
ATOM 5901 O O . ARG B 1 284 ? 5.492 35.688 17.672 1 96.31 284 ARG B O 1
ATOM 5908 N N . GLY B 1 285 ? 4.625 37.062 16.125 1 96.06 285 GLY B N 1
ATOM 5909 C CA . GLY B 1 285 ? 5.875 37.125 15.383 1 96.06 285 GLY B CA 1
ATOM 5910 C C . GLY B 1 285 ? 7.02 37.688 16.188 1 96.06 285 GLY B C 1
ATOM 5911 O O . GLY B 1 285 ? 8.164 37.25 16.078 1 96.06 285 GLY B O 1
ATOM 5912 N N . GLU B 1 286 ? 6.723 38.656 17.047 1 95.5 286 GLU B N 1
ATOM 5913 C CA . GLU B 1 286 ? 7.73 39.312 17.891 1 95.5 286 GLU B CA 1
ATOM 5914 C C . GLU B 1 286 ? 8.312 38.312 18.891 1 95.5 286 GLU B C 1
ATOM 5916 O O . GLU B 1 286 ? 9.438 38.5 19.375 1 95.5 286 GLU B O 1
ATOM 5921 N N . ARG B 1 287 ? 7.578 37.312 19.125 1 94.38 287 ARG B N 1
ATOM 5922 C CA . ARG B 1 287 ? 8.031 36.312 20.078 1 94.38 287 ARG B CA 1
ATOM 5923 C C . ARG B 1 287 ? 8.586 35.094 19.344 1 94.38 287 ARG B C 1
ATOM 5925 O O . ARG B 1 287 ? 8.797 34.031 19.969 1 94.38 287 ARG B O 1
ATOM 5932 N N . GLY B 1 288 ? 8.656 35.156 18.125 1 93.25 288 GLY B N 1
ATOM 5933 C CA . GLY B 1 288 ? 9.273 34.094 17.344 1 93.25 288 GLY B CA 1
ATOM 5934 C C . GLY B 1 288 ? 8.273 33.125 16.766 1 93.25 288 GLY B C 1
ATOM 5935 O O . GLY B 1 288 ? 8.648 32.094 16.203 1 93.25 288 GLY B O 1
ATOM 5936 N N . GLY B 1 289 ? 7.051 33.406 16.906 1 96.06 289 GLY B N 1
ATOM 5937 C CA . GLY B 1 289 ? 6.016 32.562 16.344 1 96.06 289 GLY B CA 1
ATOM 5938 C C . GLY B 1 289 ? 5.797 32.781 14.859 1 96.06 289 GLY B C 1
ATOM 5939 O O . GLY B 1 289 ? 5.949 33.875 14.359 1 96.06 289 GLY B O 1
ATOM 5940 N N . THR B 1 290 ? 5.457 31.719 14.148 1 97.88 290 THR B N 1
ATOM 5941 C CA . THR B 1 290 ? 5.188 31.797 12.719 1 97.88 290 THR B CA 1
ATOM 5942 C C . THR B 1 290 ? 3.826 31.188 12.383 1 97.88 290 THR B C 1
ATOM 5944 O O . THR B 1 290 ? 3.512 30.078 12.812 1 97.88 290 THR B O 1
ATOM 5947 N N . LEU B 1 291 ? 3.012 31.938 11.719 1 98.44 291 LEU B N 1
ATOM 5948 C CA . LEU B 1 291 ? 1.766 31.453 11.141 1 98.44 291 LEU B CA 1
ATOM 5949 C C . LEU B 1 291 ? 1.998 30.891 9.742 1 98.44 291 LEU B C 1
ATOM 5951 O O . LEU B 1 291 ? 2.576 31.562 8.883 1 98.44 291 LEU B O 1
ATOM 5955 N N . VAL B 1 292 ? 1.625 29.656 9.555 1 98.56 292 VAL B N 1
ATOM 5956 C CA . VAL B 1 292 ? 1.679 29.047 8.234 1 98.56 292 VAL B CA 1
ATOM 5957 C C . VAL B 1 292 ? 0.267 28.906 7.668 1 98.56 292 VAL B C 1
ATOM 5959 O O . VAL B 1 292 ? -0.537 28.109 8.164 1 98.56 292 VAL B O 1
ATOM 5962 N N . VAL B 1 293 ? -0.035 29.625 6.617 1 98.62 293 VAL B N 1
ATOM 5963 C CA . VAL B 1 293 ? -1.355 29.641 5.996 1 98.62 293 VAL B CA 1
ATOM 5964 C C . VAL B 1 293 ? -1.463 28.484 4.996 1 98.62 293 VAL B C 1
ATOM 5966 O O . VAL B 1 293 ? -0.574 28.297 4.164 1 98.62 293 VAL B O 1
ATOM 5969 N N . ARG B 1 294 ? -2.561 27.766 5.066 1 97 294 ARG B N 1
ATOM 5970 C CA . ARG B 1 294 ? -2.742 26.625 4.191 1 97 294 ARG B CA 1
ATOM 5971 C C . ARG B 1 294 ? -3.979 26.797 3.314 1 97 294 ARG B C 1
ATOM 5973 O O . ARG B 1 294 ? -5.105 26.609 3.779 1 97 294 ARG B O 1
ATOM 5980 N N . PRO B 1 295 ? -3.986 27.109 2.035 1 90.75 295 PRO B N 1
ATOM 5981 C CA . PRO B 1 295 ? -5.129 27.25 1.127 1 90.75 295 PRO B CA 1
ATOM 5982 C C . PRO B 1 295 ? -5.625 25.891 0.609 1 90.75 295 PRO B C 1
ATOM 5984 O O . PRO B 1 295 ? -6.82 25.734 0.348 1 90.75 295 PRO B O 1
ATOM 5987 N N . ASP B 1 296 ? -5.242 24.797 0.451 1 82.06 296 ASP B N 1
ATOM 5988 C CA . ASP B 1 296 ? -5.387 23.406 0.055 1 82.06 296 ASP B CA 1
ATOM 5989 C C . ASP B 1 296 ? -6.52 23.234 -0.955 1 82.06 296 ASP B C 1
ATOM 5991 O O . ASP B 1 296 ? -7.199 22.203 -0.962 1 82.06 296 ASP B O 1
ATOM 5995 N N . SER B 1 297 ? -6.938 24.25 -1.771 1 83.88 297 SER B N 1
ATOM 5996 C CA . SER B 1 297 ? -7.953 24.141 -2.814 1 83.88 297 SER B CA 1
ATOM 5997 C C . SER B 1 297 ? -7.547 24.922 -4.062 1 83.88 297 SER B C 1
ATOM 5999 O O . SER B 1 297 ? -6.609 25.719 -4.023 1 83.88 297 SER B O 1
ATOM 6001 N N . GLY B 1 298 ? -8.195 24.531 -5.129 1 86.44 298 GLY B N 1
ATOM 6002 C CA . GLY B 1 298 ? -7.961 25.25 -6.371 1 86.44 298 GLY B CA 1
ATOM 6003 C C . GLY B 1 298 ? -6.684 24.828 -7.074 1 86.44 298 GLY B C 1
ATOM 6004 O O . GLY B 1 298 ? -6.125 23.766 -6.77 1 86.44 298 GLY B O 1
ATOM 6005 N N . ASP B 1 299 ? -6.371 25.562 -8.062 1 92.06 299 ASP B N 1
ATOM 6006 C CA . ASP B 1 299 ? -5.129 25.328 -8.797 1 92.06 299 ASP B CA 1
ATOM 6007 C C . ASP B 1 299 ? -3.924 25.844 -8.016 1 92.06 299 ASP B C 1
ATOM 6009 O O . ASP B 1 299 ? -3.75 27.062 -7.871 1 92.06 299 ASP B O 1
ATOM 6013 N N . PRO B 1 300 ? -3.012 25 -7.664 1 94.38 300 PRO B N 1
ATOM 6014 C CA . PRO B 1 300 ? -1.991 25.375 -6.68 1 94.38 300 PRO B CA 1
ATOM 6015 C C . PRO B 1 300 ? -1.091 26.5 -7.168 1 94.38 300 PRO B C 1
ATOM 6017 O O . PRO B 1 300 ? -0.849 27.469 -6.434 1 94.38 300 PRO B O 1
ATOM 6020 N N . PRO B 1 301 ? -0.565 26.5 -8.43 1 96 301 PRO B N 1
ATOM 6021 C CA . PRO B 1 301 ? 0.282 27.609 -8.859 1 96 301 PRO B CA 1
ATOM 6022 C C . PRO B 1 301 ? -0.426 28.953 -8.766 1 96 301 PRO B C 1
ATOM 6024 O O . PRO B 1 301 ? 0.173 29.953 -8.328 1 96 301 PRO B O 1
ATOM 6027 N N . THR B 1 302 ? -1.654 28.969 -9.094 1 95.88 302 THR B N 1
ATOM 6028 C CA . THR B 1 302 ? -2.43 30.203 -9.086 1 95.88 302 THR B CA 1
ATOM 6029 C C . THR B 1 302 ? -2.77 30.625 -7.664 1 95.88 302 THR B C 1
ATOM 6031 O O . THR B 1 302 ? -2.611 31.797 -7.301 1 95.88 302 THR B O 1
ATOM 6034 N N . VAL B 1 303 ? -3.205 29.703 -6.887 1 95.75 303 VAL B N 1
ATOM 6035 C CA . VAL B 1 303 ? -3.697 29.984 -5.547 1 95.75 303 VAL B CA 1
ATOM 6036 C C . VAL B 1 303 ? -2.535 30.422 -4.652 1 95.75 303 VAL B C 1
ATOM 6038 O O . VAL B 1 303 ? -2.658 31.391 -3.889 1 95.75 303 VAL B O 1
ATOM 6041 N N . VAL B 1 304 ? -1.404 29.797 -4.746 1 97.31 304 VAL B N 1
ATOM 6042 C CA . VAL B 1 304 ? -0.264 30.078 -3.883 1 97.31 304 VAL B CA 1
ATOM 6043 C C . VAL B 1 304 ? 0.254 31.5 -4.16 1 97.31 304 VAL B C 1
ATOM 6045 O O . VAL B 1 304 ? 0.513 32.25 -3.23 1 97.31 304 VAL B O 1
ATOM 6048 N N . VAL B 1 305 ? 0.388 31.875 -5.453 1 98.19 305 VAL B N 1
ATOM 6049 C CA . VAL B 1 305 ? 0.877 33.188 -5.82 1 98.19 305 VAL B CA 1
ATOM 6050 C C . VAL B 1 305 ? -0.1 34.25 -5.328 1 98.19 305 VAL B C 1
ATOM 6052 O O . VAL B 1 305 ? 0.312 35.281 -4.766 1 98.19 305 VAL B O 1
ATOM 6055 N N . LYS B 1 306 ? -1.384 34 -5.527 1 98 306 LYS B N 1
ATOM 6056 C CA . LYS B 1 306 ? -2.391 34.969 -5.113 1 98 306 LYS B CA 1
ATOM 6057 C C . LYS B 1 306 ? -2.393 35.156 -3.6 1 98 306 LYS B C 1
ATOM 6059 O O . LYS B 1 306 ? -2.537 36.281 -3.104 1 98 306 LYS B O 1
ATOM 6064 N N . VAL B 1 307 ? -2.238 34.094 -2.883 1 98.31 307 VAL B N 1
ATOM 6065 C CA . VAL B 1 307 ? -2.182 34.156 -1.426 1 98.31 307 VAL B CA 1
ATOM 6066 C C . VAL B 1 307 ? -0.965 34.969 -0.989 1 98.31 307 VAL B C 1
ATOM 6068 O O . VAL B 1 307 ? -1.067 35.812 -0.105 1 98.31 307 VAL B O 1
ATOM 6071 N N . LEU B 1 308 ? 0.181 34.75 -1.571 1 98.69 308 LEU B N 1
ATOM 6072 C CA . LEU B 1 308 ? 1.396 35.469 -1.249 1 98.69 308 LEU B CA 1
ATOM 6073 C C . LEU B 1 308 ? 1.222 36.969 -1.542 1 98.69 308 LEU B C 1
ATOM 6075 O O . LEU B 1 308 ? 1.677 37.812 -0.77 1 98.69 308 LEU B O 1
ATOM 6079 N N . GLU B 1 309 ? 0.587 37.281 -2.66 1 98.69 309 GLU B N 1
ATOM 6080 C CA . GLU B 1 309 ? 0.345 38.688 -3.023 1 98.69 309 GLU B CA 1
ATOM 6081 C C . GLU B 1 309 ? -0.535 39.375 -1.989 1 98.69 309 GLU B C 1
ATOM 6083 O O . GLU B 1 309 ? -0.247 40.5 -1.578 1 98.69 309 GLU B O 1
ATOM 6088 N N . ILE B 1 310 ? -1.599 38.688 -1.582 1 98.75 310 ILE B N 1
ATOM 6089 C CA . ILE B 1 310 ? -2.52 39.25 -0.612 1 98.75 310 ILE B CA 1
ATOM 6090 C C . ILE B 1 310 ? -1.806 39.469 0.722 1 98.75 310 ILE B C 1
ATOM 6092 O O . ILE B 1 310 ? -1.867 40.531 1.309 1 98.75 310 ILE B O 1
ATOM 6096 N N . LEU B 1 311 ? -1.12 38.438 1.201 1 98.75 311 LEU B N 1
ATOM 6097 C CA . LEU B 1 311 ? -0.409 38.531 2.473 1 98.75 311 LEU B CA 1
ATOM 6098 C C . LEU B 1 311 ? 0.692 39.562 2.406 1 98.75 311 LEU B C 1
ATOM 6100 O O . LEU B 1 311 ? 0.906 40.312 3.367 1 98.75 311 LEU B O 1
ATOM 6104 N N . GLY B 1 312 ? 1.417 39.625 1.278 1 98.69 312 GLY B N 1
ATOM 6105 C CA . GLY B 1 312 ? 2.428 40.656 1.087 1 98.69 312 GLY B CA 1
ATOM 6106 C C . GLY B 1 312 ? 1.868 42.062 1.157 1 98.69 312 GLY B C 1
ATOM 6107 O O . GLY B 1 312 ? 2.502 42.969 1.715 1 98.69 312 GLY B O 1
ATOM 6108 N N . SER B 1 313 ? 0.735 42.25 0.561 1 98.62 313 SER B N 1
ATOM 6109 C CA . SER B 1 313 ? 0.107 43.562 0.551 1 98.62 313 SER B CA 1
ATOM 6110 C C . SER B 1 313 ? -0.319 44 1.954 1 98.62 313 SER B C 1
ATOM 6112 O O . SER B 1 313 ? -0.316 45.188 2.281 1 98.62 313 SER B O 1
ATOM 6114 N N . LYS B 1 314 ? -0.674 43.062 2.789 1 98.62 314 LYS B N 1
ATOM 6115 C CA . LYS B 1 314 ? -1.217 43.375 4.109 1 98.62 314 LYS B CA 1
ATOM 6116 C C . LYS B 1 314 ? -0.108 43.438 5.156 1 98.62 314 LYS B C 1
ATOM 6118 O O . LYS B 1 314 ? -0.182 44.219 6.102 1 98.62 314 LYS B O 1
ATOM 6123 N N . PHE B 1 315 ? 0.962 42.656 4.996 1 98.56 315 PHE B N 1
ATOM 6124 C CA . PHE B 1 315 ? 1.962 42.5 6.051 1 98.56 315 PHE B CA 1
ATOM 6125 C C . PHE B 1 315 ? 3.305 43.062 5.594 1 98.56 315 PHE B C 1
ATOM 6127 O O . PHE B 1 315 ? 4.227 43.219 6.402 1 98.56 315 PHE B O 1
ATOM 6134 N N . GLY B 1 316 ? 3.436 43.375 4.309 1 98.12 316 GLY B N 1
ATOM 6135 C CA . GLY B 1 316 ? 4.699 43.844 3.756 1 98.12 316 GLY B CA 1
ATOM 6136 C C . GLY B 1 316 ? 5.586 42.688 3.273 1 98.12 316 GLY B C 1
ATOM 6137 O O . GLY B 1 316 ? 5.301 41.531 3.529 1 98.12 316 GLY B O 1
ATOM 6138 N N . THR B 1 317 ? 6.59 43.031 2.506 1 98.31 317 THR B N 1
ATOM 6139 C CA . THR B 1 317 ? 7.562 42.094 1.99 1 98.31 317 THR B CA 1
ATOM 6140 C C . THR B 1 317 ? 8.977 42.656 2.117 1 98.31 317 THR B C 1
ATOM 6142 O O . THR B 1 317 ? 9.172 43.844 2.307 1 98.31 317 THR B O 1
ATOM 6145 N N . ILE B 1 318 ? 9.883 41.781 2.117 1 97 318 ILE B N 1
ATOM 6146 C CA . ILE B 1 318 ? 11.297 42.125 1.985 1 97 318 ILE B CA 1
ATOM 6147 C C . ILE B 1 318 ? 11.867 41.5 0.713 1 97 318 ILE B C 1
ATOM 6149 O O . ILE B 1 318 ? 11.469 40.406 0.326 1 97 318 ILE B O 1
ATOM 6153 N N . THR B 1 319 ? 12.781 42.188 0.074 1 97.94 319 THR B N 1
ATOM 6154 C CA . THR B 1 319 ? 13.477 41.625 -1.091 1 97.94 319 THR B CA 1
ATOM 6155 C C . THR B 1 319 ? 14.836 41.062 -0.695 1 97.94 319 THR B C 1
ATOM 6157 O O . THR B 1 319 ? 15.641 41.75 -0.069 1 97.94 319 THR B O 1
ATOM 6160 N N . ASN B 1 320 ? 15.07 39.844 -0.953 1 97.56 320 ASN B N 1
ATOM 6161 C CA . ASN B 1 320 ? 16.344 39.25 -0.565 1 97.56 320 ASN B CA 1
ATOM 6162 C C . ASN B 1 320 ? 17.453 39.594 -1.535 1 97.56 320 ASN B C 1
ATOM 6164 O O . ASN B 1 320 ? 17.266 40.406 -2.438 1 97.56 320 ASN B O 1
ATOM 6168 N N . LYS B 1 321 ? 18.656 39.094 -1.319 1 98 321 LYS B N 1
ATOM 6169 C CA . LYS B 1 321 ? 19.844 39.469 -2.082 1 98 321 LYS B CA 1
ATOM 6170 C C . LYS B 1 321 ? 19.688 39.094 -3.551 1 98 321 LYS B C 1
ATOM 6172 O O . LYS B 1 321 ? 20.297 39.719 -4.426 1 98 321 LYS B O 1
ATOM 6177 N N . LYS B 1 322 ? 18.828 38.156 -3.873 1 97.62 322 LYS B N 1
ATOM 6178 C CA . LYS B 1 322 ? 18.703 37.656 -5.23 1 97.62 322 LYS B CA 1
ATOM 6179 C C . LYS B 1 322 ? 17.531 38.312 -5.961 1 97.62 322 LYS B C 1
ATOM 6181 O O . LYS B 1 322 ? 17.25 38 -7.117 1 97.62 322 LYS B O 1
ATOM 6186 N N . GLY B 1 323 ? 16.844 39.188 -5.27 1 98.25 323 GLY B N 1
ATOM 6187 C CA . GLY B 1 323 ? 15.828 40 -5.918 1 98.25 323 GLY B CA 1
ATOM 6188 C C . GLY B 1 323 ? 14.438 39.375 -5.805 1 98.25 323 GLY B C 1
ATOM 6189 O O . GLY B 1 323 ? 13.539 39.75 -6.566 1 98.25 323 GLY B O 1
ATOM 6190 N N . TYR B 1 324 ? 14.25 38.5 -4.906 1 98.75 324 TYR B N 1
ATOM 6191 C CA . TYR B 1 324 ? 12.953 37.844 -4.727 1 98.75 324 TYR B CA 1
ATOM 6192 C C . TYR B 1 324 ? 12.289 38.281 -3.434 1 98.75 324 TYR B C 1
ATOM 6194 O O . TYR B 1 324 ? 12.969 38.594 -2.447 1 98.75 324 TYR B O 1
ATOM 6202 N N . LYS B 1 325 ? 10.992 38.312 -3.428 1 98.69 325 LYS B N 1
ATOM 6203 C CA . LYS B 1 325 ? 10.203 38.812 -2.295 1 98.69 325 LYS B CA 1
ATOM 6204 C C . LYS B 1 325 ? 10.055 37.719 -1.23 1 98.69 325 LYS B C 1
ATOM 6206 O O . LYS B 1 325 ? 9.859 36.562 -1.554 1 98.69 325 LYS B O 1
ATOM 6211 N N . LEU B 1 326 ? 10.148 38.156 0.033 1 98.31 326 LEU B N 1
ATOM 6212 C CA . LEU B 1 326 ? 9.883 37.312 1.205 1 98.31 326 LEU B CA 1
ATOM 6213 C C . LEU B 1 326 ? 8.82 37.969 2.096 1 98.31 326 LEU B C 1
ATOM 6215 O O . LEU B 1 326 ? 8.844 39.188 2.307 1 98.31 326 LEU B O 1
ATOM 6219 N N . LEU B 1 327 ? 7.883 37.125 2.473 1 98.5 327 LEU B N 1
ATOM 6220 C CA . LEU B 1 327 ? 7.031 37.562 3.574 1 98.5 327 LEU B CA 1
ATOM 6221 C C . LEU B 1 327 ? 7.844 37.719 4.852 1 98.5 327 LEU B C 1
ATOM 6223 O O . LEU B 1 327 ? 8.953 37.219 4.965 1 98.5 327 LEU B O 1
ATOM 6227 N N . PRO B 1 328 ? 7.27 38.531 5.824 1 97.69 328 PRO B N 1
ATOM 6228 C CA . PRO B 1 328 ? 7.949 38.531 7.121 1 97.69 328 PRO B CA 1
ATOM 6229 C C . PRO B 1 328 ? 8.156 37.156 7.688 1 97.69 328 PRO B C 1
ATOM 6231 O O . PRO B 1 328 ? 7.367 36.25 7.402 1 97.69 328 PRO B O 1
ATOM 6234 N N . PRO B 1 329 ? 9.195 36.938 8.508 1 96.06 329 PRO B N 1
ATOM 6235 C CA . PRO B 1 329 ? 9.562 35.594 8.961 1 96.06 329 PRO B CA 1
ATOM 6236 C C . PRO B 1 329 ? 8.438 34.938 9.75 1 96.06 329 PRO B C 1
ATOM 6238 O O . PRO B 1 329 ? 8.445 33.719 9.914 1 96.06 329 PRO B O 1
ATOM 6241 N N . TYR B 1 330 ? 7.504 35.719 10.25 1 97.5 330 TYR B N 1
ATOM 6242 C CA . TYR B 1 330 ? 6.438 35.156 11.07 1 97.5 330 TYR B CA 1
ATOM 6243 C C . TYR B 1 330 ? 5.254 34.719 10.211 1 97.5 330 TYR B C 1
ATOM 6245 O O . TYR B 1 330 ? 4.184 34.406 10.734 1 97.5 330 TYR B O 1
ATOM 6253 N N . LEU B 1 331 ? 5.414 34.719 8.867 1 98.12 331 LEU B N 1
ATOM 6254 C CA . LEU B 1 331 ? 4.371 34.281 7.945 1 98.12 331 LEU B CA 1
ATOM 6255 C C . LEU B 1 331 ? 4.941 33.375 6.859 1 98.12 331 LEU B C 1
ATOM 6257 O O . LEU B 1 331 ? 5.953 33.719 6.238 1 98.12 331 LEU B O 1
ATOM 6261 N N . ARG B 1 332 ? 4.332 32.219 6.688 1 98.31 332 ARG B N 1
ATOM 6262 C CA . ARG B 1 332 ? 4.66 31.297 5.613 1 98.31 332 ARG B CA 1
ATOM 6263 C C . ARG B 1 332 ? 3.4 30.656 5.047 1 98.31 332 ARG B C 1
ATOM 6265 O O . ARG B 1 332 ? 2.309 30.828 5.59 1 98.31 332 ARG B O 1
ATOM 6272 N N . VAL B 1 333 ? 3.541 29.938 3.92 1 98.44 333 VAL B N 1
ATOM 6273 C CA . VAL B 1 333 ? 2.432 29.266 3.26 1 98.44 333 VAL B CA 1
ATOM 6274 C C . VAL B 1 333 ? 2.771 27.781 3.059 1 98.44 333 VAL B C 1
ATOM 6276 O O . VAL B 1 333 ? 3.926 27.438 2.797 1 98.44 333 VAL B O 1
ATOM 6279 N N . ILE B 1 334 ? 1.801 26.922 3.248 1 98.12 334 ILE B N 1
ATOM 6280 C CA . ILE B 1 334 ? 1.988 25.5 2.953 1 98.12 334 ILE B CA 1
ATOM 6281 C C . ILE B 1 334 ? 0.904 25.031 1.988 1 98.12 334 ILE B C 1
ATOM 6283 O O . ILE B 1 334 ? -0.274 25.359 2.162 1 98.12 334 ILE B O 1
ATOM 6287 N N . GLN B 1 335 ? 1.309 24.344 0.983 1 97.19 335 GLN B N 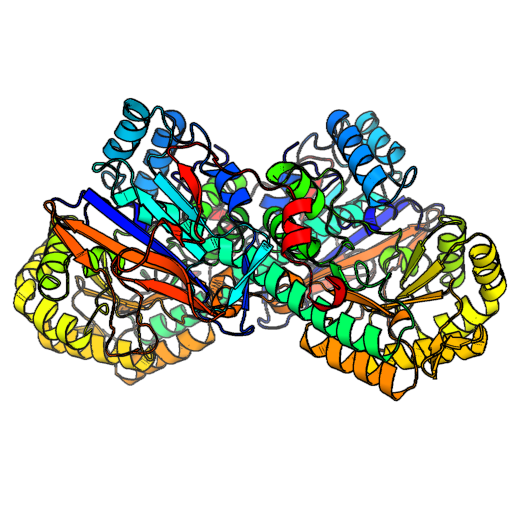1
ATOM 6288 C CA . GLN B 1 335 ? 0.407 23.75 0.009 1 97.19 335 GLN B CA 1
ATOM 6289 C C . GLN B 1 335 ? 0.433 22.219 0.108 1 97.19 335 GLN B C 1
ATOM 6291 O O . GLN B 1 335 ? 1.499 21.609 0.027 1 97.19 335 GLN B O 1
ATOM 6296 N N . GLY B 1 336 ? -0.724 21.578 0.322 1 94.19 336 GLY B N 1
ATOM 6297 C CA . GLY B 1 336 ? -0.777 20.141 0.543 1 94.19 336 GLY B CA 1
ATOM 6298 C C . GLY B 1 336 ? -1.523 19.406 -0.548 1 94.19 336 GLY B C 1
ATOM 6299 O O . GLY B 1 336 ? -1.191 18.266 -0.866 1 94.19 336 GLY B O 1
ATOM 6300 N N . ASP B 1 337 ? -2.52 19.953 -1.147 1 87.06 337 ASP B N 1
ATOM 6301 C CA . ASP B 1 337 ? -3.369 19.281 -2.125 1 87.06 337 ASP B CA 1
ATOM 6302 C C . ASP B 1 337 ? -2.678 19.188 -3.484 1 87.06 337 ASP B C 1
ATOM 6304 O O . ASP B 1 337 ? -2.182 20.188 -4.004 1 87.06 337 ASP B O 1
ATOM 6308 N N . GLY B 1 338 ? -2.566 17.984 -3.949 1 86.12 338 GLY B N 1
ATOM 6309 C CA . GLY B 1 338 ? -2.135 17.797 -5.324 1 86.12 338 GLY B CA 1
ATOM 6310 C C . GLY B 1 338 ? -0.632 17.906 -5.5 1 86.12 338 GLY B C 1
ATOM 6311 O O . GLY B 1 338 ? -0.15 18.25 -6.578 1 86.12 338 GLY B O 1
ATOM 6312 N N . ILE B 1 339 ? 0.143 17.672 -4.496 1 95.56 339 ILE B N 1
ATOM 6313 C CA . ILE B 1 339 ? 1.59 17.844 -4.586 1 95.56 339 ILE B CA 1
ATOM 6314 C C . ILE B 1 339 ? 2.227 16.547 -5.082 1 95.56 339 ILE B C 1
ATOM 6316 O O . ILE B 1 339 ? 2.037 15.477 -4.48 1 95.56 339 ILE B O 1
ATOM 6320 N N . SER B 1 340 ? 2.873 16.578 -6.148 1 95.5 340 SER B N 1
ATOM 6321 C CA . SER B 1 340 ? 3.646 15.516 -6.797 1 95.5 340 SER B CA 1
ATOM 6322 C C . SER B 1 340 ? 4.938 16.062 -7.395 1 95.5 340 SER B C 1
ATOM 6324 O O . SER B 1 340 ? 5.172 17.281 -7.379 1 95.5 340 SER B O 1
ATOM 6326 N N . TYR B 1 341 ? 5.809 15.211 -7.875 1 95.12 341 TYR B N 1
ATOM 6327 C CA . TYR B 1 341 ? 7.035 15.641 -8.539 1 95.12 341 TYR B CA 1
ATOM 6328 C C . TYR B 1 341 ? 6.727 16.625 -9.672 1 95.12 341 TYR B C 1
ATOM 6330 O O . TYR B 1 341 ? 7.41 17.641 -9.82 1 95.12 341 TYR B O 1
ATOM 6338 N N . GLU B 1 342 ? 5.656 16.359 -10.406 1 94.06 342 GLU B N 1
ATOM 6339 C CA . GLU B 1 342 ? 5.301 17.172 -11.562 1 94.06 342 GLU B CA 1
ATOM 6340 C C . GLU B 1 342 ? 4.711 18.516 -11.133 1 94.06 342 GLU B C 1
ATOM 6342 O O . GLU B 1 342 ? 5.02 19.547 -11.719 1 94.06 342 GLU B O 1
ATOM 6347 N N . SER B 1 343 ? 3.873 18.484 -10.133 1 96.31 343 SER B N 1
ATOM 6348 C CA . SER B 1 343 ? 3.203 19.719 -9.734 1 96.31 343 SER B CA 1
ATOM 6349 C C . SER B 1 343 ? 4.164 20.656 -9.023 1 96.31 343 SER B C 1
ATOM 6351 O O . SER B 1 343 ? 4.004 21.875 -9.086 1 96.31 343 SER B O 1
ATOM 6353 N N . LEU B 1 344 ? 5.176 20.125 -8.391 1 97.38 344 LEU B N 1
ATOM 6354 C CA . LEU B 1 344 ? 6.172 20.922 -7.699 1 97.38 344 LEU B CA 1
ATOM 6355 C C . LEU B 1 344 ? 6.82 21.922 -8.656 1 97.38 344 LEU B C 1
ATOM 6357 O O . LEU B 1 344 ? 6.957 23.109 -8.328 1 97.38 344 LEU B O 1
ATOM 6361 N N . THR B 1 345 ? 7.199 21.438 -9.797 1 96.31 345 THR B N 1
ATOM 6362 C CA . THR B 1 345 ? 7.875 22.281 -10.781 1 96.31 345 THR B CA 1
ATOM 6363 C C . THR B 1 345 ? 6.98 23.438 -11.203 1 96.31 345 THR B C 1
ATOM 6365 O O . THR B 1 345 ? 7.43 24.594 -11.258 1 96.31 345 THR B O 1
ATOM 6368 N N . LYS B 1 346 ? 5.77 23.125 -11.406 1 97.56 346 LYS B N 1
ATOM 6369 C CA . LYS B 1 346 ? 4.824 24.141 -11.859 1 97.56 346 LYS B CA 1
ATOM 6370 C C . LYS B 1 346 ? 4.633 25.219 -10.805 1 97.56 346 LYS B C 1
ATOM 6372 O O . LYS B 1 346 ? 4.574 26.406 -11.125 1 97.56 346 LYS B O 1
ATOM 6377 N N . ILE B 1 347 ? 4.512 24.828 -9.594 1 98.06 347 ILE B N 1
ATOM 6378 C CA . ILE B 1 347 ? 4.266 25.766 -8.5 1 98.06 347 ILE B CA 1
ATOM 6379 C C . ILE B 1 347 ? 5.508 26.609 -8.258 1 98.06 347 ILE B C 1
ATOM 6381 O O . ILE B 1 347 ? 5.414 27.844 -8.125 1 98.06 347 ILE B O 1
ATOM 6385 N N . LEU B 1 348 ? 6.684 25.953 -8.266 1 98.44 348 LEU B N 1
ATOM 6386 C CA . LEU B 1 348 ? 7.941 26.656 -8.008 1 98.44 348 LEU B CA 1
ATOM 6387 C C . LEU B 1 348 ? 8.266 27.625 -9.141 1 98.44 348 LEU B C 1
ATOM 6389 O O . LEU B 1 348 ? 8.781 28.719 -8.898 1 98.44 348 LEU B O 1
ATOM 6393 N N . GLU B 1 349 ? 7.965 27.219 -10.367 1 98.19 349 GLU B N 1
ATOM 6394 C CA . GLU B 1 349 ? 8.141 28.125 -11.508 1 98.19 349 GLU B CA 1
ATOM 6395 C C . GLU B 1 349 ? 7.234 29.344 -11.391 1 98.19 349 GLU B C 1
ATOM 6397 O O . GLU B 1 349 ? 7.645 30.453 -11.711 1 98.19 349 GLU B O 1
ATOM 6402 N N . ALA B 1 350 ? 6.02 29.094 -11.008 1 98.38 350 ALA B N 1
ATOM 6403 C CA . ALA B 1 350 ? 5.074 30.188 -10.844 1 98.38 350 ALA B CA 1
ATOM 6404 C C . ALA B 1 350 ? 5.57 31.188 -9.797 1 98.38 350 ALA B C 1
ATOM 6406 O O . ALA B 1 350 ? 5.434 32.406 -9.969 1 98.38 350 ALA B O 1
ATOM 6407 N N . LEU B 1 351 ? 6.121 30.703 -8.695 1 98.69 351 LEU B N 1
ATOM 6408 C CA . LEU B 1 351 ? 6.699 31.562 -7.676 1 98.69 351 LEU B CA 1
ATOM 6409 C C . LEU B 1 351 ? 7.84 32.406 -8.25 1 98.69 351 LEU B C 1
ATOM 6411 O O . LEU B 1 351 ? 7.879 33.625 -8.078 1 98.69 351 LEU B O 1
ATOM 6415 N N . LYS B 1 352 ? 8.758 31.688 -8.898 1 98.5 352 LYS B N 1
ATOM 6416 C CA . LYS B 1 352 ? 9.93 32.344 -9.469 1 98.5 352 LYS B CA 1
ATOM 6417 C C . LYS B 1 352 ? 9.523 33.438 -10.469 1 98.5 352 LYS B C 1
ATOM 6419 O O . LYS B 1 352 ? 10.023 34.562 -10.414 1 98.5 352 LYS B O 1
ATOM 6424 N N . ASP B 1 353 ? 8.586 33.094 -11.305 1 98.38 353 ASP B N 1
ATOM 6425 C CA . ASP B 1 353 ? 8.133 34 -12.352 1 98.38 353 ASP B CA 1
ATOM 6426 C C . ASP B 1 353 ? 7.492 35.25 -11.75 1 98.38 353 ASP B C 1
ATOM 6428 O O . ASP B 1 353 ? 7.512 36.312 -12.359 1 98.38 353 ASP B O 1
ATOM 6432 N N . ASN B 1 354 ? 6.93 35.156 -10.625 1 98.5 354 ASN B N 1
ATOM 6433 C CA . ASN B 1 354 ? 6.258 36.281 -9.984 1 98.5 354 ASN B CA 1
ATOM 6434 C C . ASN B 1 354 ? 7.133 36.906 -8.914 1 98.5 354 ASN B C 1
ATOM 6436 O O . ASN B 1 354 ? 6.641 37.656 -8.07 1 98.5 354 ASN B O 1
ATOM 6440 N N . LYS B 1 355 ? 8.414 36.5 -8.859 1 98.56 355 LYS B N 1
ATOM 6441 C CA . LYS B 1 355 ? 9.469 37.125 -8.055 1 98.56 355 LYS B CA 1
ATOM 6442 C C . LYS B 1 355 ? 9.242 36.875 -6.566 1 98.56 355 LYS B C 1
ATOM 6444 O O . LYS B 1 355 ? 9.539 37.719 -5.73 1 98.56 355 LYS B O 1
ATOM 6449 N N . TRP B 1 356 ? 8.648 35.75 -6.258 1 98.81 356 TRP B N 1
ATOM 6450 C CA . TRP B 1 356 ? 8.555 35.281 -4.883 1 98.81 356 TRP B CA 1
ATOM 6451 C C . TRP B 1 356 ? 9.609 34.219 -4.598 1 98.81 356 TRP B C 1
ATOM 6453 O O . TRP B 1 356 ? 9.828 33.312 -5.414 1 98.81 356 TRP B O 1
ATOM 6463 N N . SER B 1 357 ? 10.289 34.375 -3.49 1 98.62 357 SER B N 1
ATOM 6464 C CA . SER B 1 357 ? 11.258 33.375 -3.076 1 98.62 357 SER B CA 1
ATOM 6465 C C . SER B 1 357 ? 10.57 32.062 -2.713 1 98.62 357 SER B C 1
ATOM 6467 O O . SER B 1 357 ? 9.508 32.062 -2.092 1 98.62 357 SER B O 1
ATOM 6469 N N . SER B 1 358 ? 11.195 30.922 -3.027 1 98.06 358 SER B N 1
ATOM 6470 C CA . SER B 1 358 ? 10.703 29.609 -2.648 1 98.06 358 SER B CA 1
ATOM 6471 C C . SER B 1 358 ? 10.734 29.406 -1.136 1 98.06 358 SER B C 1
ATOM 6473 O O . SER B 1 358 ? 10.102 28.5 -0.605 1 98.06 358 SER B O 1
ATOM 6475 N N . ASP B 1 359 ? 11.367 30.281 -0.437 1 97.31 359 ASP B N 1
ATOM 6476 C CA . ASP B 1 359 ? 11.438 30.234 1.021 1 97.31 359 ASP B CA 1
ATOM 6477 C C . ASP B 1 359 ? 10.062 30.438 1.643 1 97.31 359 ASP B C 1
ATOM 6479 O O . ASP B 1 359 ? 9.82 30.047 2.783 1 97.31 359 ASP B O 1
ATOM 6483 N N . ASN B 1 360 ? 9.188 31.047 0.9 1 98.25 360 ASN B N 1
ATOM 6484 C CA . ASN B 1 360 ? 7.871 31.406 1.419 1 98.25 360 ASN B CA 1
ATOM 6485 C C . ASN B 1 360 ? 6.965 30.188 1.532 1 98.25 360 ASN B C 1
ATOM 6487 O O . ASN B 1 360 ? 5.953 30.219 2.23 1 98.25 360 ASN B O 1
ATOM 6491 N N . LEU B 1 361 ? 7.391 29.094 0.83 1 97.75 361 LEU B N 1
ATOM 6492 C CA . LEU B 1 361 ? 6.434 28.031 0.604 1 97.75 361 LEU B CA 1
ATOM 6493 C C . LEU B 1 361 ? 6.996 26.688 1.072 1 97.75 361 LEU B C 1
ATOM 6495 O O . LEU B 1 361 ? 8.164 26.391 0.833 1 97.75 361 LEU B O 1
ATOM 6499 N N . VAL B 1 362 ? 6.195 25.953 1.803 1 97.94 362 VAL B N 1
ATOM 6500 C CA . VAL B 1 362 ? 6.434 24.562 2.145 1 97.94 362 VAL B CA 1
ATOM 6501 C C . VAL B 1 362 ? 5.379 23.672 1.483 1 97.94 362 VAL B C 1
ATOM 6503 O O . VAL B 1 362 ? 4.285 24.141 1.157 1 97.94 362 VAL B O 1
ATOM 6506 N N . PHE B 1 363 ? 5.738 22.406 1.223 1 98.31 363 PHE B N 1
ATOM 6507 C CA . PHE B 1 363 ? 4.82 21.484 0.551 1 98.31 363 PHE B CA 1
ATOM 6508 C C . PHE B 1 363 ? 4.445 20.328 1.466 1 98.31 363 PHE B C 1
ATOM 6510 O O . PHE B 1 363 ? 5.242 19.906 2.312 1 98.31 363 PHE B O 1
ATOM 6517 N N . GLY B 1 364 ? 3.238 19.844 1.416 1 97.56 364 GLY B N 1
ATOM 6518 C CA . GLY B 1 364 ? 2.791 18.562 1.922 1 97.56 364 GLY B CA 1
ATOM 6519 C C . GLY B 1 364 ? 2.326 17.625 0.827 1 97.56 364 GLY B C 1
ATOM 6520 O O . GLY B 1 364 ? 1.451 17.969 0.031 1 97.56 364 GLY B O 1
ATOM 6521 N N . SER B 1 365 ? 2.936 16.484 0.782 1 97.25 365 SER B N 1
ATOM 6522 C CA . SER B 1 365 ? 2.562 15.508 -0.24 1 97.25 365 SER B CA 1
ATOM 6523 C C . SER B 1 365 ? 1.939 14.266 0.383 1 97.25 365 SER B C 1
ATOM 6525 O O . SER B 1 365 ? 2.473 13.711 1.348 1 97.25 365 SER B O 1
ATOM 6527 N N . GLY B 1 366 ? 0.842 13.805 -0.125 1 95.12 366 GLY B N 1
ATOM 6528 C CA . GLY B 1 366 ? 0.139 12.641 0.377 1 95.12 366 GLY B CA 1
ATOM 6529 C C . GLY B 1 366 ? 0.141 11.477 -0.599 1 95.12 366 GLY B C 1
ATOM 6530 O O . GLY B 1 366 ? 1.143 10.766 -0.729 1 95.12 366 GLY B O 1
ATOM 6531 N N . GLY B 1 367 ? -0.926 11.43 -1.429 1 92.56 367 GLY B N 1
ATOM 6532 C CA . GLY B 1 367 ? -1.127 10.328 -2.357 1 92.56 367 GLY B CA 1
ATOM 6533 C C . GLY B 1 367 ? 0.043 10.117 -3.301 1 92.56 367 GLY B C 1
ATOM 6534 O O . GLY B 1 367 ? 0.47 8.984 -3.529 1 92.56 367 GLY B O 1
ATOM 6535 N N . ALA B 1 368 ? 0.588 11.141 -3.795 1 94.56 368 ALA B N 1
ATOM 6536 C CA . ALA B 1 368 ? 1.662 11.031 -4.777 1 94.56 368 ALA B CA 1
ATOM 6537 C C . ALA B 1 368 ? 2.953 10.539 -4.129 1 94.56 368 ALA B C 1
ATOM 6539 O O . ALA B 1 368 ? 3.834 10.008 -4.809 1 94.56 368 ALA B O 1
ATOM 6540 N N . LEU B 1 369 ? 3.014 10.742 -2.844 1 97.06 369 LEU B N 1
ATOM 6541 C CA . LEU B 1 369 ? 4.242 10.383 -2.146 1 97.06 369 LEU B CA 1
ATOM 6542 C C . LEU B 1 369 ? 4.203 8.93 -1.693 1 97.06 369 LEU B C 1
ATOM 6544 O O . LEU B 1 369 ? 5.141 8.164 -1.951 1 97.06 369 LEU B O 1
ATOM 6548 N N . LEU B 1 370 ? 3.107 8.5 -1.04 1 97.38 370 LEU B N 1
ATOM 6549 C CA . LEU B 1 370 ? 3.117 7.191 -0.406 1 97.38 370 LEU B CA 1
ATOM 6550 C C . LEU B 1 370 ? 2.225 6.211 -1.165 1 97.38 370 LEU B C 1
ATOM 6552 O O . LEU B 1 370 ? 2.359 4.996 -1.012 1 97.38 370 LEU B O 1
ATOM 6556 N N . GLN B 1 371 ? 1.304 6.688 -2.014 1 94.5 371 GLN B N 1
ATOM 6557 C CA . GLN B 1 371 ? 0.257 5.789 -2.492 1 94.5 371 GLN B CA 1
ATOM 6558 C C . GLN B 1 371 ? 0.359 5.582 -4 1 94.5 371 GLN B C 1
ATOM 6560 O O . GLN B 1 371 ? 0.129 4.477 -4.496 1 94.5 371 GLN B O 1
ATOM 6565 N N . LYS B 1 372 ? 0.563 6.629 -4.758 1 94.94 372 LYS B N 1
ATOM 6566 C CA . LYS B 1 372 ? 0.492 6.578 -6.215 1 94.94 372 LYS B CA 1
ATOM 6567 C C . LYS B 1 372 ? 1.814 6.109 -6.816 1 94.94 372 LYS B C 1
ATOM 6569 O O . LYS B 1 372 ? 2.303 6.691 -7.789 1 94.94 372 LYS B O 1
ATOM 6574 N N . VAL B 1 373 ? 2.486 5.188 -6.102 1 95.12 373 VAL B N 1
ATOM 6575 C CA . VAL B 1 373 ? 3.654 4.473 -6.602 1 95.12 373 VAL B CA 1
ATOM 6576 C C . VAL B 1 373 ? 3.365 2.973 -6.641 1 95.12 373 VAL B C 1
ATOM 6578 O O . VAL B 1 373 ? 2.504 2.482 -5.906 1 95.12 373 VAL B O 1
ATOM 6581 N N . HIS B 1 374 ? 4.016 2.311 -7.5 1 94.75 374 HIS B N 1
ATOM 6582 C CA . HIS B 1 374 ? 3.887 0.861 -7.613 1 94.75 374 HIS B CA 1
ATOM 6583 C C . HIS B 1 374 ? 5.207 0.221 -8.031 1 94.75 374 HIS B C 1
ATOM 6585 O O . HIS B 1 374 ? 6.184 0.923 -8.305 1 94.75 374 HIS B O 1
ATOM 6591 N N . ARG B 1 375 ? 5.262 -1.011 -8.094 1 93.12 375 ARG B N 1
ATOM 6592 C CA . ARG B 1 375 ? 6.5 -1.751 -8.328 1 93.12 375 ARG B CA 1
ATOM 6593 C C . ARG B 1 375 ? 7.117 -1.369 -9.672 1 93.12 375 ARG B C 1
ATOM 6595 O O . ARG B 1 375 ? 8.344 -1.346 -9.812 1 93.12 375 ARG B O 1
ATOM 6602 N N . ASP B 1 376 ? 6.312 -0.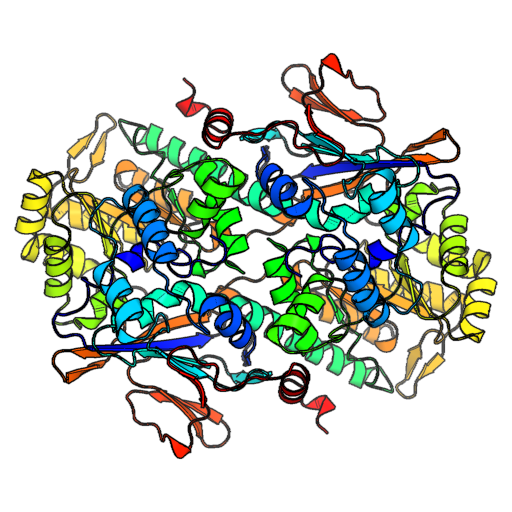961 -10.641 1 92.88 376 ASP B N 1
ATOM 6603 C CA . ASP B 1 376 ? 6.793 -0.638 -11.977 1 92.88 376 ASP B CA 1
ATOM 6604 C C . ASP B 1 376 ? 7.285 0.806 -12.055 1 92.88 376 ASP B C 1
ATOM 6606 O O . ASP B 1 376 ? 7.871 1.217 -13.055 1 92.88 376 ASP B O 1
ATOM 6610 N N . THR B 1 377 ? 7.059 1.564 -10.977 1 96.06 377 THR B N 1
ATOM 6611 C CA . THR B 1 377 ? 7.59 2.922 -10.945 1 96.06 377 THR B CA 1
ATOM 6612 C C . THR B 1 377 ? 9.102 2.916 -11.156 1 96.06 377 THR B C 1
ATOM 6614 O O . THR B 1 377 ? 9.633 3.738 -11.906 1 96.06 377 THR B O 1
ATOM 6617 N N . GLN B 1 378 ? 9.797 1.952 -10.484 1 97.31 378 GLN B N 1
ATOM 6618 C CA . GLN B 1 378 ? 11.234 1.786 -10.688 1 97.31 378 GLN B CA 1
ATOM 6619 C C . GLN B 1 378 ? 11.547 0.413 -11.273 1 97.31 378 GLN B C 1
ATOM 6621 O O . GLN B 1 378 ? 12.703 -0.021 -11.258 1 97.31 378 GLN B O 1
ATOM 6626 N N . LYS B 1 379 ? 10.539 -0.279 -11.727 1 95.56 379 LYS B N 1
ATOM 6627 C CA . LYS B 1 379 ? 10.664 -1.586 -12.359 1 95.56 379 LYS B CA 1
ATOM 6628 C C . LYS B 1 379 ? 11.625 -2.486 -11.594 1 95.56 379 LYS B C 1
ATOM 6630 O O . LYS B 1 379 ? 12.57 -3.029 -12.164 1 95.56 379 LYS B O 1
ATOM 6635 N N . CYS B 1 380 ? 11.352 -2.648 -10.352 1 96.5 380 CYS B N 1
ATOM 6636 C CA . CYS B 1 380 ? 12.172 -3.502 -9.492 1 96.5 380 CYS B CA 1
ATOM 6637 C C . CYS B 1 380 ? 11.938 -4.977 -9.805 1 96.5 380 CYS B C 1
ATOM 6639 O O . CYS B 1 380 ? 10.812 -5.379 -10.109 1 96.5 380 CYS B O 1
ATOM 6641 N N . ALA B 1 381 ? 13.031 -5.766 -9.727 1 94.06 381 ALA B N 1
ATOM 6642 C CA . ALA B 1 381 ? 12.93 -7.188 -10.039 1 94.06 381 ALA B CA 1
ATOM 6643 C C . ALA B 1 381 ? 13.875 -8.008 -9.156 1 94.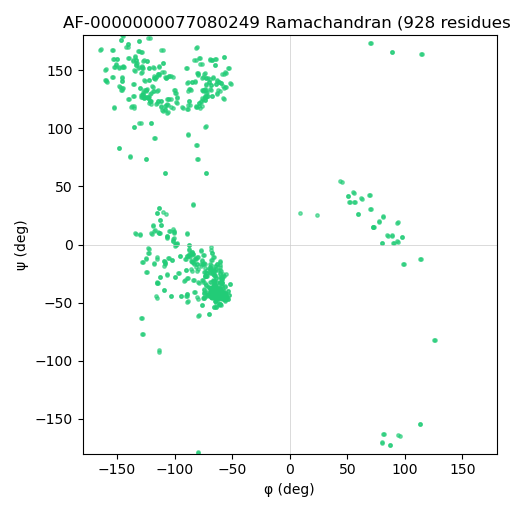06 381 ALA B C 1
ATOM 6645 O O . ALA B 1 381 ? 14.984 -7.562 -8.844 1 94.06 381 ALA B O 1
ATOM 6646 N N . PHE B 1 382 ? 13.469 -9.094 -8.734 1 96.75 382 PHE B N 1
ATOM 6647 C CA . PHE B 1 382 ? 14.219 -10.156 -8.07 1 96.75 382 PHE B CA 1
ATOM 6648 C C . PHE B 1 382 ? 14.305 -11.391 -8.953 1 96.75 382 PHE B C 1
ATOM 6650 O O . PHE B 1 382 ? 13.281 -11.969 -9.32 1 96.75 382 PHE B O 1
ATOM 6657 N N . LYS B 1 383 ? 15.57 -11.828 -9.359 1 95.12 383 LYS B N 1
ATOM 6658 C CA . LYS B 1 383 ? 15.727 -12.891 -10.344 1 95.12 383 LYS B CA 1
ATOM 6659 C C . LYS B 1 383 ? 16.797 -13.891 -9.906 1 95.12 383 LYS B C 1
ATOM 6661 O O . LYS B 1 383 ? 17.828 -13.508 -9.383 1 95.12 383 LYS B O 1
ATOM 6666 N N . CYS B 1 384 ? 16.453 -15.094 -10.125 1 96.69 384 CYS B N 1
ATOM 6667 C CA . CYS B 1 384 ? 17.484 -16.109 -10.016 1 96.69 384 CYS B CA 1
ATOM 6668 C C . CYS B 1 384 ? 18.453 -16.031 -11.188 1 96.69 384 CYS B C 1
ATOM 6670 O O . CYS B 1 384 ? 18.031 -15.961 -12.344 1 96.69 384 CYS B O 1
ATOM 6672 N N . SER B 1 385 ? 19.781 -16.016 -10.867 1 96.81 385 SER B N 1
ATOM 6673 C CA . SER B 1 385 ? 20.719 -15.82 -11.961 1 96.81 385 SER B CA 1
ATOM 6674 C C . SER B 1 385 ? 21.75 -16.953 -12 1 96.81 385 SER B C 1
ATOM 6676 O O . SER B 1 385 ? 22.516 -17.062 -12.969 1 96.81 385 SER B O 1
ATOM 6678 N N . TYR B 1 386 ? 21.797 -17.719 -11 1 97.25 386 TYR B N 1
ATOM 6679 C CA . TYR B 1 386 ? 22.812 -18.766 -10.922 1 97.25 386 TYR B CA 1
ATOM 6680 C C . TYR B 1 386 ? 22.344 -19.922 -10.047 1 97.25 386 TYR B C 1
ATOM 6682 O O . TYR B 1 386 ? 21.609 -19.703 -9.078 1 97.25 386 TYR B O 1
ATOM 6690 N N . ALA B 1 387 ? 22.719 -21.188 -10.406 1 97.75 387 ALA B N 1
ATOM 6691 C CA . ALA B 1 387 ? 22.469 -22.375 -9.609 1 97.75 387 ALA B CA 1
ATOM 6692 C C . ALA B 1 387 ? 23.625 -23.375 -9.727 1 97.75 387 ALA B C 1
ATOM 6694 O O . ALA B 1 387 ? 24.438 -23.281 -10.641 1 97.75 387 ALA B O 1
ATOM 6695 N N . VAL B 1 388 ? 23.797 -24.141 -8.75 1 98.25 388 VAL B N 1
ATOM 6696 C CA . VAL B 1 388 ? 24.688 -25.281 -8.828 1 98.25 388 VAL B CA 1
ATOM 6697 C C . VAL B 1 388 ? 23.875 -26.578 -8.867 1 98.25 388 VAL B C 1
ATOM 6699 O O . VAL B 1 388 ? 23.078 -26.844 -7.969 1 98.25 388 VAL B O 1
ATOM 6702 N N . VAL B 1 389 ? 24.031 -27.359 -9.938 1 97.31 389 VAL B N 1
ATOM 6703 C CA . VAL B 1 389 ? 23.375 -28.641 -10.141 1 97.31 389 VAL B CA 1
ATOM 6704 C C . VAL B 1 389 ? 24.422 -29.734 -10.336 1 97.31 389 VAL B C 1
ATOM 6706 O O . VAL B 1 389 ? 25.25 -29.656 -11.25 1 97.31 389 VAL B O 1
ATOM 6709 N N . ASN B 1 390 ? 24.406 -30.75 -9.492 1 96.88 390 ASN B N 1
ATOM 6710 C CA . ASN B 1 390 ? 25.406 -31.812 -9.539 1 96.88 390 ASN B CA 1
ATOM 6711 C C . ASN B 1 390 ? 26.828 -31.25 -9.562 1 96.88 390 ASN B C 1
ATOM 6713 O O . ASN B 1 390 ? 27.625 -31.625 -10.43 1 96.88 390 ASN B O 1
ATOM 6717 N N . ASP B 1 391 ? 27.078 -30.234 -8.773 1 96.25 391 ASP B N 1
ATOM 6718 C CA . ASP B 1 391 ? 28.375 -29.625 -8.523 1 96.25 391 ASP B CA 1
ATOM 6719 C C . ASP B 1 391 ? 28.859 -28.828 -9.734 1 96.25 391 ASP B C 1
ATOM 6721 O O . ASP B 1 391 ? 30.047 -28.516 -9.852 1 96.25 391 ASP B O 1
ATOM 6725 N N . LYS B 1 392 ? 27.953 -28.578 -10.594 1 96.06 392 LYS B N 1
ATOM 6726 C CA . LYS B 1 392 ? 28.281 -27.766 -11.75 1 96.06 392 LYS B CA 1
ATOM 6727 C C . LYS B 1 392 ? 27.453 -26.469 -11.758 1 96.06 392 LYS B C 1
ATOM 6729 O O . LYS B 1 392 ? 26.25 -26.5 -11.547 1 96.06 392 LYS B O 1
ATOM 6734 N N . GLY B 1 393 ? 28.172 -25.438 -11.969 1 95.06 393 GLY B N 1
ATOM 6735 C CA . GLY B 1 393 ? 27.5 -24.156 -12.055 1 95.06 393 GLY B CA 1
ATOM 6736 C C . GLY B 1 393 ? 26.703 -23.984 -13.336 1 95.06 393 GLY B C 1
ATOM 6737 O O . GLY B 1 393 ? 27.125 -24.406 -14.406 1 95.06 393 GLY B O 1
ATOM 6738 N N . VAL B 1 394 ? 25.531 -23.422 -13.148 1 93.31 394 VAL B N 1
ATOM 6739 C CA . VAL B 1 394 ? 24.641 -23.156 -14.281 1 93.31 394 VAL B CA 1
ATOM 6740 C C . VAL B 1 394 ? 24.172 -21.703 -14.242 1 93.31 394 VAL B C 1
ATOM 6742 O O . VAL B 1 394 ? 23.719 -21.219 -13.211 1 93.31 394 VAL B O 1
ATOM 6745 N N . ASN B 1 395 ? 24.375 -21 -15.406 1 91.31 395 ASN B N 1
ATOM 6746 C CA . ASN B 1 395 ? 23.75 -19.688 -15.539 1 91.31 395 ASN B CA 1
ATOM 6747 C C . ASN B 1 395 ? 22.25 -19.797 -15.758 1 91.31 395 ASN B C 1
ATOM 6749 O O . ASN B 1 395 ? 21.797 -20.578 -16.609 1 91.31 395 ASN B O 1
ATOM 6753 N N . VAL B 1 396 ? 21.516 -19.125 -14.961 1 90.19 396 VAL B N 1
ATOM 6754 C CA . VAL B 1 396 ? 20.062 -19.109 -15.039 1 90.19 396 VAL B CA 1
ATOM 6755 C C . VAL B 1 396 ? 19.578 -17.781 -15.609 1 90.19 396 VAL B C 1
ATOM 6757 O O . VAL B 1 396 ? 19.891 -16.719 -15.055 1 90.19 396 VAL B O 1
ATOM 6760 N N . TYR B 1 397 ? 18.891 -17.797 -16.688 1 87.38 397 TYR B N 1
ATOM 6761 C CA . TYR B 1 397 ? 18.391 -16.562 -17.297 1 87.38 397 TYR B CA 1
ATOM 6762 C C . TYR B 1 397 ? 17.25 -16.859 -18.25 1 87.38 397 TYR B C 1
ATOM 6764 O O . TYR B 1 397 ? 17.094 -18 -18.719 1 87.38 397 TYR B O 1
ATOM 6772 N N . LYS B 1 398 ? 16.344 -15.914 -18.391 1 84.12 398 LYS B N 1
ATOM 6773 C CA . LYS B 1 398 ? 15.234 -16.047 -19.328 1 84.12 398 LYS B CA 1
ATOM 6774 C C . LYS B 1 398 ? 15.422 -15.141 -20.547 1 84.12 398 LYS B C 1
ATOM 6776 O O . LYS B 1 398 ? 15.984 -14.047 -20.422 1 84.12 398 LYS B O 1
ATOM 6781 N N . THR B 1 399 ? 15 -15.68 -21.688 1 82.44 399 THR B N 1
ATOM 6782 C CA . THR B 1 399 ? 15.016 -14.945 -22.938 1 82.44 399 THR B CA 1
ATOM 6783 C C . THR B 1 399 ? 13.742 -15.203 -23.734 1 82.44 399 THR B C 1
ATOM 6785 O O . THR B 1 399 ? 13.781 -15.836 -24.797 1 82.44 399 THR B O 1
ATOM 6788 N N . PRO B 1 400 ? 12.688 -14.57 -23.266 1 81.44 400 PRO B N 1
ATOM 6789 C CA . PRO B 1 400 ? 11.438 -14.844 -23.984 1 81.44 400 PRO B CA 1
ATOM 6790 C C . PRO B 1 400 ? 11.438 -14.273 -25.406 1 81.44 400 PRO B C 1
ATOM 6792 O O . PRO B 1 400 ? 11.859 -13.133 -25.609 1 81.44 400 PRO B O 1
ATOM 6795 N N . ILE B 1 401 ? 10.969 -15 -26.328 1 81.56 401 ILE B N 1
ATOM 6796 C CA . ILE B 1 401 ? 10.977 -14.594 -27.719 1 81.56 401 ILE B CA 1
ATOM 6797 C C . ILE B 1 401 ? 9.953 -13.484 -27.953 1 81.56 401 ILE B C 1
ATOM 6799 O O . ILE B 1 401 ? 10.109 -12.664 -28.859 1 81.56 401 ILE B O 1
ATOM 6803 N N . THR B 1 402 ? 8.977 -13.422 -27.141 1 79.25 402 THR B N 1
ATOM 6804 C CA . THR B 1 402 ? 7.863 -12.492 -27.344 1 79.25 402 THR B CA 1
ATOM 6805 C C . THR B 1 402 ? 8.141 -11.156 -26.656 1 79.25 402 THR B C 1
ATOM 6807 O O . THR B 1 402 ? 7.391 -10.195 -26.844 1 79.25 402 THR B O 1
ATOM 6810 N N . ASP B 1 403 ? 9.188 -11.094 -25.766 1 78.31 403 ASP B N 1
ATOM 6811 C CA . ASP B 1 403 ? 9.516 -9.875 -25.031 1 78.31 403 ASP B CA 1
ATOM 6812 C C . ASP B 1 403 ? 11.016 -9.773 -24.766 1 78.31 403 ASP B C 1
ATOM 6814 O O . ASP B 1 403 ? 11.469 -9.945 -23.641 1 78.31 403 ASP B O 1
ATOM 6818 N N . PRO B 1 404 ? 11.789 -9.281 -25.75 1 71.62 404 PRO B N 1
ATOM 6819 C CA . PRO B 1 404 ? 13.242 -9.234 -25.609 1 71.62 404 PRO B CA 1
ATOM 6820 C C . PRO B 1 404 ? 13.703 -8.25 -24.531 1 71.62 404 PRO B C 1
ATOM 6822 O O . PRO B 1 404 ? 14.789 -8.406 -23.984 1 71.62 404 PRO B O 1
ATOM 6825 N N . GLY B 1 405 ? 12.906 -7.266 -24.234 1 68.75 405 GLY B N 1
ATOM 6826 C CA . GLY B 1 405 ? 13.242 -6.273 -23.234 1 68.75 405 GLY B CA 1
ATOM 6827 C C . GLY B 1 405 ? 13.258 -6.832 -21.828 1 68.75 405 GLY B C 1
ATOM 6828 O O . GLY B 1 405 ? 13.789 -6.211 -20.906 1 68.75 405 GLY B O 1
ATOM 6829 N N . LYS B 1 406 ? 12.891 -8.07 -21.672 1 74.31 406 LYS B N 1
ATOM 6830 C CA . LYS B 1 406 ? 12.773 -8.695 -20.359 1 74.31 406 LYS B CA 1
ATOM 6831 C C . LYS B 1 406 ? 13.898 -9.695 -20.109 1 74.31 406 LYS B C 1
ATOM 6833 O O . LYS B 1 406 ? 13.797 -10.562 -19.25 1 74.31 406 LYS B O 1
ATOM 6838 N N . LYS B 1 407 ? 15.008 -9.484 -20.75 1 80.31 407 LYS B N 1
ATOM 6839 C CA . LYS B 1 407 ? 16.172 -10.328 -20.5 1 80.31 407 LYS B CA 1
ATOM 6840 C C . LYS B 1 407 ? 16.75 -10.086 -19.109 1 80.31 407 LYS B C 1
ATOM 6842 O O . LYS B 1 407 ? 16.766 -8.953 -18.625 1 80.31 407 LYS B O 1
ATOM 6847 N N . SER B 1 408 ? 17.234 -11.195 -18.438 1 86.56 408 SER B N 1
ATOM 6848 C CA . SER B 1 408 ? 17.766 -11.07 -17.078 1 86.56 408 SER B CA 1
ATOM 6849 C C . SER B 1 408 ? 19.281 -11.266 -17.062 1 86.56 408 SER B C 1
ATOM 6851 O O . SER B 1 408 ? 19.844 -11.852 -17.984 1 86.56 408 SER B O 1
ATOM 6853 N N . LYS B 1 409 ? 19.922 -10.719 -16.062 1 91.25 409 LYS B N 1
ATOM 6854 C CA . LYS B 1 409 ? 21.359 -10.922 -15.836 1 91.25 409 LYS B CA 1
ATOM 6855 C C . LYS B 1 409 ? 21.641 -12.359 -15.414 1 91.25 409 LYS B C 1
ATOM 6857 O O . LYS B 1 409 ? 20.75 -13.07 -14.953 1 91.25 409 LYS B O 1
ATOM 6862 N N . LYS B 1 410 ? 22.891 -12.703 -15.617 1 93.25 410 LYS B N 1
ATOM 6863 C CA . LYS B 1 410 ? 23.172 -14.102 -15.32 1 93.25 410 LYS B CA 1
ATOM 6864 C C . LYS B 1 410 ? 24.469 -14.242 -14.531 1 93.25 410 LYS B C 1
ATOM 6866 O O . LYS B 1 410 ? 25.359 -13.391 -14.633 1 93.25 410 LYS B O 1
ATOM 6871 N N . GLY B 1 411 ? 24.516 -15.297 -13.688 1 95.38 411 GLY B N 1
ATOM 6872 C CA . GLY B 1 411 ? 25.703 -15.648 -12.938 1 95.38 411 GLY B CA 1
ATOM 6873 C C . GLY B 1 411 ? 25.812 -14.93 -11.609 1 95.38 411 GLY B C 1
ATOM 6874 O O . GLY B 1 411 ? 24.828 -14.359 -11.125 1 95.38 411 GLY B O 1
ATOM 6875 N N . LEU B 1 412 ? 26.953 -15.117 -10.984 1 96.94 412 LEU B N 1
ATOM 6876 C CA . LEU B 1 412 ? 27.266 -14.406 -9.75 1 96.94 412 LEU B CA 1
ATOM 6877 C C . LEU B 1 412 ? 27.609 -12.945 -10.039 1 96.94 412 LEU B C 1
ATOM 6879 O O . LEU B 1 412 ? 28.234 -12.641 -11.062 1 96.94 412 LEU B O 1
ATOM 6883 N N . MET B 1 413 ? 27.234 -12.109 -9.062 1 97.38 413 MET B N 1
ATOM 6884 C CA . MET B 1 413 ? 27.359 -10.695 -9.398 1 97.38 413 MET B CA 1
ATOM 6885 C C . MET B 1 413 ? 28.141 -9.938 -8.328 1 97.38 413 MET B C 1
ATOM 6887 O O . MET B 1 413 ? 28.141 -10.336 -7.16 1 97.38 413 MET B O 1
ATOM 6891 N N . THR B 1 414 ? 28.844 -8.938 -8.766 1 98.06 414 THR B N 1
ATOM 6892 C CA . THR B 1 414 ? 29.406 -7.875 -7.93 1 98.06 414 THR B CA 1
ATOM 6893 C C . THR B 1 414 ? 29.016 -6.504 -8.484 1 98.06 414 THR B C 1
ATOM 6895 O O . THR B 1 414 ? 28.609 -6.387 -9.641 1 98.06 414 THR B O 1
ATOM 6898 N N . LEU B 1 415 ? 28.953 -5.586 -7.672 1 98.75 415 LEU B N 1
ATOM 6899 C CA . LEU B 1 415 ? 28.844 -4.191 -8.078 1 98.75 415 LEU B CA 1
ATOM 6900 C C . LEU B 1 415 ? 30.172 -3.461 -7.867 1 98.75 415 LEU B C 1
ATOM 6902 O O . LEU B 1 415 ? 30.703 -3.451 -6.758 1 98.75 415 LEU B O 1
ATOM 6906 N N . GLU B 1 416 ? 30.703 -2.838 -8.914 1 98.44 416 GLU B N 1
ATOM 6907 C CA . GLU B 1 416 ? 32 -2.191 -8.875 1 98.44 416 GLU B CA 1
ATOM 6908 C C . GLU B 1 416 ? 31.969 -0.81 -9.516 1 98.44 416 GLU B C 1
ATOM 6910 O O . GLU B 1 416 ? 30.969 -0.45 -10.156 1 98.44 416 GLU B O 1
ATOM 6915 N N . ILE B 1 417 ? 32.938 -0.021 -9.234 1 97.69 417 ILE B N 1
ATOM 6916 C CA . ILE B 1 417 ? 33.125 1.255 -9.922 1 97.69 417 ILE B CA 1
ATOM 6917 C C . ILE B 1 417 ? 34.25 1.14 -10.945 1 97.69 417 ILE B C 1
ATOM 6919 O O . ILE B 1 417 ? 35.375 0.805 -10.594 1 97.69 417 ILE B O 1
ATOM 6923 N N . GLU B 1 418 ? 33.875 1.346 -12.172 1 95.56 418 GLU B N 1
ATOM 6924 C CA . GLU B 1 418 ? 34.844 1.395 -13.281 1 95.56 418 GLU B CA 1
ATOM 6925 C C . GLU B 1 418 ? 34.781 2.734 -14.008 1 95.56 418 GLU B C 1
ATOM 6927 O O . GLU B 1 418 ? 33.719 3.104 -14.547 1 95.56 418 GLU B O 1
ATOM 6932 N N . ASP B 1 419 ? 35.875 3.445 -14.102 1 95.31 419 ASP B N 1
ATOM 6933 C CA . ASP B 1 419 ? 35.969 4.746 -14.758 1 95.31 419 ASP B CA 1
ATOM 6934 C C . ASP B 1 419 ? 34.906 5.695 -14.227 1 95.31 419 ASP B C 1
ATOM 6936 O O . ASP B 1 419 ? 34.188 6.328 -15 1 95.31 419 ASP B O 1
ATOM 6940 N N . GLY B 1 420 ? 34.656 5.594 -13 1 94.25 420 GLY B N 1
ATOM 6941 C CA . GLY B 1 420 ? 33.75 6.52 -12.328 1 94.25 420 GLY B CA 1
ATOM 6942 C C . GLY B 1 420 ? 32.312 6.125 -12.453 1 94.25 420 GLY B C 1
ATOM 6943 O O . GLY B 1 420 ? 31.422 6.852 -11.992 1 94.25 420 GLY B O 1
ATOM 6944 N N . GLN B 1 421 ? 32.094 4.953 -12.984 1 96.75 421 GLN B N 1
ATOM 6945 C CA . GLN B 1 421 ? 30.719 4.527 -13.195 1 96.75 421 GLN B CA 1
ATOM 6946 C C . GLN B 1 421 ? 30.438 3.211 -12.477 1 96.75 421 GLN B C 1
ATOM 6948 O O . GLN B 1 421 ? 31.297 2.318 -12.445 1 96.75 421 GLN B O 1
ATOM 6953 N N . TYR B 1 422 ? 29.25 3.117 -11.914 1 97.88 422 TYR B N 1
ATOM 6954 C CA . TYR B 1 422 ? 28.828 1.853 -11.328 1 97.88 422 TYR B CA 1
ATOM 6955 C C . TYR B 1 422 ? 28.578 0.804 -12.406 1 97.88 422 TYR B C 1
ATOM 6957 O O . TYR B 1 422 ? 27.922 1.081 -13.414 1 97.88 422 TYR B O 1
ATOM 6965 N N . VAL B 1 423 ? 29.094 -0.364 -12.172 1 97.88 423 VAL B N 1
ATOM 6966 C CA . VAL B 1 423 ? 28.938 -1.448 -13.133 1 97.88 423 VAL B CA 1
ATOM 6967 C C . VAL B 1 423 ? 28.672 -2.76 -12.391 1 97.88 423 VAL B C 1
ATOM 6969 O O . VAL B 1 423 ? 29.453 -3.156 -11.531 1 97.88 423 VAL B O 1
ATOM 6972 N N . THR B 1 424 ? 27.625 -3.404 -12.727 1 98 424 THR B N 1
ATOM 6973 C CA . THR B 1 424 ? 27.406 -4.766 -12.25 1 98 424 THR B CA 1
ATOM 6974 C C . THR B 1 424 ? 28.188 -5.766 -13.078 1 98 424 THR B C 1
ATOM 6976 O O . THR B 1 424 ? 27.969 -5.898 -14.281 1 98 424 THR B O 1
ATOM 6979 N N . LYS B 1 425 ? 29.078 -6.453 -12.414 1 97.81 425 LYS B N 1
ATOM 6980 C CA . LYS B 1 425 ? 29.812 -7.551 -13.047 1 97.81 425 LYS B CA 1
ATOM 6981 C C . LYS B 1 425 ? 29.031 -8.859 -12.93 1 97.81 425 LYS B C 1
ATOM 6983 O O . LYS B 1 425 ? 28.5 -9.18 -11.859 1 97.81 425 LYS B O 1
ATOM 6988 N N . GLN B 1 426 ? 28.938 -9.586 -14.039 1 96.56 426 GLN B N 1
ATOM 6989 C CA . GLN B 1 426 ? 28.156 -10.82 -14.094 1 96.56 426 GLN B CA 1
ATOM 6990 C C . GLN B 1 426 ? 29.062 -12.039 -14.25 1 96.56 426 GLN B C 1
ATOM 6992 O O . GLN B 1 426 ? 30.266 -11.898 -14.445 1 96.56 426 GLN B O 1
ATOM 6997 N N . GLU B 1 427 ? 28.531 -13.219 -14.062 1 95.94 427 GLU B N 1
ATOM 6998 C CA . GLU B 1 427 ? 29.125 -14.516 -14.344 1 95.94 427 GLU B CA 1
ATOM 6999 C C . GLU B 1 427 ? 30.422 -14.703 -13.547 1 95.94 427 GLU B C 1
ATOM 7001 O O . GLU B 1 427 ? 31.375 -15.305 -14.039 1 95.94 427 GLU B O 1
ATOM 7006 N N . GLY B 1 428 ? 30.453 -14.016 -12.477 1 94.19 428 GLY B N 1
ATOM 7007 C CA . GLY B 1 428 ? 31.578 -14.227 -11.578 1 94.19 428 GLY B CA 1
ATOM 7008 C C . GLY B 1 428 ? 32.844 -13.539 -12.039 1 94.19 428 GLY B C 1
ATOM 7009 O O . GLY B 1 428 ? 33.938 -13.875 -11.586 1 94.19 428 GLY B O 1
ATOM 7010 N N . THR B 1 429 ? 32.719 -12.594 -12.867 1 94.88 429 THR B N 1
ATOM 7011 C CA . THR B 1 429 ? 33.906 -11.938 -13.445 1 94.88 429 THR B CA 1
ATOM 7012 C C . THR B 1 429 ? 34.375 -10.797 -12.555 1 94.88 429 THR B C 1
ATOM 7014 O O . THR B 1 429 ? 35.438 -10.227 -12.789 1 94.88 429 THR B O 1
ATOM 7017 N N . GLY B 1 430 ? 33.625 -10.484 -11.578 1 95.25 430 GLY B N 1
ATOM 7018 C CA . GLY B 1 430 ? 33.969 -9.359 -10.727 1 95.25 430 GLY B CA 1
ATOM 7019 C C . GLY B 1 430 ? 35 -9.703 -9.672 1 95.25 430 GLY B C 1
ATOM 7020 O O . GLY B 1 430 ? 35.375 -10.875 -9.531 1 95.25 430 GLY B O 1
ATOM 7021 N N . SER B 1 431 ? 35.469 -8.672 -9.055 1 95.12 431 SER B N 1
ATOM 7022 C CA . SER B 1 431 ? 36.438 -8.812 -7.992 1 95.12 431 SER B CA 1
ATOM 7023 C C . SER B 1 431 ? 35.812 -8.633 -6.613 1 95.12 431 SER B C 1
ATOM 7025 O O . SER B 1 431 ? 35.219 -7.594 -6.328 1 95.12 431 SER B O 1
ATOM 7027 N N . PRO B 1 432 ? 36 -9.602 -5.801 1 94.06 432 PRO B N 1
ATOM 7028 C CA . PRO B 1 432 ? 35.438 -9.477 -4.449 1 94.06 432 PRO B CA 1
ATOM 7029 C C . PRO B 1 432 ? 35.969 -8.258 -3.709 1 94.06 432 PRO B C 1
ATOM 7031 O O . PRO B 1 432 ? 35.25 -7.641 -2.916 1 94.06 432 PRO B O 1
ATOM 7034 N N . GLU B 1 433 ? 37.188 -7.844 -4 1 95.25 433 GLU B N 1
ATOM 7035 C CA . GLU B 1 433 ? 37.844 -6.734 -3.307 1 95.25 433 GLU B CA 1
ATOM 7036 C C . GLU B 1 433 ? 37.219 -5.398 -3.713 1 95.25 433 GLU B C 1
ATOM 7038 O O . GLU B 1 433 ? 37.281 -4.43 -2.953 1 95.25 433 GLU B O 1
ATOM 7043 N N . ARG B 1 434 ? 36.688 -5.316 -4.848 1 96.19 434 ARG B N 1
ATOM 7044 C CA . ARG B 1 434 ? 36.125 -4.066 -5.359 1 96.19 434 ARG B CA 1
ATOM 7045 C C . ARG B 1 434 ? 34.594 -4.059 -5.242 1 96.19 434 ARG B C 1
ATOM 7047 O O . ARG B 1 434 ? 33.938 -3.096 -5.648 1 96.19 434 ARG B O 1
ATOM 7054 N N . ASP B 1 435 ? 34.062 -5.121 -4.652 1 98.31 435 ASP B N 1
ATOM 7055 C CA . ASP B 1 435 ? 32.594 -5.277 -4.574 1 98.31 435 ASP B CA 1
ATOM 7056 C C . ASP B 1 435 ? 32 -4.293 -3.574 1 98.31 435 ASP B C 1
ATOM 7058 O O . ASP B 1 435 ? 32.438 -4.234 -2.418 1 98.31 435 ASP B O 1
ATOM 7062 N N . LEU B 1 436 ? 31.031 -3.578 -4.059 1 98.5 436 LEU B N 1
ATOM 7063 C CA . LEU B 1 436 ? 30.359 -2.609 -3.207 1 98.5 436 LEU B CA 1
ATOM 7064 C C . LEU B 1 436 ? 29.25 -3.277 -2.402 1 98.5 436 LEU B C 1
ATOM 7066 O O . LEU B 1 436 ? 28.719 -2.691 -1.454 1 98.5 436 LEU B O 1
ATOM 7070 N N . LEU B 1 437 ? 28.891 -4.512 -2.824 1 98.69 437 LEU B N 1
ATOM 7071 C CA . LEU B 1 437 ? 27.953 -5.293 -2.012 1 98.69 437 LEU B CA 1
ATOM 7072 C C . LEU B 1 437 ? 28.641 -5.828 -0.762 1 98.69 437 LEU B C 1
ATOM 7074 O O . LEU B 1 437 ? 29.688 -6.492 -0.857 1 98.69 437 LEU B O 1
ATOM 7078 N N . VAL B 1 438 ? 28.094 -5.578 0.329 1 98.19 438 VAL B N 1
ATOM 7079 C CA . VAL B 1 438 ? 28.656 -6.078 1.575 1 98.19 438 VAL B CA 1
ATOM 7080 C C . VAL B 1 438 ? 27.688 -7.035 2.248 1 98.19 438 VAL B C 1
ATOM 7082 O O . VAL B 1 438 ? 26.469 -6.855 2.156 1 98.19 438 VAL B O 1
ATOM 7085 N N . PRO B 1 439 ? 28.188 -8.133 2.885 1 98.62 439 PRO B N 1
ATOM 7086 C CA . PRO B 1 439 ? 27.281 -9.008 3.625 1 98.62 439 PRO B CA 1
ATOM 7087 C C . PRO B 1 439 ? 26.5 -8.266 4.711 1 98.62 439 PRO B C 1
ATOM 7089 O O . PRO B 1 439 ? 27.109 -7.602 5.559 1 98.62 439 PRO B O 1
ATOM 7092 N N . VAL B 1 440 ? 25.219 -8.359 4.691 1 98.88 440 VAL B N 1
ATOM 7093 C CA . VAL B 1 440 ? 24.406 -7.66 5.68 1 98.88 440 VAL B CA 1
ATOM 7094 C C . VAL B 1 440 ? 23.625 -8.672 6.516 1 98.88 440 VAL B C 1
ATOM 7096 O O . VAL B 1 440 ? 23.125 -8.344 7.59 1 98.88 440 VAL B O 1
ATOM 7099 N N . PHE B 1 441 ? 23.484 -9.898 6.109 1 98.94 441 PHE B N 1
ATOM 7100 C CA . PHE B 1 441 ? 22.781 -10.977 6.793 1 98.94 441 PHE B CA 1
ATOM 7101 C C . PHE B 1 441 ? 23.438 -12.32 6.5 1 98.94 441 PHE B C 1
ATOM 7103 O O . PHE B 1 441 ? 23.812 -12.602 5.355 1 98.94 441 PHE B O 1
ATOM 7110 N N . GLU B 1 442 ? 23.609 -13.117 7.48 1 98.88 442 GLU B N 1
ATOM 7111 C CA . GLU B 1 442 ? 24.125 -14.461 7.285 1 98.88 442 GLU B CA 1
ATOM 7112 C C . GLU B 1 442 ? 23.641 -15.414 8.375 1 98.88 442 GLU B C 1
ATOM 7114 O O . GLU B 1 442 ? 23.875 -15.18 9.562 1 98.88 442 GLU B O 1
ATOM 7119 N N . ASN B 1 443 ? 22.906 -16.406 7.961 1 98.88 443 ASN B N 1
ATOM 7120 C CA . ASN B 1 443 ? 22.469 -17.5 8.836 1 98.88 443 ASN B CA 1
ATOM 7121 C C . ASN B 1 443 ? 21.719 -16.969 10.055 1 98.88 443 ASN B C 1
ATOM 7123 O O . ASN B 1 443 ? 22.031 -17.344 11.188 1 98.88 443 ASN B O 1
ATOM 7127 N N . GLY B 1 444 ? 20.875 -16.078 9.828 1 98.75 444 GLY B N 1
ATOM 7128 C CA . GLY B 1 444 ? 19.969 -15.602 10.859 1 98.75 444 GLY B CA 1
ATOM 7129 C C . GLY B 1 444 ? 20.531 -14.445 11.664 1 98.75 444 GLY B C 1
ATOM 7130 O O . GLY B 1 444 ? 19.922 -14.008 12.641 1 98.75 444 GLY B O 1
ATOM 7131 N N . VAL B 1 445 ? 21.672 -13.906 11.234 1 98.81 445 VAL B N 1
ATOM 7132 C CA . VAL B 1 445 ? 22.344 -12.844 11.992 1 98.81 445 VAL B CA 1
ATOM 7133 C C . VAL B 1 445 ? 22.484 -11.602 11.125 1 98.81 445 VAL B C 1
ATOM 7135 O O . VAL B 1 445 ? 22.906 -11.688 9.969 1 98.81 445 VAL B O 1
ATOM 7138 N N . LEU B 1 446 ? 22.062 -10.484 11.695 1 98.75 446 LEU B N 1
ATOM 7139 C CA . LEU B 1 446 ? 22.297 -9.203 11.047 1 98.75 446 LEU B CA 1
ATOM 7140 C C . LEU B 1 446 ? 23.766 -8.797 11.172 1 98.75 446 LEU B C 1
ATOM 7142 O O . LEU B 1 446 ? 24.297 -8.68 12.281 1 98.75 446 LEU B O 1
ATOM 7146 N N . LEU B 1 447 ? 24.438 -8.539 10.102 1 98.81 447 LEU B N 1
ATOM 7147 C CA . LEU B 1 447 ? 25.875 -8.273 10.133 1 98.81 447 LEU B CA 1
ATOM 7148 C C . LEU B 1 447 ? 26.141 -6.777 10.086 1 98.81 447 LEU B C 1
ATOM 7150 O O . LEU B 1 447 ? 27.219 -6.328 10.477 1 98.81 447 LEU B O 1
ATOM 7154 N N . LYS B 1 448 ? 25.281 -6.043 9.5 1 98.19 448 LYS B N 1
ATOM 7155 C CA . LYS B 1 448 ? 25.344 -4.586 9.453 1 98.19 448 LYS B CA 1
ATOM 7156 C C . LYS B 1 448 ? 24.062 -3.963 10.008 1 98.19 448 LYS B C 1
ATOM 7158 O O . LYS B 1 448 ? 22.953 -4.348 9.617 1 98.19 448 LYS B O 1
ATOM 7163 N N . ASP B 1 449 ? 24.172 -3.072 10.953 1 98.44 449 ASP B N 1
ATOM 7164 C CA . ASP B 1 449 ? 23.062 -2.332 11.531 1 98.44 449 ASP B CA 1
ATOM 7165 C C . ASP B 1 449 ? 23.203 -0.833 11.273 1 98.44 449 ASP B C 1
ATOM 7167 O O . ASP B 1 449 ? 23.828 -0.12 12.055 1 98.44 449 ASP B O 1
ATOM 7171 N N . TYR B 1 450 ? 22.641 -0.389 10.211 1 98.38 450 TYR B N 1
ATOM 7172 C CA . TYR B 1 450 ? 22.734 1.018 9.836 1 98.38 450 TYR B CA 1
ATOM 7173 C C . TYR B 1 450 ? 21.828 1.875 10.711 1 98.38 450 TYR B C 1
ATOM 7175 O O . TYR B 1 450 ? 20.672 1.517 10.953 1 98.38 450 TYR B O 1
ATOM 7183 N N . SER B 1 451 ? 22.344 2.953 11.211 1 98.44 451 SER B N 1
ATOM 7184 C CA . SER B 1 451 ? 21.5 3.936 11.883 1 98.44 451 SER B CA 1
ATOM 7185 C C . SER B 1 451 ? 20.812 4.863 10.875 1 98.44 451 SER B C 1
ATOM 7187 O O . SER B 1 451 ? 21.297 5.016 9.75 1 98.44 451 SER B O 1
ATOM 7189 N N . PHE B 1 452 ? 19.781 5.438 11.328 1 98.69 452 PHE B N 1
ATOM 7190 C CA . PHE B 1 452 ? 19.062 6.359 10.461 1 98.69 452 PHE B CA 1
ATOM 7191 C C . PHE B 1 452 ? 19.953 7.516 10.039 1 98.69 452 PHE B C 1
ATOM 7193 O O . PHE B 1 452 ? 19.922 7.941 8.883 1 98.69 452 PHE B O 1
ATOM 7200 N N . ASP B 1 453 ? 20.766 8.023 10.922 1 97.75 453 ASP B N 1
ATOM 7201 C CA . ASP B 1 453 ? 21.656 9.156 10.664 1 97.75 453 ASP B CA 1
ATOM 7202 C C . ASP B 1 453 ? 22.703 8.805 9.602 1 97.75 453 ASP B C 1
ATOM 7204 O O . ASP B 1 453 ? 23 9.633 8.734 1 97.75 453 ASP B O 1
ATOM 7208 N N . GLU B 1 454 ? 23.234 7.613 9.664 1 97.81 454 GLU B N 1
ATOM 7209 C CA . GLU B 1 454 ? 24.203 7.16 8.664 1 97.81 454 GLU B CA 1
ATOM 7210 C C . GLU B 1 454 ? 23.562 7.133 7.273 1 97.81 454 GLU B C 1
ATOM 7212 O O . GLU B 1 454 ? 24.203 7.527 6.289 1 97.81 454 GLU B O 1
ATOM 7217 N N . ILE B 1 455 ? 22.375 6.684 7.234 1 98.75 455 ILE B N 1
ATOM 7218 C CA . ILE B 1 455 ? 21.656 6.562 5.973 1 98.75 455 ILE B CA 1
ATOM 7219 C C . ILE B 1 455 ? 21.375 7.949 5.398 1 98.75 455 ILE B C 1
ATOM 7221 O O . ILE B 1 455 ? 21.594 8.188 4.207 1 98.75 455 ILE B O 1
ATOM 7225 N N . ARG B 1 456 ? 20.922 8.883 6.23 1 98.44 456 ARG B N 1
ATOM 7226 C CA . ARG B 1 456 ? 20.656 10.258 5.82 1 98.44 456 ARG B CA 1
ATOM 7227 C C . ARG B 1 456 ? 21.906 10.922 5.262 1 98.44 456 ARG B C 1
ATOM 7229 O O . ARG B 1 456 ? 21.844 11.609 4.238 1 98.44 456 ARG B O 1
ATOM 7236 N N . LYS B 1 457 ? 23 10.734 5.938 1 97.5 457 LYS B N 1
ATOM 7237 C CA . LYS B 1 457 ? 24.25 11.328 5.504 1 97.5 457 LYS B CA 1
ATOM 7238 C C . LYS B 1 457 ? 24.656 10.805 4.125 1 97.5 457 LYS B C 1
ATOM 7240 O O . LYS B 1 457 ? 25.094 11.578 3.27 1 97.5 457 LYS B O 1
ATOM 7245 N N . LEU B 1 458 ? 24.516 9.5 3.922 1 97.44 458 LEU B N 1
ATOM 7246 C CA . LEU B 1 458 ? 24.891 8.875 2.66 1 97.44 458 LEU B CA 1
ATOM 7247 C C . LEU B 1 458 ? 23.969 9.312 1.533 1 97.44 458 LEU B C 1
ATOM 7249 O O . LEU B 1 458 ? 24.391 9.461 0.388 1 97.44 458 LEU B O 1
ATOM 7253 N N . ALA B 1 459 ? 22.703 9.578 1.832 1 98.12 459 ALA B N 1
ATOM 7254 C CA . ALA B 1 459 ? 21.688 9.875 0.829 1 98.12 459 ALA B CA 1
ATOM 7255 C C . ALA B 1 459 ? 21.672 11.359 0.488 1 98.12 459 ALA B C 1
ATOM 7257 O O . ALA B 1 459 ? 20.969 11.781 -0.436 1 98.12 459 ALA B O 1
ATOM 7258 N N . GLU B 1 460 ? 22.359 12.18 1.225 1 96.81 460 GLU B N 1
ATOM 7259 C CA . GLU B 1 460 ? 22.266 13.625 1.083 1 96.81 460 GLU B CA 1
ATOM 7260 C C . GLU B 1 460 ? 22.641 14.07 -0.331 1 96.81 460 GLU B C 1
ATOM 7262 O O . GLU B 1 460 ? 23.453 13.43 -0.993 1 96.81 460 GLU B O 1
ATOM 7267 N N . ILE B 1 461 ? 22.047 15.102 -0.853 1 94.12 461 ILE B N 1
ATOM 7268 C CA . ILE B 1 461 ? 22.25 15.594 -2.213 1 94.12 461 ILE B CA 1
ATOM 7269 C C . ILE B 1 461 ? 23.578 16.344 -2.301 1 94.12 461 ILE B C 1
ATOM 7271 O O . ILE B 1 461 ? 24.062 16.875 -1.295 1 94.12 461 ILE B O 1
ATOM 7275 N N . GLU B 1 462 ? 24.125 16.406 -3.48 1 84.25 462 GLU B N 1
ATOM 7276 C CA . GLU B 1 462 ? 25.422 17.016 -3.734 1 84.25 462 GLU B CA 1
ATOM 7277 C C . GLU B 1 462 ? 25.438 18.484 -3.365 1 84.25 462 GLU B C 1
ATOM 7279 O O . GLU B 1 462 ? 26.438 19 -2.857 1 84.25 462 GLU B O 1
ATOM 7284 N N . LEU B 1 463 ? 24.344 19.141 -3.631 1 83.5 463 LEU B N 1
ATOM 7285 C CA . LEU B 1 463 ? 24.266 20.578 -3.396 1 83.5 463 LEU B CA 1
ATOM 7286 C C . LEU B 1 463 ? 24.5 20.891 -1.926 1 83.5 463 LEU B C 1
ATOM 7288 O O . LEU B 1 463 ? 24.906 22.016 -1.591 1 83.5 463 LEU B O 1
ATOM 7292 N N . LEU B 1 464 ? 24.234 19.953 -1.066 1 76.5 464 LEU B N 1
ATOM 7293 C CA . LEU B 1 464 ? 24.391 20.188 0.364 1 76.5 464 LEU B CA 1
ATOM 7294 C C . LEU B 1 464 ? 25.672 19.562 0.888 1 76.5 464 LEU B C 1
ATOM 7296 O O . LEU B 1 464 ? 26.031 19.734 2.057 1 76.5 464 LEU B O 1
ATOM 7300 N N . LYS B 1 465 ? 26.328 18.672 0.081 1 69.25 465 LYS B N 1
ATOM 7301 C CA . LYS B 1 465 ? 27.547 18 0.518 1 69.25 465 LYS B CA 1
ATOM 7302 C C . LYS B 1 465 ? 28.75 18.938 0.446 1 69.25 465 LYS B C 1
ATOM 7304 O O . LYS B 1 465 ? 29.812 18.625 0.978 1 69.25 465 LYS B O 1
ATOM 7309 N N . SER B 1 466 ? 28.656 20.219 -0.084 1 49.81 466 SER B N 1
ATOM 7310 C CA . SER B 1 466 ? 29.828 21.078 -0.185 1 49.81 466 SER B CA 1
ATOM 7311 C C . SER B 1 466 ? 30.25 21.594 1.186 1 49.81 466 SER B C 1
ATOM 7313 O O . SER B 1 466 ? 29.422 21.859 2.047 1 49.81 466 SER B O 1
#

Radius of gyration: 28.82 Å; Cα contacts (8 Å, |Δi|>4): 2219; chains: 2; bounding box: 76×84×67 Å

pLDDT: mean 96.39, std 4.83, range [49.81, 98.94]

Organism: Amphimedon queenslandica (NCBI:txid400682)

InterPro domains:
  IPR013785 Aldolase-type TIM barrel [G3DSA:3.20.20.70] (138-400)
  IPR016471 Nicotinamide phosphoribosyl transferase [NF006629] (1-460)
  IPR016471 Nicotinamide phosphoribosyl transferase [PIRSF005943] (2-462)
  IPR016471 Nicotinamide phosphoribosyl transferase [PTHR43816] (2-462)
  IPR016471 Nicotinamide phosphoribosyl transferase [cd01569] (6-411)
  IPR036068 Nicotinate phosphoribosyltransferase-like, C-terminal [SSF51690] (171-462)
  IPR041525 Nicotinate/nicotinamide phosphoribosyltransferase [PF04095] (172-413)
  IPR041529 Nicotinamide phosphoribosyltransferase, N-terminal domain [PF18127] (4-100)

Secondary structure (DSSP, 8-state):
-TT-GGGSSBGGGGGGGGTSPTTEEEEEEEEEE--SS-SEEE--SHHHHIIIIISS----HHHHHHHHHHHHHHT-TT-S-HHHHHHHHHHHTT---EEEEEPPTT-EEETTSEEEEEEESSGGGTTHHHHTHHHHGGGHHHHHHHHHHHHHHHHHHHHHHHH-S--TTGGGSEEE--TTTSSSHHHHHHHHHHHHTT-SEESBHHHHHHHHHHH--S---B---B--HHHHHTTTTTTHHHHHHHHHHHS-SSEEEEE--SS-HHHIIIIIIIIITHHHHHHHHHTT-EEEEE--SS-HHHHHHHHHHHHHHHH--EE-TTS-EE--TTEEEEE-TT--HHHHHHHHHHHHHTTB-GGGEEEEE-IIIIIS--GGGTTEEEEEEEEEETTEEEE-----TT-GGG----S--EEEEETTEEEEE-TT-S-GGG---EEEEETTEE-----HHHHHHHH--HHHH-/-TT-GGGSSBGGGGGGGGTSPTTEEEEEEEEEE--SS-SEEE--SHHHHIIIIISS----HHHHHHHHHHHHHHT-TT-S-HHHHHHHHHHHTT---EEEEEPPTT-EEETTSEEEEEEESSGGGTTHHHHTHHHHGGGHHHHHHHHHHHHHHHHHHHHHHHH-S--TTGGGSEEE--TTTSSSHHHHHHHHHHHHTT-SEESBHHHHHHHHHHH--S---B---B--HHHHHTTTTTTHHHHHHHHHHHS-SSEEEEE--SS-HHHIIIIIIIIITHHHHHHHHHTT-EEEEE--SS-HHHHHHHHHHHHHHHH--EE-TTS-EE--TTEEEEE-TT--HHHHHHHHHHHHHTTB-GGGEEEEE-IIIIIS--GGGTTEEEEEEEEEETTEEEE-----TT-GGG----S--EEEEETTEEEEE-TT-S-GGG---EEEEETTEE-----HHHHHHHH--HHHH-

Nearest PDB structures (foldseek):
  7enq-assembly1_A  TM=9.772E-01  e=2.747E-68  Homo sapiens
  7enq-assembly1_B  TM=9.791E-01  e=3.844E-68  Homo sapiens
  7enq-assembly2_D  TM=9.688E-01  e=7.917E-67  Homo sapiens
  7q8t-assembly1_B  TM=9.772E-01  e=1.940E-66  Mus musculus
  2gvg-assembly4_F-3  TM=9.718E-01  e=1.824E-65  Homo sapiens

Sequence (932 aa):
MENNLLLTVDSYKVTHYCQYPPGTSKVYSYFECRGGVFPETVFFGLQYILKKYLVGKVVTEEKIQEAKEVYDGHLGSGLFNEEGWRYILAQHNGHLPLKIKAVPEGMIVPVKNVLFTVENTDPKCFWLTNFIETLMVQAWYPITVCTSSRAQKELIAKYLNETSDSMEGLPFKLHDFGFRGSTSVESAGIGGAAHLVNFSGTDTVAALSFAKKYYNCKVAGFSIPAAEHSTITSWTKEGEVDAFRNMLTQFPNGLMACVSDSYNIWDACEKLWGEKLKDLVEERGERGGTLVVRPDSGDPPTVVVKVLEILGSKFGTITNKKGYKLLPPYLRVIQGDGISYESLTKILEALKDNKWSSDNLVFGSGGALLQKVHRDTQKCAFKCSYAVVNDKGVNVYKTPITDPGKKSKKGLMTLEIEDGQYVTKQEGTGSPERDLLVPVFENGVLLKDYSFDEIRKLAEIELLKSMENNLLLTVDSYKVTHYCQYPPGTSKVYSYFECRGGVFPETVFFGLQYILKKYLVGKVVTEEKIQEAKEVYDGHLGSGLFNEEGWRYILAQHNGHLPLKIKAVPEGMIVPVKNVLFTVENTDPKCFWLTNFIETLMVQAWYPITVCTSSRAQKELIAKYLNETSDSMEGLPFKLHDFGFRGSTSVESAGIGGAAHLVNFSGTDTVAALSFAKKYYNCKVAGFSIPAAEHSTITSWTKEGEVDAFRNMLTQFPNGLMACVSDSYNIWDACEKLWGEKLKDLVEERGERGGTLVVRPDSGDPPTVVVKVLEILGSKFGTITNKKGYKLLPPYLRVIQGDGISYESLTKILEALKDNKWSSDNLVFGSGGALLQKVHRDTQKCAFKCSYAVVNDKGVNVYKTPITDPGKKSKKGLMTLEIEDGQYVTKQEGTGSPERDLLVPVFENGVLLKDYSFDEIRKLAEIELLKS

Foldseek 3Di:
DPQLLLPLFDLVLQQVLPVDPPQWQKFKKFKFFQFAADQKWQQDDQLVLLVRHAFDQNQDPVSLVVSQVVSCVVPNHPRGPSVLSVCCCPVLVNHFQKWKWAFDGLAMAGGPATGMMMMGNGRSNNSVRVGCVSSNLVSLQLGLLLRQLLLLLVVLQVLLVQQPPDCVCSLQQEEEPACVVFPDLVLLLSLRLSNLLAHAHYPNVSVQVSQCVRFVDNRSHDDAAEDDLVQQCVCPPVCNLVSVVVQCVVDLAAEYEYEQQNPPNLCSLQPRCLPVCVVSLVVSVVRPAAYEYENQDDQQLVVVVSSCVRNCVRQNWDADPSGATDGPPRYAYEYEHPDASVSSNVNSVSRVVSRHRSVRYGYYYHCRNRNPDDSSNSVMDMDTAWIAGNNDIDGDWDQDPVCNVPTDAHADWFWAADPNHIDIDHNPPDDPVRGSIDTQDRRSHGPDRHHSVNSSVNNYDPVPVD/DPQLLLPLFDLVLQQVLPVDPPQWQKFKKFKFFQFAADQKWQQDDQLVLLVRHAFDQNQDPVSLVVSQVVSCVVPNHPRGPSVLSVCCCPVLVNHFQKWKWAFDGLAMAGGPATGMMMMGNGRSNNSVRVGCVSSNLVSLQLGLLLRQLLLLLVVLQVQLVQQPPDCVCSLQQEEEPACVVFPDLVLLLSLRLSNLLAHAHYPNVSVQVSQCVRFVDNRSHDDAAEDDLVQQCVCPPVCNLVSVVVQCVVDLAAEYEYEQQNPNNLCSLQPRCLPVCVVSLVVSVVRPAAYEYENQDDQQLVVVLSSCVRNCVRQNWDADPSGATDGPPRYAYEYEHPDASVSSNVNSVSRVVSRHRSVRYGYYYHCRNRNPDDSSNSVMDMDTAWIAGNNDIDGDWDQDPVCNVPTDAHADWFWAADPNHIDIDHNPPDDPVRGSIDTQDRRSHGPDRHHSVNSSVNNYDPVPVD